Protein AF-0000000072286893 (afdb_homodimer)

Radius of gyrat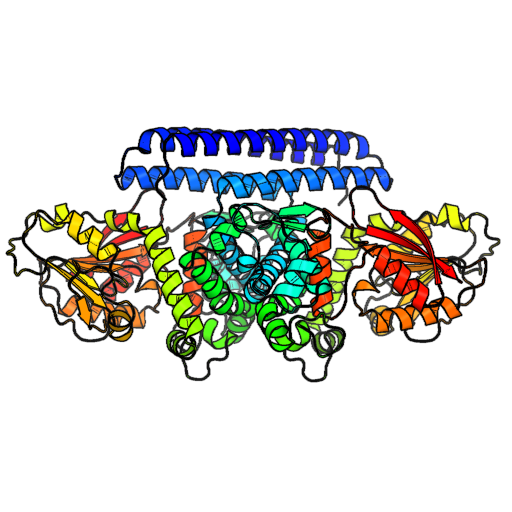ion: 29.66 Å; Cα contacts (8 Å, |Δi|>4): 1519; chains: 2; bounding box: 59×98×63 Å

Secondary structure (DSSP, 8-state):
-PPPHHHHHHHHHHHHHHHHHHHHHHHHHHHHHHHHTT--SHHHHHHHHHHHHHHHHHHHHHHHHHHHHHHHHHHHHHHHHHHHHHHHHHHHTHHHHS-TTS--EEHHHHHHHHTS-HHHHHHHHHHHHHSSSSEEEETTEEE--HHHHGGGSHHHHHHHHHIIIIIIHHHHTHHHHHHHTTT-----SSSSHHHHHHT-TT--HHHHHHT-HHHHHHHHHHHHHHHHHHGGGGGGS-HHHHHTTS---TT-EEEEEET-TTSHHHHHHHHHTTTSSSEEEEEE-HHHHHHS--SSTTSEEEE--TTSPPSS-S-SEEEEES-GGGS-HHHHHHHHHHHHHHPPTTT-EEEEEEEEE-SS---HHHHHHHHHHHTTT---EEHHHHHHHHHHTTEEEEEEEEPTTSSEEEEEEEE-/-PPPHHHHHHHHHHHHHHHHHHHHHHHHHHHHHHHHTT--SHHHHHHHHHHHHHHHHHHHHHHHHHHHHHHHHHHHHHHHHHHHHHHHHHHHTHHHHS-TTS--EEHHHHHHHHT--HHHHHHHHHHHHHSSSSEEEETTEEE--HHHHGGGSHHHHHHHHHIIIIIIHHHHTHHHHHHHTTT-----SSSSHHHHHHT-TT--HHHHHHT-HHHHHHHHHHHHHHHHHTGGGGGGS-HHHHHTTS---TT-EEEEEET-TTSHHHHHHHHHTTTSSSEEEEEE-HHHHHHS--S-TTSEEEE--TTSPPSS-S-SEEEEES-GGGS-HHHHHHHHHHHHHHPPTTT-EEEEEEEEE-SS---HHHHHHHHHHHTTT---EEHHHHHHHHHHTTEEEEEEEEPTTSSEEEEEEEE-

Foldseek 3Di:
DDDDPVRVVVLVVVLVVLVVVLVVLVVVLCVLCVVLVVPLAQQSVLSNLQSVLSNVVSVVVSVCSVCDDVSVVCVVVLVVLLLVLVVVVVVLPQLVQADPVFAKDALVSSCVVSVHDSVVVLVSVVSQCVVHDWHDPDDRIIHGDPSSNVCVQLLNVLQSCLCVVQPVQLVVCVVVLCVVVVNDFDADQCSFSRCVRVVQDPDGSVRSQVVPVVSVVSVLSPVVVVCVVCLSLLVLDQLQVLCVPPDDALDAAQEEEEQCQLCPSVVVSCVSNVVPRYAYEYEHAPVRCVPSPNPPVRHHYDHDDLLDADPAAAHQEYEYEPPQQLHALVVLLSSLLNVQVRHDAPRHKYKYKDQAADPDDGRPCQVVVQVSSSRSSGGHYHPVRVQVSQVSNQKHWDDWRDGRNGSIIITMIGGD/DDDDPVRVVVLVVVLVVLVVVLVVLVVVLCVLCVVLVPPLAQQSVLSNLQSVLSNVVSVVVSVCSVCDDVSVVCVVVLVVLLLVLVVVVVVLPQLVQADPVFAKDALVSSCVVSVHDSVVVLVSVVSQCVVHDWHDPDDRIIHGDPSSNVCVQLLNVLQSCLCCVQPVQLVVCVVVLCVVVVNDFDADQCSFSRCVRVVQDPDGSVRSQVVPVVSVVSVLSPVVVVCVVCLSLLVLDQLQVLCVPPDDALDAAQEEEEQCQLCPSVVVSCVSNVVPRYAYEYEHAPVRCVPSPNPPVRHHYDHDDLLDADPAAAHQEYEYEPPQQLHALVVLLSSLLNVQVRHDAPRHKYKYKDQAADPDDGRPCQVVVQVSSSRSSGGHYHPVRVQVSQVSNQKHWDDWRDGRNGSIIITIIGGD

Organism: Botryotinia fuckeliana (strain B05.10) (NCBI:txid332648)

Structure (mmCIF, N/CA/C/O backbone):
data_AF-0000000072286893-model_v1
#
loop_
_entity.id
_entity.type
_entity.pdbx_description
1 polymer 'Uncharacterized protein'
#
loop_
_atom_site.group_PDB
_atom_site.id
_atom_site.type_symbol
_atom_site.label_atom_id
_atom_site.label_alt_id
_atom_site.label_comp_id
_atom_site.label_asym_id
_atom_site.label_entity_id
_atom_site.label_seq_id
_atom_site.pdbx_PDB_ins_code
_atom_site.Cartn_x
_atom_site.Cartn_y
_atom_site.Cartn_z
_atom_site.occupancy
_atom_site.B_iso_or_equiv
_atom_site.auth_seq_id
_atom_site.auth_comp_id
_atom_site.auth_asym_id
_atom_site.auth_atom_id
_atom_site.pdbx_PDB_model_num
ATOM 1 N N . MET A 1 1 ? -16.156 -13.688 -13.422 1 50.44 1 MET A N 1
ATOM 2 C CA . MET A 1 1 ? -17.406 -13.969 -14.125 1 50.44 1 MET A CA 1
ATOM 3 C C . MET A 1 1 ? -17.266 -13.664 -15.617 1 50.44 1 MET A C 1
ATOM 5 O O . MET A 1 1 ? -16.562 -12.734 -16 1 50.44 1 MET A O 1
ATOM 9 N N . GLU A 1 2 ? -17.719 -14.555 -16.344 1 64.75 2 GLU A N 1
ATOM 10 C CA . GLU A 1 2 ? -17.672 -14.43 -17.797 1 64.75 2 GLU A CA 1
ATOM 11 C C . GLU A 1 2 ? -18.406 -13.172 -18.266 1 64.75 2 GLU A C 1
ATOM 13 O O . GLU A 1 2 ? -19.516 -12.898 -17.844 1 64.75 2 GLU A O 1
ATOM 18 N N . LYS A 1 3 ? -17.719 -12.359 -18.984 1 78.62 3 LYS A N 1
ATOM 19 C CA . LYS A 1 3 ? -18.266 -11.094 -19.453 1 78.62 3 LYS A CA 1
ATOM 20 C C . LYS A 1 3 ? -19.172 -11.305 -20.672 1 78.62 3 LYS A C 1
ATOM 22 O O . LYS A 1 3 ? -18.875 -12.133 -21.531 1 78.62 3 LYS A O 1
ATOM 27 N N . SER A 1 4 ? -20.344 -10.578 -20.656 1 86 4 SER A N 1
ATOM 28 C CA . SER A 1 4 ? -21.203 -10.508 -21.844 1 86 4 SER A CA 1
ATOM 29 C C . SER A 1 4 ? -20.781 -9.383 -22.781 1 86 4 SER A C 1
ATOM 31 O O . SER A 1 4 ? -20.016 -8.492 -22.375 1 86 4 SER A O 1
ATOM 33 N N . PRO A 1 5 ? -21.156 -9.477 -24.031 1 88.75 5 PRO A N 1
ATOM 34 C CA . PRO A 1 5 ? -20.844 -8.367 -24.953 1 88.75 5 PRO A CA 1
ATOM 35 C C . PRO A 1 5 ? -21.359 -7.023 -24.438 1 88.75 5 PRO A C 1
ATOM 37 O O . PRO A 1 5 ? -20.688 -6.004 -24.594 1 88.75 5 PRO A O 1
ATOM 40 N N . GLU A 1 6 ? -22.5 -7.102 -23.828 1 90.5 6 GLU A N 1
ATOM 41 C CA . GLU A 1 6 ? -23.094 -5.875 -23.297 1 90.5 6 GLU A CA 1
ATOM 42 C C . GLU A 1 6 ? -22.266 -5.332 -22.141 1 90.5 6 GLU A C 1
ATOM 44 O O . GLU A 1 6 ? -22.031 -4.125 -22.047 1 90.5 6 GLU A O 1
ATOM 49 N N . SER A 1 7 ? -21.844 -6.172 -21.312 1 90.25 7 SER A N 1
ATOM 50 C CA . SER A 1 7 ? -21.062 -5.742 -20.156 1 90.25 7 SER A CA 1
ATOM 51 C C . SER A 1 7 ? -19.688 -5.227 -20.594 1 90.25 7 SER A C 1
ATOM 53 O O . SER A 1 7 ? -19.156 -4.281 -20 1 90.25 7 SER A O 1
ATOM 55 N N . LEU A 1 8 ? -19.125 -5.82 -21.594 1 92.62 8 LEU A N 1
ATOM 56 C CA . LEU A 1 8 ? -17.844 -5.352 -22.125 1 92.62 8 LEU A CA 1
ATOM 57 C C . LEU A 1 8 ? -17.984 -3.961 -22.734 1 92.62 8 LEU A C 1
ATOM 59 O O . LEU A 1 8 ? -17.141 -3.09 -22.5 1 92.62 8 LEU A O 1
ATOM 63 N N . ALA A 1 9 ? -19.047 -3.797 -23.516 1 93.5 9 ALA A N 1
ATOM 64 C CA . ALA A 1 9 ? -19.297 -2.496 -24.141 1 93.5 9 ALA A CA 1
ATOM 65 C C . ALA A 1 9 ? -19.453 -1.407 -23.078 1 93.5 9 ALA A C 1
ATOM 67 O O . ALA A 1 9 ? -18.984 -0.286 -23.25 1 93.5 9 ALA A O 1
ATOM 68 N N . GLN A 1 10 ? -20.141 -1.723 -22.047 1 93.56 10 GLN A N 1
ATOM 69 C CA . GLN A 1 10 ? -20.344 -0.777 -20.953 1 93.56 10 GLN A CA 1
ATOM 70 C C . GLN A 1 10 ? -19.031 -0.451 -20.25 1 93.56 10 GLN A C 1
ATOM 72 O O . GLN A 1 10 ? -18.797 0.696 -19.875 1 93.56 10 GLN A O 1
ATOM 77 N N . GLU A 1 11 ? -18.281 -1.438 -20.062 1 93.88 11 GLU A N 1
ATOM 78 C CA . GLU A 1 11 ? -16.984 -1.26 -19.438 1 93.88 11 GLU A CA 1
ATOM 79 C C . GLU A 1 11 ? -16.094 -0.336 -20.266 1 93.88 11 GLU A C 1
ATOM 81 O O . GLU A 1 11 ? -15.469 0.583 -19.734 1 93.88 11 GLU A O 1
ATOM 86 N N . ILE A 1 12 ? -16.062 -0.535 -21.547 1 96.06 12 ILE A N 1
ATOM 87 C CA . ILE A 1 12 ? -15.242 0.255 -22.469 1 96.06 12 ILE A CA 1
ATOM 88 C C . ILE A 1 12 ? -15.742 1.698 -22.484 1 96.06 12 ILE A C 1
ATOM 90 O O . ILE A 1 12 ? -14.953 2.639 -22.438 1 96.06 12 ILE A O 1
ATOM 94 N N . ALA A 1 13 ? -17.031 1.828 -22.562 1 96.38 13 ALA A N 1
ATOM 95 C CA . ALA A 1 13 ? -17.625 3.16 -22.562 1 96.38 13 ALA A CA 1
ATOM 96 C C . ALA A 1 13 ? -17.281 3.916 -21.281 1 96.38 13 ALA A C 1
ATOM 98 O O . ALA A 1 13 ? -17.016 5.121 -21.312 1 96.38 13 ALA A O 1
ATOM 99 N N . SER A 1 14 ? -17.328 3.217 -20.219 1 96.06 14 SER A N 1
ATOM 100 C CA . SER A 1 14 ? -17.016 3.812 -18.922 1 96.06 14 SER A CA 1
ATOM 101 C C . SER A 1 14 ? -15.555 4.262 -18.875 1 96.06 14 SER A C 1
ATOM 103 O O . SER A 1 14 ? -15.25 5.34 -18.359 1 96.06 14 SER A O 1
ATOM 105 N N . MET A 1 15 ? -14.625 3.484 -19.391 1 97.31 15 MET A N 1
ATOM 106 C CA . MET A 1 15 ? -13.203 3.838 -19.438 1 97.31 15 MET A CA 1
ATOM 107 C C . MET A 1 15 ? -12.977 5.07 -20.297 1 97.31 15 MET A C 1
ATOM 109 O O . MET A 1 15 ? -12.211 5.961 -19.938 1 97.31 15 MET A O 1
ATOM 113 N N . ARG A 1 16 ? -13.672 5.129 -21.406 1 97.62 16 ARG A N 1
ATOM 114 C CA . ARG A 1 16 ? -13.508 6.246 -22.328 1 97.62 16 ARG A CA 1
ATOM 115 C C . ARG A 1 16 ? -14.07 7.535 -21.734 1 97.62 16 ARG A C 1
ATOM 117 O O . ARG A 1 16 ? -13.5 8.609 -21.922 1 97.62 16 ARG A O 1
ATOM 124 N N . GLU A 1 17 ? -15.188 7.379 -21.109 1 97.75 17 GLU A N 1
ATOM 125 C CA . GLU A 1 17 ? -15.758 8.539 -20.422 1 97.75 17 GLU A CA 1
ATOM 126 C C . GLU A 1 17 ? -14.797 9.078 -19.375 1 97.75 17 GLU A C 1
ATOM 128 O O . GLU A 1 17 ? -14.594 10.289 -19.281 1 97.75 17 GLU A O 1
ATOM 133 N N . GLN A 1 18 ? -14.273 8.188 -18.578 1 97.44 18 GLN A N 1
ATOM 134 C CA . GLN A 1 18 ? -13.328 8.602 -17.547 1 97.44 18 GLN A CA 1
ATOM 135 C C . GLN A 1 18 ? -12.062 9.188 -18.156 1 97.44 18 GLN A C 1
ATOM 137 O O . GLN A 1 18 ? -11.484 10.141 -17.609 1 97.44 18 GLN A O 1
ATOM 142 N N . LEU A 1 19 ? -11.594 8.617 -19.25 1 97.75 19 LEU A N 1
ATOM 143 C CA . LEU A 1 19 ? -10.43 9.141 -19.969 1 97.75 19 LEU A CA 1
ATOM 144 C C . LEU A 1 19 ? -10.68 10.578 -20.422 1 97.75 19 LEU A C 1
ATOM 146 O O . LEU A 1 19 ? -9.773 11.414 -20.344 1 97.75 19 LEU A O 1
ATOM 150 N N . SER A 1 20 ? -11.836 10.828 -20.875 1 97.81 20 SER A N 1
ATOM 151 C CA . SER A 1 20 ? -12.211 12.172 -21.281 1 97.81 20 SER A CA 1
ATOM 152 C C . SER A 1 20 ? -12.164 13.141 -20.094 1 97.81 20 SER A C 1
ATOM 154 O O . SER A 1 20 ? -11.734 14.281 -20.234 1 97.81 20 SER A O 1
ATOM 156 N N . ARG A 1 21 ? -12.633 12.688 -18.984 1 97.62 21 ARG A N 1
ATOM 157 C CA . ARG A 1 21 ? -12.594 13.508 -17.781 1 97.62 21 ARG A CA 1
ATOM 158 C C . ARG A 1 21 ? -11.156 13.828 -17.375 1 97.62 21 ARG A C 1
ATOM 160 O O . ARG A 1 21 ? -10.859 14.945 -16.953 1 97.62 21 ARG A O 1
ATOM 167 N N . VAL A 1 22 ? -10.281 12.875 -17.469 1 97.94 22 VAL A N 1
ATOM 168 C CA . VAL A 1 22 ? -8.867 13.094 -17.172 1 97.94 22 VAL A CA 1
ATOM 169 C C . VAL A 1 22 ? -8.289 14.141 -18.125 1 97.94 22 VAL A C 1
ATOM 171 O O . VAL A 1 22 ? -7.555 15.031 -17.703 1 97.94 22 VAL A O 1
ATOM 174 N N . SER A 1 23 ? -8.625 14.039 -19.391 1 97.69 23 SER A N 1
ATOM 175 C CA . SER A 1 23 ? -8.156 15 -20.375 1 97.69 23 SER A CA 1
ATOM 176 C C . SER A 1 23 ? -8.609 16.422 -20.031 1 97.69 23 SER A C 1
ATOM 178 O O . SER A 1 23 ? -7.82 17.359 -20.094 1 97.69 23 SER A O 1
ATOM 180 N N . GLU A 1 24 ? -9.844 16.531 -19.656 1 97.88 24 GLU A N 1
ATOM 181 C CA . GLU A 1 24 ? -10.406 17.828 -19.281 1 97.88 24 GLU A CA 1
ATOM 182 C C . GLU A 1 24 ? -9.695 18.406 -18.047 1 97.88 24 GLU A C 1
ATOM 184 O O . GLU A 1 24 ? -9.484 19.609 -17.969 1 97.88 24 GLU A O 1
ATOM 189 N N . THR A 1 25 ? -9.406 17.547 -17.141 1 97.44 25 THR A N 1
ATOM 190 C CA . THR A 1 25 ? -8.766 18.016 -15.922 1 97.44 25 THR A CA 1
ATOM 191 C C . THR A 1 25 ? -7.305 18.391 -16.188 1 97.44 25 THR A C 1
ATOM 193 O O . THR A 1 25 ? -6.746 19.25 -15.516 1 97.44 25 THR A O 1
ATOM 196 N N . ILE A 1 26 ? -6.637 17.719 -17.156 1 97.56 26 ILE A N 1
ATOM 197 C CA . ILE A 1 26 ? -5.305 18.156 -17.562 1 97.56 26 ILE A CA 1
ATOM 198 C C . ILE A 1 26 ? -5.375 19.562 -18.141 1 97.56 26 ILE A C 1
ATOM 200 O O . ILE A 1 26 ? -4.539 20.406 -17.812 1 97.56 26 ILE A O 1
ATOM 204 N N . ASP A 1 27 ? -6.402 19.875 -18.953 1 97.56 27 ASP A N 1
ATOM 205 C CA . ASP A 1 27 ? -6.59 21.203 -19.531 1 97.56 27 ASP A CA 1
ATOM 206 C C . ASP A 1 27 ? -6.789 22.25 -18.438 1 97.56 27 ASP A C 1
ATOM 208 O O . ASP A 1 27 ? -6.211 23.344 -18.516 1 97.56 27 ASP A O 1
ATOM 212 N N . ALA A 1 28 ? -7.598 21.891 -17.516 1 97.31 28 ALA A N 1
ATOM 213 C CA . ALA A 1 28 ? -7.875 22.812 -16.422 1 97.31 28 ALA A CA 1
ATOM 214 C C . ALA A 1 28 ? -6.621 23.078 -15.594 1 97.31 28 ALA A C 1
ATOM 216 O O . ALA A 1 28 ? -6.352 24.219 -15.211 1 97.31 28 ALA A O 1
ATOM 217 N N . TYR A 1 29 ? -5.91 22.062 -15.289 1 96.69 29 TYR A N 1
ATOM 218 C CA . TYR A 1 29 ? -4.664 22.203 -14.547 1 96.69 29 TYR A CA 1
ATOM 219 C C . TYR A 1 29 ? -3.662 23.062 -15.312 1 96.69 29 TYR A C 1
ATOM 221 O O . TYR A 1 29 ? -3.047 23.969 -14.75 1 96.69 29 TYR A O 1
ATOM 229 N N . GLU A 1 30 ? -3.531 22.812 -16.562 1 96.56 30 GLU A N 1
ATOM 230 C CA . GLU A 1 30 ? -2.621 23.578 -17.406 1 96.56 30 GLU A CA 1
ATOM 231 C C . GLU A 1 30 ? -2.99 25.062 -17.406 1 96.56 30 GLU A C 1
ATOM 233 O O . GLU A 1 30 ? -2.119 25.922 -17.266 1 96.56 30 GLU A O 1
ATOM 238 N N . SER A 1 31 ? -4.215 25.344 -17.609 1 96.62 31 SER A N 1
ATOM 239 C CA . SER A 1 31 ? -4.691 26.719 -17.672 1 96.62 31 SER A CA 1
ATOM 240 C C . SER A 1 31 ? -4.387 27.469 -16.375 1 96.62 31 SER A C 1
ATOM 242 O O . SER A 1 31 ? -3.799 28.547 -16.406 1 96.62 31 SER A O 1
ATOM 24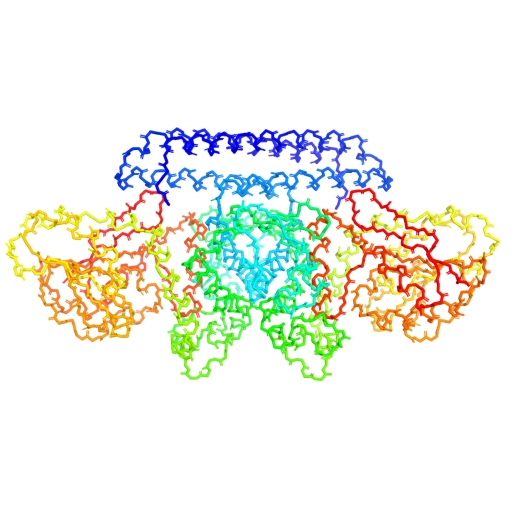4 N N . VAL A 1 32 ? -4.695 26.859 -15.273 1 94.75 32 VAL A N 1
ATOM 245 C CA . VAL A 1 32 ? -4.535 27.516 -13.977 1 94.75 32 VAL A CA 1
ATOM 246 C C . VAL A 1 32 ? -3.053 27.609 -13.633 1 94.75 32 VAL A C 1
ATOM 248 O O . VAL A 1 32 ? -2.592 28.641 -13.133 1 94.75 32 VAL A O 1
ATOM 251 N N . ALA A 1 33 ? -2.352 26.547 -13.883 1 93.44 33 ALA A N 1
ATOM 252 C CA . ALA A 1 33 ? -0.926 26.531 -13.57 1 93.44 33 ALA A CA 1
ATOM 253 C C . ALA A 1 33 ? -0.166 27.547 -14.406 1 93.44 33 ALA A C 1
ATOM 255 O O . ALA A 1 33 ? 0.721 28.234 -13.891 1 93.44 33 ALA A O 1
ATOM 256 N N . THR A 1 34 ? -0.492 27.688 -15.664 1 93.75 34 THR A N 1
ATOM 257 C CA . THR A 1 34 ? 0.171 28.641 -16.547 1 93.75 34 THR A CA 1
ATOM 258 C C . THR A 1 34 ? -0.13 30.078 -16.125 1 93.75 34 THR A C 1
ATOM 260 O O . THR A 1 34 ? 0.765 30.922 -16.094 1 93.75 34 THR A O 1
ATOM 263 N N . GLN A 1 35 ? -1.303 30.328 -15.758 1 93.19 35 GLN A N 1
ATOM 264 C CA . GLN A 1 35 ? -1.732 31.656 -15.375 1 93.19 35 GLN A CA 1
ATOM 265 C C . GLN A 1 35 ? -1.106 32.094 -14.047 1 93.19 35 GLN A C 1
ATOM 267 O O . GLN A 1 35 ? -0.827 33.25 -13.836 1 93.19 35 GLN A O 1
ATOM 272 N N . ASN A 1 36 ? -0.895 31.094 -13.18 1 90.06 36 ASN A N 1
ATOM 273 C CA . ASN A 1 36 ? -0.528 31.422 -11.805 1 90.06 36 ASN A CA 1
ATOM 274 C C . ASN A 1 36 ? 0.952 31.156 -11.539 1 90.06 36 ASN A C 1
ATOM 276 O O . ASN A 1 36 ? 1.458 31.469 -10.461 1 90.06 36 ASN A O 1
ATOM 280 N N . LEU A 1 37 ? 1.642 30.688 -12.453 1 86.88 37 LEU A N 1
ATOM 281 C CA . LEU A 1 37 ? 3.006 30.219 -12.242 1 86.88 37 LEU A CA 1
ATOM 282 C C . LEU A 1 37 ? 3.904 31.344 -11.75 1 86.88 37 LEU A C 1
ATOM 284 O O . LEU A 1 37 ? 4.742 31.125 -10.867 1 86.88 37 LEU A O 1
ATOM 288 N N . ALA A 1 38 ? 3.686 32.5 -12.273 1 83.12 38 ALA A N 1
ATOM 289 C CA . ALA A 1 38 ? 4.547 33.625 -11.953 1 83.12 38 ALA A CA 1
ATOM 290 C C . ALA A 1 38 ? 4.094 34.312 -10.664 1 83.12 38 ALA A C 1
ATOM 292 O O . ALA A 1 38 ? 4.852 35.062 -10.055 1 83.12 38 ALA A O 1
ATOM 293 N N . LYS A 1 39 ? 2.922 33.938 -10.242 1 82.94 39 LYS A N 1
ATOM 294 C CA . LYS A 1 39 ? 2.377 34.562 -9.039 1 82.94 39 LYS A CA 1
ATOM 295 C C . LYS A 1 39 ? 2.826 33.812 -7.781 1 82.94 39 LYS A C 1
ATOM 297 O O . LYS A 1 39 ? 2.748 32.594 -7.715 1 82.94 39 LYS A O 1
ATOM 302 N N . LYS A 1 40 ? 3.369 34.375 -6.898 1 74.62 40 LYS A N 1
ATOM 303 C CA . LYS A 1 40 ? 3.949 33.719 -5.742 1 74.62 40 LYS A CA 1
ATOM 304 C C . LYS A 1 40 ? 3.07 33.875 -4.508 1 74.62 40 LYS A C 1
ATOM 306 O O . LYS A 1 40 ? 3.471 33.531 -3.396 1 74.62 40 LYS A O 1
ATOM 311 N N . ASP A 1 41 ? 1.885 34.312 -4.863 1 80.5 41 ASP A N 1
ATOM 312 C CA . ASP A 1 41 ? 0.995 34.5 -3.721 1 80.5 41 ASP A CA 1
ATOM 313 C C . ASP A 1 41 ? 0.295 33.219 -3.342 1 80.5 41 ASP A C 1
ATOM 315 O O . ASP A 1 41 ? 0.214 32.281 -4.152 1 80.5 41 ASP A O 1
ATOM 319 N N . ILE A 1 42 ? -0.238 33.156 -2.182 1 78.88 42 ILE A N 1
ATOM 320 C CA . ILE A 1 42 ? -0.804 31.953 -1.564 1 78.88 42 ILE A CA 1
ATOM 321 C C . ILE A 1 42 ? -2.059 31.531 -2.322 1 78.88 42 ILE A C 1
ATOM 323 O O . ILE A 1 42 ? -2.32 30.328 -2.473 1 78.88 42 ILE A O 1
ATOM 327 N N . GLN A 1 43 ? -2.795 32.406 -2.73 1 83.19 43 GLN A N 1
ATOM 328 C CA . GLN A 1 43 ? -4.016 32.094 -3.463 1 83.19 43 GLN A CA 1
ATOM 329 C C . GLN A 1 43 ? -3.707 31.375 -4.762 1 83.19 43 GLN A C 1
ATOM 331 O O . GLN A 1 43 ? -4.348 30.359 -5.074 1 83.19 43 GLN A O 1
ATOM 336 N N . SER A 1 44 ? -2.773 31.906 -5.469 1 87.5 44 SER A N 1
ATOM 337 C CA . SER A 1 44 ? -2.375 31.281 -6.73 1 87.5 44 SER A CA 1
ATOM 338 C C . SER A 1 44 ? -1.821 29.875 -6.512 1 87.5 44 SER A C 1
ATOM 340 O O . SER A 1 44 ? -2.135 28.953 -7.27 1 87.5 44 SER A O 1
ATOM 342 N N . LYS A 1 45 ? -1.057 29.734 -5.48 1 85.5 45 LYS A N 1
ATOM 343 C CA . LYS A 1 45 ? -0.509 28.422 -5.164 1 85.5 45 LYS A CA 1
ATOM 344 C C . LYS A 1 45 ? -1.616 27.453 -4.785 1 85.5 45 LYS A C 1
ATOM 346 O O . LYS A 1 45 ? -1.57 26.266 -5.164 1 85.5 45 LYS A O 1
ATOM 351 N N . GLY A 1 46 ? -2.51 27.891 -4.051 1 86.44 46 GLY A N 1
ATOM 352 C CA . GLY A 1 46 ? -3.641 27.062 -3.654 1 86.44 46 GLY A CA 1
ATOM 353 C C . GLY A 1 46 ? -4.488 26.609 -4.828 1 86.44 46 GLY A C 1
ATOM 354 O O . GLY A 1 46 ? -4.957 25.469 -4.855 1 86.44 46 GLY A O 1
ATOM 355 N N . GLU A 1 47 ? -4.684 27.5 -5.742 1 89.19 47 GLU A N 1
ATOM 356 C CA . GLU A 1 47 ? -5.48 27.172 -6.922 1 89.19 47 GLU A CA 1
ATOM 357 C C . GLU A 1 47 ? -4.793 26.094 -7.766 1 89.19 47 GLU A C 1
ATOM 359 O O . GLU A 1 47 ? -5.453 25.203 -8.289 1 89.19 47 GLU A O 1
ATOM 364 N N . ILE A 1 48 ? -3.523 26.281 -7.926 1 90.31 48 ILE A N 1
ATOM 365 C CA . ILE A 1 48 ? -2.756 25.281 -8.672 1 90.31 48 ILE A CA 1
ATOM 366 C C . ILE A 1 48 ? -2.865 23.922 -7.98 1 90.31 48 ILE A C 1
ATOM 368 O O . ILE A 1 48 ? -3.119 22.906 -8.633 1 90.31 48 ILE A O 1
ATOM 372 N N . SER A 1 49 ? -2.723 23.938 -6.684 1 87.69 49 SER A N 1
ATOM 373 C CA . SER A 1 49 ? -2.801 22.719 -5.902 1 87.69 49 SER A CA 1
ATOM 374 C C . SER A 1 49 ? -4.172 22.062 -6.035 1 87.69 49 SER A C 1
ATOM 376 O O . SER A 1 49 ? -4.273 20.844 -6.168 1 87.69 49 SER A O 1
ATOM 378 N N . GLN A 1 50 ? -5.133 22.828 -6.031 1 89.38 50 GLN A N 1
ATOM 379 C CA . GLN A 1 50 ? -6.496 22.328 -6.145 1 89.38 50 GLN A CA 1
ATOM 380 C C . GLN A 1 50 ? -6.707 21.609 -7.477 1 89.38 50 GLN A C 1
ATOM 382 O O . GLN A 1 50 ? -7.285 20.516 -7.512 1 89.38 50 GLN A O 1
ATOM 387 N N . LYS A 1 51 ? -6.273 22.203 -8.516 1 93.75 51 LYS A N 1
ATOM 388 C CA . LYS A 1 51 ? -6.434 21.609 -9.836 1 93.75 51 LYS A CA 1
ATOM 389 C C . LYS A 1 51 ? -5.602 20.328 -9.961 1 93.75 51 LYS A C 1
ATOM 391 O O . LYS A 1 51 ? -6.008 19.375 -10.633 1 93.75 51 LYS A O 1
ATOM 396 N N . HIS A 1 52 ? -4.484 20.375 -9.359 1 92.38 52 HIS A N 1
ATOM 397 C CA . HIS A 1 52 ? -3.643 19.188 -9.375 1 92.38 52 HIS A CA 1
ATOM 398 C C . HIS A 1 52 ? -4.316 18.031 -8.648 1 92.38 52 HIS A C 1
ATOM 400 O O . HIS A 1 52 ? -4.293 16.891 -9.125 1 92.38 52 HIS A O 1
ATOM 406 N N . VAL A 1 53 ? -4.891 18.266 -7.527 1 88.88 53 VAL A N 1
ATOM 407 C CA . VAL A 1 53 ? -5.586 17.25 -6.75 1 88.88 53 VAL A CA 1
ATOM 408 C C . VAL A 1 53 ? -6.762 16.703 -7.555 1 88.88 53 VAL A C 1
ATOM 410 O O . VAL A 1 53 ? -6.988 15.484 -7.578 1 88.88 53 VAL A O 1
ATOM 413 N N . GLU A 1 54 ? -7.477 17.562 -8.18 1 92.81 54 GLU A N 1
ATOM 414 C CA . GLU A 1 54 ? -8.594 17.141 -9.016 1 92.81 54 GLU A CA 1
ATOM 415 C C . GLU A 1 54 ? -8.117 16.203 -10.125 1 92.81 54 GLU A C 1
ATOM 417 O O . GLU A 1 54 ? -8.766 15.195 -10.414 1 92.81 54 GLU A O 1
ATOM 422 N N . LEU A 1 55 ? -7.047 16.625 -10.742 1 96.12 55 LEU A N 1
ATOM 423 C CA . LEU A 1 55 ? -6.461 15.812 -11.797 1 96.12 55 LEU A CA 1
ATOM 424 C C . LEU A 1 55 ? -6.07 14.438 -11.273 1 96.12 55 LEU A C 1
ATOM 426 O O . LEU A 1 55 ? -6.375 13.422 -11.898 1 96.12 55 LEU A O 1
ATOM 430 N N . PHE A 1 56 ? -5.477 14.422 -10.188 1 93.19 56 PHE A N 1
ATOM 431 C CA . PHE A 1 56 ? -5.086 13.156 -9.578 1 93.19 56 PHE A CA 1
ATOM 432 C C . PHE A 1 56 ? -6.309 12.297 -9.297 1 93.19 56 PHE A C 1
ATOM 434 O O . PHE A 1 56 ? -6.316 11.102 -9.602 1 93.19 56 PHE A O 1
ATOM 441 N N . MET A 1 57 ? -7.277 12.812 -8.719 1 92.44 57 MET A N 1
ATOM 442 C CA . MET A 1 57 ? -8.469 12.055 -8.336 1 92.44 57 MET A CA 1
ATOM 443 C C . MET A 1 57 ? -9.133 11.438 -9.562 1 92.44 57 MET A C 1
ATOM 445 O O . MET A 1 57 ? -9.586 10.297 -9.523 1 92.44 57 MET A O 1
ATOM 449 N N . GLU A 1 58 ? -9.227 12.203 -10.633 1 96.06 58 GLU A N 1
ATOM 450 C CA . GLU A 1 58 ? -9.82 11.672 -11.852 1 96.06 58 GLU A CA 1
ATOM 451 C C . GLU A 1 58 ? -8.969 10.555 -12.438 1 96.06 58 GLU A C 1
ATOM 453 O O . GLU A 1 58 ? -9.492 9.586 -12.984 1 96.06 58 GLU A O 1
ATOM 458 N N . THR A 1 59 ? -7.691 10.727 -12.375 1 97 59 THR A N 1
ATOM 459 C CA . THR A 1 59 ? -6.785 9.695 -12.875 1 97 59 THR A CA 1
ATOM 460 C C . THR A 1 59 ? -6.891 8.43 -12.031 1 97 59 THR A C 1
ATOM 462 O O . THR A 1 59 ? -6.836 7.32 -12.562 1 97 59 THR A O 1
ATOM 465 N N . ASP A 1 60 ? -7 8.633 -10.742 1 94.5 60 ASP A N 1
ATOM 466 C CA . ASP A 1 60 ? -7.176 7.504 -9.836 1 94.5 60 ASP A CA 1
ATOM 467 C C . ASP A 1 60 ? -8.445 6.727 -10.172 1 94.5 60 ASP A C 1
ATOM 469 O O . ASP A 1 60 ? -8.461 5.496 -10.133 1 94.5 60 ASP A O 1
ATOM 473 N N . ARG A 1 61 ? -9.5 7.422 -10.461 1 95.06 61 ARG A N 1
ATOM 474 C CA . ARG A 1 61 ? -10.75 6.777 -10.859 1 95.06 61 ARG A CA 1
ATOM 475 C C . ARG A 1 61 ? -10.562 5.961 -12.133 1 95.06 61 ARG A C 1
ATOM 477 O O . ARG A 1 61 ? -11.18 4.91 -12.297 1 95.06 61 ARG A O 1
ATOM 484 N N . LEU A 1 62 ? -9.773 6.488 -13.039 1 97.19 62 LEU A N 1
ATOM 485 C CA . LEU A 1 62 ? -9.484 5.762 -14.266 1 97.19 62 LEU A CA 1
ATOM 486 C C . LEU A 1 62 ? -8.773 4.445 -13.969 1 97.19 62 LEU A C 1
ATOM 488 O O . LEU A 1 62 ? -9.102 3.41 -14.547 1 97.19 62 LEU A O 1
ATOM 492 N N . VAL A 1 63 ? -7.832 4.469 -13.102 1 95.81 63 VAL A N 1
ATOM 493 C CA . VAL A 1 63 ? -7.102 3.266 -12.711 1 95.81 63 VAL A CA 1
ATOM 494 C C . VAL A 1 63 ? -8.078 2.225 -12.164 1 95.81 63 VAL A C 1
ATOM 496 O O . VAL A 1 63 ? -8.008 1.048 -12.531 1 95.81 63 VAL A O 1
ATOM 499 N N . LYS A 1 64 ? -8.938 2.656 -11.312 1 95.31 64 LYS A N 1
ATOM 500 C CA . LYS A 1 64 ? -9.898 1.742 -10.695 1 95.31 64 LYS A CA 1
ATOM 501 C C . LYS A 1 64 ? -10.82 1.128 -11.742 1 95.31 64 LYS A C 1
ATOM 503 O O . LYS A 1 64 ? -11.125 -0.065 -11.688 1 95.31 64 LYS A O 1
ATOM 508 N N . LYS A 1 65 ? -11.234 1.935 -12.656 1 95.38 65 LYS A N 1
ATOM 509 C CA . LYS A 1 65 ? -12.102 1.43 -13.711 1 95.38 65 LYS A CA 1
ATOM 510 C C . LYS A 1 65 ? -11.367 0.419 -14.586 1 95.38 65 LYS A C 1
ATOM 512 O O . LYS A 1 65 ? -11.969 -0.553 -15.055 1 95.38 65 LYS A O 1
ATOM 517 N N . VAL A 1 66 ? -10.133 0.658 -14.836 1 95.88 66 VAL A N 1
ATOM 518 C CA . VAL A 1 66 ? -9.32 -0.222 -15.672 1 95.88 66 VAL A CA 1
ATOM 519 C C . VAL A 1 66 ? -9.07 -1.539 -14.938 1 95.88 66 VAL A C 1
ATOM 521 O O . VAL A 1 66 ? -9.141 -2.613 -15.539 1 95.88 66 VAL A O 1
ATOM 524 N N . ARG A 1 67 ? -8.797 -1.521 -13.688 1 93.06 67 ARG A N 1
ATOM 525 C CA . ARG A 1 67 ? -8.445 -2.703 -12.914 1 93.06 67 ARG A CA 1
ATOM 526 C C . ARG A 1 67 ? -9.688 -3.5 -12.531 1 93.06 67 ARG A C 1
ATOM 528 O O . ARG A 1 67 ? -9.695 -4.73 -12.625 1 93.06 67 ARG A O 1
ATOM 535 N N . GLY A 1 68 ? -10.766 -2.775 -12.109 1 92.62 68 GLY A N 1
ATOM 536 C CA . GLY A 1 68 ? -11.977 -3.428 -11.641 1 92.62 68 GLY A CA 1
ATOM 537 C C . GLY A 1 68 ? -11.922 -3.797 -10.172 1 92.62 68 GLY A C 1
ATOM 538 O O . GLY A 1 68 ? -10.859 -3.736 -9.547 1 92.62 68 GLY A O 1
ATOM 539 N N . PRO A 1 69 ? -13.031 -4.148 -9.602 1 93.38 69 PRO A N 1
ATOM 540 C CA . PRO A 1 69 ? -13.18 -4.355 -8.164 1 93.38 69 PRO A CA 1
ATOM 541 C C . PRO A 1 69 ? -12.305 -5.496 -7.641 1 93.38 69 PRO A C 1
ATOM 543 O O . PRO A 1 69 ? -11.672 -5.363 -6.59 1 93.38 69 PRO A O 1
ATOM 546 N N . VAL A 1 70 ? -12.234 -6.609 -8.352 1 91 70 VAL A N 1
ATOM 547 C CA . VAL A 1 70 ? -11.5 -7.777 -7.887 1 91 70 VAL A CA 1
ATOM 548 C C . VAL A 1 70 ? -10.008 -7.465 -7.848 1 91 70 VAL A C 1
ATOM 550 O O . VAL A 1 70 ? -9.336 -7.719 -6.84 1 91 70 VAL A O 1
ATOM 553 N N . ASP A 1 71 ? -9.523 -6.898 -8.938 1 91.25 71 ASP A N 1
ATOM 554 C CA . ASP A 1 71 ? -8.102 -6.578 -9.016 1 91.25 71 ASP A CA 1
ATOM 555 C C . ASP A 1 71 ? -7.711 -5.547 -7.957 1 91.25 71 ASP A C 1
ATOM 557 O O . ASP A 1 71 ? -6.574 -5.539 -7.48 1 91.25 71 ASP A O 1
ATOM 561 N N . MET A 1 72 ? -8.656 -4.727 -7.59 1 94.06 72 MET A N 1
ATOM 562 C CA . MET A 1 72 ? -8.367 -3.713 -6.582 1 94.06 72 MET A CA 1
ATOM 563 C C . MET A 1 72 ? -8.164 -4.352 -5.211 1 94.06 72 MET A C 1
ATOM 565 O O . MET A 1 72 ? -7.461 -3.799 -4.363 1 94.06 72 MET A O 1
ATOM 569 N N . VAL A 1 73 ? -8.781 -5.527 -4.961 1 94.31 73 VAL A N 1
ATOM 570 C CA . VAL A 1 73 ? -8.492 -6.27 -3.738 1 94.31 73 VAL A CA 1
ATOM 571 C C . VAL A 1 73 ? -7.023 -6.691 -3.73 1 94.31 73 VAL A C 1
ATOM 573 O O . VAL A 1 73 ? -6.32 -6.5 -2.734 1 94.31 73 VAL A O 1
ATOM 576 N N . PHE A 1 74 ? -6.473 -7.133 -4.883 1 91.25 74 PHE A N 1
ATOM 577 C CA . PHE A 1 74 ? -5.105 -7.629 -5 1 91.25 74 PHE A CA 1
ATOM 578 C C . PHE A 1 74 ? -4.105 -6.48 -4.945 1 91.25 74 PHE A C 1
ATOM 580 O O . PHE A 1 74 ? -2.951 -6.676 -4.555 1 91.25 74 PHE A O 1
ATOM 587 N N . SER A 1 75 ? -4.613 -5.289 -5.312 1 93.44 75 SER A N 1
ATOM 588 C CA . SER A 1 75 ? -3.725 -4.133 -5.316 1 93.44 75 SER A CA 1
ATOM 589 C C . SER A 1 75 ? -3.195 -3.84 -3.914 1 93.44 75 SER A C 1
ATOM 591 O O . SER A 1 75 ? -2.09 -3.318 -3.76 1 93.44 75 SER A O 1
ATOM 593 N N . ASN A 1 76 ? -3.99 -4.164 -2.887 1 94.56 76 ASN A N 1
ATOM 594 C CA . ASN A 1 76 ? -3.516 -4.004 -1.516 1 94.56 76 ASN A CA 1
ATOM 595 C C . ASN A 1 76 ? -2.266 -4.84 -1.253 1 94.56 76 ASN A C 1
ATOM 597 O O . ASN A 1 76 ? -1.345 -4.387 -0.57 1 94.56 76 ASN A O 1
ATOM 601 N N . PHE A 1 77 ? -2.25 -5.977 -1.816 1 93.31 77 PHE A N 1
ATOM 602 C CA . PHE A 1 77 ? -1.131 -6.898 -1.655 1 93.31 77 PHE A CA 1
ATOM 603 C C . PHE A 1 77 ? 0.074 -6.434 -2.463 1 93.31 77 PHE A C 1
ATOM 605 O O . PHE A 1 77 ? 1.205 -6.465 -1.974 1 93.31 77 PHE A O 1
ATOM 612 N N . GLU A 1 78 ? -0.215 -6.051 -3.666 1 94.81 78 GLU A N 1
ATOM 613 C CA . GLU A 1 78 ? 0.829 -5.512 -4.531 1 94.81 78 GLU A CA 1
ATOM 614 C C . GLU A 1 78 ? 1.566 -4.359 -3.854 1 94.81 78 GLU A C 1
ATOM 616 O O . GLU A 1 78 ? 2.799 -4.32 -3.852 1 94.81 78 GLU A O 1
ATOM 621 N N . ASN A 1 79 ? 0.794 -3.51 -3.275 1 96 79 ASN A N 1
ATOM 622 C CA . ASN A 1 79 ? 1.358 -2.338 -2.611 1 96 79 ASN A CA 1
ATOM 623 C C . ASN A 1 79 ? 2.188 -2.73 -1.393 1 96 79 ASN A C 1
ATOM 625 O O . ASN A 1 79 ? 3.236 -2.139 -1.134 1 96 79 ASN A O 1
ATOM 629 N N . SER A 1 80 ? 1.676 -3.672 -0.644 1 96.69 80 SER A N 1
ATOM 630 C CA . SER A 1 80 ? 2.365 -4.152 0.549 1 96.69 80 SER A CA 1
ATOM 631 C C . SER A 1 80 ? 3.723 -4.754 0.199 1 96.69 80 SER A C 1
ATOM 633 O O . SER A 1 80 ? 4.738 -4.398 0.799 1 96.69 80 SER A O 1
ATOM 635 N N . VAL A 1 81 ? 3.738 -5.621 -0.809 1 97.62 81 VAL A N 1
ATOM 636 C CA . VAL A 1 81 ? 4.98 -6.262 -1.231 1 97.62 81 VAL A CA 1
ATOM 637 C C . VAL A 1 81 ? 5.938 -5.211 -1.79 1 97.62 81 VAL A C 1
ATOM 639 O O . VAL A 1 81 ? 7.137 -5.234 -1.493 1 97.62 81 VAL A O 1
ATOM 642 N N . HIS A 1 82 ? 5.41 -4.34 -2.541 1 97.56 82 HIS A N 1
ATOM 643 C CA . HIS A 1 82 ? 6.219 -3.305 -3.176 1 97.56 82 HIS A CA 1
ATOM 644 C C . HIS A 1 82 ? 6.91 -2.432 -2.135 1 97.56 82 HIS A C 1
ATOM 646 O O . HIS A 1 82 ? 8.125 -2.229 -2.197 1 97.56 82 HIS A O 1
ATOM 652 N N . SER A 1 83 ? 6.156 -1.954 -1.181 1 97.69 83 SER A N 1
ATOM 653 C CA . SER A 1 83 ? 6.723 -1.068 -0.168 1 97.69 83 SER A CA 1
ATOM 654 C C . SER A 1 83 ? 7.723 -1.806 0.715 1 97.69 83 SER A C 1
ATOM 656 O O . SER A 1 83 ? 8.758 -1.25 1.086 1 97.69 83 SER A O 1
ATOM 658 N N . GLY A 1 84 ? 7.359 -3.049 1.1 1 97.94 84 GLY A N 1
ATOM 659 C CA . GLY A 1 84 ? 8.305 -3.848 1.865 1 97.94 84 GLY A CA 1
ATOM 660 C C . GLY A 1 84 ? 9.609 -4.094 1.132 1 97.94 84 GLY A C 1
ATOM 661 O O . GLY A 1 84 ? 10.688 -4.016 1.727 1 97.94 84 GLY A O 1
ATOM 662 N N . THR A 1 85 ? 9.492 -4.355 -0.149 1 98.38 85 THR A N 1
ATOM 663 C CA . THR A 1 85 ? 10.672 -4.598 -0.976 1 98.38 85 THR A CA 1
ATOM 664 C C . THR A 1 85 ? 11.5 -3.326 -1.113 1 98.38 85 THR A C 1
ATOM 666 O O . THR A 1 85 ? 12.734 -3.371 -1.032 1 98.38 85 THR A O 1
ATOM 669 N N . LEU A 1 86 ? 10.797 -2.258 -1.327 1 98.5 86 LEU A N 1
ATOM 670 C CA . LEU A 1 86 ? 11.453 -0.962 -1.444 1 98.5 86 LEU A CA 1
ATOM 671 C C . LEU A 1 86 ? 12.289 -0.66 -0.2 1 98.5 86 LEU A C 1
ATOM 673 O O . LEU A 1 86 ? 13.43 -0.218 -0.305 1 98.5 86 LEU A O 1
ATOM 677 N N . ARG A 1 87 ? 11.719 -0.895 0.968 1 98.44 87 ARG A N 1
ATOM 678 C CA . ARG A 1 87 ? 12.422 -0.641 2.221 1 98.44 87 ARG A CA 1
ATOM 679 C C . ARG A 1 87 ? 13.625 -1.563 2.371 1 98.44 87 ARG A C 1
ATOM 681 O O . ARG A 1 87 ? 14.672 -1.148 2.867 1 98.44 87 ARG A O 1
ATOM 688 N N . ALA A 1 88 ? 13.492 -2.816 2.002 1 98.38 88 ALA A N 1
ATOM 689 C CA . ALA A 1 88 ? 14.586 -3.783 2.086 1 98.38 88 ALA A CA 1
ATOM 690 C C . ALA A 1 88 ? 15.734 -3.389 1.169 1 98.38 88 ALA A C 1
ATOM 692 O O . ALA A 1 88 ? 16.906 -3.486 1.553 1 98.38 88 ALA A O 1
ATOM 693 N N . VAL A 1 89 ? 15.414 -2.953 -0.03 1 98.56 89 VAL A N 1
ATOM 694 C CA . VAL A 1 89 ? 16.422 -2.586 -1.022 1 98.56 89 VAL A CA 1
ATOM 695 C C . VAL A 1 89 ? 17.141 -1.312 -0.583 1 98.56 89 VAL A C 1
ATOM 697 O O . VAL A 1 89 ? 18.328 -1.155 -0.82 1 98.56 89 VAL A O 1
ATOM 700 N N . LEU A 1 90 ? 16.391 -0.397 0.001 1 98.19 90 LEU A N 1
ATOM 701 C CA . LEU A 1 90 ? 17.016 0.784 0.589 1 98.19 90 LEU A CA 1
ATOM 702 C C . LEU A 1 90 ? 18.016 0.39 1.663 1 98.19 90 LEU A C 1
ATOM 704 O O . LEU A 1 90 ? 19.125 0.929 1.707 1 98.19 90 LEU A O 1
ATOM 708 N N . GLU A 1 91 ? 17.656 -0.543 2.566 1 97.56 91 GLU A N 1
ATOM 709 C CA . GLU A 1 91 ? 18.547 -1.057 3.605 1 97.56 91 GLU A CA 1
ATOM 710 C C . GLU A 1 91 ? 19.75 -1.763 3 1 97.56 91 GLU A C 1
ATOM 712 O O . GLU A 1 91 ? 20.859 -1.65 3.516 1 97.56 91 GLU A O 1
ATOM 717 N N . MET A 1 92 ? 19.516 -2.455 1.941 1 97.88 92 MET A N 1
ATOM 718 C CA . MET A 1 92 ? 20.547 -3.205 1.241 1 97.88 92 MET A CA 1
ATOM 719 C C . MET A 1 92 ? 21.609 -2.268 0.682 1 97.88 92 MET A C 1
ATOM 721 O O . MET A 1 92 ? 22.766 -2.664 0.506 1 97.88 92 MET A O 1
ATOM 725 N N . GLY A 1 93 ? 21.203 -1.015 0.286 1 98.25 93 GLY A N 1
ATOM 726 C CA . GLY A 1 93 ? 22.156 -0.014 -0.182 1 98.25 93 GLY A CA 1
ATOM 727 C C . GLY A 1 93 ? 22.141 0.157 -1.689 1 98.25 93 GLY A C 1
ATOM 728 O O . GLY A 1 93 ? 23 0.842 -2.248 1 98.25 93 GLY A O 1
ATOM 729 N N . VAL A 1 94 ? 21.156 -0.362 -2.357 1 98.44 94 VAL A N 1
ATOM 730 C CA . VAL A 1 94 ? 21.094 -0.347 -3.816 1 98.44 94 VAL A CA 1
ATOM 731 C C . VAL A 1 94 ? 20.969 1.092 -4.312 1 98.44 94 VAL A C 1
ATOM 733 O O . VAL A 1 94 ? 21.594 1.46 -5.32 1 98.44 94 VAL A O 1
ATOM 736 N N . PHE A 1 95 ? 20.172 1.907 -3.682 1 98.31 95 PHE A N 1
ATOM 737 C CA . PHE A 1 95 ? 19.984 3.295 -4.086 1 98.31 95 PHE A CA 1
ATOM 738 C C . PHE A 1 95 ? 21.312 4.02 -4.188 1 98.31 95 PHE A C 1
ATOM 740 O O . PHE A 1 95 ? 21.562 4.746 -5.152 1 98.31 95 PHE A O 1
ATOM 747 N N . ASP A 1 96 ? 22.172 3.783 -3.26 1 98 96 ASP A N 1
ATOM 748 C CA . ASP A 1 96 ? 23.453 4.473 -3.189 1 98 96 ASP A CA 1
ATOM 749 C C . ASP A 1 96 ? 24.469 3.838 -4.137 1 98 96 ASP A C 1
ATOM 751 O O . ASP A 1 96 ? 25.375 4.512 -4.625 1 98 96 ASP A O 1
ATOM 755 N N . ALA A 1 97 ? 24.328 2.588 -4.363 1 98.31 97 ALA A N 1
ATOM 756 C CA . ALA A 1 97 ? 25.312 1.849 -5.156 1 98.31 97 ALA A CA 1
ATOM 757 C C . ALA A 1 97 ? 25.109 2.09 -6.648 1 98.31 97 ALA A C 1
ATOM 759 O O . ALA A 1 97 ? 26.047 1.966 -7.441 1 98.31 97 ALA A O 1
ATOM 760 N N . LEU A 1 98 ? 23.875 2.406 -7.082 1 98.31 98 LEU A N 1
ATOM 761 C CA . LEU A 1 98 ? 23.594 2.68 -8.484 1 98.31 98 LEU A CA 1
ATOM 762 C C . LEU A 1 98 ? 24.172 4.027 -8.906 1 98.31 98 LEU A C 1
ATOM 764 O O . LEU A 1 98 ? 24.125 4.992 -8.141 1 98.31 98 LEU A O 1
ATOM 768 N N . PRO A 1 99 ? 24.688 4.074 -10.117 1 97.31 99 PRO A N 1
ATOM 769 C CA . PRO A 1 99 ? 25.219 5.355 -10.594 1 97.31 99 PRO A CA 1
ATOM 770 C C . PRO A 1 99 ? 24.141 6.43 -10.719 1 97.31 99 PRO A C 1
ATOM 772 O O . PRO A 1 99 ? 23.016 6.133 -11.148 1 97.31 99 PRO A O 1
ATOM 775 N N . THR A 1 100 ? 24.469 7.625 -10.484 1 95.44 100 THR A N 1
ATOM 776 C CA . THR A 1 100 ? 23.5 8.719 -10.5 1 95.44 100 THR A CA 1
ATOM 777 C C . THR A 1 100 ? 23.531 9.438 -11.844 1 95.44 100 THR A C 1
ATOM 779 O O . THR A 1 100 ? 22.734 10.352 -12.086 1 95.44 100 THR A O 1
ATOM 782 N N . ASP A 1 101 ? 24.406 9.047 -12.711 1 94.44 101 ASP A N 1
ATOM 783 C CA . ASP A 1 101 ? 24.547 9.719 -14 1 94.44 101 ASP A CA 1
ATOM 784 C C . ASP A 1 101 ? 23.609 9.102 -15.039 1 94.44 101 ASP A C 1
ATOM 786 O O . ASP A 1 101 ? 23.672 9.461 -16.219 1 94.44 101 ASP A O 1
ATOM 790 N N . GLY A 1 102 ? 22.844 8.156 -14.664 1 89.88 102 GLY A N 1
ATOM 791 C CA . GLY A 1 102 ? 21.875 7.559 -15.57 1 89.88 102 GLY A CA 1
ATOM 792 C C . GLY A 1 102 ? 22.328 6.23 -16.141 1 89.88 102 GLY A C 1
ATOM 793 O O . GLY A 1 102 ? 21.531 5.48 -16.703 1 89.88 102 GLY A O 1
ATOM 794 N N . SER A 1 103 ? 23.547 5.902 -15.945 1 96.38 103 SER A N 1
ATOM 795 C CA . SER A 1 103 ? 24.031 4.621 -16.453 1 96.38 103 SER A CA 1
ATOM 796 C C . SER A 1 103 ? 23.531 3.467 -15.594 1 96.38 103 SER A C 1
ATOM 798 O O . SER A 1 103 ? 23.109 3.672 -14.453 1 96.38 103 SER A O 1
ATOM 800 N N . SER A 1 104 ? 23.562 2.277 -16.172 1 97.88 104 SER A N 1
ATOM 801 C CA . SER A 1 104 ? 23.062 1.088 -15.492 1 97.88 104 SER A CA 1
ATOM 802 C C . SER A 1 104 ? 24.203 0.313 -14.836 1 97.88 104 SER A C 1
ATOM 804 O O . SER A 1 104 ? 25.375 0.561 -15.125 1 97.88 104 SER A O 1
ATOM 806 N N . SER A 1 105 ? 23.875 -0.466 -13.883 1 98.44 105 SER A N 1
ATOM 807 C CA . SER A 1 105 ? 24.766 -1.431 -13.25 1 98.44 105 SER A CA 1
ATOM 808 C C . SER A 1 105 ? 24.156 -2.828 -13.234 1 98.44 105 SER A C 1
ATOM 810 O O . SER A 1 105 ? 22.938 -2.977 -13.109 1 98.44 105 SER A O 1
ATOM 812 N N . SER A 1 106 ? 24.984 -3.789 -13.352 1 98.56 106 SER A N 1
ATOM 813 C CA . SER A 1 106 ? 24.516 -5.168 -13.344 1 98.56 106 SER A CA 1
ATOM 814 C C . SER A 1 106 ? 24.234 -5.652 -11.922 1 98.56 106 SER A C 1
ATOM 816 O O . SER A 1 106 ? 24.812 -5.133 -10.961 1 98.56 106 SER A O 1
ATOM 818 N N . ALA A 1 107 ? 23.453 -6.652 -11.867 1 98.44 107 ALA A N 1
ATOM 819 C CA . ALA A 1 107 ? 23.203 -7.289 -10.578 1 98.44 107 ALA A CA 1
ATOM 820 C C . ALA A 1 107 ? 24.484 -7.848 -9.977 1 98.44 107 ALA A C 1
ATOM 822 O O . ALA A 1 107 ? 24.688 -7.805 -8.758 1 98.44 107 ALA A O 1
ATOM 823 N N . THR A 1 108 ? 25.297 -8.383 -10.781 1 98.62 108 THR A N 1
ATOM 824 C CA . THR A 1 108 ? 26.562 -8.938 -10.32 1 98.62 108 THR A CA 1
ATOM 825 C C . THR A 1 108 ? 27.422 -7.855 -9.688 1 98.62 108 THR A C 1
ATOM 827 O O . THR A 1 108 ? 27.938 -8.031 -8.578 1 98.62 108 THR A O 1
ATOM 830 N N . THR A 1 109 ? 27.562 -6.766 -10.375 1 98.56 109 THR A N 1
ATOM 831 C CA . THR A 1 109 ? 28.359 -5.656 -9.883 1 98.56 109 THR A CA 1
ATOM 832 C C . THR A 1 109 ? 27.781 -5.105 -8.578 1 98.56 109 THR A C 1
ATOM 834 O O . THR A 1 109 ? 28.516 -4.855 -7.625 1 98.56 109 THR A O 1
ATOM 837 N N . LEU A 1 110 ? 26.516 -4.938 -8.539 1 98.56 110 LEU A N 1
ATOM 838 C CA . LEU A 1 110 ? 25.859 -4.414 -7.355 1 98.56 110 LEU A CA 1
ATOM 839 C C . LEU A 1 110 ? 26.016 -5.367 -6.172 1 98.56 110 LEU A C 1
ATOM 841 O O . LEU A 1 110 ? 26.312 -4.934 -5.059 1 98.56 110 LEU A O 1
ATOM 845 N N . ALA A 1 111 ? 25.781 -6.645 -6.41 1 98.56 111 ALA A N 1
ATOM 846 C CA . ALA A 1 111 ? 25.891 -7.645 -5.352 1 98.56 111 ALA A CA 1
ATOM 847 C C . ALA A 1 111 ? 27.297 -7.672 -4.758 1 98.56 111 ALA A C 1
ATOM 849 O O . ALA A 1 111 ? 27.453 -7.766 -3.537 1 98.56 111 ALA A O 1
ATOM 850 N N . ASP A 1 112 ? 28.266 -7.605 -5.609 1 98.38 112 ASP A N 1
ATOM 851 C CA . ASP A 1 112 ? 29.656 -7.602 -5.168 1 98.38 112 ASP A CA 1
ATOM 852 C C . ASP A 1 112 ? 29.969 -6.363 -4.332 1 98.38 112 ASP A C 1
ATOM 854 O O . ASP A 1 112 ? 30.578 -6.461 -3.268 1 98.38 112 ASP A O 1
ATOM 858 N N . LYS A 1 113 ? 29.578 -5.266 -4.805 1 98.06 113 LYS A N 1
ATOM 859 C CA . LYS A 1 113 ? 29.828 -3.998 -4.125 1 98.06 113 LYS A CA 1
ATOM 860 C C . LYS A 1 113 ? 29.156 -3.971 -2.754 1 98.06 113 LYS A C 1
ATOM 862 O O . LYS A 1 113 ? 29.703 -3.414 -1.799 1 98.06 113 LYS A O 1
ATOM 867 N N . LEU A 1 114 ? 27.984 -4.582 -2.654 1 98.12 114 LEU A N 1
ATOM 868 C CA . LEU A 1 114 ? 27.172 -4.48 -1.452 1 98.12 114 LEU A CA 1
ATOM 869 C C . LEU A 1 114 ? 27.422 -5.668 -0.524 1 98.12 114 LEU A C 1
ATOM 871 O O . LEU A 1 114 ? 27.031 -5.637 0.645 1 98.12 114 LEU A O 1
ATOM 875 N N . GLY A 1 115 ? 28.062 -6.688 -1.001 1 98.12 115 GLY A N 1
ATOM 876 C CA . GLY A 1 115 ? 28.297 -7.883 -0.21 1 98.12 115 GLY A CA 1
ATOM 877 C C . GLY A 1 115 ? 27.031 -8.656 0.083 1 98.12 115 GLY A C 1
ATOM 878 O O . GLY A 1 115 ? 26.812 -9.117 1.208 1 98.12 115 GLY A O 1
ATOM 879 N N . VAL A 1 116 ? 26.125 -8.758 -0.901 1 98.12 116 VAL A N 1
ATOM 880 C CA . VAL A 1 116 ? 24.844 -9.445 -0.718 1 98.12 116 VAL A CA 1
ATOM 881 C C . VAL A 1 116 ? 24.688 -10.547 -1.763 1 98.12 116 VAL A C 1
ATOM 883 O O . VAL A 1 116 ? 25.484 -10.625 -2.709 1 98.12 116 VAL A O 1
ATOM 886 N N . GLU A 1 117 ? 23.734 -11.422 -1.557 1 98.19 117 GLU A N 1
ATOM 887 C CA . GLU A 1 117 ? 23.453 -12.484 -2.512 1 98.19 117 GLU A CA 1
ATOM 888 C C . GLU A 1 117 ? 22.844 -11.938 -3.795 1 98.19 117 GLU A C 1
ATOM 890 O O . GLU A 1 117 ? 21.812 -11.25 -3.754 1 98.19 117 GLU A O 1
ATOM 895 N N . LYS A 1 118 ? 23.422 -12.25 -4.914 1 98.12 118 LYS A N 1
ATOM 896 C CA . LYS A 1 118 ? 22.953 -11.75 -6.207 1 98.12 118 LYS A CA 1
ATOM 897 C C . LYS A 1 118 ? 21.516 -12.188 -6.484 1 98.12 118 LYS A C 1
ATOM 899 O O . LYS A 1 118 ? 20.703 -11.391 -6.949 1 98.12 118 LYS A O 1
ATOM 904 N N . GLU A 1 119 ? 21.188 -13.406 -6.234 1 96.38 119 GLU A N 1
ATOM 905 C CA . GLU A 1 119 ? 19.859 -13.938 -6.523 1 96.38 119 GLU A CA 1
ATOM 906 C C . GLU A 1 119 ? 18.781 -13.172 -5.754 1 96.38 119 GLU A C 1
ATOM 908 O O . GLU A 1 119 ? 17.719 -12.867 -6.301 1 96.38 119 GLU A O 1
ATOM 913 N N . LEU A 1 120 ? 19.078 -12.977 -4.527 1 97.81 120 LEU A N 1
ATOM 914 C CA . LEU A 1 120 ? 18.125 -12.211 -3.719 1 97.81 120 LEU A CA 1
ATOM 915 C C . LEU A 1 120 ? 17.938 -10.812 -4.293 1 97.81 120 LEU A C 1
ATOM 917 O O . LEU A 1 120 ? 16.797 -10.328 -4.391 1 97.81 120 LEU A O 1
ATOM 921 N N . LEU A 1 121 ? 19.047 -10.156 -4.66 1 98.56 121 LEU A N 1
ATOM 922 C CA . LEU A 1 121 ? 19 -8.828 -5.258 1 98.56 121 LEU A CA 1
ATOM 923 C C . LEU A 1 121 ? 18.125 -8.828 -6.508 1 98.56 121 LEU A C 1
ATOM 925 O O . LEU A 1 121 ? 17.297 -7.934 -6.691 1 98.56 121 LEU A O 1
ATOM 929 N N . VAL A 1 122 ? 18.25 -9.773 -7.316 1 98.12 122 VAL A N 1
ATOM 930 C CA . VAL A 1 122 ? 17.5 -9.875 -8.562 1 98.12 122 VAL A CA 1
ATOM 931 C C . VAL A 1 122 ? 16.016 -10.016 -8.266 1 98.12 122 VAL A C 1
ATOM 933 O O . VAL A 1 122 ? 15.18 -9.414 -8.945 1 98.12 122 VAL A O 1
ATOM 936 N N . ARG A 1 123 ? 15.648 -10.82 -7.312 1 97.69 123 ARG A N 1
ATOM 937 C CA . ARG A 1 123 ? 14.25 -11 -6.926 1 97.69 123 ARG A CA 1
ATOM 938 C C . ARG A 1 123 ? 13.641 -9.688 -6.449 1 97.69 123 ARG A C 1
ATOM 940 O O . ARG A 1 123 ? 12.516 -9.352 -6.816 1 97.69 123 ARG A O 1
ATOM 947 N N . PHE A 1 124 ? 14.398 -8.922 -5.621 1 98.31 124 PHE A N 1
ATOM 948 C CA . PHE A 1 124 ? 13.93 -7.625 -5.148 1 98.31 124 PHE A CA 1
ATOM 949 C C . PHE A 1 124 ? 13.75 -6.656 -6.309 1 98.31 124 PHE A C 1
ATOM 951 O O . PHE A 1 124 ? 12.719 -5.988 -6.418 1 98.31 124 PHE A O 1
ATOM 958 N N . MET A 1 125 ? 14.758 -6.637 -7.188 1 98.44 125 MET A N 1
ATOM 959 C CA . MET A 1 125 ? 14.75 -5.668 -8.281 1 98.44 125 MET A CA 1
ATOM 960 C C . MET A 1 125 ? 13.641 -5.98 -9.281 1 98.44 125 MET A C 1
ATOM 962 O O . MET A 1 125 ? 13.086 -5.074 -9.906 1 98.44 125 MET A O 1
ATOM 966 N N . ARG A 1 126 ? 13.281 -7.242 -9.414 1 97.56 126 ARG A N 1
ATOM 967 C CA . ARG A 1 126 ? 12.172 -7.617 -10.289 1 97.56 126 ARG A CA 1
ATOM 968 C C . ARG A 1 126 ? 10.883 -6.914 -9.867 1 97.56 126 ARG A C 1
ATOM 970 O O . ARG A 1 126 ? 10.125 -6.438 -10.719 1 97.56 126 ARG A O 1
ATOM 977 N N . VAL A 1 127 ? 10.648 -6.82 -8.602 1 97.38 127 VAL A N 1
ATOM 978 C CA . VAL A 1 127 ? 9.461 -6.148 -8.07 1 97.38 127 VAL A CA 1
ATOM 979 C C . VAL A 1 127 ? 9.562 -4.645 -8.328 1 97.38 127 VAL A C 1
ATOM 981 O O . VAL A 1 127 ? 8.586 -4.008 -8.711 1 97.38 127 VAL A O 1
ATOM 984 N N . LEU A 1 128 ? 10.789 -4.102 -8.195 1 98.12 128 LEU A N 1
ATOM 985 C CA . LEU A 1 128 ? 10.953 -2.652 -8.172 1 98.12 128 LEU A CA 1
ATOM 986 C C . LEU A 1 128 ? 11.227 -2.111 -9.57 1 98.12 128 LEU A C 1
ATOM 988 O O . LEU A 1 128 ? 11.453 -0.912 -9.742 1 98.12 128 LEU A O 1
ATOM 992 N N . THR A 1 129 ? 11.227 -2.973 -10.57 1 97.12 129 THR A N 1
ATOM 993 C CA . THR A 1 129 ? 11.367 -2.504 -11.945 1 97.12 129 THR A CA 1
ATOM 994 C C . THR A 1 129 ? 10.07 -2.715 -12.727 1 97.12 129 THR A C 1
ATOM 996 O O . THR A 1 129 ? 9.828 -2.047 -13.727 1 97.12 129 THR A O 1
ATOM 999 N N . ALA A 1 130 ? 9.203 -3.656 -12.25 1 93 130 ALA A N 1
ATOM 1000 C CA . ALA A 1 130 ? 7.938 -3.91 -12.93 1 93 130 ALA A CA 1
ATOM 1001 C C . ALA A 1 130 ? 7.074 -2.652 -12.969 1 93 130 ALA A C 1
ATOM 1003 O O . ALA A 1 130 ? 6.535 -2.293 -14.016 1 93 130 ALA A O 1
ATOM 1004 N N . SER A 1 131 ? 6.949 -1.967 -11.836 1 90.19 131 SER A N 1
ATOM 1005 C CA . SER A 1 131 ? 6.203 -0.716 -11.75 1 90.19 131 SER A CA 1
ATOM 1006 C C . SER A 1 131 ? 7.094 0.427 -11.273 1 90.19 131 SER A C 1
ATOM 1008 O O . SER A 1 131 ? 6.613 1.534 -11.023 1 90.19 131 SER A O 1
ATOM 1010 N N . GLY A 1 132 ? 8.344 0.155 -11.18 1 94.81 132 GLY A N 1
ATOM 1011 C CA . GLY A 1 132 ? 9.281 1.127 -10.641 1 94.81 132 GLY A CA 1
ATOM 1012 C C . GLY A 1 132 ? 9.539 0.956 -9.156 1 94.81 132 GLY A C 1
ATOM 1013 O O . GLY A 1 132 ? 9.023 0.023 -8.539 1 94.81 132 GLY A O 1
ATOM 1014 N N . PRO A 1 133 ? 10.484 1.711 -8.672 1 97.19 133 PRO A N 1
ATOM 1015 C CA . PRO A 1 133 ? 10.914 3.008 -9.195 1 97.19 133 PRO A CA 1
ATOM 1016 C C . PRO A 1 133 ? 12.18 2.912 -10.039 1 97.19 133 PRO A C 1
ATOM 1018 O O . PRO A 1 133 ? 12.586 3.896 -10.664 1 97.19 133 PRO A O 1
ATOM 1021 N N . PHE A 1 134 ? 12.852 1.776 -10.086 1 98.31 134 PHE A N 1
ATOM 1022 C CA . PHE A 1 134 ? 14.055 1.61 -10.891 1 98.31 134 PHE A CA 1
ATOM 1023 C C . PHE A 1 134 ? 13.703 1.196 -12.312 1 98.31 134 PHE A C 1
ATOM 1025 O O . PHE A 1 134 ? 12.555 0.852 -12.602 1 98.31 134 PHE A O 1
ATOM 1032 N N . ALA A 1 135 ? 14.664 1.279 -13.18 1 97.56 135 ALA A N 1
ATOM 1033 C CA . ALA A 1 135 ? 14.531 0.791 -14.547 1 97.56 135 ALA A CA 1
ATOM 1034 C C . ALA A 1 135 ? 15.344 -0.488 -14.75 1 97.56 135 ALA A C 1
ATOM 1036 O O . ALA A 1 135 ? 16.453 -0.617 -14.234 1 97.56 135 ALA A O 1
ATOM 1037 N N . GLU A 1 136 ? 14.766 -1.462 -15.336 1 97.69 136 GLU A N 1
ATOM 1038 C CA . GLU A 1 136 ? 15.484 -2.613 -15.867 1 97.69 136 GLU A CA 1
ATOM 1039 C C . GLU A 1 136 ? 15.914 -2.373 -17.312 1 97.69 136 GLU A C 1
ATOM 1041 O O . GLU A 1 136 ? 15.086 -2.391 -18.219 1 97.69 136 GLU A O 1
ATOM 1046 N N . THR A 1 137 ? 17.203 -2.154 -17.562 1 97.44 137 THR A N 1
ATOM 1047 C CA . THR A 1 137 ? 17.719 -1.741 -18.859 1 97.44 137 THR A CA 1
ATOM 1048 C C . THR A 1 137 ? 18.188 -2.949 -19.672 1 97.44 137 THR A C 1
ATOM 1050 O O . THR A 1 137 ? 18.516 -2.826 -20.844 1 97.44 137 THR A O 1
ATOM 1053 N N . GLY A 1 138 ? 18.234 -4.039 -19.141 1 97 138 GLY A N 1
ATOM 1054 C CA . GLY A 1 138 ? 18.609 -5.34 -19.656 1 97 138 GLY A CA 1
ATOM 1055 C C . GLY A 1 138 ? 18.484 -6.457 -18.641 1 97 138 GLY A C 1
ATOM 1056 O O . GLY A 1 138 ? 18.016 -6.223 -17.516 1 97 138 GLY A O 1
ATOM 1057 N N . GLU A 1 139 ? 18.781 -7.621 -19.078 1 96.62 139 GLU A N 1
ATOM 1058 C CA . GLU A 1 139 ? 18.719 -8.734 -18.141 1 96.62 139 GLU A CA 1
ATOM 1059 C C . GLU A 1 139 ? 19.609 -8.484 -16.922 1 96.62 139 GLU A C 1
ATOM 1061 O O . GLU A 1 139 ? 20.828 -8.336 -17.078 1 96.62 139 GLU A O 1
ATOM 1066 N N . GLU A 1 140 ? 19.016 -8.359 -15.789 1 97.62 140 GLU A N 1
ATOM 1067 C CA . GLU A 1 140 ? 19.719 -8.148 -14.531 1 97.62 140 GLU A CA 1
ATOM 1068 C C . GLU A 1 140 ? 20.562 -6.879 -14.586 1 97.62 140 GLU A C 1
ATOM 1070 O O . GLU A 1 140 ? 21.688 -6.855 -14.086 1 97.62 140 GLU A O 1
ATOM 1075 N N . GLU A 1 141 ? 20.109 -5.898 -15.266 1 98.38 141 GLU A N 1
ATOM 1076 C CA . GLU A 1 141 ? 20.719 -4.574 -15.359 1 98.38 141 GLU A CA 1
ATOM 1077 C C . GLU A 1 141 ? 19.734 -3.488 -14.914 1 98.38 141 GLU A C 1
ATOM 1079 O O . GLU A 1 141 ? 18.609 -3.416 -15.406 1 98.38 141 GLU A O 1
ATOM 1084 N N . TYR A 1 142 ? 20.234 -2.609 -14.047 1 98.56 142 TYR A N 1
ATOM 1085 C CA . TYR A 1 142 ? 19.297 -1.688 -13.406 1 98.56 142 TYR A CA 1
ATOM 1086 C C . TYR A 1 142 ? 19.844 -0.263 -13.43 1 98.56 142 TYR A C 1
ATOM 1088 O O . TYR A 1 142 ? 21.062 -0.052 -13.438 1 98.56 142 TYR A O 1
ATOM 1096 N N . ALA A 1 143 ? 18.953 0.701 -13.469 1 98.69 143 ALA A N 1
ATOM 1097 C CA . ALA A 1 143 ? 19.328 2.113 -13.445 1 98.69 143 ALA A CA 1
ATOM 1098 C C . ALA A 1 143 ? 18.328 2.93 -12.633 1 98.69 143 ALA A C 1
ATOM 1100 O O . ALA A 1 143 ? 17.188 2.496 -12.414 1 98.69 143 ALA A O 1
ATOM 1101 N N . HIS A 1 144 ? 18.828 4.109 -12.188 1 98.25 144 HIS A N 1
ATOM 1102 C CA . HIS A 1 144 ? 17.953 5.082 -11.555 1 98.25 144 HIS A CA 1
ATOM 1103 C C . HIS A 1 144 ? 16.953 5.656 -12.555 1 98.25 144 HIS A C 1
ATOM 1105 O O . HIS A 1 144 ? 17.219 5.688 -13.758 1 98.25 144 HIS A O 1
ATOM 1111 N N . THR A 1 145 ? 15.836 5.965 -12.125 1 97 145 THR A N 1
ATOM 1112 C CA . THR A 1 145 ? 14.883 6.875 -12.758 1 97 145 THR A CA 1
ATOM 1113 C C . THR A 1 145 ? 14.641 8.102 -11.875 1 97 145 THR A C 1
ATOM 1115 O O . THR A 1 145 ? 15.148 8.172 -10.75 1 97 145 THR A O 1
ATOM 1118 N N . PRO A 1 146 ? 13.898 9.094 -12.359 1 94.75 146 PRO A N 1
ATOM 1119 C CA . PRO A 1 146 ? 13.562 10.203 -11.469 1 94.75 146 PRO A CA 1
ATOM 1120 C C . PRO A 1 146 ? 12.812 9.75 -10.219 1 94.75 146 PRO A C 1
ATOM 1122 O O . PRO A 1 146 ? 12.945 10.375 -9.156 1 94.75 146 PRO A O 1
ATOM 1125 N N . TYR A 1 147 ? 12.133 8.664 -10.32 1 96.56 147 TYR A N 1
ATOM 1126 C CA . TYR A 1 147 ? 11.305 8.172 -9.219 1 96.56 147 TYR A CA 1
ATOM 1127 C C . TYR A 1 147 ? 12.156 7.465 -8.172 1 96.56 147 TYR A C 1
ATOM 1129 O O . TYR A 1 147 ? 11.781 7.406 -6.996 1 96.56 147 TYR A O 1
ATOM 1137 N N . SER A 1 148 ? 13.258 6.867 -8.57 1 98 148 SER A N 1
ATOM 1138 C CA . SER A 1 148 ? 14.172 6.289 -7.586 1 98 148 SER A CA 1
ATOM 1139 C C . SER A 1 148 ? 15.156 7.332 -7.07 1 98 148 SER A C 1
ATOM 1141 O O . SER A 1 148 ? 15.57 7.281 -5.91 1 98 148 SER A O 1
ATOM 1143 N N . MET A 1 149 ? 15.477 8.352 -7.836 1 97.12 149 MET A N 1
ATOM 1144 C CA . MET A 1 149 ? 16.453 9.375 -7.492 1 97.12 149 MET A CA 1
ATOM 1145 C C . MET A 1 149 ? 15.961 10.25 -6.348 1 97.12 149 MET A C 1
ATOM 1147 O O . MET A 1 149 ? 16.75 10.766 -5.562 1 97.12 149 MET A O 1
ATOM 1151 N N . VAL A 1 150 ? 14.695 10.344 -6.211 1 95.31 150 VAL A N 1
ATOM 1152 C CA . VAL A 1 150 ? 14.117 11.203 -5.188 1 95.31 150 VAL A CA 1
ATOM 1153 C C . VAL A 1 150 ? 14.484 10.68 -3.801 1 95.31 150 VAL A C 1
ATOM 1155 O O . VAL A 1 150 ? 14.586 11.453 -2.846 1 95.31 150 VAL A O 1
ATOM 1158 N N . TYR A 1 151 ? 14.758 9.398 -3.682 1 96.44 151 TYR A N 1
ATOM 1159 C CA . TYR A 1 151 ? 15.102 8.781 -2.404 1 96.44 151 TYR A CA 1
ATOM 1160 C C . TYR A 1 151 ? 16.547 9.117 -2.014 1 96.44 151 TYR A C 1
ATOM 1162 O O . TYR A 1 151 ? 16.969 8.828 -0.893 1 96.44 151 TYR A O 1
ATOM 1170 N N . MET A 1 152 ? 17.266 9.742 -2.955 1 96 152 MET A N 1
ATOM 1171 C CA . MET A 1 152 ? 18.625 10.156 -2.662 1 96 152 MET A CA 1
ATOM 1172 C C . MET A 1 152 ? 18.641 11.469 -1.891 1 96 152 MET A C 1
ATOM 1174 O O . MET A 1 152 ? 19.672 11.852 -1.317 1 96 152 MET A O 1
ATOM 1178 N N . VAL A 1 153 ? 17.5 12.148 -1.889 1 93.88 153 VAL A N 1
ATOM 1179 C CA . VAL A 1 153 ? 17.344 13.344 -1.063 1 93.88 153 VAL A CA 1
ATOM 1180 C C . VAL A 1 153 ? 17.141 12.938 0.394 1 93.88 153 VAL A C 1
ATOM 1182 O O . VAL A 1 153 ? 16.156 12.273 0.723 1 93.88 153 VAL A O 1
ATOM 1185 N N . PRO A 1 154 ? 17.984 13.344 1.292 1 92.38 154 PRO A N 1
ATOM 1186 C CA . PRO A 1 154 ? 17.953 12.859 2.676 1 92.38 154 PRO A CA 1
ATOM 1187 C C . PRO A 1 154 ? 16.609 13.062 3.348 1 92.38 154 PRO A C 1
ATOM 1189 O O . PRO A 1 154 ? 16.125 12.18 4.055 1 92.38 154 PRO A O 1
ATOM 1192 N N . GLU A 1 155 ? 15.977 14.18 3.104 1 90 155 GLU A N 1
ATOM 1193 C CA . GLU A 1 155 ? 14.695 14.484 3.729 1 90 155 GLU A CA 1
ATOM 1194 C C . GLU A 1 155 ? 13.602 13.547 3.232 1 90 155 GLU A C 1
ATOM 1196 O O . GLU A 1 155 ? 12.773 13.078 4.02 1 90 155 GLU A O 1
ATOM 1201 N N . LEU A 1 156 ? 13.609 13.258 1.927 1 93 156 LEU A N 1
ATOM 1202 C CA . LEU A 1 156 ? 12.602 12.375 1.358 1 93 156 LEU A CA 1
ATOM 1203 C C . LEU A 1 156 ? 12.883 10.922 1.744 1 93 156 LEU A C 1
ATOM 1205 O O . LEU A 1 156 ? 11.953 10.164 2.025 1 93 156 LEU A O 1
ATOM 1209 N N . ARG A 1 157 ? 14.195 10.578 1.771 1 95.44 157 ARG A N 1
ATOM 1210 C CA . ARG A 1 157 ? 14.586 9.266 2.289 1 95.44 157 ARG A CA 1
ATOM 1211 C C . ARG A 1 157 ? 14.164 9.109 3.746 1 95.44 157 ARG A C 1
ATOM 1213 O O . ARG A 1 157 ? 13.656 8.055 4.137 1 95.44 157 ARG A O 1
ATOM 1220 N N . GLY A 1 158 ? 14.383 10.133 4.473 1 93.25 158 GLY A N 1
ATOM 1221 C CA . GLY A 1 158 ? 14.008 10.141 5.879 1 93.25 158 GLY A CA 1
ATOM 1222 C C . GLY A 1 158 ? 12.516 9.977 6.102 1 93.25 158 GLY A C 1
ATOM 1223 O O . GLY A 1 158 ? 12.094 9.242 6.996 1 93.25 158 GLY A O 1
ATOM 1224 N N . ILE A 1 159 ? 11.734 10.641 5.289 1 92.25 159 ILE A N 1
ATOM 1225 C CA . ILE A 1 159 ? 10.289 10.555 5.438 1 92.25 159 ILE A CA 1
ATOM 1226 C C . ILE A 1 159 ? 9.82 9.141 5.129 1 92.25 159 ILE A C 1
ATOM 1228 O O . ILE A 1 159 ? 8.93 8.609 5.805 1 92.25 159 ILE A O 1
ATOM 1232 N N . PHE A 1 160 ? 10.391 8.57 4.07 1 96.12 160 PHE A N 1
ATOM 1233 C CA . PHE A 1 160 ? 10.016 7.199 3.738 1 96.12 160 PHE A CA 1
ATOM 1234 C C . PHE A 1 160 ? 10.359 6.254 4.883 1 96.12 160 PHE A C 1
ATOM 1236 O O . PHE A 1 160 ? 9.531 5.426 5.277 1 96.12 160 PHE A O 1
ATOM 1243 N N . LYS A 1 161 ? 11.523 6.34 5.434 1 96.12 161 LYS A N 1
ATOM 1244 C CA . LYS A 1 161 ? 11.953 5.484 6.535 1 96.12 161 LYS A CA 1
ATOM 1245 C C . LYS A 1 161 ? 11.07 5.688 7.766 1 96.12 161 LYS A C 1
ATOM 1247 O O . LYS A 1 161 ? 10.688 4.719 8.43 1 96.12 161 LYS A O 1
ATOM 1252 N N . LEU A 1 162 ? 10.789 6.91 8.062 1 94.38 162 LEU A N 1
ATOM 1253 C CA . LEU A 1 162 ? 9.93 7.211 9.211 1 94.38 162 LEU A CA 1
ATOM 1254 C C . LEU A 1 162 ? 8.562 6.551 9.055 1 94.38 162 LEU A C 1
ATOM 1256 O O . LEU A 1 162 ? 8.102 5.859 9.969 1 94.38 162 LEU A O 1
ATOM 1260 N N . MET A 1 163 ? 7.969 6.754 7.918 1 94.12 163 MET A N 1
ATOM 1261 C CA . MET A 1 163 ? 6.621 6.246 7.684 1 94.12 163 MET A CA 1
ATOM 1262 C C . MET A 1 163 ? 6.602 4.719 7.707 1 94.12 163 MET A C 1
ATOM 1264 O O . MET A 1 163 ? 5.691 4.117 8.281 1 94.12 163 MET A O 1
ATOM 1268 N N . PHE A 1 164 ? 7.594 4.172 7.102 1 96.19 164 PHE A N 1
ATOM 1269 C CA . PHE A 1 164 ? 7.621 2.717 7.004 1 96.19 164 PHE A CA 1
ATOM 1270 C C . PHE A 1 164 ? 7.977 2.092 8.344 1 96.19 164 PHE A C 1
ATOM 1272 O O . PHE A 1 164 ? 7.301 1.166 8.805 1 96.19 164 PHE A O 1
ATOM 1279 N N . ASP A 1 165 ? 9.023 2.604 9.031 1 95.62 165 ASP A N 1
ATOM 1280 C CA . ASP A 1 165 ? 9.562 1.985 10.234 1 95.62 165 ASP A CA 1
ATOM 1281 C C . ASP A 1 165 ? 8.656 2.254 11.438 1 95.62 165 ASP A C 1
ATOM 1283 O O . ASP A 1 165 ? 8.523 1.402 12.32 1 95.62 165 ASP A O 1
ATOM 1287 N N . GLU A 1 166 ? 8.078 3.389 11.445 1 95.44 166 GLU A N 1
ATOM 1288 C CA . GLU A 1 166 ? 7.34 3.781 12.648 1 95.44 166 GLU A CA 1
ATOM 1289 C C . GLU A 1 166 ? 5.844 3.518 12.484 1 95.44 166 GLU A C 1
ATOM 1291 O O . GLU A 1 166 ? 5.191 3.043 13.414 1 95.44 166 GLU A O 1
ATOM 1296 N N . TYR A 1 167 ? 5.324 3.787 11.305 1 95.88 167 TYR A N 1
ATOM 1297 C CA . TYR A 1 167 ? 3.869 3.828 11.227 1 95.88 167 TYR A CA 1
ATOM 1298 C C . TYR A 1 167 ? 3.328 2.617 10.477 1 95.88 167 TYR A C 1
ATOM 1300 O O . TYR A 1 167 ? 2.189 2.197 10.695 1 95.88 167 TYR A O 1
ATOM 1308 N N . ASN A 1 168 ? 4.059 2.088 9.531 1 96.75 168 ASN A N 1
ATOM 1309 C CA . ASN A 1 168 ? 3.576 0.958 8.742 1 96.75 168 ASN A CA 1
ATOM 1310 C C . ASN A 1 168 ? 3.238 -0.239 9.633 1 96.75 168 ASN A C 1
ATOM 1312 O O . ASN A 1 168 ? 2.238 -0.921 9.406 1 96.75 168 ASN A O 1
ATOM 1316 N N . LEU A 1 169 ? 4.109 -0.528 10.609 1 95.88 169 LEU A N 1
ATOM 1317 C CA . LEU A 1 169 ? 3.855 -1.634 11.531 1 95.88 169 LEU A CA 1
ATOM 1318 C C . LEU A 1 169 ? 2.596 -1.38 12.352 1 95.88 169 LEU A C 1
ATOM 1320 O O . LEU A 1 169 ? 1.813 -2.301 12.602 1 95.88 169 LEU A O 1
ATOM 1324 N N . ALA A 1 170 ? 2.428 -0.171 12.805 1 97.06 170 ALA A N 1
ATOM 1325 C CA . ALA A 1 170 ? 1.228 0.199 13.555 1 97.06 170 ALA A CA 1
ATOM 1326 C C . ALA A 1 170 ? -0.027 0.003 12.703 1 97.06 170 ALA A C 1
ATOM 1328 O O . ALA A 1 170 ? -1.044 -0.492 13.195 1 97.06 170 ALA A O 1
ATOM 1329 N N . ASN A 1 171 ? 0.029 0.379 11.469 1 97.38 171 ASN A N 1
ATOM 1330 C CA . ASN A 1 171 ? -1.095 0.195 10.555 1 97.38 171 ASN A CA 1
ATOM 1331 C C . ASN A 1 171 ? -1.4 -1.283 10.336 1 97.38 171 ASN A C 1
ATOM 1333 O O . ASN A 1 171 ? -2.566 -1.675 10.25 1 97.38 171 ASN A O 1
ATOM 1337 N N . ALA A 1 172 ? -0.336 -2.08 10.25 1 96.19 172 ALA A N 1
ATOM 1338 C CA . ALA A 1 172 ? -0.481 -3.51 9.984 1 96.19 172 ALA A CA 1
ATOM 1339 C C . ALA A 1 172 ? -1.162 -4.219 11.156 1 96.19 172 ALA A C 1
ATOM 1341 O O . ALA A 1 172 ? -1.834 -5.234 10.969 1 96.19 172 ALA A O 1
ATOM 1342 N N . ARG A 1 173 ? -1.074 -3.668 12.352 1 96.69 173 ARG A N 1
ATOM 1343 C CA . ARG A 1 173 ? -1.614 -4.328 13.531 1 96.69 173 ARG A CA 1
ATOM 1344 C C . ARG A 1 173 ? -2.793 -3.547 14.102 1 96.69 173 ARG A C 1
ATOM 1346 O O . ARG A 1 173 ? -3.258 -3.836 15.211 1 96.69 173 ARG A O 1
ATOM 1353 N N . MET A 1 174 ? -3.215 -2.598 13.367 1 96.94 174 MET A N 1
ATOM 1354 C CA . MET A 1 174 ? -4.238 -1.669 13.844 1 96.94 174 MET A CA 1
ATOM 1355 C C . MET A 1 174 ? -5.508 -2.414 14.234 1 96.94 174 MET A C 1
ATOM 1357 O O . MET A 1 174 ? -6.109 -2.119 15.273 1 96.94 174 MET A O 1
ATOM 1361 N N . TYR A 1 175 ? -5.961 -3.334 13.383 1 97.31 175 TYR A N 1
ATOM 1362 C CA . TYR A 1 175 ? -7.219 -4.027 13.648 1 97.31 175 TYR A CA 1
ATOM 1363 C C . TYR A 1 175 ? -7.129 -4.852 14.93 1 97.31 175 TYR A C 1
ATOM 1365 O O . TYR A 1 175 ? -8.109 -4.965 15.672 1 97.31 175 TYR A O 1
ATOM 1373 N N . GLU A 1 176 ? -5.961 -5.484 15.227 1 96.56 176 GLU A N 1
ATOM 1374 C CA . GLU A 1 176 ? -5.77 -6.223 16.469 1 96.56 176 GLU A CA 1
ATOM 1375 C C . GLU A 1 176 ? -5.938 -5.316 17.688 1 96.56 176 GLU A C 1
ATOM 1377 O O . GLU A 1 176 ? -6.605 -5.688 18.656 1 96.56 176 GLU A O 1
ATOM 1382 N N . PHE A 1 177 ? -5.305 -4.148 17.656 1 98 177 PHE A N 1
ATOM 1383 C CA . PHE A 1 177 ? -5.387 -3.193 18.75 1 98 177 PHE A CA 1
ATOM 1384 C C . PHE A 1 177 ? -6.832 -2.807 19.016 1 98 177 PHE A C 1
ATOM 1386 O O . PHE A 1 177 ? -7.285 -2.854 20.172 1 98 177 PHE A O 1
ATOM 1393 N N . PHE A 1 178 ? -7.555 -2.461 17.984 1 98.12 178 PHE A N 1
ATOM 1394 C CA . PHE A 1 178 ? -8.906 -1.94 18.172 1 98.12 178 PHE A CA 1
ATOM 1395 C C . PHE A 1 178 ? -9.867 -3.055 18.578 1 98.12 178 PHE A C 1
ATOM 1397 O O . PHE A 1 178 ? -10.797 -2.832 19.344 1 98.12 178 PHE A O 1
ATOM 1404 N N . ARG A 1 179 ? -9.633 -4.215 18.016 1 96.94 179 ARG A N 1
ATOM 1405 C CA . ARG A 1 179 ? -10.43 -5.355 18.469 1 96.94 179 ARG A CA 1
ATOM 1406 C C . ARG A 1 179 ? -10.281 -5.574 19.969 1 96.94 179 ARG A C 1
ATOM 1408 O O . ARG A 1 179 ? -11.266 -5.805 20.656 1 96.94 179 ARG A O 1
ATOM 1415 N N . GLU A 1 180 ? -9.102 -5.434 20.469 1 96.69 180 GLU A N 1
ATOM 1416 C CA . GLU A 1 180 ? -8.805 -5.688 21.875 1 96.69 180 GLU A CA 1
ATOM 1417 C C . GLU A 1 180 ? -9.242 -4.516 22.75 1 96.69 180 GLU A C 1
ATOM 1419 O O . GLU A 1 180 ? -9.422 -4.672 23.953 1 96.69 180 GLU A O 1
ATOM 1424 N N . ASN A 1 181 ? -9.414 -3.408 22.172 1 96.62 181 ASN A N 1
ATOM 1425 C CA . ASN A 1 181 ? -9.688 -2.221 22.969 1 96.62 181 ASN A CA 1
ATOM 1426 C C . ASN A 1 181 ? -11.078 -1.656 22.672 1 96.62 181 ASN A C 1
ATOM 1428 O O . ASN A 1 181 ? -11.32 -0.464 22.859 1 96.62 181 ASN A O 1
ATOM 1432 N N . GLY A 1 182 ? -11.953 -2.496 22.094 1 96.25 182 GLY A N 1
ATOM 1433 C CA . GLY A 1 182 ? -13.375 -2.213 22 1 96.25 182 GLY A CA 1
ATOM 1434 C C . GLY A 1 182 ? -13.695 -1.151 20.969 1 96.25 182 GLY A C 1
ATOM 1435 O O . GLY A 1 182 ? -14.703 -0.449 21.078 1 96.25 182 GLY A O 1
ATOM 1436 N N . PHE A 1 183 ? -12.82 -0.864 20 1 97.75 183 PHE A N 1
ATOM 1437 C CA . PHE A 1 183 ? -13.031 0.076 18.906 1 97.75 183 PHE A CA 1
ATOM 1438 C C . PHE A 1 183 ? -13.391 1.456 19.438 1 97.75 183 PHE A C 1
ATOM 1440 O O . PHE A 1 183 ? -14.398 2.041 19.031 1 97.75 183 PHE A O 1
ATOM 1447 N N . LYS A 1 184 ? -12.477 1.914 20.234 1 96.75 184 LYS A N 1
ATOM 1448 C CA . LYS A 1 184 ? -12.539 3.264 20.781 1 96.75 184 LYS A CA 1
ATOM 1449 C C . LYS A 1 184 ? -11.289 4.062 20.438 1 96.75 184 LYS A C 1
ATOM 1451 O O . LYS A 1 184 ? -10.195 3.5 20.344 1 96.75 184 LYS A O 1
ATOM 1456 N N . SER A 1 185 ? -11.484 5.359 20.234 1 95.69 185 SER A N 1
ATOM 1457 C CA . SER A 1 185 ? -10.352 6.227 19.953 1 95.69 185 SER A CA 1
ATOM 1458 C C . SER A 1 185 ? -9.336 6.207 21.094 1 95.69 185 SER A C 1
ATOM 1460 O O . SER A 1 185 ? -9.711 6.297 22.266 1 95.69 185 SER A O 1
ATOM 1462 N N . PRO A 1 186 ? -8.07 6.098 20.734 1 95.81 186 PRO A N 1
ATOM 1463 C CA . PRO A 1 186 ? -7.062 6.137 21.781 1 95.81 186 PRO A CA 1
ATOM 1464 C C . PRO A 1 186 ? -6.863 7.535 22.359 1 95.81 186 PRO A C 1
ATOM 1466 O O . PRO A 1 186 ? -6.812 8.516 21.609 1 95.81 186 PRO A O 1
ATOM 1469 N N . GLU A 1 187 ? -6.73 7.594 23.641 1 92.94 187 GLU A N 1
ATOM 1470 C CA . GLU A 1 187 ? -6.559 8.875 24.312 1 92.94 187 GLU A CA 1
ATOM 1471 C C . GLU A 1 187 ? -5.383 8.836 25.297 1 92.94 187 GLU A C 1
ATOM 1473 O O . GLU A 1 187 ? -5.148 9.789 26.031 1 92.94 187 GLU A O 1
ATOM 1478 N N . ASP A 1 188 ? -4.715 7.688 25.297 1 93.12 188 ASP A N 1
ATOM 1479 C CA . ASP A 1 188 ? -3.605 7.457 26.219 1 93.12 188 ASP A CA 1
ATOM 1480 C C . ASP A 1 188 ? -2.273 7.402 25.469 1 93.12 188 ASP A C 1
ATOM 1482 O O . ASP A 1 188 ? -2.195 6.855 24.359 1 93.12 188 ASP A O 1
ATOM 1486 N N . HIS A 1 189 ? -1.221 7.891 26.094 1 91.88 189 HIS A N 1
ATOM 1487 C CA . HIS A 1 189 ? 0.085 7.984 25.438 1 91.88 189 HIS A CA 1
ATOM 1488 C C . HIS A 1 189 ? 0.729 6.609 25.312 1 91.88 189 HIS A C 1
ATOM 1490 O O . HIS A 1 189 ? 1.687 6.441 24.547 1 91.88 189 HIS A O 1
ATOM 1496 N N . LEU A 1 190 ? 0.217 5.707 26.094 1 94.38 190 LEU A N 1
ATOM 1497 C CA . LEU A 1 190 ? 0.845 4.391 26.094 1 94.38 190 LEU A CA 1
ATOM 1498 C C . LEU A 1 190 ? -0.08 3.344 25.484 1 94.38 190 LEU A C 1
ATOM 1500 O O . LEU A 1 190 ? 0.385 2.346 24.938 1 94.38 190 LEU A O 1
ATOM 1504 N N . LEU A 1 191 ? -1.368 3.582 25.703 1 95.75 191 LEU A N 1
ATOM 1505 C CA . LEU A 1 191 ? -2.336 2.645 25.141 1 95.75 191 LEU A CA 1
ATOM 1506 C C . LEU A 1 191 ? -2.828 3.123 23.781 1 95.75 191 LEU A C 1
ATOM 1508 O O . LEU A 1 191 ? -3.916 3.695 23.672 1 95.75 191 LEU A O 1
ATOM 1512 N N . ASN A 1 192 ? -2.113 2.844 22.766 1 97.25 192 ASN A N 1
ATOM 1513 C CA . ASN A 1 192 ? -2.398 3.266 21.391 1 97.25 192 ASN A CA 1
ATOM 1514 C C . ASN A 1 192 ? -1.778 2.314 20.375 1 97.25 192 ASN A C 1
ATOM 1516 O O . ASN A 1 192 ? -1.003 1.428 20.734 1 97.25 192 ASN A O 1
ATOM 1520 N N . PRO A 1 193 ? -2.133 2.441 19.094 1 97.62 193 PRO A N 1
ATOM 1521 C CA . PRO A 1 193 ? -1.696 1.482 18.078 1 97.62 193 PRO A CA 1
ATOM 1522 C C . PRO A 1 193 ? -0.178 1.43 17.922 1 97.62 193 PRO A C 1
ATOM 1524 O O . PRO A 1 193 ? 0.385 0.362 17.672 1 97.62 193 PRO A O 1
ATOM 1527 N N . TYR A 1 194 ? 0.499 2.539 18.047 1 97.69 194 TYR A N 1
ATOM 1528 C CA . TYR A 1 194 ? 1.95 2.566 17.906 1 97.69 194 TYR A CA 1
ATOM 1529 C C . TYR A 1 194 ? 2.623 1.743 19 1 97.69 194 TYR A C 1
ATOM 1531 O O . TYR A 1 194 ? 3.441 0.868 18.703 1 97.69 194 TYR A O 1
ATOM 1539 N N . CYS A 1 195 ? 2.307 2.062 20.25 1 97.69 195 CYS A N 1
ATOM 1540 C CA . CYS A 1 195 ? 2.914 1.368 21.391 1 97.69 195 CYS A CA 1
ATOM 1541 C C . CYS A 1 195 ? 2.555 -0.113 21.375 1 97.69 195 CYS A C 1
ATOM 1543 O O . CYS A 1 195 ? 3.369 -0.957 21.75 1 97.69 195 CYS A O 1
ATOM 1545 N N . PHE A 1 196 ? 1.365 -0.371 20.969 1 97.62 196 PHE A N 1
ATOM 1546 C CA . PHE A 1 196 ? 0.926 -1.755 20.828 1 97.62 196 PHE A CA 1
ATOM 1547 C C . PHE A 1 196 ? 1.778 -2.496 19.812 1 97.62 196 PHE A C 1
ATOM 1549 O O . PHE A 1 196 ? 2.297 -3.576 20.094 1 97.62 196 PHE A O 1
ATOM 1556 N N . ALA A 1 197 ? 1.961 -1.946 18.656 1 96.75 197 ALA A N 1
ATOM 1557 C CA . ALA A 1 197 ? 2.641 -2.596 17.531 1 96.75 197 ALA A CA 1
ATOM 1558 C C . ALA A 1 197 ? 4.133 -2.756 17.812 1 96.75 197 ALA A C 1
ATOM 1560 O O . ALA A 1 197 ? 4.727 -3.783 17.484 1 96.75 197 ALA A O 1
ATOM 1561 N N . HIS A 1 198 ? 4.719 -1.744 18.406 1 96.38 198 HIS A N 1
ATOM 1562 C CA . HIS A 1 198 ? 6.164 -1.72 18.625 1 96.38 198 HIS A CA 1
ATOM 1563 C C . HIS A 1 198 ? 6.527 -2.301 19.984 1 96.38 198 HIS A C 1
ATOM 1565 O O . HIS A 1 198 ? 7.711 -2.477 20.297 1 96.38 198 HIS A O 1
ATOM 1571 N N . GLN A 1 199 ? 5.531 -2.559 20.781 1 95.62 199 GLN A N 1
ATOM 1572 C CA . GLN A 1 199 ? 5.777 -3.111 22.109 1 95.62 199 GLN A CA 1
ATOM 1573 C C . GLN A 1 199 ? 6.797 -2.271 22.875 1 95.62 199 GLN A C 1
ATOM 1575 O O . GLN A 1 199 ? 7.801 -2.797 23.359 1 95.62 199 GLN A O 1
ATOM 1580 N N . THR A 1 200 ? 6.48 -1.051 23.141 1 96.06 200 THR A N 1
ATOM 1581 C CA . THR A 1 200 ? 7.438 -0.054 23.609 1 96.06 200 THR A CA 1
ATOM 1582 C C . THR A 1 200 ? 7.582 -0.117 25.125 1 96.06 200 THR A C 1
ATOM 1584 O O . THR A 1 200 ? 8.359 0.637 25.703 1 96.06 200 THR A O 1
ATOM 1587 N N . GLY A 1 201 ? 6.883 -1.045 25.781 1 94.44 201 GLY A N 1
ATOM 1588 C CA . GLY A 1 201 ? 6.918 -1.099 27.234 1 94.44 201 GLY A CA 1
ATOM 1589 C C . GLY A 1 201 ? 6.332 0.134 27.891 1 94.44 201 GLY A C 1
ATOM 1590 O O . GLY A 1 201 ? 5.184 0.501 27.625 1 94.44 201 GLY A O 1
ATOM 1591 N N . GLU A 1 202 ? 7.121 0.798 28.625 1 94.12 202 GLU A N 1
ATOM 1592 C CA . GLU A 1 202 ? 6.629 1.959 29.359 1 94.12 202 GLU A CA 1
ATOM 1593 C C . GLU A 1 202 ? 6.977 3.258 28.641 1 94.12 202 GLU A C 1
ATOM 1595 O O . GLU A 1 202 ? 6.812 4.348 29.188 1 94.12 202 GLU A O 1
ATOM 1600 N N . LYS A 1 203 ? 7.371 3.146 27.453 1 94.62 203 LYS A N 1
ATOM 1601 C CA . LYS A 1 203 ? 7.754 4.332 26.703 1 94.62 203 LYS A CA 1
ATOM 1602 C C . LYS A 1 203 ? 6.656 4.738 25.719 1 94.62 203 LYS A C 1
ATOM 1604 O O . LYS A 1 203 ? 6.012 3.881 25.109 1 94.62 203 LYS A O 1
ATOM 1609 N N . ASN A 1 204 ? 6.422 6.012 25.625 1 92.94 204 ASN A N 1
ATOM 1610 C CA . ASN A 1 204 ? 5.59 6.484 24.531 1 92.94 204 ASN A CA 1
ATOM 1611 C C . ASN A 1 204 ? 6.359 6.512 23.203 1 92.94 204 ASN A C 1
ATOM 1613 O O . ASN A 1 204 ? 7.531 6.129 23.156 1 92.94 204 ASN A O 1
ATOM 1617 N N . MET A 1 205 ? 5.742 6.902 22.125 1 92.38 205 MET A N 1
ATOM 1618 C CA . MET A 1 205 ? 6.348 6.844 20.797 1 92.38 205 MET A CA 1
ATOM 1619 C C . MET A 1 205 ? 7.621 7.68 20.75 1 92.38 205 MET A C 1
ATOM 1621 O O . MET A 1 205 ? 8.641 7.227 20.234 1 92.38 205 MET A O 1
ATOM 1625 N N . TRP A 1 206 ? 7.523 8.922 21.234 1 87 206 TRP A N 1
ATOM 1626 C CA . TRP A 1 206 ? 8.648 9.852 21.172 1 87 206 TRP A CA 1
ATOM 1627 C C . TRP A 1 206 ? 9.852 9.312 21.938 1 87 206 TRP A C 1
ATOM 1629 O O . TRP A 1 206 ? 10.984 9.375 21.453 1 87 206 TRP A O 1
ATOM 1639 N N . GLU A 1 207 ? 9.578 8.797 23.109 1 89.12 207 GLU A N 1
ATOM 1640 C CA . GLU A 1 207 ? 10.625 8.18 23.922 1 89.12 207 GLU A CA 1
ATOM 1641 C C . GLU A 1 207 ? 11.219 6.961 23.219 1 89.12 207 GLU A C 1
ATOM 1643 O O . GLU A 1 207 ? 12.43 6.73 23.281 1 89.12 207 GLU A O 1
ATOM 1648 N N . HIS A 1 208 ? 10.328 6.238 22.641 1 93.69 208 HIS A N 1
ATOM 1649 C CA . HIS A 1 208 ? 10.773 5.043 21.922 1 93.69 208 HIS A CA 1
ATOM 1650 C C . HIS A 1 208 ? 11.688 5.402 20.766 1 93.69 208 HIS A C 1
ATOM 1652 O O . HIS A 1 208 ? 12.781 4.844 20.641 1 93.69 208 HIS A O 1
ATOM 1658 N N . ILE A 1 209 ? 11.328 6.316 19.953 1 91.25 209 ILE A N 1
ATOM 1659 C CA . ILE A 1 209 ? 12.133 6.73 18.812 1 91.25 209 ILE A CA 1
ATOM 1660 C C . ILE A 1 209 ? 13.445 7.344 19.281 1 91.25 209 ILE A C 1
ATOM 1662 O O . ILE A 1 209 ? 14.492 7.137 18.672 1 91.25 209 ILE A O 1
ATOM 1666 N N . GLY A 1 210 ? 13.375 8.094 20.375 1 87 210 GLY A N 1
ATOM 1667 C CA . GLY A 1 210 ? 14.547 8.758 20.922 1 87 210 GLY A CA 1
ATOM 1668 C C . GLY A 1 210 ? 15.633 7.793 21.359 1 87 210 GLY A C 1
ATOM 1669 O O . GLY A 1 210 ? 16.797 8.164 21.438 1 87 210 GLY A O 1
ATOM 1670 N N . ALA A 1 211 ? 15.227 6.57 21.609 1 90.19 211 ALA A N 1
ATOM 1671 C CA . ALA A 1 211 ? 16.188 5.555 22.047 1 90.19 211 ALA A CA 1
ATOM 1672 C C . ALA A 1 211 ? 17.016 5.051 20.875 1 90.19 211 ALA A C 1
ATOM 1674 O O . ALA A 1 211 ? 18.047 4.383 21.078 1 90.19 211 ALA A O 1
ATOM 1675 N N . PHE A 1 212 ? 16.656 5.426 19.688 1 91.06 212 PHE A N 1
ATOM 1676 C CA . PHE A 1 212 ? 17.359 4.992 18.484 1 91.06 212 PHE A CA 1
ATOM 1677 C C . PHE A 1 212 ? 17.844 6.188 17.672 1 91.06 212 PHE A C 1
ATOM 1679 O O . PHE A 1 212 ? 17.094 6.738 16.859 1 91.06 212 PHE A O 1
ATOM 1686 N N . PRO A 1 213 ? 19.062 6.484 17.75 1 87.75 213 PRO A N 1
ATOM 1687 C CA . PRO A 1 213 ? 19.594 7.695 17.109 1 87.75 213 PRO A CA 1
ATOM 1688 C C . PRO A 1 213 ? 19.266 7.77 15.625 1 87.75 213 PRO A C 1
ATOM 1690 O O . PRO A 1 213 ? 18.906 8.836 15.117 1 87.75 213 PRO A O 1
ATOM 1693 N N . GLU A 1 214 ? 19.438 6.695 14.953 1 89.31 214 GLU A N 1
ATOM 1694 C CA . GLU A 1 214 ? 19.172 6.695 13.523 1 89.31 214 GLU A CA 1
ATOM 1695 C C . GLU A 1 214 ? 17.703 6.996 13.242 1 89.31 214 GLU A C 1
ATOM 1697 O O . GLU A 1 214 ? 17.375 7.762 12.328 1 89.31 214 GLU A O 1
ATOM 1702 N N . ARG A 1 215 ? 16.828 6.406 13.984 1 89.94 215 ARG A N 1
ATOM 1703 C CA . ARG A 1 215 ? 15.391 6.629 13.812 1 89.94 215 ARG A CA 1
ATOM 1704 C C . ARG A 1 215 ? 15.016 8.062 14.172 1 89.94 215 ARG A C 1
ATOM 1706 O O . ARG A 1 215 ? 14.164 8.672 13.523 1 89.94 215 ARG A O 1
ATOM 1713 N N . PHE A 1 216 ? 15.664 8.531 15.133 1 85.94 216 PHE A N 1
ATOM 1714 C CA . PHE A 1 216 ? 15.438 9.922 15.523 1 85.94 216 PHE A CA 1
ATOM 1715 C C . PHE A 1 216 ? 15.883 10.875 14.43 1 85.94 216 PHE A C 1
ATOM 1717 O O . PHE A 1 216 ? 15.227 11.883 14.172 1 85.94 216 PHE A O 1
ATOM 1724 N N . GLN A 1 217 ? 16.984 10.602 13.82 1 86.38 217 GLN A N 1
ATOM 1725 C CA . GLN A 1 217 ? 17.469 11.406 12.703 1 86.38 217 GLN A CA 1
ATOM 1726 C C . GLN A 1 217 ? 16.484 11.375 11.539 1 86.38 217 GLN A C 1
ATOM 1728 O O . GLN A 1 217 ? 16.266 12.398 10.875 1 86.38 217 GLN A O 1
ATOM 1733 N N . ASN A 1 218 ? 15.922 10.219 11.297 1 89.56 218 ASN A N 1
ATOM 1734 C CA . ASN A 1 218 ? 14.914 10.109 10.25 1 89.56 218 ASN A CA 1
ATOM 1735 C C . ASN A 1 218 ? 13.695 10.977 10.539 1 89.56 218 ASN A C 1
ATOM 1737 O O . ASN A 1 218 ? 13.125 11.586 9.633 1 89.56 218 ASN A O 1
ATOM 1741 N N . LEU A 1 219 ? 13.305 10.953 11.727 1 84.5 219 LEU A N 1
ATOM 1742 C CA . LEU A 1 219 ? 12.195 11.805 12.148 1 84.5 219 LEU A CA 1
ATOM 1743 C C . LEU A 1 219 ? 12.5 13.273 11.859 1 84.5 219 LEU A C 1
ATOM 1745 O O . LEU A 1 219 ? 11.664 13.984 11.305 1 84.5 219 LEU A O 1
ATOM 1749 N N . ASN A 1 220 ? 13.648 13.68 12.18 1 79.75 220 ASN A N 1
ATOM 1750 C CA . ASN A 1 220 ? 14.062 15.062 11.945 1 79.75 220 ASN A CA 1
ATOM 1751 C C . ASN A 1 220 ? 14.031 15.406 10.453 1 79.75 220 ASN A C 1
ATOM 1753 O O . ASN A 1 220 ? 13.547 16.469 10.07 1 79.75 220 ASN A O 1
ATOM 1757 N N . PHE A 1 221 ? 14.562 14.508 9.648 1 83 221 PHE A N 1
ATOM 1758 C CA . PHE A 1 221 ? 14.57 14.711 8.203 1 83 221 PHE A CA 1
ATOM 1759 C C . PHE A 1 221 ? 13.148 14.797 7.664 1 83 221 PHE A C 1
ATOM 1761 O O . PHE A 1 221 ? 12.852 15.641 6.816 1 83 221 PHE A O 1
ATOM 1768 N N . ALA A 1 222 ? 12.375 13.953 8.211 1 83.12 222 ALA A N 1
ATOM 1769 C CA . ALA A 1 222 ? 10.984 13.914 7.762 1 83.12 222 ALA A CA 1
ATOM 1770 C C . ALA A 1 222 ? 10.266 15.219 8.086 1 83.12 222 ALA A C 1
ATOM 1772 O O . ALA A 1 222 ? 9.469 15.711 7.289 1 83.12 222 ALA A O 1
ATOM 1773 N N . MET A 1 223 ? 10.477 15.727 9.195 1 79.81 223 MET A N 1
ATOM 1774 C CA . MET A 1 223 ? 9.844 16.984 9.609 1 79.81 223 MET A CA 1
ATOM 1775 C C . MET A 1 223 ? 10.281 18.125 8.711 1 79.81 223 MET A C 1
ATOM 1777 O O . MET A 1 223 ? 9.469 19 8.367 1 79.81 223 MET A O 1
ATOM 1781 N N . ILE A 1 224 ? 11.547 18.109 8.281 1 76.62 224 ILE A N 1
ATOM 1782 C CA . ILE A 1 224 ? 12.055 19.125 7.367 1 76.62 224 ILE A CA 1
ATOM 1783 C C . ILE A 1 224 ? 11.344 19 6.02 1 76.62 224 ILE A C 1
ATOM 1785 O O . ILE A 1 224 ? 10.891 20 5.457 1 76.62 224 ILE A O 1
ATOM 1789 N N . ALA A 1 225 ? 11.242 17.797 5.598 1 77.69 225 ALA A N 1
ATOM 1790 C CA . ALA A 1 225 ? 10.578 17.547 4.316 1 77.69 225 ALA A CA 1
ATOM 1791 C C . ALA A 1 225 ? 9.125 18.016 4.352 1 77.69 225 ALA A C 1
ATOM 1793 O O . ALA A 1 225 ? 8.648 18.641 3.404 1 77.69 225 ALA A O 1
ATOM 1794 N N . GLN A 1 226 ? 8.484 17.719 5.375 1 75.31 226 GLN A N 1
ATOM 1795 C CA . GLN A 1 226 ? 7.074 18.078 5.504 1 75.31 226 GLN A CA 1
ATOM 1796 C C . GLN A 1 226 ? 6.906 19.594 5.57 1 75.31 226 GLN A C 1
ATOM 1798 O O . GLN A 1 226 ? 5.961 20.141 4.996 1 75.31 226 GLN A O 1
ATOM 1803 N N . THR A 1 227 ? 7.793 20.203 6.266 1 71.69 227 THR A N 1
ATOM 1804 C CA . THR A 1 227 ? 7.762 21.656 6.387 1 71.69 227 THR A CA 1
ATOM 1805 C C . THR A 1 227 ? 7.941 22.312 5.023 1 71.69 227 THR A C 1
ATOM 1807 O O . THR A 1 227 ? 7.219 23.25 4.68 1 71.69 227 THR A O 1
ATOM 1810 N N . VAL A 1 228 ? 8.797 21.734 4.285 1 70.62 228 VAL A N 1
ATOM 1811 C CA . VAL A 1 228 ? 9.062 22.297 2.963 1 70.62 228 VAL A CA 1
ATOM 1812 C C . VAL A 1 228 ? 7.852 22.078 2.057 1 70.62 228 VAL A C 1
ATOM 1814 O O . VAL A 1 228 ? 7.477 22.969 1.288 1 70.62 228 VAL A O 1
ATOM 1817 N N . ALA A 1 229 ? 7.27 21.047 2.285 1 72.5 229 ALA A N 1
ATOM 1818 C CA . ALA A 1 229 ? 6.125 20.688 1.443 1 72.5 229 ALA A CA 1
ATOM 1819 C C . ALA A 1 229 ? 4.914 21.562 1.777 1 72.5 229 ALA A C 1
ATOM 1821 O O . ALA A 1 229 ? 4.074 21.828 0.913 1 72.5 229 ALA A O 1
ATOM 1822 N N . THR A 1 230 ? 4.859 22.062 2.963 1 76.5 230 THR A N 1
ATOM 1823 C CA . THR A 1 230 ? 3.664 22.781 3.393 1 76.5 230 THR A CA 1
ATOM 1824 C C . THR A 1 230 ? 3.992 24.234 3.719 1 76.5 230 THR A C 1
ATOM 1826 O O . THR A 1 230 ? 3.191 24.938 4.344 1 76.5 230 THR A O 1
ATOM 1829 N N . ASN A 1 231 ? 5.145 24.656 3.354 1 75.94 231 ASN A N 1
ATOM 1830 C CA . ASN A 1 231 ? 5.641 25.969 3.725 1 75.94 231 ASN A CA 1
ATOM 1831 C C . ASN A 1 231 ? 4.727 27.078 3.207 1 75.94 231 ASN A C 1
ATOM 1833 O O . ASN A 1 231 ? 4.59 28.125 3.846 1 75.94 231 ASN A O 1
ATOM 1837 N N . TRP A 1 232 ? 4.098 26.844 2.203 1 78.31 232 TRP A N 1
ATOM 1838 C CA . TRP A 1 232 ? 3.271 27.891 1.593 1 78.31 232 TRP A CA 1
ATOM 1839 C C . TRP A 1 232 ? 1.989 28.094 2.393 1 78.31 232 TRP A C 1
ATOM 1841 O O . TRP A 1 232 ? 1.334 29.141 2.262 1 78.31 232 TRP A O 1
ATOM 1851 N N . THR A 1 233 ? 1.699 27.234 3.305 1 86.94 233 THR A N 1
ATOM 1852 C CA . THR A 1 233 ? 0.446 27.297 4.051 1 86.94 233 THR A CA 1
ATOM 1853 C C . THR A 1 233 ? 0.533 28.328 5.168 1 86.94 233 THR A C 1
ATOM 1855 O O . THR A 1 233 ? -0.49 28.75 5.711 1 86.94 233 THR A O 1
ATOM 1858 N N . VAL A 1 234 ? 1.733 28.75 5.535 1 90.69 234 VAL A N 1
ATOM 1859 C CA . VAL A 1 234 ? 1.898 29.719 6.613 1 90.69 234 VAL A CA 1
ATOM 1860 C C . VAL A 1 234 ? 1.273 31.047 6.215 1 90.69 234 VAL A C 1
ATOM 1862 O O . VAL A 1 234 ? 0.808 31.812 7.07 1 90.69 234 VAL A O 1
ATOM 1865 N N . GLY A 1 235 ? 1.182 31.281 4.906 1 90.5 235 GLY A N 1
ATOM 1866 C CA . GLY A 1 235 ? 0.661 32.531 4.387 1 90.5 235 GLY A CA 1
ATOM 1867 C C . GLY A 1 235 ? -0.853 32.625 4.43 1 90.5 235 GLY A C 1
ATOM 1868 O O . GLY A 1 235 ? -1.434 33.656 4.109 1 90.5 235 GLY A O 1
ATOM 1869 N N . ILE A 1 236 ? -1.467 31.547 4.855 1 93.12 236 ILE A N 1
ATOM 1870 C CA . ILE A 1 236 ? -2.922 31.531 4.953 1 93.12 236 ILE A CA 1
ATOM 1871 C C . ILE A 1 236 ? -3.379 32.594 5.969 1 93.12 236 ILE A C 1
ATOM 1873 O O . ILE A 1 236 ? -4.387 33.25 5.758 1 93.12 236 ILE A O 1
ATOM 1877 N N . PHE A 1 237 ? -2.664 32.688 7.031 1 95.94 237 PHE A N 1
ATOM 1878 C CA . PHE A 1 237 ? -2.941 33.719 8.008 1 95.94 237 PHE A CA 1
ATOM 1879 C C . PHE A 1 237 ? -2.289 35.062 7.605 1 95.94 237 PHE A C 1
ATOM 1881 O O . PHE A 1 237 ? -1.104 35.094 7.262 1 95.94 237 PHE A O 1
ATOM 1888 N N . PRO A 1 238 ? -3.025 36.156 7.629 1 95.25 238 PRO A N 1
ATOM 1889 C CA . PRO A 1 238 ? -2.486 37.438 7.199 1 95.25 238 PRO A CA 1
ATOM 1890 C C . PRO A 1 238 ? -1.724 38.156 8.312 1 95.25 238 PRO A C 1
ATOM 1892 O O . PRO A 1 238 ? -2.178 39.188 8.812 1 95.25 238 PRO A O 1
ATOM 1895 N N . PHE A 1 239 ? -0.534 37.75 8.602 1 96.81 239 PHE A N 1
ATOM 1896 C CA . PHE A 1 239 ? 0.282 38.25 9.695 1 96.81 239 PHE A CA 1
ATOM 1897 C C . PHE A 1 239 ? 0.436 39.75 9.594 1 96.81 239 PHE A C 1
ATOM 1899 O O . PHE A 1 239 ? 0.222 40.469 10.57 1 96.81 239 PHE A O 1
ATOM 1906 N N . LYS A 1 240 ? 0.824 40.219 8.43 1 95.56 240 LYS A N 1
ATOM 1907 C CA . LYS A 1 240 ? 1.092 41.625 8.234 1 95.56 240 LYS A CA 1
ATOM 1908 C C . LYS A 1 240 ? -0.148 42.469 8.531 1 95.56 240 LYS A C 1
ATOM 1910 O O . LYS A 1 240 ? -0.079 43.469 9.281 1 95.56 240 LYS A O 1
ATOM 1915 N N . ASP A 1 241 ? -1.242 42.062 8 1 95.06 241 ASP A N 1
ATOM 1916 C CA . ASP A 1 241 ? -2.488 42.812 8.156 1 95.06 241 ASP A CA 1
ATOM 1917 C C . ASP A 1 241 ? -2.934 42.812 9.617 1 95.06 241 ASP A C 1
ATOM 1919 O O . ASP A 1 241 ? -3.508 43.812 10.078 1 95.06 241 ASP A O 1
ATOM 1923 N N . GLU A 1 242 ? -2.652 41.781 10.336 1 94.38 242 GLU A N 1
ATOM 1924 C CA . GLU A 1 242 ? -3.098 41.656 11.719 1 94.38 242 GLU A CA 1
ATOM 1925 C C . GLU A 1 242 ? -2.197 42.469 12.664 1 94.38 242 GLU A C 1
ATOM 1927 O O . GLU A 1 242 ? -2.617 42.844 13.758 1 94.38 242 GLU A O 1
ATOM 1932 N N . LEU A 1 243 ? -0.971 42.719 12.195 1 96.06 243 LEU A N 1
ATOM 1933 C CA . LEU A 1 243 ? 0.004 43.312 13.109 1 96.06 243 LEU A CA 1
ATOM 1934 C C . LEU A 1 243 ? 0.255 44.781 12.75 1 96.06 243 LEU A C 1
ATOM 1936 O O . LEU A 1 243 ? 0.835 45.531 13.539 1 96.06 243 LEU A O 1
ATOM 1940 N N . LYS A 1 244 ? -0.255 45.219 11.625 1 92.5 244 LYS A N 1
ATOM 1941 C CA . LYS A 1 244 ? 0.105 46.531 11.102 1 92.5 244 LYS A CA 1
ATOM 1942 C C . LYS A 1 244 ? -0.379 47.625 12.023 1 92.5 244 LYS A C 1
ATOM 1944 O O . LYS A 1 244 ? 0.221 48.719 12.078 1 92.5 244 LYS A O 1
ATOM 1949 N N . GLU A 1 245 ? -1.409 47.375 12.766 1 89.38 245 GLU A N 1
ATOM 1950 C CA . GLU A 1 245 ? -1.973 48.469 13.578 1 89.38 245 GLU A CA 1
ATOM 1951 C C . GLU A 1 245 ? -1.505 48.375 15.023 1 89.38 245 GLU A C 1
ATOM 1953 O O . GLU A 1 245 ? -1.88 49.188 15.859 1 89.38 245 GLU A O 1
ATOM 1958 N N . ILE A 1 246 ? -0.704 47.406 15.297 1 91.5 246 ILE A N 1
ATOM 1959 C CA . ILE A 1 246 ? -0.228 47.219 16.656 1 91.5 246 ILE A CA 1
ATOM 1960 C C . ILE A 1 246 ? 0.898 48.219 16.953 1 91.5 246 ILE A C 1
ATOM 1962 O O . ILE A 1 246 ? 1.775 48.438 16.125 1 91.5 246 ILE A O 1
ATOM 1966 N N . GLU A 1 247 ? 0.804 48.906 18.078 1 91.25 247 GLU A N 1
ATOM 1967 C CA . GLU A 1 247 ? 1.924 49.719 18.531 1 91.25 247 GLU A CA 1
ATOM 1968 C C . GLU A 1 247 ? 3.1 48.875 18.969 1 91.25 247 GLU A C 1
ATOM 1970 O O . GLU A 1 247 ? 2.963 48.031 19.875 1 91.25 247 GLU A O 1
ATOM 1975 N N . SER A 1 248 ? 4.195 49.031 18.219 1 93.19 248 SER A N 1
ATOM 1976 C CA . SER A 1 248 ? 5.328 48.156 18.484 1 93.19 248 SER A CA 1
ATOM 1977 C C . SER A 1 248 ? 6.648 48.906 18.375 1 93.19 248 SER A C 1
ATOM 1979 O O . SER A 1 248 ? 6.691 50.031 17.844 1 93.19 248 SER A O 1
ATOM 1981 N N . SER A 1 249 ? 7.676 48.375 19.047 1 94.75 249 SER A N 1
ATOM 1982 C CA . SER A 1 249 ? 9.07 48.812 18.938 1 94.75 249 SER A CA 1
ATOM 1983 C C . SER A 1 249 ? 9.977 47.656 18.578 1 94.75 249 SER A C 1
ATOM 1985 O O . SER A 1 249 ? 9.523 46.5 18.5 1 94.75 249 SER A O 1
ATOM 1987 N N . ASP A 1 250 ? 11.258 47.906 18.438 1 92.81 250 ASP A N 1
ATOM 1988 C CA . ASP A 1 250 ? 12.219 46.875 18.062 1 92.81 250 ASP A CA 1
ATOM 1989 C C . ASP A 1 250 ? 12.328 45.781 19.141 1 92.81 250 ASP A C 1
ATOM 1991 O O . ASP A 1 250 ? 12.758 44.656 18.859 1 92.81 250 ASP A O 1
ATOM 1995 N N . GLU A 1 251 ? 11.891 46.125 20.297 1 93.38 251 GLU A N 1
ATOM 1996 C CA . GLU A 1 251 ? 11.992 45.188 21.422 1 93.38 251 GLU A CA 1
ATOM 1997 C C . GLU A 1 251 ? 10.727 44.344 21.547 1 93.38 251 GLU A C 1
ATOM 1999 O O . GLU A 1 251 ? 10.719 43.312 22.25 1 93.38 251 GLU A O 1
ATOM 2004 N N . THR A 1 252 ? 9.695 44.75 20.812 1 95.38 252 THR A N 1
ATOM 2005 C CA . THR A 1 252 ? 8.422 44.031 20.906 1 95.38 252 THR A CA 1
ATOM 2006 C C . THR A 1 252 ? 8.508 42.688 20.219 1 95.38 252 THR A C 1
ATOM 2008 O O . THR A 1 252 ? 8.977 42.594 19.078 1 95.38 252 THR A O 1
ATOM 2011 N N . VAL A 1 253 ? 8.109 41.688 20.938 1 97.44 253 VAL A N 1
ATOM 2012 C CA . VAL A 1 253 ? 7.949 40.406 20.297 1 97.44 253 VAL A CA 1
ATOM 2013 C C . VAL A 1 253 ? 6.586 40.344 19.609 1 97.44 253 VAL A C 1
ATOM 2015 O O . VAL A 1 253 ? 5.559 40.156 20.266 1 97.44 253 VAL A O 1
ATOM 2018 N N . LEU A 1 254 ? 6.637 40.406 18.297 1 97.56 254 LEU A N 1
ATOM 2019 C CA . LEU A 1 254 ? 5.41 40.438 17.5 1 97.56 254 LEU A CA 1
ATOM 2020 C C . LEU A 1 254 ? 4.754 39.062 17.438 1 97.56 254 LEU A C 1
ATOM 2022 O O . LEU A 1 254 ? 3.525 38.969 17.484 1 97.56 254 LEU A O 1
ATOM 2026 N N . VAL A 1 255 ? 5.551 38.062 17.203 1 98.31 255 VAL A N 1
ATOM 2027 C CA . VAL A 1 255 ? 5.074 36.688 17.016 1 98.31 255 VAL A CA 1
ATOM 2028 C C . VAL A 1 255 ? 5.945 35.719 17.812 1 98.31 255 VAL A C 1
ATOM 2030 O O . VAL A 1 255 ? 7.172 35.781 17.766 1 98.31 255 VAL A O 1
ATOM 2033 N N . VAL A 1 256 ? 5.336 34.938 18.609 1 98.38 256 VAL A N 1
ATOM 2034 C CA . VAL A 1 256 ? 5.988 33.812 19.25 1 98.38 256 VAL A CA 1
ATOM 2035 C C . VAL A 1 256 ? 5.652 32.531 18.484 1 98.38 256 VAL A C 1
ATOM 2037 O O . VAL A 1 256 ? 4.52 32.031 18.547 1 98.38 256 VAL A O 1
ATOM 2040 N N . ASP A 1 257 ? 6.598 31.984 17.719 1 97.12 257 ASP A N 1
ATOM 2041 C CA . ASP A 1 257 ? 6.438 30.734 16.984 1 97.12 257 ASP A CA 1
ATOM 2042 C C . ASP A 1 257 ? 6.738 29.531 17.875 1 97.12 257 ASP A C 1
ATOM 2044 O O . ASP A 1 257 ? 7.895 29.141 18.016 1 97.12 257 ASP A O 1
ATOM 2048 N N . ILE A 1 258 ? 5.688 28.969 18.344 1 97.19 258 ILE A N 1
ATOM 2049 C CA . ILE A 1 258 ? 5.809 27.906 19.344 1 97.19 258 ILE A CA 1
ATOM 2050 C C . ILE A 1 258 ? 5.945 26.547 18.641 1 97.19 258 ILE A C 1
ATOM 2052 O O . ILE A 1 258 ? 5.062 26.141 17.891 1 97.19 258 ILE A O 1
ATOM 2056 N N . GLY A 1 259 ? 7.012 25.844 18.969 1 92.06 259 GLY A N 1
ATOM 2057 C CA . GLY A 1 259 ? 7.25 24.562 18.344 1 92.06 259 GLY A CA 1
ATOM 2058 C C . GLY A 1 259 ? 7.57 24.672 16.859 1 92.06 259 GLY A C 1
ATOM 2059 O O . GLY A 1 259 ? 7.078 23.875 16.047 1 92.06 259 GLY A O 1
ATOM 2060 N N . GLY A 1 260 ? 8.344 25.641 16.453 1 88.56 260 GLY A N 1
ATOM 2061 C CA . GLY A 1 260 ? 8.539 25.984 15.062 1 88.56 260 GLY A CA 1
ATOM 2062 C C . GLY A 1 260 ? 9.594 25.141 14.375 1 88.56 260 GLY A C 1
ATOM 2063 O O . GLY A 1 260 ? 9.867 25.312 13.188 1 88.56 260 GLY A O 1
ATOM 2064 N N . GLY A 1 261 ? 10.219 24.219 15.133 1 83.75 261 GLY A N 1
ATOM 2065 C CA . GLY A 1 261 ? 11.164 23.281 14.547 1 83.75 261 GLY A CA 1
ATOM 2066 C C . GLY A 1 261 ? 12.453 23.953 14.094 1 83.75 261 GLY A C 1
ATOM 2067 O O . GLY A 1 261 ? 13.102 24.656 14.867 1 83.75 261 GLY A O 1
ATOM 2068 N N . SER A 1 262 ? 12.812 23.797 12.805 1 80.12 262 SER A N 1
ATOM 2069 C CA . SER A 1 262 ? 14.086 24.25 12.266 1 80.12 262 SER A CA 1
ATOM 2070 C C . SER A 1 262 ? 14.055 25.75 11.961 1 80.12 262 SER A C 1
ATOM 2072 O O . SER A 1 262 ? 15.102 26.375 11.758 1 80.12 262 SER A O 1
ATOM 2074 N N . GLY A 1 263 ? 12.852 26.312 11.922 1 86.06 263 GLY A N 1
ATOM 2075 C CA . GLY A 1 263 ? 12.758 27.766 11.82 1 86.06 263 GLY A CA 1
ATOM 2076 C C . GLY A 1 263 ? 12.484 28.25 10.406 1 86.06 263 GLY A C 1
ATOM 2077 O O . GLY A 1 263 ? 12.422 29.453 10.156 1 86.06 263 GLY A O 1
ATOM 2078 N N . HIS A 1 264 ? 12.234 27.328 9.492 1 84.38 264 HIS A N 1
ATOM 2079 C CA . HIS A 1 264 ? 11.953 27.734 8.117 1 84.38 264 HIS A CA 1
ATOM 2080 C C . HIS A 1 264 ? 10.68 28.578 8.039 1 84.38 264 HIS A C 1
ATOM 2082 O O . HIS A 1 264 ? 10.641 29.578 7.332 1 84.38 264 HIS A O 1
ATOM 2088 N N . VAL A 1 265 ? 9.734 28.141 8.75 1 90.19 265 VAL A N 1
ATOM 2089 C CA . VAL A 1 265 ? 8.477 28.875 8.758 1 90.19 265 VAL A CA 1
ATOM 2090 C C . VAL A 1 265 ? 8.641 30.188 9.523 1 90.19 265 VAL A C 1
ATOM 2092 O O . VAL A 1 265 ? 8.086 31.219 9.133 1 90.19 265 VAL A O 1
ATOM 2095 N N . THR A 1 266 ? 9.414 30.125 10.539 1 92.81 266 THR A N 1
ATOM 2096 C CA . THR A 1 266 ? 9.711 31.344 11.297 1 92.81 266 THR A CA 1
ATOM 2097 C C . THR A 1 266 ? 10.336 32.406 10.398 1 92.81 266 THR A C 1
ATOM 2099 O O . THR A 1 266 ? 9.961 33.562 10.469 1 92.81 266 THR A O 1
ATOM 2102 N N . LYS A 1 267 ? 11.227 31.969 9.609 1 91.06 267 LYS A N 1
ATOM 2103 C CA . LYS A 1 267 ? 11.883 32.875 8.672 1 91.06 267 LYS A CA 1
ATOM 2104 C C . LYS A 1 267 ? 10.875 33.5 7.711 1 91.06 267 LYS A C 1
ATOM 2106 O O . LYS A 1 267 ? 10.961 34.688 7.391 1 91.06 267 LYS A O 1
ATOM 2111 N N . GLN A 1 268 ? 9.969 32.75 7.285 1 91 268 GLN A N 1
ATOM 2112 C CA . GLN A 1 268 ? 8.938 33.281 6.395 1 91 268 GLN A CA 1
ATOM 2113 C C . GLN A 1 268 ? 8.055 34.281 7.102 1 91 268 GLN A C 1
ATOM 2115 O O . GLN A 1 268 ? 7.688 35.312 6.52 1 91 268 GLN A O 1
ATOM 2120 N N . ILE A 1 269 ? 7.703 34.031 8.305 1 95.5 269 ILE A N 1
ATOM 2121 C CA . ILE A 1 269 ? 6.906 34.969 9.094 1 95.5 269 ILE A CA 1
ATOM 2122 C C . ILE A 1 269 ? 7.656 36.281 9.25 1 95.5 269 ILE A C 1
ATOM 2124 O O . ILE A 1 269 ? 7.066 37.344 9.125 1 95.5 269 ILE A O 1
ATOM 2128 N N . MET A 1 270 ? 8.961 36.156 9.484 1 95.56 270 MET A N 1
ATOM 2129 C CA . MET A 1 270 ? 9.789 37.344 9.586 1 95.56 270 MET A CA 1
ATOM 2130 C C . MET A 1 270 ? 9.68 38.188 8.328 1 95.56 270 MET A C 1
ATOM 2132 O O . MET A 1 270 ? 9.609 39.406 8.406 1 95.56 270 MET A O 1
ATOM 2136 N N . GLU A 1 271 ? 9.656 37.5 7.246 1 93 271 GLU A N 1
ATOM 2137 C CA . GLU A 1 271 ? 9.531 38.188 5.977 1 93 271 GLU A CA 1
ATOM 2138 C C . GLU A 1 271 ? 8.172 38.875 5.855 1 93 271 GLU A C 1
ATOM 2140 O O . GLU A 1 271 ? 8.062 39.938 5.258 1 93 271 GLU A O 1
ATOM 2145 N N . PHE A 1 272 ? 7.094 38.25 6.301 1 94.12 272 PHE A N 1
ATOM 2146 C CA . PHE A 1 272 ? 5.746 38.812 6.234 1 94.12 272 PHE A CA 1
ATOM 2147 C C . PHE A 1 272 ? 5.652 40.094 7.043 1 94.12 272 PHE A C 1
ATOM 2149 O O . PHE A 1 272 ? 4.91 41.031 6.676 1 94.12 272 PHE A O 1
ATOM 2156 N N . VAL A 1 273 ? 6.484 40.188 8.109 1 96.19 273 VAL A N 1
ATOM 2157 C CA . VAL A 1 273 ? 6.266 41.312 9.039 1 96.19 273 VAL A CA 1
ATOM 2158 C C . VAL A 1 273 ? 7.496 42.219 9.062 1 96.19 273 VAL A C 1
ATOM 2160 O O . VAL A 1 273 ? 7.684 43 9.992 1 96.19 273 VAL A O 1
ATOM 2163 N N . LYS A 1 274 ? 8.297 42.062 8.094 1 94.5 274 LYS A N 1
ATOM 2164 C CA . LYS A 1 274 ? 9.602 42.719 8.062 1 94.5 274 LYS A CA 1
ATOM 2165 C C . LYS A 1 274 ? 9.445 44.25 8.164 1 94.5 274 LYS A C 1
ATOM 2167 O O . LYS A 1 274 ? 10.352 44.938 8.641 1 94.5 274 LYS A O 1
ATOM 2172 N N . GLU A 1 275 ? 8.328 44.812 7.805 1 94.69 275 GLU A N 1
ATOM 2173 C CA . GLU A 1 275 ? 8.109 46.25 7.793 1 94.69 275 GLU A CA 1
ATOM 2174 C C . GLU A 1 275 ? 7.586 46.75 9.141 1 94.69 275 GLU A C 1
ATOM 2176 O O . GLU A 1 275 ? 7.477 47.938 9.367 1 94.69 275 GLU A O 1
ATOM 2181 N N . ILE A 1 276 ? 7.297 45.844 10.031 1 96.31 276 ILE A N 1
ATOM 2182 C CA . ILE A 1 276 ? 6.781 46.188 11.352 1 96.31 276 ILE A CA 1
ATOM 2183 C C . ILE A 1 276 ? 7.895 46.062 12.391 1 96.31 276 ILE A C 1
ATOM 2185 O O . ILE A 1 276 ? 8.531 45 12.5 1 96.31 276 ILE A O 1
ATOM 2189 N N . PRO A 1 277 ? 8.133 47.156 13.117 1 95.44 277 PRO A N 1
ATOM 2190 C CA . PRO A 1 277 ? 9.172 47.062 14.141 1 95.44 277 PRO A CA 1
ATOM 2191 C C . PRO A 1 277 ? 8.891 45.969 15.172 1 95.44 277 PRO A C 1
ATOM 2193 O O . PRO A 1 277 ? 7.797 45.938 15.742 1 95.44 277 PRO A O 1
ATOM 2196 N N . GLY A 1 278 ? 9.781 45.125 15.367 1 95.25 278 GLY A N 1
ATOM 2197 C CA . GLY A 1 278 ? 9.625 44.031 16.312 1 95.25 278 GLY A CA 1
ATOM 2198 C C . GLY A 1 278 ? 10.414 42.781 15.938 1 95.25 278 GLY A C 1
ATOM 2199 O O . GLY A 1 278 ? 11.242 42.812 15.023 1 95.25 278 GLY A O 1
ATOM 2200 N N . LYS A 1 279 ? 10.211 41.719 16.75 1 95.06 279 LYS A N 1
ATOM 2201 C CA . LYS A 1 279 ? 10.953 40.469 16.516 1 95.06 279 LYS A CA 1
ATOM 2202 C C . LYS A 1 279 ? 10.023 39.281 16.516 1 95.06 279 LYS A C 1
ATOM 2204 O O . LYS A 1 279 ? 8.891 39.344 16.984 1 95.06 279 LYS A O 1
ATOM 2209 N N . VAL A 1 280 ? 10.477 38.25 15.844 1 97 280 VAL A N 1
ATOM 2210 C CA . VAL A 1 280 ? 9.844 36.938 15.867 1 97 280 VAL A CA 1
ATOM 2211 C C . VAL A 1 280 ? 10.727 35.938 16.641 1 97 280 VAL A C 1
ATOM 2213 O O . VAL A 1 280 ? 11.93 35.875 16.406 1 97 280 VAL A O 1
ATOM 2216 N N . VAL A 1 281 ? 10.141 35.312 17.594 1 96.56 281 VAL A N 1
ATOM 2217 C CA . VAL A 1 281 ? 10.906 34.406 18.438 1 96.56 281 VAL A CA 1
ATOM 2218 C C . VAL A 1 281 ? 10.445 32.969 18.172 1 96.56 281 VAL A C 1
ATOM 2220 O O . VAL A 1 281 ? 9.25 32.656 18.234 1 96.56 281 VAL A O 1
ATOM 2223 N N . LEU A 1 282 ? 11.406 32.062 17.891 1 95.75 282 LEU A N 1
ATOM 2224 C CA . LEU A 1 282 ? 11.141 30.641 17.719 1 95.75 282 LEU A CA 1
ATOM 2225 C C . LEU A 1 282 ? 11.359 29.891 19.031 1 95.75 282 LEU A C 1
ATOM 2227 O O . LEU A 1 282 ? 12.453 29.938 19.594 1 95.75 282 LEU A O 1
ATOM 2231 N N . GLN A 1 283 ? 10.336 29.312 19.516 1 95.5 283 GLN A N 1
ATOM 2232 C CA . GLN A 1 283 ? 1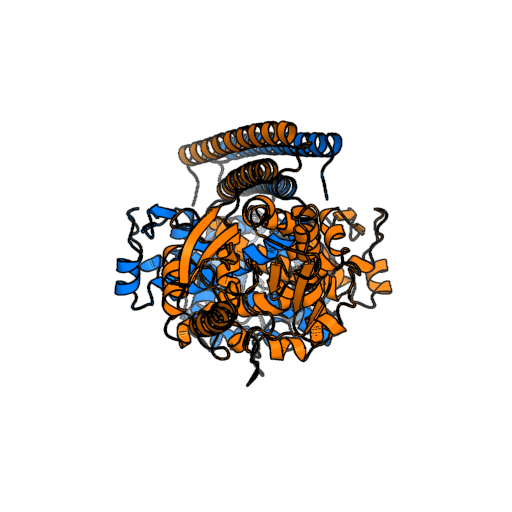0.43 28.469 20.703 1 95.5 283 GLN A CA 1
ATOM 2233 C C . GLN A 1 283 ? 10.438 27 20.328 1 95.5 283 GLN A C 1
ATOM 2235 O O . GLN A 1 283 ? 9.609 26.547 19.547 1 95.5 283 GLN A O 1
ATOM 2240 N N . GLU A 1 284 ? 11.336 26.297 20.828 1 91.12 284 GLU A N 1
ATOM 2241 C CA . GLU A 1 284 ? 11.469 24.859 20.609 1 91.12 284 GLU A CA 1
ATOM 2242 C C . GLU A 1 284 ? 12.148 24.172 21.781 1 91.12 284 GLU A C 1
ATOM 2244 O O . GLU A 1 284 ? 12.812 24.828 22.594 1 91.12 284 GLU A O 1
ATOM 2249 N N . ARG A 1 285 ? 11.984 22.812 21.891 1 86 285 ARG A N 1
ATOM 2250 C CA . ARG A 1 285 ? 12.602 22.031 22.953 1 86 285 ARG A CA 1
ATOM 2251 C C . ARG A 1 285 ? 14.125 22.109 22.875 1 86 285 ARG A C 1
ATOM 2253 O O . ARG A 1 285 ? 14.688 22.219 21.781 1 86 285 ARG A O 1
ATOM 2260 N N . ASP A 1 286 ? 14.734 21.844 23.938 1 83.81 286 ASP A N 1
ATOM 2261 C CA . ASP A 1 286 ? 16.188 21.953 24.094 1 83.81 286 ASP A CA 1
ATOM 2262 C C . ASP A 1 286 ? 16.906 21.047 23.109 1 83.81 286 ASP A C 1
ATOM 2264 O O . ASP A 1 286 ? 17.828 21.484 22.422 1 83.81 286 ASP A O 1
ATOM 2268 N N . GLU A 1 287 ? 16.516 19.875 23.016 1 74.69 287 GLU A N 1
ATOM 2269 C CA . GLU A 1 287 ? 17.203 18.859 22.219 1 74.69 287 GLU A CA 1
ATOM 2270 C C . GLU A 1 287 ? 17.234 19.25 20.75 1 74.69 287 GLU A C 1
ATOM 2272 O O . GLU A 1 287 ? 18.219 19 20.062 1 74.69 287 GLU A O 1
ATOM 2277 N N . LEU A 1 288 ? 16.172 19.859 20.359 1 75.94 288 LEU A N 1
ATOM 2278 C CA . LEU A 1 288 ? 16.094 20.234 18.953 1 75.94 288 LEU A CA 1
ATOM 2279 C C . LEU A 1 288 ? 16.906 21.5 18.672 1 75.94 288 LEU A C 1
ATOM 2281 O O . LEU A 1 288 ? 17.547 21.609 17.625 1 75.94 288 LEU A O 1
ATOM 2285 N N . ILE A 1 289 ? 16.797 22.469 19.531 1 79.94 289 ILE A N 1
ATOM 2286 C CA . ILE A 1 289 ? 17.562 23.688 19.375 1 79.94 289 ILE A CA 1
ATOM 2287 C C . ILE A 1 289 ? 19.047 23.375 19.328 1 79.94 289 ILE A C 1
ATOM 2289 O O . ILE A 1 289 ? 19.797 23.938 18.531 1 79.94 289 ILE A O 1
ATOM 2293 N N . ASP A 1 290 ? 19.422 22.359 20.219 1 77.19 290 ASP A N 1
ATOM 2294 C CA . ASP A 1 290 ? 20.828 22 20.312 1 77.19 290 ASP A CA 1
ATOM 2295 C C . ASP A 1 290 ? 21.266 21.203 19.078 1 77.19 290 ASP A C 1
ATOM 2297 O O . ASP A 1 290 ? 22.406 21.297 18.641 1 77.19 290 ASP A O 1
ATOM 2301 N N . SER A 1 291 ? 20.422 20.328 18.625 1 66.81 291 SER A N 1
ATOM 2302 C CA . SER A 1 291 ? 20.75 19.453 17.5 1 66.81 291 SER A CA 1
ATOM 2303 C C . SER A 1 291 ? 20.672 20.203 16.172 1 66.81 291 SER A C 1
ATOM 2305 O O . SER A 1 291 ? 21.453 19.953 15.266 1 66.81 291 SER A O 1
ATOM 2307 N N . ILE A 1 292 ? 19.516 20.75 15.969 1 58.81 292 ILE A N 1
ATOM 2308 C CA . ILE A 1 292 ? 19.344 21.469 14.719 1 58.81 292 ILE A CA 1
ATOM 2309 C C . ILE A 1 292 ? 20.188 22.75 14.734 1 58.81 292 ILE A C 1
ATOM 2311 O O . ILE A 1 292 ? 19.938 23.656 15.531 1 58.81 292 ILE A O 1
ATOM 2315 N N . GLY A 1 293 ? 21.312 22.797 15.094 1 54.03 293 GLY A N 1
ATOM 2316 C CA . GLY A 1 293 ? 22.062 24.031 15.008 1 54.03 293 GLY A CA 1
ATOM 2317 C C . GLY A 1 293 ? 21.297 25.156 14.328 1 54.03 293 GLY A C 1
ATOM 2318 O O . GLY A 1 293 ? 20.344 24.906 13.586 1 54.03 293 GLY A O 1
ATOM 2319 N N . HIS A 1 294 ? 21.172 26.312 14.891 1 57.47 294 HIS A N 1
ATOM 2320 C CA . HIS A 1 294 ? 20.531 27.484 14.312 1 57.47 294 HIS A CA 1
ATOM 2321 C C . HIS A 1 294 ? 20.891 27.656 12.844 1 57.47 294 HIS A C 1
ATOM 2323 O O . HIS A 1 294 ? 21.953 28.203 12.523 1 57.47 294 HIS A O 1
ATOM 2329 N N . THR A 1 295 ? 20.312 26.703 12.055 1 61.41 295 THR A N 1
ATOM 2330 C CA . THR A 1 295 ? 20.594 26.703 10.625 1 61.41 295 THR A CA 1
ATOM 2331 C C . THR A 1 295 ? 20.234 28.047 10 1 61.41 295 THR A C 1
ATOM 2333 O O . THR A 1 295 ? 20.625 28.344 8.875 1 61.41 295 THR A O 1
ATOM 2336 N N . ILE A 1 296 ? 19.312 28.766 10.836 1 77.81 296 ILE A N 1
ATOM 2337 C CA . ILE A 1 296 ? 18.984 30.047 10.242 1 77.81 296 ILE A CA 1
ATOM 2338 C C . ILE A 1 296 ? 19.391 31.172 11.195 1 77.81 296 ILE A C 1
ATOM 2340 O O . ILE A 1 296 ? 18.656 31.5 12.125 1 77.81 296 ILE A O 1
ATOM 2344 N N . PRO A 1 297 ? 20.5 31.703 11.094 1 79.12 297 PRO A N 1
ATOM 2345 C CA . PRO A 1 297 ? 21.078 32.656 12.031 1 79.12 297 PRO A CA 1
ATOM 2346 C C . PRO A 1 297 ? 20.141 33.844 12.32 1 79.12 297 PRO A C 1
ATOM 2348 O O . PRO A 1 297 ? 20.203 34.438 13.406 1 79.12 297 PRO A O 1
ATOM 2351 N N . GLU A 1 298 ? 19.297 34.156 11.43 1 84.75 298 GLU A N 1
ATOM 2352 C CA . GLU A 1 298 ? 18.438 35.312 11.562 1 84.75 298 GLU A CA 1
ATOM 2353 C C . GLU A 1 298 ? 17.297 35.062 12.547 1 84.75 298 GLU A C 1
ATOM 2355 O O . GLU A 1 298 ? 16.656 36 13.023 1 84.75 298 GLU A O 1
ATOM 2360 N N . VAL A 1 299 ? 17.156 33.812 12.875 1 88.19 299 VAL A N 1
ATOM 2361 C CA . VAL A 1 299 ? 16.016 33.438 13.703 1 88.19 299 VAL A CA 1
ATOM 2362 C C . VAL A 1 299 ? 16.438 33.406 15.172 1 88.19 299 VAL A C 1
ATOM 2364 O O . VAL A 1 299 ? 17.375 32.688 15.531 1 88.19 299 VAL A O 1
ATOM 2367 N N . SER A 1 300 ? 15.805 34.25 15.977 1 91.38 300 SER A N 1
ATOM 2368 C CA . SER A 1 300 ? 16 34.188 17.422 1 91.38 300 SER A CA 1
ATOM 2369 C C . SER A 1 300 ? 15.297 32.969 18.031 1 91.38 300 SER A C 1
ATOM 2371 O O . SER A 1 300 ? 14.086 32.812 17.859 1 91.38 300 SER A O 1
ATOM 2373 N N . THR A 1 301 ? 16.062 32.188 18.812 1 92.75 301 THR A N 1
ATOM 2374 C CA . THR A 1 301 ? 15.5 30.953 19.375 1 92.75 301 THR A CA 1
ATOM 2375 C C . THR A 1 301 ? 15.414 31.031 20.891 1 92.75 301 THR A C 1
ATOM 2377 O O . THR A 1 301 ? 16.156 31.797 21.516 1 92.75 301 THR A O 1
ATOM 2380 N N . MET A 1 302 ? 14.484 30.391 21.422 1 94.06 302 MET A N 1
ATOM 2381 C CA . MET A 1 302 ? 14.297 30.234 22.859 1 94.06 302 MET A CA 1
ATOM 2382 C C . MET A 1 302 ? 13.93 28.797 23.219 1 94.06 302 MET A C 1
ATOM 2384 O O . MET A 1 302 ? 13 28.234 22.641 1 94.06 302 MET A O 1
ATOM 2388 N N . LYS A 1 303 ? 14.711 28.203 24.141 1 94.38 303 LYS A N 1
ATOM 2389 C CA . LYS A 1 303 ? 14.367 26.891 24.672 1 94.38 303 LYS A CA 1
ATOM 2390 C C . LYS A 1 303 ? 13.062 26.922 25.453 1 94.38 303 LYS A C 1
ATOM 2392 O O . LYS A 1 303 ? 12.906 27.75 26.375 1 94.38 303 LYS A O 1
ATOM 2397 N N . TYR A 1 304 ? 12.102 26.031 25.031 1 95.38 304 TYR A N 1
ATOM 2398 C CA . TYR A 1 304 ? 10.781 26.125 25.641 1 95.38 304 TYR A CA 1
ATOM 2399 C C . TYR A 1 304 ? 10 24.828 25.453 1 95.38 304 TYR A C 1
ATOM 2401 O O . TYR A 1 304 ? 10.039 24.219 24.375 1 95.38 304 TYR A O 1
ATOM 2409 N N . ASP A 1 305 ? 9.406 24.359 26.562 1 94.5 305 ASP A N 1
ATOM 2410 C CA . ASP A 1 305 ? 8.414 23.281 26.578 1 94.5 305 ASP A CA 1
ATOM 2411 C C . ASP A 1 305 ? 7 23.844 26.719 1 94.5 305 ASP A C 1
ATOM 2413 O O . ASP A 1 305 ? 6.648 24.422 27.75 1 94.5 305 ASP A O 1
ATOM 2417 N N . PHE A 1 306 ? 6.145 23.578 25.719 1 95.75 306 PHE A N 1
ATOM 2418 C CA . PHE A 1 306 ? 4.867 24.281 25.672 1 95.75 306 PHE A CA 1
ATOM 2419 C C . PHE A 1 306 ? 3.891 23.719 26.688 1 95.75 306 PHE A C 1
ATOM 2421 O O . PHE A 1 306 ? 2.762 24.203 26.812 1 95.75 306 PHE A O 1
ATOM 2428 N N . PHE A 1 307 ? 4.328 22.766 27.5 1 96.19 307 PHE A N 1
ATOM 2429 C CA . PHE A 1 307 ? 3.531 22.312 28.625 1 96.19 307 PHE A CA 1
ATOM 2430 C C . PHE A 1 307 ? 3.822 23.125 29.875 1 96.19 307 PHE A C 1
ATOM 2432 O O . PHE A 1 307 ? 3.119 23.016 30.891 1 96.19 307 PHE A O 1
ATOM 2439 N N . THR A 1 308 ? 4.809 23.922 29.828 1 97.31 308 THR A N 1
ATOM 2440 C CA . THR A 1 308 ? 5.199 24.781 30.938 1 97.31 308 THR A CA 1
ATOM 2441 C C . THR A 1 308 ? 4.746 26.219 30.719 1 97.31 308 THR A C 1
ATOM 2443 O O . THR A 1 308 ? 4.391 26.578 29.594 1 97.31 308 THR A O 1
ATOM 2446 N N . PRO A 1 309 ? 4.789 26.969 31.75 1 97.81 309 PRO A N 1
ATOM 2447 C CA . PRO A 1 309 ? 4.316 28.344 31.594 1 97.81 309 PRO A CA 1
ATOM 2448 C C . PRO A 1 309 ? 5.062 29.109 30.484 1 97.81 309 PRO A C 1
ATOM 2450 O O . PRO A 1 309 ? 6.285 28.984 30.375 1 97.81 309 PRO A O 1
ATOM 2453 N N . GLN A 1 310 ? 4.32 29.797 29.703 1 98.38 310 GLN A N 1
ATOM 2454 C CA . GLN A 1 310 ? 4.863 30.578 28.594 1 98.38 310 GLN A CA 1
ATOM 2455 C C . GLN A 1 310 ? 5.645 31.781 29.109 1 98.38 310 GLN A C 1
ATOM 2457 O O . GLN A 1 310 ? 5.086 32.656 29.766 1 98.38 310 GLN A O 1
ATOM 2462 N N . PRO A 1 311 ? 6.914 31.859 28.781 1 97.75 311 PRO A N 1
ATOM 2463 C CA . PRO A 1 311 ? 7.758 32.938 29.328 1 97.75 311 PRO A CA 1
ATOM 2464 C C . PRO A 1 311 ? 7.488 34.281 28.688 1 97.75 311 PRO A C 1
ATOM 2466 O O . PRO A 1 311 ? 7.715 35.312 29.312 1 97.75 311 PRO A O 1
ATOM 2469 N N . ILE A 1 312 ? 7.129 34.344 27.484 1 98.06 312 ILE A N 1
ATOM 2470 C CA . ILE A 1 312 ? 6.848 35.594 26.797 1 98.06 312 ILE A CA 1
ATOM 2471 C C . ILE A 1 312 ? 5.375 35.969 26.969 1 98.06 312 ILE A C 1
ATOM 2473 O O . ILE A 1 312 ? 4.492 35.281 26.469 1 98.06 312 ILE A O 1
ATOM 2477 N N . LYS A 1 313 ? 5.168 37.062 27.625 1 97.5 313 LYS A N 1
ATOM 2478 C CA . LYS A 1 313 ? 3.805 37.469 27.953 1 97.5 313 LYS A CA 1
ATOM 2479 C C . LYS A 1 313 ? 3.344 38.625 27.062 1 97.5 313 LYS A C 1
ATOM 2481 O O . LYS A 1 313 ? 4.148 39.469 26.656 1 97.5 31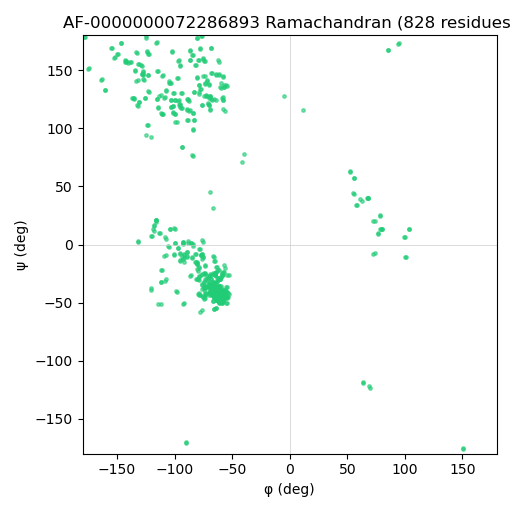3 LYS A O 1
ATOM 2486 N N . GLY A 1 314 ? 2.076 38.531 26.641 1 97.12 314 GLY A N 1
ATOM 2487 C CA . GLY A 1 314 ? 1.401 39.688 26.031 1 97.12 314 GLY A CA 1
ATOM 2488 C C . GLY A 1 314 ? 1.784 39.875 24.578 1 97.12 314 GLY A C 1
ATOM 2489 O O . GLY A 1 314 ? 1.562 40.938 24.016 1 97.12 314 GLY A O 1
ATOM 2490 N N . ALA A 1 315 ? 2.395 38.938 23.969 1 97.75 315 ALA A N 1
ATOM 2491 C CA . ALA A 1 315 ? 2.697 39.062 22.547 1 97.75 315 ALA A CA 1
ATOM 2492 C C . ALA A 1 315 ? 1.418 39.188 21.719 1 97.75 315 ALA A C 1
ATOM 2494 O O . ALA A 1 315 ? 0.412 38.531 22.031 1 97.75 315 ALA A O 1
ATOM 2495 N N . PRO A 1 316 ? 1.439 39.969 20.609 1 97.94 316 PRO A N 1
ATOM 2496 C CA . PRO A 1 316 ? 0.25 40.094 19.766 1 97.94 316 PRO A CA 1
ATOM 2497 C C . PRO A 1 316 ? -0.186 38.781 19.156 1 97.94 316 PRO A C 1
ATOM 2499 O O . PRO A 1 316 ? -1.385 38.5 19.047 1 97.94 316 PRO A O 1
ATOM 2502 N N . ILE A 1 317 ? 0.775 37.906 18.734 1 98.62 317 ILE A N 1
ATOM 2503 C CA . ILE A 1 317 ? 0.422 36.625 18.094 1 98.62 317 ILE A CA 1
ATOM 2504 C C . ILE A 1 317 ? 1.223 35.5 18.719 1 98.62 317 ILE A C 1
ATOM 2506 O O . ILE A 1 317 ? 2.453 35.531 18.766 1 98.62 317 ILE A O 1
ATOM 2510 N N . TYR A 1 318 ? 0.581 34.594 19.25 1 98.75 318 TYR A N 1
ATOM 2511 C CA . TYR A 1 318 ? 1.129 33.25 19.531 1 98.75 318 TYR A CA 1
ATOM 2512 C C . TYR A 1 318 ? 0.779 32.281 18.422 1 98.75 318 TYR A C 1
ATOM 2514 O O . TYR A 1 318 ? -0.398 32.062 18.109 1 98.75 318 TYR A O 1
ATOM 2522 N N . TYR A 1 319 ? 1.793 31.719 17.797 1 98.38 319 TYR A N 1
ATOM 2523 C CA . TYR A 1 319 ? 1.61 30.859 16.625 1 98.38 319 TYR A CA 1
ATOM 2524 C C . TYR A 1 319 ? 2.041 29.438 16.906 1 98.38 319 TYR A C 1
ATOM 2526 O O . TYR A 1 319 ? 3.137 29.203 17.422 1 98.38 319 TYR A O 1
ATOM 2534 N N . ILE A 1 320 ? 1.176 28.5 16.688 1 97.69 320 ILE A N 1
ATOM 2535 C CA . ILE A 1 320 ? 1.5 27.078 16.812 1 97.69 320 ILE A CA 1
ATOM 2536 C C . ILE A 1 320 ? 1.032 26.328 15.578 1 97.69 320 ILE A C 1
ATOM 2538 O O . ILE A 1 320 ? -0.131 26.438 15.18 1 97.69 320 ILE A O 1
ATOM 2542 N N . ARG A 1 321 ? 1.974 25.688 14.969 1 95.12 321 ARG A N 1
ATOM 2543 C CA . ARG A 1 321 ? 1.692 25.047 13.688 1 95.12 321 ARG A CA 1
ATOM 2544 C C . ARG A 1 321 ? 2.066 23.562 13.719 1 95.12 321 ARG A C 1
ATOM 2546 O O . ARG A 1 321 ? 3.188 23.219 14.086 1 95.12 321 ARG A O 1
ATOM 2553 N N . ARG A 1 322 ? 1.056 22.703 13.359 1 92.5 322 ARG A N 1
ATOM 2554 C CA . ARG A 1 322 ? 1.279 21.266 13.18 1 92.5 322 ARG A CA 1
ATOM 2555 C C . ARG A 1 322 ? 1.891 20.641 14.43 1 92.5 322 ARG A C 1
ATOM 2557 O O . ARG A 1 322 ? 2.896 19.938 14.344 1 92.5 322 ARG A O 1
ATOM 2564 N N . CYS A 1 323 ? 1.397 21 15.57 1 93.81 323 CYS A N 1
ATOM 2565 C CA . CYS A 1 323 ? 1.839 20.438 16.844 1 93.81 323 CYS A CA 1
ATOM 2566 C C . CYS A 1 323 ? 0.683 19.766 17.578 1 93.81 323 CYS A C 1
ATOM 2568 O O . CYS A 1 323 ? 0.844 18.688 18.141 1 93.81 323 CYS A O 1
ATOM 2570 N N . LEU A 1 324 ? -0.46 20.375 17.469 1 97 324 LEU A N 1
ATOM 2571 C CA . LEU A 1 324 ? -1.562 19.938 18.328 1 97 324 LEU A CA 1
ATOM 2572 C C . LEU A 1 324 ? -2.176 18.641 17.812 1 97 324 LEU A C 1
ATOM 2574 O O . LEU A 1 324 ? -2.756 17.875 18.594 1 97 324 LEU A O 1
ATOM 2578 N N . HIS A 1 325 ? -2.082 18.359 16.531 1 96.12 325 HIS A N 1
ATOM 2579 C CA . HIS A 1 325 ? -2.631 17.125 15.984 1 96.12 325 HIS A CA 1
ATOM 2580 C C . HIS A 1 325 ? -1.888 15.906 16.531 1 96.12 325 HIS A C 1
ATOM 2582 O O . HIS A 1 325 ? -2.371 14.773 16.422 1 96.12 325 HIS A O 1
ATOM 2588 N N . ASP A 1 326 ? -0.758 16.078 17.219 1 93.38 326 ASP A N 1
ATOM 2589 C CA . ASP A 1 326 ? 0.036 14.992 17.781 1 93.38 326 ASP A CA 1
ATOM 2590 C C . ASP A 1 326 ? -0.538 14.523 19.109 1 93.38 326 ASP A C 1
ATOM 2592 O O . ASP A 1 326 ? -0.124 13.492 19.641 1 93.38 326 ASP A O 1
ATOM 2596 N N . TRP A 1 327 ? -1.53 15.273 19.609 1 94.81 327 TRP A N 1
ATOM 2597 C CA . TRP A 1 327 ? -1.908 15.078 21 1 94.81 327 TRP A CA 1
ATOM 2598 C C . TRP A 1 327 ? -3.408 14.836 21.125 1 94.81 327 TRP A C 1
ATOM 2600 O O . TRP A 1 327 ? -4.199 15.375 20.359 1 94.81 327 TRP A O 1
ATOM 2610 N N . PRO A 1 328 ? -3.746 14.031 22.188 1 94.25 328 PRO A N 1
ATOM 2611 C CA . PRO A 1 328 ? -5.172 13.961 22.516 1 94.25 328 PRO A CA 1
ATOM 2612 C C . PRO A 1 328 ? -5.711 15.266 23.078 1 94.25 328 PRO A C 1
ATOM 2614 O O . PRO A 1 328 ? -4.934 16.156 23.453 1 94.25 328 PRO A O 1
ATOM 2617 N N . ASP A 1 329 ? -6.988 15.367 23.188 1 94.75 329 ASP A N 1
ATOM 2618 C CA . ASP A 1 329 ? -7.641 16.625 23.562 1 94.75 329 ASP A CA 1
ATOM 2619 C C . ASP A 1 329 ? -7.211 17.078 24.953 1 94.75 329 ASP A C 1
ATOM 2621 O O . ASP A 1 329 ? -7.051 18.266 25.203 1 94.75 329 ASP A O 1
ATOM 2625 N N . VAL A 1 330 ? -7.023 16.125 25.812 1 94.94 330 VAL A N 1
ATOM 2626 C CA . VAL A 1 330 ? -6.684 16.469 27.188 1 94.94 330 VAL A CA 1
ATOM 2627 C C . VAL A 1 330 ? -5.348 17.219 27.219 1 94.94 330 VAL A C 1
ATOM 2629 O O . VAL A 1 330 ? -5.184 18.188 27.969 1 94.94 330 VAL A O 1
ATOM 2632 N N . ASP A 1 331 ? -4.438 16.766 26.453 1 96.19 331 ASP A N 1
ATOM 2633 C CA . ASP A 1 331 ? -3.129 17.406 26.391 1 96.19 331 ASP A CA 1
ATOM 2634 C C . ASP A 1 331 ? -3.203 18.734 25.625 1 96.19 331 ASP A C 1
ATOM 2636 O O . ASP A 1 331 ? -2.506 19.688 25.969 1 96.19 331 ASP A O 1
ATOM 2640 N N . CYS A 1 332 ? -3.998 18.797 24.625 1 97.69 332 CYS A N 1
ATOM 2641 C CA . CYS A 1 332 ? -4.168 20.031 23.875 1 97.69 332 CYS A CA 1
ATOM 2642 C C . CYS A 1 332 ? -4.73 21.141 24.766 1 97.69 332 CYS A C 1
ATOM 2644 O O . CYS A 1 332 ? -4.309 22.281 24.672 1 97.69 332 CYS A O 1
ATOM 2646 N N . VAL A 1 333 ? -5.691 20.781 25.594 1 98.06 333 VAL A N 1
ATOM 2647 C CA . VAL A 1 333 ? -6.266 21.75 26.516 1 98.06 333 VAL A CA 1
ATOM 2648 C C . VAL A 1 333 ? -5.18 22.281 27.453 1 98.06 333 VAL A C 1
ATOM 2650 O O . VAL A 1 333 ? -5.113 23.469 27.719 1 98.06 333 VAL A O 1
ATOM 2653 N N . ARG A 1 334 ? -4.301 21.391 27.906 1 97.81 334 ARG A N 1
ATOM 2654 C CA . ARG A 1 334 ? -3.207 21.812 28.781 1 97.81 334 ARG A CA 1
ATOM 2655 C C . ARG A 1 334 ? -2.287 22.797 28.062 1 97.81 334 ARG A C 1
ATOM 2657 O O . ARG A 1 334 ? -1.921 23.828 28.641 1 97.81 334 ARG A O 1
ATOM 2664 N N . ILE A 1 335 ? -1.929 22.484 26.844 1 98.19 335 ILE A N 1
ATOM 2665 C CA . ILE A 1 335 ? -1.041 23.328 26.047 1 98.19 335 ILE A CA 1
ATOM 2666 C C . ILE A 1 335 ? -1.694 24.688 25.812 1 98.19 335 ILE A C 1
ATOM 2668 O O . ILE A 1 335 ? -1.062 25.734 26.016 1 98.19 335 ILE A O 1
ATOM 2672 N N . LEU A 1 336 ? -2.941 24.656 25.438 1 98.62 336 LEU A N 1
ATOM 2673 C CA . LEU A 1 336 ? -3.65 25.875 25.078 1 98.62 336 LEU A CA 1
ATOM 2674 C C . LEU A 1 336 ? -3.885 26.766 26.297 1 98.62 336 LEU A C 1
ATOM 2676 O O . LEU A 1 336 ? -3.84 27.984 26.188 1 98.62 336 LEU A O 1
ATOM 2680 N N . LYS A 1 337 ? -4.148 26.188 27.438 1 98.5 337 LYS A N 1
ATOM 2681 C CA . LYS A 1 337 ? -4.328 26.953 28.656 1 98.5 337 LYS A CA 1
ATOM 2682 C C . LYS A 1 337 ? -3.051 27.703 29.031 1 98.5 337 LYS A C 1
ATOM 2684 O O . LYS A 1 337 ? -3.107 28.828 29.516 1 98.5 337 LYS A O 1
ATOM 2689 N N . VAL A 1 338 ? -1.958 27.031 28.844 1 98.19 338 VAL A N 1
ATOM 2690 C CA . VAL A 1 338 ? -0.657 27.641 29.125 1 98.19 338 VAL A CA 1
ATOM 2691 C C . VAL A 1 338 ? -0.45 28.859 28.234 1 98.19 338 VAL A C 1
ATOM 2693 O O . VAL A 1 338 ? 0.002 29.906 28.703 1 98.19 338 VAL A O 1
ATOM 2696 N N . ILE A 1 339 ? -0.787 28.766 26.984 1 98.5 339 ILE A N 1
ATOM 2697 C CA . ILE A 1 339 ? -0.645 29.875 26.047 1 98.5 339 ILE A CA 1
ATOM 2698 C C . ILE A 1 339 ? -1.635 30.984 26.391 1 98.5 339 ILE A C 1
ATOM 2700 O O . ILE A 1 339 ? -1.273 32.156 26.406 1 98.5 339 ILE A O 1
ATOM 2704 N N . ALA A 1 340 ? -2.857 30.578 26.688 1 98.5 340 ALA A N 1
ATOM 2705 C CA . ALA A 1 340 ? -3.902 31.547 27.047 1 98.5 340 ALA A CA 1
ATOM 2706 C C . ALA A 1 340 ? -3.484 32.406 28.234 1 98.5 340 ALA A C 1
ATOM 2708 O O . ALA A 1 340 ? -3.764 33.594 28.281 1 98.5 340 ALA A O 1
ATOM 2709 N N . ALA A 1 341 ? -2.861 31.781 29.141 1 98.19 341 ALA A N 1
ATOM 2710 C CA . ALA A 1 341 ? -2.445 32.469 30.359 1 98.19 341 ALA A CA 1
ATOM 2711 C C . ALA A 1 341 ? -1.432 33.562 30.062 1 98.19 341 ALA A C 1
ATOM 2713 O O . ALA A 1 341 ? -1.279 34.531 30.828 1 98.19 341 ALA A O 1
ATOM 2714 N N . ALA A 1 342 ? -0.73 33.469 28.969 1 98.38 342 ALA A N 1
ATOM 2715 C CA . ALA A 1 342 ? 0.296 34.438 28.594 1 98.38 342 ALA A CA 1
ATOM 2716 C C . ALA A 1 342 ? -0.283 35.531 27.719 1 98.38 342 ALA A C 1
ATOM 2718 O O . ALA A 1 342 ? 0.344 36.562 27.516 1 98.38 342 ALA A O 1
ATOM 2719 N N . MET A 1 343 ? -1.441 35.344 27.188 1 98.31 343 MET A N 1
ATOM 2720 C CA . MET A 1 343 ? -2.062 36.281 26.25 1 98.31 343 MET A CA 1
ATOM 2721 C C . MET A 1 343 ? -2.572 37.531 26.953 1 98.31 343 MET A C 1
ATOM 2723 O O . MET A 1 343 ? -3.021 37.469 28.094 1 98.31 343 MET A O 1
ATOM 2727 N N . ALA A 1 344 ? -2.477 38.656 26.266 1 96.94 344 ALA A N 1
ATOM 2728 C CA . ALA A 1 344 ? -3.068 39.906 26.734 1 96.94 344 ALA A CA 1
ATOM 2729 C C . ALA A 1 344 ? -4.457 40.094 26.141 1 96.94 344 ALA A C 1
ATOM 2731 O O . ALA A 1 344 ? -4.641 40 24.922 1 96.94 344 ALA A O 1
ATOM 2732 N N . PRO A 1 345 ? -5.398 40.406 27.016 1 95.56 345 PRO A N 1
ATOM 2733 C CA . PRO A 1 345 ? -6.746 40.656 26.5 1 95.56 345 PRO A CA 1
ATOM 2734 C C . PRO A 1 345 ? -6.773 41.75 25.422 1 95.56 345 PRO A C 1
ATOM 2736 O O . PRO A 1 345 ? -6.074 42.75 25.547 1 95.56 345 PRO A O 1
ATOM 2739 N N . GLU A 1 346 ? -7.496 41.562 24.391 1 91.38 346 GLU A N 1
ATOM 2740 C CA . GLU A 1 346 ? -7.797 42.5 23.328 1 91.38 346 GLU A CA 1
ATOM 2741 C C . GLU A 1 346 ? -6.578 42.719 22.438 1 91.38 346 GLU A C 1
ATOM 2743 O O . GLU A 1 346 ? -6.672 43.406 21.406 1 91.38 346 GLU A O 1
ATOM 2748 N N . ILE A 1 347 ? -5.473 42.188 22.844 1 94.12 347 ILE A N 1
ATOM 2749 C CA . ILE A 1 347 ? -4.258 42.406 22.078 1 94.12 347 ILE A CA 1
ATOM 2750 C C . ILE A 1 347 ? -3.801 41.094 21.438 1 94.12 347 ILE A C 1
ATOM 2752 O O . ILE A 1 347 ? -3.584 41.031 20.219 1 94.12 347 ILE A O 1
ATOM 2756 N N . SER A 1 348 ? -3.725 40.125 22.25 1 97.5 348 SER A N 1
ATOM 2757 C CA . SER A 1 348 ? -3.119 38.844 21.844 1 97.5 348 SER A CA 1
ATOM 2758 C C . SER A 1 348 ? -4.109 38 21.047 1 97.5 348 SER A C 1
ATOM 2760 O O . SER A 1 348 ? -5.301 37.969 21.359 1 97.5 348 SER A O 1
ATOM 2762 N N . LYS A 1 349 ? -3.562 37.281 20.031 1 97.69 349 LYS A N 1
ATOM 2763 C CA . LYS A 1 349 ? -4.262 36.219 19.297 1 97.69 349 LYS A CA 1
ATOM 2764 C C . LYS A 1 349 ? -3.457 34.938 19.281 1 97.69 349 LYS A C 1
ATOM 2766 O O . LYS A 1 349 ? -2.225 34.969 19.234 1 97.69 349 LYS A O 1
ATOM 2771 N N . LEU A 1 350 ? -4.203 33.906 19.391 1 98.75 350 LEU A N 1
ATOM 2772 C CA . LEU A 1 350 ? -3.615 32.594 19.141 1 98.75 350 LEU A CA 1
ATOM 2773 C C . LEU A 1 350 ? -3.957 32.094 17.734 1 98.75 350 LEU A C 1
ATOM 2775 O O . LEU A 1 350 ? -5.125 32.094 17.344 1 98.75 350 LEU A O 1
ATOM 2779 N N . VAL A 1 351 ? -2.967 31.781 16.969 1 98.75 351 VAL A N 1
ATOM 2780 C CA . VAL A 1 351 ? -3.156 31.25 15.617 1 98.75 351 VAL A CA 1
ATOM 2781 C C . VAL A 1 351 ? -2.648 29.812 15.562 1 98.75 351 VAL A C 1
ATOM 2783 O O . VAL A 1 351 ? -1.462 29.547 15.781 1 98.75 351 VAL A O 1
ATOM 2786 N N . ILE A 1 352 ? -3.541 28.906 15.273 1 98.5 352 ILE A N 1
ATOM 2787 C CA . ILE A 1 352 ? -3.232 27.484 15.18 1 98.5 352 ILE A CA 1
ATOM 2788 C C . ILE A 1 352 ? -3.346 27.031 13.719 1 98.5 352 ILE A C 1
ATOM 2790 O O . ILE A 1 352 ? -4.445 26.984 13.164 1 98.5 352 ILE A O 1
ATOM 2794 N N . SER A 1 353 ? -2.219 26.688 13.133 1 96.5 353 SER A N 1
ATOM 2795 C CA . SER A 1 353 ? -2.238 26.219 11.75 1 96.5 353 SER A CA 1
ATOM 2796 C C . SER A 1 353 ? -2.178 24.703 11.68 1 96.5 353 SER A C 1
ATOM 2798 O O . SER A 1 353 ? -1.167 24.094 12.039 1 96.5 353 SER A O 1
ATOM 2800 N N . GLU A 1 354 ? -3.221 24.094 11.25 1 96 354 GLU A N 1
ATOM 2801 C CA . GLU A 1 354 ? -3.416 22.656 11.156 1 96 354 GLU A CA 1
ATOM 2802 C C . GLU A 1 354 ? -4.281 22.297 9.953 1 96 354 GLU A C 1
ATOM 2804 O O . GLU A 1 354 ? -4.758 23.172 9.234 1 96 354 GLU A O 1
ATOM 2809 N N . ILE A 1 355 ? -4.383 20.969 9.719 1 95.62 355 ILE A N 1
ATOM 2810 C CA . ILE A 1 355 ? -5.469 20.5 8.867 1 95.62 355 ILE A CA 1
ATOM 2811 C C . ILE A 1 355 ? -6.797 20.641 9.602 1 95.62 355 ILE A C 1
ATOM 2813 O O . ILE A 1 355 ? -6.938 20.188 10.742 1 95.62 355 ILE A O 1
ATOM 2817 N N . VAL A 1 356 ? -7.664 21.359 9.047 1 97.44 356 VAL A N 1
ATOM 2818 C CA . VAL A 1 356 ? -9.031 21.422 9.562 1 97.44 356 VAL A CA 1
ATOM 2819 C C . VAL A 1 356 ? -9.945 20.562 8.711 1 97.44 356 VAL A C 1
ATOM 2821 O O . VAL A 1 356 ? -10.18 20.859 7.535 1 97.44 356 VAL A O 1
ATOM 2824 N N . LEU A 1 357 ? -10.453 19.5 9.305 1 96.94 357 LEU A N 1
ATOM 2825 C CA . LEU A 1 357 ? -11.211 18.5 8.57 1 96.94 357 LEU A CA 1
ATOM 2826 C C . LEU A 1 357 ? -12.555 19.047 8.102 1 96.94 357 LEU A C 1
ATOM 2828 O O . LEU A 1 357 ? -13.312 19.609 8.898 1 96.94 357 LEU A O 1
ATOM 2832 N N . PRO A 1 358 ? -12.828 18.906 6.836 1 94.5 358 PRO A N 1
ATOM 2833 C CA . PRO A 1 358 ? -14.164 19.281 6.359 1 94.5 358 PRO A CA 1
ATOM 2834 C C . PRO A 1 358 ? -15.227 18.266 6.766 1 94.5 358 PRO A C 1
ATOM 2836 O O . PRO A 1 358 ? -14.906 17.109 7.051 1 94.5 358 PRO A O 1
ATOM 2839 N N . PRO A 1 359 ? -16.438 18.688 6.797 1 91.69 359 PRO A N 1
ATOM 2840 C CA . PRO A 1 359 ? -17.5 17.766 7.18 1 91.69 359 PRO A CA 1
ATOM 2841 C C . PRO A 1 359 ? -17.719 16.641 6.16 1 91.69 359 PRO A C 1
ATOM 2843 O O . PRO A 1 359 ? -18.141 15.547 6.516 1 91.69 359 PRO A O 1
ATOM 2846 N N . ILE A 1 360 ? -17.5 16.953 4.898 1 92.38 360 ILE A N 1
ATOM 2847 C CA . ILE A 1 360 ? -17.641 15.969 3.826 1 92.38 360 ILE A CA 1
ATOM 2848 C C . ILE A 1 360 ? -16.5 16.125 2.832 1 92.38 360 ILE A C 1
ATOM 2850 O O . ILE A 1 360 ? -15.875 17.188 2.758 1 92.38 360 ILE A O 1
ATOM 2854 N N . ALA A 1 361 ? -16.219 15.094 2.111 1 89.88 361 ALA A N 1
ATOM 2855 C CA . ALA A 1 361 ? -15.336 15.117 0.955 1 89.88 361 ALA A CA 1
ATOM 2856 C C . ALA A 1 361 ? -13.914 15.508 1.362 1 89.88 361 ALA A C 1
ATOM 2858 O O . ALA A 1 361 ? -13.281 16.344 0.708 1 89.88 361 ALA A O 1
ATOM 2859 N N . ALA A 1 362 ? -13.469 15.047 2.506 1 91.25 362 ALA A N 1
ATOM 2860 C CA . ALA A 1 362 ? -12.055 15.219 2.848 1 91.25 362 ALA A CA 1
ATOM 2861 C C . ALA A 1 362 ? -11.156 14.578 1.793 1 91.25 362 ALA A C 1
ATOM 2863 O O . ALA A 1 362 ? -11.508 13.547 1.214 1 91.25 362 ALA A O 1
ATOM 2864 N N . ASP A 1 363 ? -10.047 15.195 1.562 1 90.06 363 ASP A N 1
ATOM 2865 C CA . ASP A 1 363 ? -9.141 14.617 0.571 1 90.06 363 ASP A CA 1
ATOM 2866 C C . ASP A 1 363 ? -8.32 13.477 1.174 1 90.06 363 ASP A C 1
ATOM 2868 O O . ASP A 1 363 ? -8.438 13.188 2.365 1 90.06 363 ASP A O 1
ATOM 2872 N N . VAL A 1 364 ? -7.52 12.844 0.408 1 91.25 364 VAL A N 1
ATOM 2873 C CA . VAL A 1 364 ? -6.754 11.664 0.782 1 91.25 364 VAL A CA 1
ATOM 2874 C C . VAL A 1 364 ? -5.75 12.023 1.876 1 91.25 364 VAL A C 1
ATOM 2876 O O . VAL A 1 364 ? -5.609 11.289 2.861 1 91.25 364 VAL A O 1
ATOM 2879 N N . GLU A 1 365 ? -5.105 13.133 1.766 1 90.38 365 GLU A N 1
ATOM 2880 C CA . GLU A 1 365 ? -4.078 13.539 2.723 1 90.38 365 GLU A CA 1
ATOM 2881 C C . GLU A 1 365 ? -4.676 13.758 4.109 1 90.38 365 GLU A C 1
ATOM 2883 O O . GLU A 1 365 ? -4.102 13.328 5.113 1 90.38 365 GLU A O 1
ATOM 2888 N N . ALA A 1 366 ? -5.793 14.453 4.137 1 93.25 366 ALA A N 1
ATOM 2889 C CA . ALA A 1 366 ? -6.445 14.719 5.414 1 93.25 366 ALA A CA 1
ATOM 2890 C C . ALA A 1 366 ? -6.785 13.414 6.137 1 93.25 366 ALA A C 1
ATOM 2892 O O . ALA A 1 366 ? -6.625 13.312 7.355 1 93.25 366 ALA A O 1
ATOM 2893 N N . GLY A 1 367 ? -7.234 12.445 5.379 1 93.75 367 GLY A N 1
ATOM 2894 C CA . GLY A 1 367 ? -7.602 11.164 5.957 1 93.75 367 GLY A CA 1
ATOM 2895 C C . GLY A 1 367 ? -6.418 10.414 6.539 1 93.75 367 GLY A C 1
ATOM 2896 O O . GLY A 1 367 ? -6.438 10.031 7.711 1 93.75 367 GLY A O 1
ATOM 2897 N N . TRP A 1 368 ? -5.406 10.203 5.715 1 94.56 368 TRP A N 1
ATOM 2898 C CA . TRP A 1 368 ? -4.309 9.375 6.211 1 94.56 368 TRP A CA 1
ATOM 2899 C C . TRP A 1 368 ? -3.502 10.125 7.266 1 94.56 368 TRP A C 1
ATOM 2901 O O . TRP A 1 368 ? -2.955 9.508 8.188 1 94.56 368 TRP A O 1
ATOM 2911 N N . MET A 1 369 ? -3.439 11.438 7.207 1 93.94 369 MET A N 1
ATOM 2912 C CA . MET A 1 369 ? -2.77 12.195 8.258 1 93.94 369 MET A CA 1
ATOM 2913 C C . MET A 1 369 ? -3.475 12.008 9.602 1 93.94 369 MET A C 1
ATOM 2915 O O . MET A 1 369 ? -2.824 11.805 10.625 1 93.94 369 MET A O 1
ATOM 2919 N N . ASP A 1 370 ? -4.766 12.141 9.578 1 96.94 370 ASP A N 1
ATOM 2920 C CA . ASP A 1 370 ? -5.535 11.945 10.805 1 96.94 370 ASP A CA 1
ATOM 2921 C C . ASP A 1 370 ? -5.266 10.57 11.414 1 96.94 370 ASP A C 1
ATOM 2923 O O . ASP A 1 370 ? -5.012 10.461 12.617 1 96.94 370 ASP A O 1
ATOM 2927 N N . LEU A 1 371 ? -5.281 9.562 10.609 1 97.38 371 LEU A N 1
ATOM 2928 C CA . LEU A 1 371 ? -5.094 8.211 11.117 1 97.38 371 LEU A CA 1
ATOM 2929 C C . LEU A 1 371 ? -3.658 7.992 11.586 1 97.38 371 LEU A C 1
ATOM 2931 O O . LEU A 1 371 ? -3.41 7.25 12.531 1 97.38 371 LEU A O 1
ATOM 2935 N N . THR A 1 372 ? -2.775 8.578 10.906 1 96.19 372 THR A N 1
ATOM 2936 C CA . THR A 1 372 ? -1.386 8.5 11.344 1 96.19 372 THR A CA 1
ATOM 2937 C C . THR A 1 372 ? -1.227 9.102 12.734 1 96.19 372 THR A C 1
ATOM 2939 O O . THR A 1 372 ? -0.568 8.516 13.602 1 96.19 372 THR A O 1
ATOM 2942 N N . MET A 1 373 ? -1.854 10.219 12.953 1 96.31 373 MET A N 1
ATOM 2943 C CA . MET A 1 373 ? -1.789 10.828 14.281 1 96.31 373 MET A CA 1
ATOM 2944 C C . MET A 1 373 ? -2.492 9.961 15.312 1 96.31 373 MET A C 1
ATOM 2946 O O . MET A 1 373 ? -2.08 9.914 16.469 1 96.31 373 MET A O 1
ATOM 2950 N N . MET A 1 374 ? -3.512 9.312 14.898 1 97 374 MET A N 1
ATOM 2951 C CA . MET A 1 374 ? -4.27 8.461 15.812 1 97 374 MET A CA 1
ATOM 2952 C C . MET A 1 374 ? -3.389 7.348 16.375 1 97 374 MET A C 1
ATOM 2954 O O . MET A 1 374 ? -3.598 6.898 17.5 1 97 374 MET A O 1
ATOM 2958 N N . THR A 1 375 ? -2.365 6.914 15.586 1 96.25 375 THR A N 1
ATOM 2959 C CA . THR A 1 375 ? -1.49 5.852 16.062 1 96.25 375 THR A CA 1
ATOM 2960 C C . THR A 1 375 ? -0.812 6.258 17.375 1 96.25 375 THR A C 1
ATOM 2962 O O . THR A 1 375 ? -0.461 5.406 18.188 1 96.25 375 THR A O 1
ATOM 2965 N N . MET A 1 376 ? -0.677 7.57 17.594 1 94.5 376 MET A N 1
ATOM 2966 C CA . MET A 1 376 ? -0.048 8.062 18.812 1 94.5 376 MET A CA 1
ATOM 2967 C C . MET A 1 376 ? -1.043 8.852 19.656 1 94.5 376 MET A C 1
ATOM 2969 O O . MET A 1 376 ? -0.656 9.766 20.391 1 94.5 376 MET A O 1
ATOM 2973 N N . SER A 1 377 ? -2.324 8.633 19.438 1 96 377 SER A N 1
ATOM 2974 C CA . SER A 1 377 ? -3.432 9.148 20.234 1 96 377 SER A CA 1
ATOM 2975 C C . SER A 1 377 ? -3.742 10.594 19.875 1 96 377 SER A C 1
ATOM 2977 O O . SER A 1 377 ? -4.465 11.281 20.609 1 96 377 SER A O 1
ATOM 2979 N N . GLY A 1 378 ? -3.215 11.078 18.797 1 96.62 378 GLY A N 1
ATOM 2980 C CA . GLY A 1 378 ? -3.555 12.391 18.266 1 96.62 378 GLY A CA 1
ATOM 2981 C C . GLY A 1 378 ? -4.711 12.359 17.297 1 96.62 378 GLY A C 1
ATOM 2982 O O . GLY A 1 378 ? -5.414 11.352 17.188 1 96.62 378 GLY A O 1
ATOM 2983 N N . ARG A 1 379 ? -4.938 13.516 16.609 1 96.94 379 ARG A N 1
ATOM 2984 C CA . ARG A 1 379 ? -6.02 13.586 15.633 1 96.94 379 ARG A CA 1
ATOM 2985 C C . ARG A 1 379 ? -6.012 14.922 14.906 1 96.94 379 ARG A C 1
ATOM 2987 O O . ARG A 1 379 ? -5.492 15.914 15.422 1 96.94 379 ARG A O 1
ATOM 2994 N N . GLU A 1 380 ? -6.492 14.914 13.68 1 97.56 380 GLU A N 1
ATOM 2995 C CA . GLU A 1 380 ? -6.969 16.141 13.047 1 97.56 380 GLU A CA 1
ATOM 2996 C C . GLU A 1 380 ? -8.391 16.469 13.477 1 97.56 380 GLU A C 1
ATOM 2998 O O . GLU A 1 380 ? -9.156 15.578 13.844 1 97.56 380 GLU A O 1
ATOM 3003 N N . ARG A 1 381 ? -8.711 17.719 13.406 1 98 381 ARG A N 1
ATOM 3004 C CA . ARG A 1 381 ? -9.969 18.109 14.039 1 98 381 ARG A CA 1
ATOM 3005 C C . ARG A 1 381 ? -10.852 18.891 13.078 1 98 381 ARG A C 1
ATOM 3007 O O . ARG A 1 381 ? -10.352 19.594 12.203 1 98 381 ARG A O 1
ATOM 3014 N N . THR A 1 382 ? -12.156 18.688 13.242 1 96.44 382 THR A N 1
ATOM 3015 C CA . THR A 1 382 ? -13.156 19.484 12.547 1 96.44 382 THR A CA 1
ATOM 3016 C C . THR A 1 382 ? -13.32 20.844 13.227 1 96.44 382 THR A C 1
ATOM 3018 O O . THR A 1 382 ? -12.812 21.062 14.328 1 96.44 382 THR A O 1
ATOM 3021 N N . GLU A 1 383 ? -14.031 21.75 12.547 1 97.25 383 GLU A N 1
ATOM 3022 C CA . GLU A 1 383 ? -14.305 23.047 13.133 1 97.25 383 GLU A CA 1
ATOM 3023 C C . GLU A 1 383 ? -15.023 22.922 14.469 1 97.25 383 GLU A C 1
ATOM 3025 O O . GLU A 1 383 ? -14.68 23.609 15.43 1 97.25 383 GLU A O 1
ATOM 3030 N N . VAL A 1 384 ? -15.977 22.031 14.539 1 96.44 384 VAL A N 1
ATOM 3031 C CA . VAL A 1 384 ? -16.75 21.828 15.758 1 96.44 384 VAL A CA 1
ATOM 3032 C C . VAL A 1 384 ? -15.836 21.359 16.891 1 96.44 384 VAL A C 1
ATOM 3034 O O . VAL A 1 384 ? -15.953 21.828 18.016 1 96.44 384 VAL A O 1
ATOM 3037 N N . GLN A 1 385 ? -14.969 20.516 16.562 1 96.62 385 GLN A N 1
ATOM 3038 C CA . GLN A 1 385 ? -14.039 20 17.562 1 96.62 385 GLN A CA 1
ATOM 3039 C C . GLN A 1 385 ? -13.055 21.078 18.016 1 96.62 385 GLN A C 1
ATOM 3041 O O . GLN A 1 385 ? -12.68 21.125 19.188 1 96.62 385 GLN A O 1
ATOM 3046 N N . TRP A 1 386 ? -12.609 21.938 17.109 1 98.12 386 TRP A N 1
ATOM 3047 C CA . TRP A 1 386 ? -11.742 23.047 17.469 1 98.12 386 TRP A CA 1
ATOM 3048 C C . TRP A 1 386 ? -12.461 24.016 18.406 1 98.12 386 TRP A C 1
ATOM 3050 O O . TRP A 1 386 ? -11.883 24.469 19.406 1 98.12 386 TRP A O 1
ATOM 3060 N N . VAL A 1 387 ? -13.695 24.328 18.094 1 98.25 387 VAL A N 1
ATOM 3061 C CA . VAL A 1 387 ? -14.477 25.234 18.938 1 98.25 387 VAL A CA 1
ATOM 3062 C C . VAL A 1 387 ? -14.562 24.656 20.359 1 98.25 387 VAL A C 1
ATOM 3064 O O . VAL A 1 387 ? -14.375 25.375 21.344 1 98.25 387 VAL A O 1
ATOM 3067 N N . ASN A 1 388 ? -14.852 23.375 20.422 1 97.88 388 ASN A N 1
ATOM 3068 C CA . ASN A 1 388 ? -14.93 22.719 21.734 1 97.88 388 ASN A CA 1
ATOM 3069 C C . ASN A 1 388 ? -13.594 22.781 22.469 1 97.88 388 ASN A C 1
ATOM 3071 O O . ASN A 1 388 ? -13.555 23.078 23.672 1 97.88 388 ASN A O 1
ATOM 3075 N N . LEU A 1 389 ? -12.547 22.484 21.766 1 98 389 LEU A N 1
ATOM 3076 C CA . LEU A 1 389 ? -11.211 22.484 22.344 1 98 389 LEU A CA 1
ATOM 3077 C C . LEU A 1 389 ? -10.836 23.875 22.859 1 98 389 LEU A C 1
ATOM 3079 O O . LEU A 1 389 ? -10.281 24 23.953 1 98 389 LEU A O 1
ATOM 3083 N N . LEU A 1 390 ? -11.094 24.859 22.078 1 98.62 390 LEU A N 1
ATOM 3084 C CA . LEU A 1 390 ? -10.82 26.25 22.453 1 98.62 390 LEU A CA 1
ATOM 3085 C C . LEU A 1 390 ? -11.641 26.641 23.688 1 98.62 390 LEU A C 1
ATOM 3087 O O . LEU A 1 390 ? -11.102 27.234 24.625 1 98.62 390 LEU A O 1
ATOM 3091 N N . THR A 1 391 ? -12.867 26.266 23.688 1 98.44 391 THR A N 1
ATOM 3092 C CA . THR A 1 391 ? -13.758 26.609 24.797 1 98.44 391 THR A CA 1
ATOM 3093 C C . THR A 1 391 ? -13.242 26 26.094 1 98.44 391 THR A C 1
ATOM 3095 O O . THR A 1 391 ? -13.188 26.672 27.125 1 98.44 391 THR A O 1
ATOM 3098 N N . LEU A 1 392 ? -12.836 24.781 26.062 1 98.19 392 LEU A N 1
ATOM 3099 C CA . LEU A 1 392 ? -12.32 24.078 27.219 1 98.19 392 LEU A CA 1
ATOM 3100 C C . LEU A 1 392 ? -11.016 24.703 27.703 1 98.19 392 LEU A C 1
ATOM 3102 O O . LEU A 1 392 ? -10.578 24.469 28.828 1 98.19 392 LEU A O 1
ATOM 3106 N N . SER A 1 393 ? -10.414 25.531 26.906 1 98.44 393 SER A N 1
ATOM 3107 C CA . SER A 1 393 ? -9.094 26.094 27.203 1 98.44 393 SER A CA 1
ATOM 3108 C C . SER A 1 393 ? -9.195 27.562 27.562 1 98.44 393 SER A C 1
ATOM 3110 O O . SER A 1 393 ? -8.172 28.25 27.703 1 98.44 393 SER A O 1
ATOM 3112 N N . GLY A 1 394 ? -10.398 28.062 27.688 1 98 394 GLY A N 1
ATOM 3113 C CA . GLY A 1 394 ? -10.594 29.469 28.016 1 98 394 GLY A CA 1
ATOM 3114 C C . GLY A 1 394 ? -10.406 30.391 26.812 1 98 394 GLY A C 1
ATOM 3115 O O . GLY A 1 394 ? -10.039 31.562 26.984 1 98 394 GLY A O 1
ATOM 3116 N N . LEU A 1 395 ? -10.578 29.906 25.656 1 98.69 395 LEU A N 1
ATOM 3117 C CA . LEU A 1 395 ? -10.43 30.656 24.406 1 98.69 395 LEU A CA 1
ATOM 3118 C C . LEU A 1 395 ? -11.719 30.625 23.594 1 98.69 395 LEU A C 1
ATOM 3120 O O . LEU A 1 395 ? -12.617 29.828 23.891 1 98.69 395 LEU A O 1
ATOM 3124 N N . LYS A 1 396 ? -11.805 31.484 22.672 1 98.25 396 LYS A N 1
ATOM 3125 C CA . LYS A 1 396 ? -12.945 31.516 21.766 1 98.25 396 LYS A CA 1
ATOM 3126 C C . LYS A 1 396 ? -12.477 31.656 20.312 1 98.25 396 LYS A C 1
ATOM 3128 O O . LYS A 1 396 ? -11.523 32.375 20.031 1 98.25 396 LYS A O 1
ATOM 3133 N N . LEU A 1 397 ? -13.172 30.938 19.453 1 98.56 397 LEU A N 1
ATOM 3134 C CA . LEU A 1 397 ? -12.859 31.016 18.031 1 98.56 397 LEU A CA 1
ATOM 3135 C C . LEU A 1 397 ? -13.227 32.375 17.469 1 98.56 397 LEU A C 1
ATOM 3137 O O . LEU A 1 397 ? -14.359 32.844 17.625 1 98.56 397 LEU A O 1
ATOM 3141 N N . ARG A 1 398 ? -12.32 33.031 16.875 1 97.94 398 ARG A N 1
ATOM 3142 C CA . ARG A 1 398 ? -12.594 34.281 16.172 1 97.94 398 ARG A CA 1
ATOM 3143 C C . ARG A 1 398 ? -12.898 34.031 14.703 1 97.94 398 ARG A C 1
ATOM 3145 O O . ARG A 1 398 ? -13.898 34.5 14.18 1 97.94 398 ARG A O 1
ATOM 3152 N N . LYS A 1 399 ? -11.961 33.25 14.094 1 97.69 399 LYS A N 1
ATOM 3153 C CA . LYS A 1 399 ? -12.078 33 12.656 1 97.69 399 LYS A CA 1
ATOM 3154 C C . LYS A 1 399 ? -11.203 31.828 12.234 1 97.69 399 LYS A C 1
ATOM 3156 O O . LYS A 1 399 ? -10.133 31.594 12.797 1 97.69 399 LYS A O 1
ATOM 3161 N N . ILE A 1 400 ? -11.695 31.016 11.32 1 98.06 400 ILE A N 1
ATOM 3162 C CA . ILE A 1 400 ? -10.836 30.047 10.641 1 98.06 400 ILE A CA 1
ATOM 3163 C C . ILE A 1 400 ? -10.508 30.547 9.234 1 98.06 400 ILE A C 1
ATOM 3165 O O . ILE A 1 400 ? -11.398 30.766 8.414 1 98.06 400 ILE A O 1
ATOM 3169 N N . HIS A 1 401 ? -9.25 30.766 8.992 1 96.69 401 HIS A N 1
ATOM 3170 C CA . HIS A 1 401 ? -8.766 31.156 7.668 1 96.69 401 HIS A CA 1
ATOM 3171 C C . HIS A 1 401 ? -8.484 29.922 6.812 1 96.69 401 HIS A C 1
ATOM 3173 O O . HIS A 1 401 ? -7.609 29.125 7.145 1 96.69 401 HIS A O 1
ATOM 3179 N N . HIS A 1 402 ? -9.203 29.797 5.793 1 92.94 402 HIS A N 1
ATOM 3180 C CA . HIS A 1 402 ? -9.031 28.625 4.934 1 92.94 402 HIS A CA 1
ATOM 3181 C C . HIS A 1 402 ? -8.156 28.953 3.729 1 92.94 402 HIS A C 1
ATOM 3183 O O . HIS A 1 402 ? -8.172 30.094 3.234 1 92.94 402 HIS A O 1
ATOM 3189 N N . GLY A 1 403 ? -7.379 27.984 3.389 1 85.88 403 GLY A N 1
ATOM 3190 C CA . GLY A 1 403 ? -6.637 28.094 2.141 1 85.88 403 GLY A CA 1
ATOM 3191 C C . GLY A 1 403 ? -7.34 27.422 0.971 1 85.88 403 GLY A C 1
ATOM 3192 O O . GLY A 1 403 ? -8.109 26.484 1.154 1 85.88 403 GLY A O 1
ATOM 3193 N N . SER A 1 404 ? -7.039 27.938 -0.217 1 80.19 404 SER A N 1
ATOM 3194 C CA . SER A 1 404 ? -7.613 27.312 -1.41 1 80.19 404 SER A CA 1
ATOM 3195 C C . SER A 1 404 ? -6.891 26.016 -1.765 1 80.19 404 SER A C 1
ATOM 3197 O O . SER A 1 404 ? -5.66 25.953 -1.686 1 80.19 404 SER A O 1
ATOM 3199 N N . GLY A 1 405 ? -7.652 24.984 -2.053 1 78.88 405 GLY A N 1
ATOM 3200 C CA . GLY A 1 405 ? -7.09 23.75 -2.58 1 78.88 405 GLY A CA 1
ATOM 3201 C C . GLY A 1 405 ? -6.406 22.891 -1.522 1 78.88 405 GLY A C 1
ATOM 3202 O O . GLY A 1 405 ? -5.621 22 -1.847 1 78.88 405 GLY A O 1
ATOM 3203 N N . THR A 1 406 ? -6.586 23.281 -0.251 1 86.31 406 THR A N 1
ATOM 3204 C CA . THR A 1 406 ? -5.965 22.516 0.834 1 86.31 406 THR A CA 1
ATOM 3205 C C . THR A 1 406 ? -6.891 22.453 2.047 1 86.31 406 THR A C 1
ATOM 3207 O O . THR A 1 406 ? -7.805 23.281 2.178 1 86.31 406 THR A O 1
ATOM 3210 N N . ASN A 1 407 ? -6.672 21.484 2.838 1 91.5 407 ASN A N 1
ATOM 3211 C CA . ASN A 1 407 ? -7.398 21.406 4.102 1 91.5 407 ASN A CA 1
ATOM 3212 C C . ASN A 1 407 ? -6.621 22.078 5.234 1 91.5 407 ASN A C 1
ATOM 3214 O O . ASN A 1 407 ? -7.098 22.125 6.371 1 91.5 407 ASN A O 1
ATOM 3218 N N . TYR A 1 408 ? -5.449 22.609 4.875 1 92.94 408 TYR A N 1
ATOM 3219 C CA . TYR A 1 408 ? -4.742 23.422 5.859 1 92.94 408 TYR A CA 1
ATOM 3220 C C . TYR A 1 408 ? -5.457 24.734 6.094 1 92.94 408 TYR A C 1
ATOM 3222 O O . TYR A 1 408 ? -5.961 25.359 5.152 1 92.94 408 TYR A O 1
ATOM 3230 N N . ALA A 1 409 ? -5.508 25.078 7.305 1 95.94 409 ALA A N 1
ATOM 3231 C CA . ALA A 1 409 ? -6.152 26.328 7.703 1 95.94 409 ALA A CA 1
ATOM 3232 C C . ALA A 1 409 ? -5.508 26.891 8.961 1 95.94 409 ALA A C 1
ATOM 3234 O O . ALA A 1 409 ? -4.684 26.234 9.602 1 95.94 409 ALA A O 1
ATOM 3235 N N . ALA A 1 410 ? -5.805 28.141 9.172 1 97.5 410 ALA A N 1
ATOM 3236 C CA . ALA A 1 410 ? -5.359 28.812 10.398 1 97.5 410 ALA A CA 1
ATOM 3237 C C . ALA A 1 410 ? -6.543 29.125 11.305 1 97.5 410 ALA A C 1
ATOM 3239 O O . ALA A 1 410 ? -7.418 29.906 10.945 1 97.5 410 ALA A O 1
ATOM 3240 N N . VAL A 1 411 ? -6.586 28.469 12.422 1 98.62 411 VAL A N 1
ATOM 3241 C CA . VAL A 1 411 ? -7.605 28.734 13.438 1 98.62 411 VAL A CA 1
ATOM 3242 C C . VAL A 1 411 ? -7.188 29.906 14.312 1 98.62 411 VAL A C 1
ATOM 3244 O O . VAL A 1 411 ? -6.184 29.828 15.023 1 98.62 411 VAL A O 1
ATOM 3247 N N . GLU A 1 412 ? -7.906 30.984 14.219 1 98.62 412 GLU A N 1
ATOM 3248 C CA . GLU A 1 412 ? -7.648 32.156 15.016 1 98.62 412 GLU A CA 1
ATOM 3249 C C . GLU A 1 412 ? -8.539 32.219 16.266 1 98.62 412 GLU A C 1
ATOM 3251 O O . GLU A 1 412 ? -9.766 32.156 16.156 1 98.62 412 GLU A O 1
ATOM 3256 N N . ALA A 1 413 ? -7.879 32.312 17.391 1 98.69 413 ALA A N 1
ATOM 3257 C CA . ALA A 1 413 ? -8.602 32.312 18.656 1 98.69 413 ALA A CA 1
ATOM 3258 C C . ALA A 1 413 ? -8.18 33.5 19.531 1 98.69 413 ALA A C 1
ATOM 3260 O O . ALA A 1 413 ? -7.082 34.031 19.375 1 98.69 413 ALA A O 1
ATOM 3261 N N . VAL A 1 414 ? -9.086 33.938 20.406 1 98.38 414 VAL A N 1
ATOM 3262 C CA . VAL A 1 414 ? -8.836 35 21.375 1 98.38 414 VAL A CA 1
ATOM 3263 C C . VAL A 1 414 ? -9.32 34.562 22.75 1 98.38 414 VAL A C 1
ATOM 3265 O O . VAL A 1 414 ? -9.984 33.531 22.891 1 98.38 414 VAL A O 1
ATOM 3268 N N . LEU A 1 415 ? -8.828 35.344 23.734 1 98.12 415 LEU A N 1
ATOM 3269 C CA . LEU A 1 415 ? -9.297 35.062 25.078 1 98.12 415 LEU A CA 1
ATOM 3270 C C . LEU A 1 415 ? -10.82 35.156 25.156 1 98.12 415 LEU A C 1
ATOM 3272 O O . LEU A 1 415 ? -11.414 36.062 24.547 1 98.12 415 LEU A O 1
ATOM 3276 N N . ALA A 1 416 ? -11.414 34.188 25.859 1 93.94 416 ALA A N 1
ATOM 3277 C CA . ALA A 1 416 ? -12.867 34.219 26.016 1 93.94 416 ALA A CA 1
ATOM 3278 C C . ALA A 1 416 ? -13.312 35.375 26.891 1 93.94 416 ALA A C 1
ATOM 3280 O O . ALA A 1 416 ? -12.578 35.812 27.781 1 93.94 416 ALA A O 1
ATOM 3281 N N . MET B 1 1 ? 10.367 22.109 -5.574 1 50.5 1 MET B N 1
ATOM 3282 C CA . MET B 1 1 ? 11.133 23.062 -6.379 1 50.5 1 MET B CA 1
ATOM 3283 C C . MET B 1 1 ? 10.203 23.875 -7.277 1 50.5 1 MET B C 1
ATOM 3285 O O . MET B 1 1 ? 9.188 23.359 -7.754 1 50.5 1 MET B O 1
ATOM 3289 N N . GLU B 1 2 ? 10.438 25.094 -7.258 1 64.88 2 GLU B N 1
ATOM 3290 C CA . GLU B 1 2 ? 9.648 26.031 -8.055 1 64.88 2 GLU B CA 1
ATOM 3291 C C . GLU B 1 2 ? 9.719 25.672 -9.539 1 64.88 2 GLU B C 1
ATOM 3293 O O . GLU B 1 2 ? 10.805 25.438 -10.078 1 64.88 2 GLU B O 1
ATOM 3298 N N . LYS B 1 3 ? 8.609 25.484 -10.109 1 79.19 3 LYS B N 1
ATOM 3299 C CA . LYS B 1 3 ? 8.523 25.094 -11.516 1 79.19 3 LYS B CA 1
ATOM 3300 C C . LYS B 1 3 ? 8.727 26.297 -12.43 1 79.19 3 LYS B C 1
ATOM 3302 O O . LYS B 1 3 ? 8.234 27.391 -12.141 1 79.19 3 LYS B O 1
ATOM 3307 N N . SER B 1 4 ? 9.531 26.094 -13.539 1 86.25 4 SER B N 1
ATOM 3308 C CA . SER B 1 4 ? 9.641 27.062 -14.617 1 86.25 4 SER B CA 1
ATOM 3309 C C . SER B 1 4 ? 8.555 26.875 -15.664 1 86.25 4 SER B C 1
ATOM 3311 O O . SER B 1 4 ? 7.91 25.812 -15.711 1 86.25 4 SER B O 1
ATOM 3313 N N . PRO B 1 5 ? 8.266 27.891 -16.453 1 89 5 PRO B N 1
ATOM 3314 C CA . PRO B 1 5 ? 7.293 27.719 -17.531 1 89 5 PRO B CA 1
ATOM 3315 C C . PRO B 1 5 ? 7.66 26.578 -18.469 1 89 5 PRO B C 1
ATOM 3317 O O . PRO B 1 5 ? 6.781 25.844 -18.922 1 89 5 PRO B O 1
ATOM 3320 N N . GLU B 1 6 ? 8.938 26.453 -18.688 1 90.62 6 GLU B N 1
ATOM 3321 C CA . GLU B 1 6 ? 9.398 25.391 -19.562 1 90.62 6 GLU B CA 1
ATOM 3322 C C . GLU B 1 6 ? 9.172 24.016 -18.938 1 90.62 6 GLU B C 1
ATOM 3324 O O . GLU B 1 6 ? 8.742 23.094 -19.625 1 90.62 6 GLU B O 1
ATOM 3329 N N . SER B 1 7 ? 9.422 23.922 -17.719 1 90.44 7 SER B N 1
ATOM 3330 C CA . SER B 1 7 ? 9.242 22.641 -17.031 1 90.44 7 SER B CA 1
ATOM 3331 C C . SER B 1 7 ? 7.766 22.281 -16.922 1 90.44 7 SER B C 1
ATOM 3333 O O . SER B 1 7 ? 7.398 21.094 -17.016 1 90.44 7 SER B O 1
ATOM 3335 N N . LEU B 1 8 ? 6.934 23.234 -16.75 1 92.75 8 LEU B N 1
ATOM 3336 C CA . LEU B 1 8 ? 5.496 23 -16.703 1 92.75 8 LEU B CA 1
ATOM 3337 C C . LEU B 1 8 ? 4.984 22.516 -18.047 1 92.75 8 LEU B C 1
ATOM 3339 O O . LEU B 1 8 ? 4.199 21.562 -18.125 1 92.75 8 LEU B O 1
ATOM 3343 N N . ALA B 1 9 ? 5.434 23.203 -19.094 1 93.62 9 ALA B N 1
ATOM 3344 C CA . ALA B 1 9 ? 5.023 22.828 -20.453 1 93.62 9 ALA B CA 1
ATOM 3345 C C . ALA B 1 9 ? 5.438 21.391 -20.75 1 93.62 9 ALA B C 1
ATOM 3347 O O . ALA B 1 9 ? 4.691 20.641 -21.391 1 93.62 9 ALA B O 1
ATOM 3348 N N . GLN B 1 10 ? 6.605 21.031 -20.359 1 93.69 10 GLN B N 1
ATOM 3349 C CA . GLN B 1 10 ? 7.105 19.672 -20.562 1 93.69 10 GLN B CA 1
ATOM 3350 C C . GLN B 1 10 ? 6.281 18.656 -19.766 1 93.69 10 GLN B C 1
ATOM 3352 O O . GLN B 1 10 ? 6.008 17.562 -20.266 1 93.69 10 GLN B O 1
ATOM 3357 N N . GLU B 1 11 ? 5.984 19.031 -18.609 1 94.06 11 GLU B N 1
ATOM 3358 C CA . GLU B 1 11 ? 5.164 18.172 -17.766 1 94.06 11 GLU B CA 1
ATOM 3359 C C . GLU B 1 11 ? 3.797 17.922 -18.391 1 94.06 11 GLU B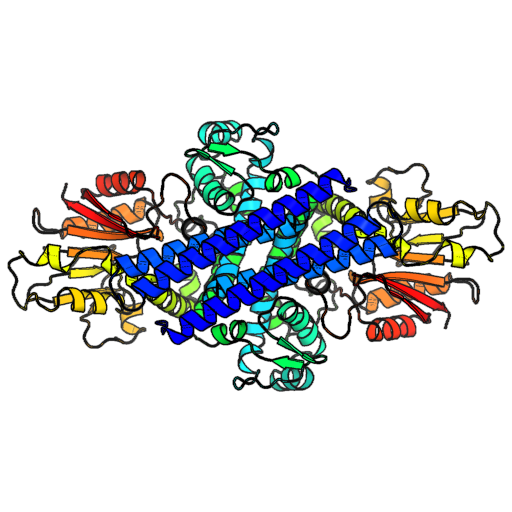 C 1
ATOM 3361 O O . GLU B 1 11 ? 3.336 16.766 -18.453 1 94.06 11 GLU B O 1
ATOM 3366 N N . ILE B 1 12 ? 3.18 18.938 -18.891 1 96.19 12 ILE B N 1
ATOM 3367 C CA . ILE B 1 12 ? 1.857 18.844 -19.5 1 96.19 12 ILE B CA 1
ATOM 3368 C C . ILE B 1 12 ? 1.93 18.016 -20.766 1 96.19 12 ILE B C 1
ATOM 3370 O O . ILE B 1 12 ? 1.077 17.156 -21 1 96.19 12 ILE B O 1
ATOM 3374 N N . ALA B 1 13 ? 2.934 18.266 -21.547 1 96.44 13 ALA B N 1
ATOM 3375 C CA . ALA B 1 13 ? 3.123 17.5 -22.766 1 96.44 13 ALA B CA 1
ATOM 3376 C C . ALA B 1 13 ? 3.305 16.016 -22.469 1 96.44 13 ALA B C 1
ATOM 3378 O O . ALA B 1 13 ? 2.791 15.164 -23.203 1 96.44 13 ALA B O 1
ATOM 3379 N N . SER B 1 14 ? 4.031 15.758 -21.469 1 96.12 14 SER B N 1
ATOM 3380 C CA . SER B 1 14 ? 4.273 14.383 -21.062 1 96.12 14 SER B CA 1
ATOM 3381 C C . SER B 1 14 ? 2.979 13.703 -20.625 1 96.12 14 SER B C 1
ATOM 3383 O O . SER B 1 14 ? 2.738 12.539 -20.969 1 96.12 14 SER B O 1
ATOM 3385 N N . MET B 1 15 ? 2.129 14.375 -19.891 1 97.38 15 MET B N 1
ATOM 3386 C CA . MET B 1 15 ? 0.843 13.836 -19.453 1 97.38 15 MET B CA 1
ATOM 3387 C C . MET B 1 15 ? -0.062 13.555 -20.641 1 97.38 15 MET B C 1
ATOM 3389 O O . MET B 1 15 ? -0.723 12.516 -20.688 1 97.38 15 MET B O 1
ATOM 3393 N N . ARG B 1 16 ? -0.054 14.461 -21.594 1 97.62 16 ARG B N 1
ATOM 3394 C CA . ARG B 1 16 ? -0.912 14.305 -22.766 1 97.62 16 ARG B CA 1
ATOM 3395 C C . ARG B 1 16 ? -0.44 13.148 -23.641 1 97.62 16 ARG B C 1
ATOM 3397 O O . ARG B 1 16 ? -1.256 12.414 -24.203 1 97.62 16 ARG B O 1
ATOM 3404 N N . GLU B 1 17 ? 0.843 13.07 -23.766 1 97.75 17 GLU B N 1
ATOM 3405 C CA . GLU B 1 17 ? 1.39 11.938 -24.516 1 97.75 17 GLU B CA 1
ATOM 3406 C C . GLU B 1 17 ? 0.988 10.609 -23.875 1 97.75 17 GLU B C 1
ATOM 3408 O O . GLU B 1 17 ? 0.587 9.68 -24.562 1 97.75 17 GLU B O 1
ATOM 3413 N N . GLN B 1 18 ? 1.158 10.539 -22.578 1 97.44 18 GLN B N 1
ATOM 3414 C CA . GLN B 1 18 ? 0.796 9.312 -21.875 1 97.44 18 GLN B CA 1
ATOM 3415 C C . GLN B 1 18 ? -0.704 9.047 -21.969 1 97.44 18 GLN B C 1
ATOM 3417 O O . GLN B 1 18 ? -1.13 7.895 -22.062 1 97.44 18 GLN B O 1
ATOM 3422 N N . LEU B 1 19 ? -1.511 10.094 -21.891 1 97.75 19 LEU B N 1
ATOM 3423 C CA . LEU B 1 19 ? -2.955 9.969 -22.031 1 97.75 19 LEU B CA 1
ATOM 3424 C C . LEU B 1 19 ? -3.309 9.375 -23.391 1 97.75 19 LEU B C 1
ATOM 3426 O O . LEU B 1 19 ? -4.219 8.547 -23.5 1 97.75 19 LEU B O 1
ATOM 3430 N N . SER B 1 20 ? -2.625 9.797 -24.375 1 97.81 20 SER B N 1
ATOM 3431 C CA . SER B 1 20 ? -2.828 9.258 -25.719 1 97.81 20 SER B CA 1
ATOM 3432 C C . SER B 1 20 ? -2.494 7.766 -25.766 1 97.81 20 SER B C 1
ATOM 3434 O O . SER B 1 20 ? -3.195 6.992 -26.422 1 97.81 20 SER B O 1
ATOM 3436 N N . ARG B 1 21 ? -1.449 7.395 -25.125 1 97.62 21 ARG B N 1
ATOM 3437 C CA . ARG B 1 21 ? -1.071 5.988 -25.062 1 97.62 21 ARG B CA 1
ATOM 3438 C C . ARG B 1 21 ? -2.145 5.164 -24.359 1 97.62 21 ARG B C 1
ATOM 3440 O O . ARG B 1 21 ? -2.441 4.039 -24.766 1 97.62 21 ARG B O 1
ATOM 3447 N N . VAL B 1 22 ? -2.703 5.672 -23.312 1 97.94 22 VAL B N 1
ATOM 3448 C CA . VAL B 1 22 ? -3.783 4.988 -22.609 1 97.94 22 VAL B CA 1
ATOM 3449 C C . VAL B 1 22 ? -4.98 4.812 -23.531 1 97.94 22 VAL B C 1
ATOM 3451 O O . VAL B 1 22 ? -5.59 3.742 -23.578 1 97.94 22 VAL B O 1
ATOM 3454 N N . SER B 1 23 ? -5.305 5.848 -24.281 1 97.69 23 SER B N 1
ATOM 3455 C CA . SER B 1 23 ? -6.414 5.781 -25.219 1 97.69 23 SER B CA 1
ATOM 3456 C C . SER B 1 23 ? -6.188 4.688 -26.266 1 97.69 23 SER B C 1
ATOM 3458 O O . SER B 1 23 ? -7.098 3.914 -26.562 1 97.69 23 SER B O 1
ATOM 3460 N N . GLU B 1 24 ? -4.988 4.617 -26.766 1 97.94 24 GLU B N 1
ATOM 3461 C CA . GLU B 1 24 ? -4.637 3.607 -27.75 1 97.94 24 GLU B CA 1
ATOM 3462 C C . GLU B 1 24 ? -4.754 2.201 -27.172 1 97.94 24 GLU B C 1
ATOM 3464 O O . GLU B 1 24 ? -5.168 1.271 -27.875 1 97.94 24 GLU B O 1
ATOM 3469 N N . THR B 1 25 ? -4.348 2.072 -25.969 1 97.44 25 THR B N 1
ATOM 3470 C CA . THR B 1 25 ? -4.391 0.751 -25.359 1 97.44 25 THR B CA 1
ATOM 3471 C C . THR B 1 25 ? -5.828 0.355 -25.016 1 97.44 25 THR B C 1
ATOM 3473 O O . THR B 1 25 ? -6.16 -0.831 -25.016 1 97.44 25 THR B O 1
ATOM 3476 N N . ILE B 1 26 ? -6.707 1.334 -24.719 1 97.56 26 ILE B N 1
ATOM 3477 C CA . ILE B 1 26 ? -8.125 1.028 -24.562 1 97.56 26 ILE B CA 1
ATOM 3478 C C . ILE B 1 26 ? -8.672 0.482 -25.891 1 97.56 26 ILE B C 1
ATOM 3480 O O . ILE B 1 26 ? -9.406 -0.511 -25.891 1 97.56 26 ILE B O 1
ATOM 3484 N N . ASP B 1 27 ? -8.297 1.091 -27.031 1 97.56 27 ASP B N 1
ATOM 3485 C CA . ASP B 1 27 ? -8.734 0.641 -28.344 1 97.56 27 ASP B CA 1
ATOM 3486 C C . ASP B 1 27 ? -8.273 -0.789 -28.625 1 97.56 27 ASP B C 1
ATOM 3488 O O . ASP B 1 27 ? -9.039 -1.608 -29.125 1 97.56 27 ASP B O 1
ATOM 3492 N N . ALA B 1 28 ? -7.047 -1.019 -28.297 1 97.25 28 ALA B N 1
ATOM 3493 C CA . ALA B 1 28 ? -6.484 -2.348 -28.531 1 97.25 28 ALA B CA 1
ATOM 3494 C C . ALA B 1 28 ? -7.188 -3.393 -27.672 1 97.25 28 ALA B C 1
ATOM 3496 O O . ALA B 1 28 ? -7.488 -4.492 -28.141 1 97.25 28 ALA B O 1
ATOM 3497 N N . TYR B 1 29 ? -7.395 -3.08 -26.438 1 96.62 29 TYR B N 1
ATOM 3498 C CA . TYR B 1 29 ? -8.102 -3.979 -25.531 1 96.62 29 TYR B CA 1
ATOM 3499 C C . TYR B 1 29 ? -9.516 -4.25 -26.031 1 96.62 29 TYR B C 1
ATOM 3501 O O . TYR B 1 29 ? -9.961 -5.398 -26.062 1 96.62 29 TYR B O 1
ATOM 3509 N N . GLU B 1 30 ? -10.195 -3.223 -26.422 1 96.5 30 GLU B N 1
ATOM 3510 C CA . GLU B 1 30 ? -11.555 -3.365 -26.938 1 96.5 30 GLU B CA 1
ATOM 3511 C C . GLU B 1 30 ? -11.586 -4.281 -28.156 1 96.5 30 GLU B C 1
ATOM 3513 O O . GLU B 1 30 ? -12.445 -5.164 -28.25 1 96.5 30 GLU B O 1
ATOM 3518 N N . SER B 1 31 ? -10.727 -4.059 -29.062 1 96.56 31 SER B N 1
ATOM 3519 C CA . SER B 1 31 ? -10.68 -4.836 -30.297 1 96.56 31 SER B CA 1
ATOM 3520 C C . SER B 1 31 ? -10.461 -6.316 -30.016 1 96.56 31 SER B C 1
ATOM 3522 O O . SER B 1 31 ? -11.219 -7.164 -30.5 1 96.56 31 SER B O 1
ATOM 3524 N N . VAL B 1 32 ? -9.523 -6.605 -29.172 1 94.69 32 VAL B N 1
ATOM 3525 C CA . VAL B 1 32 ? -9.164 -7.988 -28.891 1 94.69 32 VAL B CA 1
ATOM 3526 C C . VAL B 1 32 ? -10.25 -8.641 -28.031 1 94.69 32 VAL B C 1
ATOM 3528 O O . VAL B 1 32 ? -10.625 -9.789 -28.266 1 94.69 32 VAL B O 1
ATOM 3531 N N . ALA B 1 33 ? -10.711 -7.902 -27.078 1 93.31 33 ALA B N 1
ATOM 3532 C CA . ALA B 1 33 ? -11.742 -8.445 -26.188 1 93.31 33 ALA B CA 1
ATOM 3533 C C . ALA B 1 33 ? -13.031 -8.727 -26.953 1 93.31 33 ALA B C 1
ATOM 3535 O O . ALA B 1 33 ? -13.672 -9.758 -26.734 1 93.31 33 ALA B O 1
ATOM 3536 N N . THR B 1 34 ? -13.414 -7.855 -27.859 1 93.69 34 THR B N 1
ATOM 3537 C CA . THR B 1 34 ? -14.633 -8.031 -28.641 1 93.69 34 THR B CA 1
ATOM 3538 C C . THR B 1 34 ? -14.5 -9.234 -29.578 1 93.69 34 THR B C 1
ATOM 3540 O O . THR B 1 34 ? -15.43 -10.023 -29.719 1 93.69 34 THR B O 1
ATOM 3543 N N . GLN B 1 35 ? -13.391 -9.391 -30.156 1 93.06 35 GLN B N 1
ATOM 3544 C CA . GLN B 1 35 ? -13.148 -10.461 -31.109 1 93.06 35 GLN B CA 1
ATOM 3545 C C . GLN B 1 35 ? -13.109 -11.82 -30.406 1 93.06 35 GLN B C 1
ATOM 3547 O O . GLN B 1 35 ? -13.508 -12.836 -30.984 1 93.06 35 GLN B O 1
ATOM 3552 N N . ASN B 1 36 ? -12.625 -11.805 -29.172 1 89.81 36 ASN B N 1
ATOM 3553 C CA . ASN B 1 36 ? -12.32 -13.07 -28.516 1 89.81 36 ASN B CA 1
ATOM 3554 C C . ASN B 1 36 ? -13.367 -13.422 -27.453 1 89.81 36 ASN B C 1
ATOM 3556 O O . ASN B 1 36 ? -13.32 -14.5 -26.859 1 89.81 36 ASN B O 1
ATOM 3560 N N . LEU B 1 37 ? -14.281 -12.625 -27.25 1 86.62 37 LEU B N 1
ATOM 3561 C CA . LEU B 1 37 ? -15.211 -12.766 -26.141 1 86.62 37 LEU B CA 1
ATOM 3562 C C . LEU B 1 37 ? -15.969 -14.086 -26.219 1 86.62 37 LEU B C 1
ATOM 3564 O O . LEU B 1 37 ? -16.188 -14.75 -25.203 1 86.62 37 LEU B O 1
ATOM 3568 N N . ALA B 1 38 ? -16.328 -14.438 -27.406 1 82.81 38 ALA B N 1
ATOM 3569 C CA . ALA B 1 38 ? -17.141 -15.633 -27.594 1 82.81 38 ALA B CA 1
ATOM 3570 C C . ALA B 1 38 ? -16.281 -16.891 -27.656 1 82.81 38 ALA B C 1
ATOM 3572 O O . ALA B 1 38 ? -16.781 -18 -27.5 1 82.81 38 ALA B O 1
ATOM 3573 N N . LYS B 1 39 ? -15 -16.672 -27.75 1 82.81 39 LYS B N 1
ATOM 3574 C CA . LYS B 1 39 ? -14.086 -17.797 -27.859 1 82.81 39 LYS B CA 1
ATOM 3575 C C . LYS B 1 39 ? -13.656 -18.281 -26.484 1 82.81 39 LYS B C 1
ATOM 3577 O O . LYS B 1 39 ? -13.266 -17.484 -25.625 1 82.81 39 LYS B O 1
ATOM 3582 N N . LYS B 1 40 ? -13.789 -19.406 -26.156 1 74.5 40 LYS B N 1
ATOM 3583 C CA . LYS B 1 40 ? -13.539 -19.906 -24.797 1 74.5 40 LYS B CA 1
ATOM 3584 C C . LYS B 1 40 ? -12.219 -20.672 -24.734 1 74.5 40 LYS B C 1
ATOM 3586 O O . LYS B 1 40 ? -11.898 -21.281 -23.703 1 74.5 40 LYS B O 1
ATOM 3591 N N . ASP B 1 41 ? -11.523 -20.453 -25.812 1 80.19 41 ASP B N 1
ATOM 3592 C CA . ASP B 1 41 ? -10.25 -21.172 -25.812 1 80.19 41 ASP B CA 1
ATOM 3593 C C . ASP B 1 41 ? -9.18 -20.391 -25.047 1 80.19 41 ASP B C 1
ATOM 3595 O O . ASP B 1 41 ? -9.305 -19.172 -24.859 1 80.19 41 ASP B O 1
ATOM 3599 N N . ILE B 1 42 ? -8.141 -21.047 -24.688 1 78.81 42 ILE B N 1
ATOM 3600 C CA . ILE B 1 42 ? -7.086 -20.547 -23.812 1 78.81 42 ILE B CA 1
ATOM 3601 C C . ILE B 1 42 ? -6.32 -19.422 -24.516 1 78.81 42 ILE B C 1
ATOM 3603 O O . ILE B 1 42 ? -5.91 -18.453 -23.891 1 78.81 42 ILE B O 1
ATOM 3607 N N . GLN B 1 43 ? -6.113 -19.562 -25.719 1 83.06 43 GLN B N 1
ATOM 3608 C CA . GLN B 1 43 ? -5.387 -18.562 -26.469 1 83.06 43 GLN B CA 1
ATOM 3609 C C . GLN B 1 43 ? -6.125 -17.219 -26.469 1 83.06 43 GLN B C 1
ATOM 3611 O O . GLN B 1 43 ? -5.516 -16.172 -26.234 1 83.06 43 GLN B O 1
ATOM 3616 N N . SER B 1 44 ? -7.379 -17.297 -26.75 1 87.25 44 SER B N 1
ATOM 3617 C CA . SER B 1 44 ? -8.203 -16.094 -26.766 1 87.25 44 SER B CA 1
ATOM 3618 C C . SER B 1 44 ? -8.234 -15.43 -25.391 1 87.25 44 SER B C 1
ATOM 3620 O O . SER B 1 44 ? -8.141 -14.203 -25.281 1 87.25 44 SER B O 1
ATOM 3622 N N . LYS B 1 45 ? -8.328 -16.25 -24.391 1 85.25 45 LYS B N 1
ATOM 3623 C CA . LYS B 1 45 ? -8.328 -15.703 -23.031 1 85.25 45 LYS B CA 1
ATOM 3624 C C . LYS B 1 45 ? -6.988 -15.047 -22.703 1 85.25 45 LYS B C 1
ATOM 3626 O O . LYS B 1 45 ? -6.945 -14 -22.047 1 85.25 45 LYS B O 1
ATOM 3631 N N . GLY B 1 46 ? -5.984 -15.648 -23.078 1 86.31 46 GLY B N 1
ATOM 3632 C CA . GLY B 1 46 ? -4.652 -15.109 -22.859 1 86.31 46 GLY B CA 1
ATOM 3633 C C . GLY B 1 46 ? -4.422 -13.781 -23.562 1 86.31 46 GLY B C 1
ATOM 3634 O O . GLY B 1 46 ? -3.779 -12.891 -23 1 86.31 46 GLY B O 1
ATOM 3635 N N . GLU B 1 47 ? -4.918 -13.695 -24.75 1 89.06 47 GLU B N 1
ATOM 3636 C CA . GLU B 1 47 ? -4.77 -12.461 -25.516 1 89.06 47 GLU B CA 1
ATOM 3637 C C . GLU B 1 47 ? -5.516 -11.305 -24.859 1 89.06 47 GLU B C 1
ATOM 3639 O O . GLU B 1 47 ? -5.02 -10.18 -24.812 1 89.06 47 GLU B O 1
ATOM 3644 N N . ILE B 1 48 ? -6.695 -11.617 -24.422 1 90.19 48 ILE B N 1
ATOM 3645 C CA . ILE B 1 48 ? -7.477 -10.602 -23.734 1 90.19 48 ILE B CA 1
ATOM 3646 C C . ILE B 1 48 ? -6.727 -10.141 -22.484 1 90.19 48 ILE B C 1
ATOM 3648 O O . ILE B 1 48 ? -6.605 -8.938 -22.219 1 90.19 48 ILE B O 1
ATOM 3652 N N . SER B 1 49 ? -6.195 -11.094 -21.766 1 87.56 49 SER B N 1
ATOM 3653 C CA . SER B 1 49 ? -5.457 -10.797 -20.531 1 87.56 49 SER B CA 1
ATOM 3654 C C . SER B 1 49 ? -4.227 -9.938 -20.828 1 87.56 49 SER B C 1
ATOM 3656 O O . SER B 1 49 ? -3.93 -9 -20.094 1 87.56 49 SER B O 1
ATOM 3658 N N . GLN B 1 50 ? -3.602 -10.242 -21.844 1 89.25 50 GLN B N 1
ATOM 3659 C CA . GLN B 1 50 ? -2.404 -9.5 -22.234 1 89.25 50 GLN B CA 1
ATOM 3660 C C . GLN B 1 50 ? -2.727 -8.039 -22.516 1 89.25 50 GLN B C 1
ATOM 3662 O O . GLN B 1 50 ? -2.014 -7.141 -22.062 1 89.25 50 GLN B O 1
ATOM 3667 N N . LYS B 1 51 ? -3.748 -7.82 -23.25 1 93.62 51 LYS B N 1
ATOM 3668 C CA . LYS B 1 51 ? -4.133 -6.449 -23.578 1 93.62 51 LYS B CA 1
ATOM 3669 C C . LYS B 1 51 ? -4.602 -5.695 -22.344 1 93.62 51 LYS B C 1
ATOM 3671 O O . LYS B 1 51 ? -4.383 -4.484 -22.219 1 93.62 51 LYS B O 1
ATOM 3676 N N . HIS B 1 52 ? -5.234 -6.422 -21.5 1 92.31 52 HIS B N 1
ATOM 3677 C CA . HIS B 1 52 ? -5.672 -5.797 -20.266 1 92.31 52 HIS B CA 1
ATOM 3678 C C . HIS B 1 52 ? -4.48 -5.363 -19.406 1 92.31 52 HIS B C 1
ATOM 3680 O O . HIS B 1 52 ? -4.477 -4.266 -18.859 1 92.31 52 HIS B O 1
ATOM 3686 N N . VAL B 1 53 ? -3.498 -6.172 -19.297 1 88.94 53 VAL B N 1
ATOM 3687 C CA . VAL B 1 53 ? -2.293 -5.863 -18.531 1 88.94 53 VAL B CA 1
ATOM 3688 C C . VAL B 1 53 ? -1.589 -4.652 -19.141 1 88.94 53 VAL B C 1
ATOM 3690 O O . VAL B 1 53 ? -1.131 -3.764 -18.422 1 88.94 53 VAL B O 1
ATOM 3693 N N . GLU B 1 54 ? -1.5 -4.641 -20.422 1 92.75 54 GLU B N 1
ATOM 3694 C CA . GLU B 1 54 ? -0.886 -3.508 -21.109 1 92.75 54 GLU B CA 1
ATOM 3695 C C . GLU B 1 54 ? -1.625 -2.209 -20.797 1 92.75 54 GLU B C 1
ATOM 3697 O O . GLU B 1 54 ? -0.999 -1.174 -20.562 1 92.75 54 GLU B O 1
ATOM 3702 N N . LEU B 1 55 ? -2.922 -2.318 -20.875 1 96.06 55 LEU B N 1
ATOM 3703 C CA . LEU B 1 55 ? -3.756 -1.164 -20.562 1 96.06 55 LEU B CA 1
ATOM 3704 C C . LEU B 1 55 ? -3.502 -0.686 -19.125 1 96.06 55 LEU B C 1
ATOM 3706 O O . LEU B 1 55 ? -3.33 0.512 -18.891 1 96.06 55 LEU B O 1
ATOM 3710 N N . PHE B 1 56 ? -3.457 -1.568 -18.281 1 93.12 56 PHE B N 1
ATOM 3711 C CA . PHE B 1 56 ? -3.191 -1.222 -16.875 1 93.12 56 PHE B CA 1
ATOM 3712 C C . PHE B 1 56 ? -1.828 -0.553 -16.75 1 93.12 56 PHE B C 1
ATOM 3714 O O . PHE B 1 56 ? -1.699 0.47 -16.062 1 93.12 56 PHE B O 1
ATOM 3721 N N . MET B 1 57 ? -0.833 -1.086 -17.281 1 92.56 57 MET B N 1
ATOM 3722 C CA . MET B 1 57 ? 0.523 -0.563 -17.156 1 92.56 57 MET B CA 1
ATOM 3723 C C . MET B 1 57 ? 0.613 0.862 -17.688 1 92.56 57 MET B C 1
ATOM 3725 O O . MET B 1 57 ? 1.269 1.715 -17.094 1 92.56 57 MET B O 1
ATOM 3729 N N . GLU B 1 58 ? -0.021 1.107 -18.812 1 96.06 58 GLU B N 1
ATOM 3730 C CA . GLU B 1 58 ? -0.012 2.459 -19.359 1 96.06 58 GLU B CA 1
ATOM 3731 C C . GLU B 1 58 ? -0.761 3.43 -18.453 1 96.06 58 GLU B C 1
ATOM 3733 O O . GLU B 1 58 ? -0.371 4.594 -18.328 1 96.06 58 GLU B O 1
ATOM 3738 N N . THR B 1 59 ? -1.832 2.971 -17.922 1 97 59 THR B N 1
ATOM 3739 C CA . THR B 1 59 ? -2.605 3.805 -17 1 97 59 THR B CA 1
ATOM 3740 C C . THR B 1 59 ? -1.807 4.105 -15.742 1 97 59 THR B C 1
ATOM 3742 O O . THR B 1 59 ? -1.862 5.219 -15.211 1 97 59 THR B O 1
ATOM 3745 N N . ASP B 1 60 ? -1.126 3.088 -15.273 1 94.56 60 ASP B N 1
ATOM 3746 C CA . ASP B 1 60 ? -0.269 3.264 -14.109 1 94.56 60 ASP B CA 1
ATOM 3747 C C . ASP B 1 60 ? 0.808 4.316 -14.367 1 94.56 60 ASP B C 1
ATOM 3749 O O . ASP B 1 60 ? 1.123 5.121 -13.492 1 94.56 60 ASP B O 1
ATOM 3753 N N . ARG B 1 61 ? 1.381 4.297 -15.523 1 95.12 61 ARG B N 1
ATOM 3754 C CA . ARG B 1 61 ? 2.379 5.297 -15.898 1 95.12 61 ARG B CA 1
ATOM 3755 C C . ARG B 1 61 ? 1.779 6.699 -15.891 1 95.12 61 ARG B C 1
ATOM 3757 O O . ARG B 1 61 ? 2.459 7.668 -15.547 1 95.12 61 ARG B O 1
ATOM 3764 N N . LEU B 1 62 ? 0.555 6.793 -16.328 1 97.25 62 LEU B N 1
ATOM 3765 C CA . LEU B 1 62 ? -0.131 8.078 -16.297 1 97.25 62 LEU B CA 1
ATOM 3766 C C . LEU B 1 62 ? -0.279 8.594 -14.867 1 97.25 62 LEU B C 1
ATOM 3768 O O . LEU B 1 62 ? -0.052 9.773 -14.602 1 97.25 62 LEU B O 1
ATOM 3772 N N . VAL B 1 63 ? -0.638 7.742 -13.977 1 95.88 63 VAL B N 1
ATOM 3773 C CA . VAL B 1 63 ? -0.782 8.117 -12.578 1 95.88 63 VAL B CA 1
ATOM 3774 C C . VAL B 1 63 ? 0.543 8.656 -12.047 1 95.88 63 VAL B C 1
ATOM 3776 O O . VAL B 1 63 ? 0.574 9.688 -11.367 1 95.88 63 VAL B O 1
ATOM 3779 N N . LYS B 1 64 ? 1.589 7.957 -12.336 1 95.44 64 LYS B N 1
ATOM 3780 C CA . LYS B 1 64 ? 2.906 8.359 -11.852 1 95.44 64 LYS B CA 1
ATOM 3781 C C . LYS B 1 64 ? 3.309 9.719 -12.414 1 95.44 64 LYS B C 1
ATOM 3783 O O . LYS B 1 64 ? 3.873 10.547 -11.703 1 95.44 64 LYS B O 1
ATOM 3788 N N . LYS B 1 65 ? 3.018 9.922 -13.648 1 95.5 65 LYS B N 1
ATOM 3789 C CA . LYS B 1 65 ? 3.342 11.203 -14.266 1 95.5 65 LYS B CA 1
ATOM 3790 C C . LYS B 1 65 ? 2.529 12.336 -13.641 1 95.5 65 LYS B C 1
ATOM 3792 O O . LYS B 1 65 ? 3.025 13.453 -13.5 1 95.5 65 LYS B O 1
ATOM 3797 N N . VAL B 1 66 ? 1.312 12.055 -13.328 1 96 66 VAL B N 1
ATOM 3798 C CA . VAL B 1 66 ? 0.425 13.055 -12.734 1 96 66 VAL B CA 1
ATOM 3799 C C . VAL B 1 66 ? 0.88 13.367 -11.305 1 96 66 VAL B C 1
ATOM 3801 O O . VAL B 1 66 ? 0.896 14.531 -10.898 1 96 66 VAL B O 1
ATOM 3804 N N . ARG B 1 67 ? 1.254 12.406 -10.555 1 93.12 67 ARG B N 1
ATOM 3805 C CA . ARG B 1 67 ? 1.617 12.578 -9.156 1 93.12 67 ARG B CA 1
ATOM 3806 C C . ARG B 1 67 ? 3.031 13.133 -9.016 1 93.12 67 ARG B C 1
ATOM 3808 O O . ARG B 1 67 ? 3.275 14.031 -8.211 1 93.12 67 ARG B O 1
ATOM 3815 N N . GLY B 1 68 ? 3.98 12.602 -9.852 1 92.75 68 GLY B N 1
ATOM 3816 C CA . GLY B 1 68 ? 5.379 12.992 -9.758 1 92.75 68 GLY B CA 1
ATOM 3817 C C . GLY B 1 68 ? 6.152 12.195 -8.719 1 92.75 68 GLY B C 1
ATOM 3818 O O . GLY B 1 68 ? 5.559 11.477 -7.914 1 92.75 68 GLY B O 1
ATOM 3819 N N . PRO B 1 69 ? 7.441 12.297 -8.742 1 93.5 69 PRO B N 1
ATOM 3820 C CA . PRO B 1 69 ? 8.328 11.461 -7.934 1 93.5 69 PRO B CA 1
ATOM 3821 C C . PRO B 1 69 ? 8.125 11.656 -6.434 1 93.5 69 PRO B C 1
ATOM 3823 O O . PRO B 1 69 ? 8.094 10.688 -5.676 1 93.5 69 PRO B O 1
ATOM 3826 N N . VAL B 1 70 ? 7.965 12.891 -5.988 1 91.25 70 VAL B N 1
ATOM 3827 C CA . VAL B 1 70 ? 7.852 13.18 -4.562 1 91.25 70 VAL B CA 1
ATOM 3828 C C . VAL B 1 70 ? 6.551 12.594 -4.02 1 91.25 70 VAL B C 1
ATOM 3830 O O . VAL B 1 70 ? 6.551 11.906 -2.998 1 91.25 70 VAL B O 1
ATOM 3833 N N . ASP B 1 71 ? 5.477 12.867 -4.73 1 91.44 71 ASP B N 1
ATOM 3834 C CA . ASP B 1 71 ? 4.176 12.367 -4.289 1 91.44 71 ASP B CA 1
ATOM 3835 C C . ASP B 1 71 ? 4.148 10.844 -4.273 1 91.44 71 ASP B C 1
ATOM 3837 O O . ASP B 1 71 ? 3.441 10.242 -3.463 1 91.44 71 ASP B O 1
ATOM 3841 N N . MET B 1 72 ? 4.934 10.258 -5.133 1 94.19 72 MET B N 1
ATOM 3842 C CA . MET B 1 72 ? 4.969 8.797 -5.18 1 94.19 72 MET B CA 1
ATOM 3843 C C . MET B 1 72 ? 5.637 8.227 -3.934 1 94.19 72 MET B C 1
ATOM 3845 O O . MET B 1 72 ? 5.352 7.098 -3.535 1 94.19 72 MET B O 1
ATOM 3849 N N . VAL B 1 73 ? 6.559 9 -3.301 1 94.38 73 VAL B N 1
ATOM 3850 C CA . VAL B 1 73 ? 7.102 8.578 -2.012 1 94.38 73 VAL B CA 1
ATOM 3851 C C . VAL B 1 73 ? 5.984 8.523 -0.973 1 94.38 73 VAL B C 1
ATOM 3853 O O . VAL B 1 73 ? 5.848 7.539 -0.248 1 94.38 73 VAL B O 1
ATOM 3856 N N . PHE B 1 74 ? 5.055 9.508 -0.969 1 91.5 74 PHE B N 1
ATOM 3857 C CA . PHE B 1 74 ? 3.979 9.609 0.008 1 91.5 74 PHE B CA 1
ATOM 3858 C C . PHE B 1 74 ? 2.908 8.562 -0.256 1 91.5 74 PHE B C 1
ATOM 3860 O O . PHE B 1 74 ? 2.201 8.148 0.664 1 91.5 74 PHE B O 1
ATOM 3867 N N . SER B 1 75 ? 2.85 8.141 -1.526 1 93.62 75 SER B N 1
ATOM 3868 C CA . SER B 1 75 ? 1.831 7.16 -1.888 1 93.62 75 SER B CA 1
ATOM 3869 C C . SER B 1 75 ? 2.021 5.855 -1.119 1 93.62 75 SER B C 1
ATOM 3871 O O . SER B 1 75 ? 1.056 5.137 -0.858 1 93.62 75 SER B O 1
ATOM 3873 N N . ASN B 1 76 ? 3.279 5.543 -0.759 1 94.88 76 ASN B N 1
ATOM 3874 C CA . ASN B 1 76 ? 3.529 4.363 0.06 1 94.88 76 ASN B CA 1
ATOM 3875 C C . ASN B 1 76 ? 2.807 4.445 1.401 1 94.88 76 ASN B C 1
ATOM 3877 O O . ASN B 1 76 ? 2.264 3.449 1.883 1 94.88 76 ASN B O 1
ATOM 3881 N N . PHE B 1 77 ? 2.803 5.605 1.935 1 93.56 77 PHE B N 1
ATOM 3882 C CA . PHE B 1 77 ? 2.158 5.848 3.221 1 93.56 77 PHE B CA 1
ATOM 3883 C C . PHE B 1 77 ? 0.641 5.836 3.074 1 93.56 77 PHE B C 1
ATOM 3885 O O . PHE B 1 77 ? -0.065 5.266 3.908 1 93.56 77 PHE B O 1
ATOM 3892 N N . GLU B 1 78 ? 0.177 6.477 2.043 1 94.94 78 GLU B N 1
ATOM 3893 C CA . GLU B 1 78 ? -1.251 6.484 1.741 1 94.94 78 GLU B CA 1
ATOM 3894 C C . GLU B 1 78 ? -1.8 5.062 1.644 1 94.94 78 GLU B C 1
ATOM 3896 O O . GLU B 1 78 ? -2.836 4.75 2.232 1 94.94 78 GLU B O 1
ATOM 3901 N N . ASN B 1 79 ? -1.072 4.266 0.946 1 96.12 79 ASN B N 1
ATOM 3902 C CA . ASN B 1 79 ? -1.489 2.883 0.739 1 96.12 79 ASN B CA 1
ATOM 3903 C C . ASN B 1 79 ? -1.488 2.096 2.047 1 96.12 79 ASN B C 1
ATOM 3905 O O . ASN B 1 79 ? -2.377 1.275 2.283 1 96.12 79 ASN B O 1
ATOM 3909 N N . SER B 1 80 ? -0.459 2.316 2.832 1 96.75 80 SER B N 1
ATOM 3910 C CA . SER B 1 80 ? -0.332 1.638 4.117 1 96.75 80 SER B CA 1
ATOM 3911 C C . SER B 1 80 ? -1.501 1.973 5.039 1 96.75 80 SER B C 1
ATOM 3913 O O . SER B 1 80 ? -2.135 1.075 5.598 1 96.75 80 SER B O 1
ATOM 3915 N N . VAL B 1 81 ? -1.818 3.264 5.145 1 97.62 81 VAL B N 1
ATOM 3916 C CA . VAL B 1 81 ? -2.916 3.703 6 1 97.62 81 VAL B CA 1
ATOM 3917 C C . VAL B 1 81 ? -4.238 3.168 5.457 1 97.62 81 VAL B C 1
ATOM 3919 O O . VAL B 1 81 ? -5.086 2.697 6.219 1 97.62 81 VAL B O 1
ATOM 3922 N N . HIS B 1 82 ? -4.379 3.234 4.203 1 97.62 82 HIS B N 1
ATOM 3923 C CA . HIS B 1 82 ? -5.609 2.791 3.559 1 97.62 82 HIS B CA 1
ATOM 3924 C C . HIS B 1 82 ? -5.867 1.312 3.822 1 97.62 82 HIS B C 1
ATOM 3926 O O . HIS B 1 82 ? -6.957 0.935 4.262 1 97.62 82 HIS B O 1
ATOM 3932 N N . SER B 1 83 ? -4.871 0.495 3.588 1 97.69 83 SER B N 1
ATOM 3933 C CA . SER B 1 83 ? -5.039 -0.944 3.764 1 97.69 83 SER B CA 1
ATOM 3934 C C . SER B 1 83 ? -5.266 -1.299 5.23 1 97.69 83 SER B C 1
ATOM 3936 O O . SER B 1 83 ? -6.07 -2.176 5.543 1 97.69 83 SER B O 1
ATOM 3938 N N . GLY B 1 84 ? -4.484 -0.642 6.121 1 97.94 84 GLY B N 1
ATOM 3939 C CA . GLY B 1 84 ? -4.703 -0.862 7.543 1 97.94 84 GLY B CA 1
ATOM 3940 C C . GLY B 1 84 ? -6.105 -0.489 7.996 1 97.94 84 GLY B C 1
ATOM 3941 O O . GLY B 1 84 ? -6.723 -1.211 8.781 1 97.94 84 GLY B O 1
ATOM 3942 N N . THR B 1 85 ? -6.582 0.616 7.469 1 98.38 85 THR B N 1
ATOM 3943 C CA . THR B 1 85 ? -7.922 1.079 7.809 1 98.38 85 THR B CA 1
ATOM 3944 C C . THR B 1 85 ? -8.977 0.122 7.262 1 98.38 85 THR B C 1
ATOM 3946 O O . THR B 1 85 ? -9.953 -0.19 7.945 1 98.38 85 THR B O 1
ATOM 3949 N N . LEU B 1 86 ? -8.742 -0.285 6.051 1 98.5 86 LEU B N 1
ATOM 3950 C CA . LEU B 1 86 ? -9.648 -1.23 5.41 1 98.5 86 LEU B CA 1
ATOM 3951 C C . LEU B 1 86 ? -9.789 -2.5 6.246 1 98.5 86 LEU B C 1
ATOM 3953 O O . LEU B 1 86 ? -10.898 -2.99 6.453 1 98.5 86 LEU B O 1
ATOM 3957 N N . ARG B 1 87 ? -8.68 -3.029 6.727 1 98.44 87 ARG B N 1
ATOM 3958 C CA . ARG B 1 87 ? -8.695 -4.242 7.535 1 98.44 87 ARG B CA 1
ATOM 3959 C C . ARG B 1 87 ? -9.414 -4.004 8.859 1 98.44 87 ARG B C 1
ATOM 3961 O O . ARG B 1 87 ? -10.141 -4.875 9.344 1 98.44 87 ARG B O 1
ATOM 3968 N N . ALA B 1 88 ? -9.203 -2.869 9.484 1 98.38 88 ALA B N 1
ATOM 3969 C CA . ALA B 1 88 ? -9.844 -2.529 10.75 1 98.38 88 ALA B CA 1
ATOM 3970 C C . ALA B 1 88 ? -11.359 -2.426 10.578 1 98.38 88 ALA B C 1
ATOM 3972 O O . ALA B 1 88 ? -12.117 -2.902 11.422 1 98.38 88 ALA B O 1
ATOM 3973 N N . VAL B 1 89 ? -11.789 -1.799 9.5 1 98.56 89 VAL B N 1
ATOM 3974 C CA . VAL B 1 89 ? -13.211 -1.589 9.234 1 98.56 89 VAL B CA 1
ATOM 3975 C C . VAL B 1 89 ? -13.883 -2.924 8.93 1 98.56 89 VAL B C 1
ATOM 3977 O O . VAL B 1 89 ? -15.039 -3.145 9.297 1 98.56 89 VAL B O 1
ATOM 3980 N N . LEU B 1 90 ? -13.18 -3.787 8.211 1 98.19 90 LEU B N 1
ATOM 3981 C CA . LEU B 1 90 ? -13.68 -5.141 7.996 1 98.19 90 LEU B CA 1
ATOM 3982 C C . LEU B 1 90 ? -13.898 -5.859 9.328 1 98.19 90 LEU B C 1
ATOM 3984 O O . LEU B 1 90 ? -14.922 -6.512 9.523 1 98.19 90 LEU B O 1
ATOM 3988 N N . GLU B 1 91 ? -12.922 -5.773 10.258 1 97.56 91 GLU B N 1
ATOM 3989 C CA . GLU B 1 91 ? -13.023 -6.359 11.586 1 97.56 91 GLU B CA 1
ATOM 3990 C C . GLU B 1 91 ? -14.172 -5.738 12.375 1 97.56 91 GLU B C 1
ATOM 3992 O O . GLU B 1 91 ? -14.875 -6.434 13.109 1 97.56 91 GLU B O 1
ATOM 3997 N N . MET B 1 92 ? -14.344 -4.473 12.203 1 97.94 92 MET B N 1
ATOM 3998 C CA . MET B 1 92 ? -15.391 -3.717 12.891 1 97.94 92 MET B CA 1
ATOM 3999 C C . MET B 1 92 ? -16.766 -4.207 12.484 1 97.94 92 MET B C 1
ATOM 4001 O O . MET B 1 92 ? -17.734 -4.078 13.242 1 97.94 92 MET B O 1
ATOM 4005 N N . GLY B 1 93 ? -16.922 -4.688 11.203 1 98.25 93 GLY B N 1
ATOM 4006 C CA . GLY B 1 93 ? -18.172 -5.254 10.734 1 98.25 93 GLY B CA 1
ATOM 4007 C C . GLY B 1 93 ? -18.953 -4.312 9.836 1 98.25 93 GLY B C 1
ATOM 4008 O O . GLY B 1 93 ? -20.109 -4.59 9.492 1 98.25 93 GLY B O 1
ATOM 4009 N N . VAL B 1 94 ? -18.344 -3.266 9.367 1 98.44 94 VAL B N 1
ATOM 4010 C CA . VAL B 1 94 ? -19.031 -2.242 8.586 1 98.44 94 VAL B CA 1
ATOM 4011 C C . VAL B 1 94 ? -19.5 -2.84 7.262 1 98.44 94 VAL B C 1
ATOM 4013 O O . VAL B 1 94 ? -20.609 -2.529 6.797 1 98.44 94 VAL B O 1
ATOM 4016 N N . PHE B 1 95 ? -18.703 -3.639 6.609 1 98.31 95 PHE B N 1
ATOM 4017 C CA . PHE B 1 95 ? -19.062 -4.254 5.336 1 98.31 95 PHE B CA 1
ATOM 4018 C C . PHE B 1 95 ? -20.406 -4.98 5.449 1 98.31 95 PHE B C 1
ATOM 4020 O O . PHE B 1 95 ? -21.25 -4.859 4.57 1 98.31 95 PHE B O 1
ATOM 4027 N N . ASP B 1 96 ? -20.594 -5.672 6.52 1 98 96 ASP B N 1
ATOM 4028 C CA . ASP B 1 96 ? -21.797 -6.484 6.715 1 98 96 ASP B CA 1
ATOM 4029 C C . ASP B 1 96 ? -22.969 -5.629 7.184 1 98 96 ASP B C 1
ATOM 4031 O O . ASP B 1 96 ? -24.125 -5.957 6.918 1 98 96 ASP B O 1
ATOM 4035 N N . ALA B 1 97 ? -22.688 -4.594 7.871 1 98.31 97 ALA B N 1
ATOM 4036 C CA . ALA B 1 97 ? -23.719 -3.768 8.469 1 98.31 97 ALA B CA 1
ATOM 4037 C C . ALA B 1 97 ? -24.359 -2.84 7.438 1 98.31 97 ALA B C 1
ATOM 4039 O O . ALA B 1 97 ? -25.5 -2.422 7.586 1 98.31 97 ALA B O 1
ATOM 4040 N N . LEU B 1 98 ? -23.625 -2.465 6.387 1 98.31 98 LEU B N 1
ATOM 4041 C CA . LEU B 1 98 ? -24.141 -1.603 5.336 1 98.31 98 LEU B CA 1
ATOM 4042 C C . LEU B 1 98 ? -25.156 -2.355 4.465 1 98.31 98 LEU B C 1
ATOM 4044 O O . LEU B 1 98 ? -24.953 -3.531 4.156 1 98.31 98 LEU B O 1
ATOM 4048 N N . PRO B 1 99 ? -26.203 -1.654 4.078 1 97.25 99 PRO B N 1
ATOM 4049 C CA . PRO B 1 99 ? -27.172 -2.311 3.201 1 97.25 99 PRO B CA 1
ATOM 4050 C C . PRO B 1 99 ? -26.594 -2.693 1.846 1 97.25 99 PRO B C 1
ATOM 4052 O O . PRO B 1 99 ? -25.797 -1.936 1.276 1 97.25 99 PRO B O 1
ATOM 4055 N N . THR B 1 100 ? -27.016 -3.748 1.29 1 95.38 100 THR B N 1
ATOM 4056 C CA . THR B 1 100 ? -26.469 -4.242 0.03 1 95.38 100 THR B CA 1
ATOM 4057 C C . THR B 1 100 ? -27.344 -3.803 -1.144 1 95.38 100 THR B C 1
ATOM 4059 O O . THR B 1 100 ? -27.016 -4.082 -2.301 1 95.38 100 THR B O 1
ATOM 4062 N N . ASP B 1 101 ? -28.422 -3.135 -0.872 1 94.38 101 ASP B N 1
ATOM 4063 C CA . ASP B 1 101 ? -29.344 -2.721 -1.926 1 94.38 101 ASP B CA 1
ATOM 4064 C C . ASP B 1 101 ? -28.953 -1.359 -2.494 1 94.38 101 ASP B C 1
ATOM 4066 O O . ASP B 1 101 ? -29.672 -0.791 -3.314 1 94.38 101 ASP B O 1
ATOM 4070 N N . GLY B 1 102 ? -27.906 -0.816 -2.043 1 89.81 102 GLY B N 1
ATOM 4071 C CA . GLY B 1 102 ? -27.422 0.448 -2.574 1 89.81 102 GLY B CA 1
ATOM 4072 C C . GLY B 1 102 ? -27.781 1.638 -1.701 1 89.81 102 GLY B C 1
ATOM 4073 O O . GLY B 1 102 ? -27.219 2.725 -1.867 1 89.81 102 GLY B O 1
ATOM 4074 N N . SER B 1 103 ? -28.609 1.445 -0.758 1 96.38 103 SER B N 1
ATOM 4075 C CA . SER B 1 103 ? -28.969 2.549 0.126 1 96.38 103 SER B CA 1
ATOM 4076 C C . SER B 1 103 ? -27.859 2.846 1.122 1 96.38 103 SER B C 1
ATOM 4078 O O . SER B 1 103 ? -26.984 2.006 1.349 1 96.38 103 SER B O 1
ATOM 4080 N N . SER B 1 104 ? -27.891 4.043 1.665 1 97.81 104 SER B N 1
ATOM 4081 C CA . SER B 1 104 ? -26.859 4.484 2.598 1 97.81 104 SER B CA 1
ATOM 4082 C C . SER B 1 104 ? -27.297 4.285 4.043 1 97.81 104 SER B C 1
ATOM 4084 O O . SER B 1 104 ? -28.484 4.047 4.312 1 97.81 104 SER B O 1
ATOM 4086 N N . SER B 1 105 ? -26.375 4.23 4.91 1 98.44 105 SER B N 1
ATOM 4087 C CA . SER B 1 105 ? -26.578 4.234 6.355 1 98.44 105 SER B CA 1
ATOM 4088 C C . SER B 1 105 ? -25.734 5.312 7.035 1 98.44 105 SER B C 1
ATOM 4090 O O . SER B 1 105 ? -24.625 5.609 6.594 1 98.44 105 SER B O 1
ATOM 4092 N N . SER B 1 106 ? -26.266 5.848 8.062 1 98.56 106 SER B N 1
ATOM 4093 C CA . SER B 1 106 ? -25.547 6.883 8.797 1 98.56 106 SER B CA 1
ATOM 4094 C C . SER B 1 106 ? -24.5 6.277 9.727 1 98.56 106 SER B C 1
ATOM 4096 O O . SER B 1 106 ? -24.625 5.125 10.141 1 98.56 106 SER B O 1
ATOM 4098 N N . ALA B 1 107 ? -23.578 7.102 10.062 1 98.44 107 ALA B N 1
ATOM 4099 C CA . ALA B 1 107 ? -22.578 6.688 11.039 1 98.44 107 ALA B CA 1
ATOM 4100 C C . ALA B 1 107 ? -23.219 6.344 12.383 1 98.44 107 ALA B C 1
ATOM 4102 O O . ALA B 1 107 ? -22.781 5.418 13.07 1 98.44 107 ALA B O 1
ATOM 4103 N N . THR B 1 108 ? -24.156 7.09 12.75 1 98.62 108 THR B N 1
ATOM 4104 C CA . THR B 1 108 ? -24.859 6.852 14.008 1 98.62 108 THR B CA 1
ATOM 4105 C C . THR B 1 108 ? -25.516 5.473 14.008 1 98.62 108 THR B C 1
ATOM 4107 O O . THR B 1 108 ? -25.344 4.699 14.953 1 98.62 108 THR B O 1
ATOM 4110 N N . THR B 1 109 ? -26.234 5.195 12.953 1 98.56 109 THR B N 1
ATOM 4111 C CA . THR B 1 109 ? -26.906 3.91 12.828 1 98.56 109 THR B CA 1
ATOM 4112 C C . THR B 1 109 ? -25.906 2.762 12.82 1 98.56 109 THR B C 1
ATOM 4114 O O . THR B 1 109 ? -26.094 1.752 13.5 1 98.56 109 THR B O 1
ATOM 4117 N N . LEU B 1 110 ? -24.875 2.908 12.094 1 9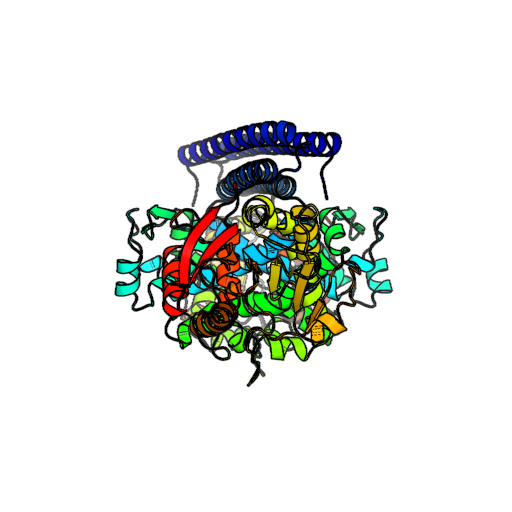8.56 110 LEU B N 1
ATOM 4118 C CA . LEU B 1 110 ? -23.844 1.878 12 1 98.56 110 LEU B CA 1
ATOM 4119 C C . LEU B 1 110 ? -23.156 1.658 13.344 1 98.56 110 LEU B C 1
ATOM 4121 O O . LEU B 1 110 ? -22.953 0.516 13.766 1 98.56 110 LEU B O 1
ATOM 4125 N N . ALA B 1 111 ? -22.781 2.742 14.008 1 98.56 111 ALA B N 1
ATOM 4126 C CA . ALA B 1 111 ? -22.109 2.652 15.297 1 98.56 111 ALA B CA 1
ATOM 4127 C C . ALA B 1 111 ? -22.984 1.925 16.328 1 98.56 111 ALA B C 1
ATOM 4129 O O . ALA B 1 111 ? -22.484 1.098 17.094 1 98.56 111 ALA B O 1
ATOM 4130 N N . ASP B 1 112 ? -24.234 2.254 16.328 1 98.38 112 ASP B N 1
ATOM 4131 C CA . ASP B 1 112 ? -25.188 1.617 17.25 1 98.38 112 ASP B CA 1
ATOM 4132 C C . ASP B 1 112 ? -25.312 0.123 16.953 1 98.38 112 ASP B C 1
ATOM 4134 O O . ASP B 1 112 ? -25.266 -0.697 17.875 1 98.38 112 ASP B O 1
ATOM 4138 N N . LYS B 1 113 ? -25.469 -0.201 15.75 1 98.06 113 LYS B N 1
ATOM 4139 C CA . LYS B 1 113 ? -25.625 -1.592 15.336 1 98.06 113 LYS B CA 1
ATOM 4140 C C . LYS B 1 113 ? -24.391 -2.412 15.68 1 98.06 113 LYS B C 1
ATOM 4142 O O . LYS B 1 113 ? -24.5 -3.582 16.047 1 98.06 113 LYS B O 1
ATOM 4147 N N . LEU B 1 114 ? -23.234 -1.8 15.578 1 98.12 114 LEU B N 1
ATOM 4148 C CA . LEU B 1 114 ? -21.969 -2.516 15.711 1 98.12 114 LEU B CA 1
ATOM 4149 C C . LEU B 1 114 ? -21.438 -2.424 17.141 1 98.12 114 LEU B C 1
ATOM 4151 O O . LEU B 1 114 ? -20.547 -3.174 17.531 1 98.12 114 LEU B O 1
ATOM 4155 N N . GLY B 1 115 ? -21.984 -1.54 17.938 1 98.12 115 GLY B N 1
ATOM 4156 C CA . GLY B 1 115 ? -21.5 -1.336 19.297 1 98.12 115 GLY B CA 1
ATOM 4157 C C . GLY B 1 115 ? -20.125 -0.721 19.344 1 98.12 115 GLY B C 1
ATOM 4158 O O . GLY B 1 115 ? -19.281 -1.149 20.141 1 98.12 115 GLY B O 1
ATOM 4159 N N . VAL B 1 116 ? -19.828 0.239 18.469 1 98.12 116 VAL B N 1
ATOM 4160 C CA . VAL B 1 116 ? -18.516 0.869 18.406 1 98.12 116 VAL B CA 1
ATOM 4161 C C . VAL B 1 116 ? -18.656 2.381 18.562 1 98.12 116 VAL B C 1
ATOM 4163 O O . VAL B 1 116 ? -19.766 2.914 18.516 1 98.12 116 VAL B O 1
ATOM 4166 N N . GLU B 1 117 ? -17.547 3.053 18.812 1 98.19 117 GLU B N 1
ATOM 4167 C CA . GLU B 1 117 ? -17.547 4.508 18.938 1 98.19 117 GLU B CA 1
ATOM 4168 C C . GLU B 1 117 ? -17.812 5.176 17.578 1 98.19 117 GLU B C 1
ATOM 4170 O O . GLU B 1 117 ? -17.094 4.922 16.609 1 98.19 117 GLU B O 1
ATOM 4175 N N . LYS B 1 118 ? -18.766 6.035 17.5 1 98.19 118 LYS B N 1
ATOM 4176 C CA . LYS B 1 118 ? -19.141 6.707 16.266 1 98.19 118 LYS B CA 1
ATOM 4177 C C . LYS B 1 118 ? -17.984 7.531 15.711 1 98.19 118 LYS B C 1
ATOM 4179 O O . LYS B 1 118 ? -17.719 7.504 14.508 1 98.19 118 LYS B O 1
ATOM 4184 N N . GLU B 1 119 ? -17.297 8.266 16.531 1 96.44 119 GLU B N 1
ATOM 4185 C CA . GLU B 1 119 ? -16.219 9.133 16.078 1 96.44 119 GLU B CA 1
ATOM 4186 C C . GLU B 1 119 ? -15.109 8.328 15.406 1 96.44 119 GLU B C 1
ATOM 4188 O O . GLU B 1 119 ? -14.57 8.75 14.383 1 96.44 119 GLU B O 1
ATOM 4193 N N . LEU B 1 120 ? -14.781 7.266 16.047 1 97.81 120 LEU B N 1
ATOM 4194 C CA . LEU B 1 120 ? -13.773 6.398 15.445 1 97.81 120 LEU B CA 1
ATOM 4195 C C . LEU B 1 120 ? -14.219 5.898 14.078 1 97.81 120 LEU B C 1
ATOM 4197 O O . LEU B 1 120 ? -13.43 5.902 13.125 1 97.81 120 LEU B O 1
ATOM 4201 N N . LEU B 1 121 ? -15.477 5.461 13.992 1 98.56 121 LEU B N 1
ATOM 4202 C CA . LEU B 1 121 ? -16.047 4.992 12.734 1 98.56 121 LEU B CA 1
ATOM 4203 C C . LEU B 1 121 ? -15.945 6.07 11.656 1 98.56 121 LEU B C 1
ATOM 4205 O O . LEU B 1 121 ? -15.555 5.789 10.523 1 98.56 121 LEU B O 1
ATOM 4209 N N . VAL B 1 122 ? -16.234 7.246 11.961 1 98.12 122 VAL B N 1
ATOM 4210 C CA . VAL B 1 122 ? -16.219 8.367 11.031 1 98.12 122 VAL B CA 1
ATOM 4211 C C . VAL B 1 122 ? -14.789 8.594 10.531 1 98.12 122 VAL B C 1
ATOM 4213 O O . VAL B 1 122 ? -14.57 8.852 9.344 1 98.12 122 VAL B O 1
ATOM 4216 N N . ARG B 1 123 ? -13.812 8.562 11.406 1 97.69 123 ARG B N 1
ATOM 4217 C CA . ARG B 1 123 ? -12.414 8.734 11.031 1 97.69 123 ARG B CA 1
ATOM 4218 C C . ARG B 1 123 ? -11.969 7.652 10.047 1 97.69 123 ARG B C 1
ATOM 4220 O O . ARG B 1 123 ? -11.297 7.945 9.062 1 97.69 123 ARG B O 1
ATOM 4227 N N . PHE B 1 124 ? -12.367 6.379 10.312 1 98.38 124 PHE B N 1
ATOM 4228 C CA . PHE B 1 124 ? -12.031 5.281 9.414 1 98.38 124 PHE B CA 1
ATOM 4229 C C . PHE B 1 124 ? -12.695 5.48 8.055 1 98.38 124 PHE B C 1
ATOM 4231 O O . PHE B 1 124 ? -12.039 5.344 7.016 1 98.38 124 PHE B O 1
ATOM 4238 N N . MET B 1 125 ? -13.977 5.852 8.086 1 98.44 125 MET B N 1
ATOM 4239 C CA . MET B 1 125 ? -14.742 5.961 6.852 1 98.44 125 MET B CA 1
ATOM 4240 C C . MET B 1 125 ? -14.242 7.129 6.004 1 98.44 125 MET B C 1
ATOM 4242 O O . MET B 1 125 ? -14.297 7.078 4.773 1 98.44 125 MET B O 1
ATOM 4246 N N . ARG B 1 126 ? -13.727 8.156 6.637 1 97.62 126 ARG B N 1
ATOM 4247 C CA . ARG B 1 126 ? -13.148 9.273 5.902 1 97.62 126 ARG B CA 1
ATOM 4248 C C . ARG B 1 126 ? -12.023 8.805 4.984 1 97.62 126 ARG B C 1
ATOM 4250 O O . ARG B 1 126 ? -11.922 9.25 3.838 1 97.62 126 ARG B O 1
ATOM 4257 N N . VAL B 1 127 ? -11.203 7.918 5.449 1 97.44 127 VAL B N 1
ATOM 4258 C CA . VAL B 1 127 ? -10.109 7.367 4.66 1 97.44 127 VAL B CA 1
ATOM 4259 C C . VAL B 1 127 ? -10.664 6.516 3.525 1 97.44 127 VAL B C 1
ATOM 4261 O O . VAL B 1 127 ? -10.18 6.582 2.393 1 97.44 127 VAL B O 1
ATOM 4264 N N . LEU B 1 128 ? -11.75 5.773 3.814 1 98.12 128 LEU B N 1
ATOM 4265 C CA . LEU B 1 128 ? -12.211 4.734 2.895 1 98.12 128 LEU B CA 1
ATOM 4266 C C . LEU B 1 128 ? -13.266 5.285 1.938 1 98.12 128 LEU B C 1
ATOM 4268 O O . LEU B 1 128 ? -13.812 4.539 1.124 1 98.12 128 LEU B O 1
ATOM 4272 N N . THR B 1 129 ? -13.57 6.559 2.035 1 97.12 129 THR B N 1
ATOM 4273 C CA . THR B 1 129 ? -14.484 7.172 1.074 1 97.12 129 THR B CA 1
ATOM 4274 C C . THR B 1 129 ? -13.742 8.156 0.179 1 97.12 129 THR B C 1
ATOM 4276 O O . THR B 1 129 ? -14.195 8.469 -0.925 1 97.12 129 THR B O 1
ATOM 4279 N N . ALA B 1 130 ? -12.57 8.664 0.643 1 93.12 130 ALA B N 1
ATOM 4280 C CA . ALA B 1 130 ? -11.789 9.602 -0.158 1 93.12 130 ALA B CA 1
ATOM 4281 C C . ALA B 1 130 ? -11.375 8.977 -1.486 1 93.12 130 ALA B C 1
ATOM 4283 O O . ALA B 1 130 ? -11.539 9.586 -2.545 1 93.12 130 ALA B O 1
ATOM 4284 N N . SER B 1 131 ? -10.844 7.758 -1.45 1 90.31 131 SER B N 1
ATOM 4285 C CA . SER B 1 131 ? -10.469 7.02 -2.652 1 90.31 131 SER B CA 1
ATOM 4286 C C . SER B 1 131 ? -11.242 5.715 -2.768 1 90.31 131 SER B C 1
ATOM 4288 O O . SER B 1 131 ? -10.984 4.91 -3.666 1 90.31 131 SER B O 1
ATOM 4290 N N . GLY B 1 132 ? -12.172 5.547 -1.9 1 94.81 132 GLY B N 1
ATOM 4291 C CA . GLY B 1 132 ? -12.914 4.297 -1.839 1 94.81 132 GLY B CA 1
ATOM 4292 C C . GLY B 1 132 ? -12.344 3.316 -0.831 1 94.81 132 GLY B C 1
ATOM 4293 O O . GLY B 1 132 ? -11.383 3.633 -0.122 1 94.81 132 GLY B O 1
ATOM 4294 N N . PRO B 1 133 ? -13.07 2.244 -0.649 1 97.19 133 PRO B N 1
ATOM 4295 C CA . PRO B 1 133 ? -13.992 1.632 -1.611 1 97.19 133 PRO B CA 1
ATOM 4296 C C . PRO B 1 133 ? -15.453 1.992 -1.342 1 97.19 133 PRO B C 1
ATOM 4298 O O . PRO B 1 133 ? -16.328 1.672 -2.148 1 97.19 133 PRO B O 1
ATOM 4301 N N . PHE B 1 134 ? -15.781 2.629 -0.239 1 98.31 134 PHE B N 1
ATOM 4302 C CA . PHE B 1 134 ? -17.156 3.021 0.067 1 98.31 134 PHE B CA 1
ATOM 4303 C C . PHE B 1 134 ? -17.469 4.379 -0.546 1 98.31 134 PHE B C 1
ATOM 4305 O O . PHE B 1 134 ? -16.578 5.078 -1.026 1 98.31 134 PHE B O 1
ATOM 4312 N N . ALA B 1 135 ? -18.734 4.703 -0.558 1 97.62 135 ALA B N 1
ATOM 4313 C CA . ALA B 1 135 ? -19.203 6.023 -0.98 1 97.62 135 ALA B CA 1
ATOM 4314 C C . ALA B 1 135 ? -19.672 6.844 0.215 1 97.62 135 ALA B C 1
ATOM 4316 O O . ALA B 1 135 ? -20.312 6.309 1.126 1 97.62 135 ALA B O 1
ATOM 4317 N N . GLU B 1 136 ? -19.25 8.039 0.317 1 97.75 136 GLU B N 1
ATOM 4318 C CA . GLU B 1 136 ? -19.859 9.023 1.212 1 97.75 136 GLU B CA 1
ATOM 4319 C C . GLU B 1 136 ? -21 9.766 0.522 1 97.75 136 GLU B C 1
ATOM 4321 O O . GLU B 1 136 ? -20.766 10.617 -0.342 1 97.75 136 GLU B O 1
ATOM 4326 N N . THR B 1 137 ? -22.25 9.492 0.885 1 97.5 137 THR B N 1
ATOM 4327 C CA . THR B 1 137 ? -23.422 10.008 0.187 1 97.5 137 THR B CA 1
ATOM 4328 C C . THR B 1 137 ? -23.938 11.273 0.864 1 97.5 137 THR B C 1
ATOM 4330 O O . THR B 1 137 ? -24.844 11.938 0.344 1 97.5 137 THR B O 1
ATOM 4333 N N . GLY B 1 138 ? -23.469 11.633 1.912 1 97.06 138 GLY B N 1
ATOM 4334 C CA . GLY B 1 138 ? -23.75 12.789 2.744 1 97.06 138 GLY B CA 1
ATOM 4335 C C . GLY B 1 138 ? -22.875 12.867 3.977 1 97.06 138 GLY B C 1
ATOM 4336 O O . GLY B 1 138 ? -21.969 12.039 4.156 1 97.06 138 GLY B O 1
ATOM 4337 N N . GLU B 1 139 ? -23.078 13.891 4.715 1 96.75 139 GLU B N 1
ATOM 4338 C CA . GLU B 1 139 ? -22.281 14 5.938 1 96.75 139 GLU B CA 1
ATOM 4339 C C . GLU B 1 139 ? -22.484 12.773 6.832 1 96.75 139 GLU B C 1
ATOM 4341 O O . GLU B 1 139 ? -23.609 12.492 7.262 1 96.75 139 GLU B O 1
ATOM 4346 N N . GLU B 1 140 ? -21.438 12.039 7.043 1 97.69 140 GLU B N 1
ATOM 4347 C CA . GLU B 1 140 ? -21.453 10.844 7.887 1 97.69 140 GLU B CA 1
ATOM 4348 C C . GLU B 1 140 ? -22.469 9.828 7.398 1 97.69 140 GLU B C 1
ATOM 4350 O O . GLU B 1 140 ? -23.172 9.203 8.203 1 97.69 140 GLU B O 1
ATOM 4355 N N . GLU B 1 141 ? -22.656 9.758 6.129 1 98.38 141 GLU B N 1
ATOM 4356 C CA . GLU B 1 141 ? -23.516 8.789 5.457 1 98.38 141 GLU B CA 1
ATOM 4357 C C . GLU B 1 141 ? -22.734 7.969 4.434 1 98.38 141 GLU B C 1
ATOM 4359 O O . GLU B 1 141 ? -22.062 8.531 3.57 1 98.38 141 GLU B O 1
ATOM 4364 N N . TYR B 1 142 ? -22.922 6.648 4.512 1 98.56 142 TYR B N 1
ATOM 4365 C CA . TYR B 1 142 ? -22.031 5.801 3.723 1 98.56 142 TYR B CA 1
ATOM 4366 C C . TYR B 1 142 ? -22.812 4.723 2.984 1 98.56 142 TYR B C 1
ATOM 4368 O O . TYR B 1 142 ? -23.875 4.297 3.445 1 98.56 142 TYR B O 1
ATOM 4376 N N . ALA B 1 143 ? -22.328 4.312 1.846 1 98.69 143 ALA B N 1
ATOM 4377 C CA . ALA B 1 143 ? -22.953 3.256 1.053 1 98.69 143 ALA B CA 1
ATOM 4378 C C . ALA B 1 143 ? -21.891 2.369 0.396 1 98.69 143 ALA B C 1
ATOM 4380 O O . ALA B 1 143 ? -20.734 2.775 0.24 1 98.69 143 ALA B O 1
ATOM 4381 N N . HIS B 1 144 ? -22.375 1.134 0.056 1 98.25 144 HIS B N 1
ATOM 4382 C CA . HIS B 1 144 ? -21.531 0.24 -0.741 1 98.25 144 HIS B CA 1
ATOM 4383 C C . HIS B 1 144 ? -21.344 0.783 -2.152 1 98.25 144 HIS B C 1
ATOM 4385 O O . HIS B 1 144 ? -22.172 1.544 -2.652 1 98.25 144 HIS B O 1
ATOM 4391 N N . THR B 1 145 ? -20.25 0.54 -2.701 1 97 145 THR B N 1
ATOM 4392 C CA . THR B 1 145 ? -19.984 0.582 -4.133 1 97 145 THR B CA 1
ATOM 4393 C C . THR B 1 145 ? -19.641 -0.806 -4.66 1 97 145 THR B C 1
ATOM 4395 O O . THR B 1 145 ? -19.516 -1.756 -3.883 1 97 145 THR B O 1
ATOM 4398 N N . PRO B 1 146 ? -19.484 -0.978 -5.977 1 94.69 146 PRO B N 1
ATOM 4399 C CA . PRO B 1 146 ? -19.016 -2.273 -6.469 1 94.69 146 PRO B CA 1
ATOM 4400 C C . PRO B 1 146 ? -17.656 -2.668 -5.887 1 94.69 146 PRO B C 1
ATOM 4402 O O . PRO B 1 146 ? -17.375 -3.857 -5.711 1 94.69 146 PRO B O 1
ATOM 4405 N N . TYR B 1 147 ? -16.891 -1.701 -5.52 1 96.5 147 TYR B N 1
ATOM 4406 C CA . TYR B 1 147 ? -15.531 -1.943 -5.027 1 96.5 147 TYR B CA 1
ATOM 4407 C C . TYR B 1 147 ? -15.555 -2.4 -3.574 1 96.5 147 TYR B C 1
ATOM 4409 O O . TYR B 1 147 ? -14.641 -3.1 -3.125 1 96.5 147 TYR B O 1
ATOM 4417 N N . SER B 1 148 ? -16.531 -1.966 -2.795 1 98 148 SER B N 1
ATOM 4418 C CA . SER B 1 148 ? -16.656 -2.479 -1.435 1 98 148 SER B CA 1
ATOM 4419 C C . SER B 1 148 ? -17.469 -3.775 -1.408 1 98 148 SER B C 1
ATOM 4421 O O . SER B 1 148 ? -17.219 -4.648 -0.576 1 98 148 SER B O 1
ATOM 4423 N N . MET B 1 149 ? -18.344 -3.994 -2.363 1 97.06 149 MET B N 1
ATOM 4424 C CA . MET B 1 149 ? -19.234 -5.156 -2.412 1 97.06 149 MET B CA 1
ATOM 4425 C C . MET B 1 149 ? -18.438 -6.43 -2.693 1 97.06 149 MET B C 1
ATOM 4427 O O . MET B 1 149 ? -18.828 -7.516 -2.262 1 97.06 149 MET B O 1
ATOM 4431 N N . VAL B 1 150 ? -17.344 -6.297 -3.314 1 95.25 150 VAL B N 1
ATOM 4432 C CA . VAL B 1 150 ? -16.547 -7.461 -3.684 1 95.25 150 VAL B CA 1
ATOM 4433 C C . VAL B 1 150 ? -16.047 -8.164 -2.424 1 95.25 150 VAL B C 1
ATOM 4435 O O . VAL B 1 150 ? -15.836 -9.375 -2.426 1 95.25 150 VAL B O 1
ATOM 4438 N N . TYR B 1 151 ? -15.914 -7.445 -1.333 1 96.38 151 TYR B N 1
ATOM 4439 C CA . TYR B 1 151 ? -15.422 -8.008 -0.079 1 96.38 151 TYR B CA 1
ATOM 4440 C C . TYR B 1 151 ? -16.5 -8.844 0.602 1 96.38 151 TYR B C 1
ATOM 4442 O O . TYR B 1 151 ? -16.234 -9.531 1.586 1 96.38 151 TYR B O 1
ATOM 4450 N N . MET B 1 152 ? -17.719 -8.766 0.038 1 95.94 152 MET B N 1
ATOM 4451 C CA . MET B 1 152 ? -18.812 -9.57 0.577 1 95.94 152 MET B CA 1
ATOM 4452 C C . MET B 1 152 ? -18.734 -11 0.056 1 95.94 152 MET B C 1
ATOM 4454 O O . MET B 1 152 ? -19.391 -11.898 0.594 1 95.94 152 MET B O 1
ATOM 4458 N N . VAL B 1 153 ? -17.953 -11.195 -0.988 1 93.75 153 VAL B N 1
ATOM 4459 C CA . VAL B 1 153 ? -17.688 -12.547 -1.481 1 93.75 153 VAL B CA 1
ATOM 4460 C C . VAL B 1 153 ? -16.688 -13.242 -0.558 1 93.75 153 VAL B C 1
ATOM 4462 O O . VAL B 1 153 ? -15.555 -12.797 -0.408 1 93.75 153 VAL B O 1
ATOM 4465 N N . PRO B 1 154 ? -17.047 -14.344 0.044 1 92.19 154 PRO B N 1
ATOM 4466 C CA . PRO B 1 154 ? -16.234 -14.984 1.077 1 92.19 154 PRO B CA 1
ATOM 4467 C C . PRO B 1 154 ? -14.812 -15.273 0.603 1 92.19 154 PRO B C 1
ATOM 4469 O O . PRO B 1 154 ? -13.852 -15.062 1.349 1 92.19 154 PRO B O 1
ATOM 4472 N N . GLU B 1 155 ? -14.672 -15.719 -0.61 1 89.75 155 GLU B N 1
ATOM 4473 C CA . GLU B 1 155 ? -13.352 -16.062 -1.145 1 89.75 155 GLU B CA 1
ATOM 4474 C C . GLU B 1 155 ? -12.469 -14.836 -1.281 1 89.75 155 GLU B C 1
ATOM 4476 O O . GLU B 1 155 ? -11.281 -14.883 -0.967 1 89.75 155 GLU B O 1
ATOM 4481 N N . LEU B 1 156 ? -13.07 -13.727 -1.742 1 92.81 156 LEU B N 1
ATOM 4482 C CA . LEU B 1 156 ? -12.305 -12.5 -1.911 1 92.81 156 LEU B CA 1
ATOM 4483 C C . LEU B 1 156 ? -12.008 -11.852 -0.561 1 92.81 156 LEU B C 1
ATOM 4485 O O . LEU B 1 156 ? -10.914 -11.328 -0.348 1 92.81 156 LEU B O 1
ATOM 4489 N N . ARG B 1 157 ? -13.016 -11.945 0.348 1 95.25 157 ARG B N 1
ATOM 4490 C CA . ARG B 1 157 ? -12.773 -11.508 1.721 1 95.25 157 ARG B CA 1
ATOM 4491 C C . ARG B 1 157 ? -11.656 -12.328 2.365 1 95.25 157 ARG B C 1
ATOM 4493 O O . ARG B 1 157 ? -10.797 -11.773 3.049 1 95.25 157 ARG B O 1
ATOM 4500 N N . GLY B 1 158 ? -11.719 -13.578 2.129 1 93.12 158 GLY B N 1
ATOM 4501 C CA . GLY B 1 158 ? -10.703 -14.484 2.662 1 93.12 158 GLY B CA 1
ATOM 4502 C C . GLY B 1 158 ? -9.312 -14.188 2.145 1 93.12 158 GLY B C 1
ATOM 4503 O O . GLY B 1 158 ? -8.344 -14.211 2.908 1 93.12 158 GLY B O 1
ATOM 4504 N N . ILE B 1 159 ? -9.219 -13.891 0.881 1 92.25 159 ILE B N 1
ATOM 4505 C CA . ILE B 1 159 ? -7.914 -13.602 0.292 1 92.25 159 ILE B CA 1
ATOM 4506 C C . ILE B 1 159 ? -7.348 -12.32 0.893 1 92.25 159 ILE B C 1
ATOM 4508 O O . ILE B 1 159 ? -6.148 -12.227 1.166 1 92.25 159 ILE B O 1
ATOM 4512 N N . PHE B 1 160 ? -8.219 -11.328 1.033 1 96.06 160 PHE B N 1
ATOM 4513 C CA . PHE B 1 160 ? -7.754 -10.078 1.632 1 96.06 160 PHE B CA 1
ATOM 4514 C C . PHE B 1 160 ? -7.25 -10.312 3.051 1 96.06 160 PHE B C 1
ATOM 4516 O O . PHE B 1 160 ? -6.176 -9.844 3.42 1 96.06 160 PHE B O 1
ATOM 4523 N N . LYS B 1 161 ? -7.973 -11.031 3.85 1 96.06 161 LYS B N 1
ATOM 4524 C CA . LYS B 1 161 ? -7.582 -11.32 5.227 1 96.06 161 LYS B CA 1
ATOM 4525 C C . LYS B 1 161 ? -6.277 -12.109 5.273 1 96.06 161 LYS B C 1
ATOM 4527 O O . LYS B 1 161 ? -5.402 -11.828 6.094 1 96.06 161 LYS B O 1
ATOM 4532 N N . LEU B 1 162 ? -6.176 -13.078 4.438 1 94.25 162 LEU B N 1
ATOM 4533 C CA . LEU B 1 162 ? -4.961 -13.891 4.387 1 94.25 162 LEU B CA 1
ATOM 4534 C C . LEU B 1 162 ? -3.744 -13.016 4.086 1 94.25 162 LEU B C 1
ATOM 4536 O O . LEU B 1 162 ? -2.744 -13.078 4.805 1 94.25 162 LEU B O 1
ATOM 4540 N N . MET B 1 163 ? -3.859 -12.227 3.076 1 93.88 163 MET B N 1
ATOM 4541 C CA . MET B 1 163 ? -2.734 -11.414 2.631 1 93.88 163 MET B CA 1
ATOM 4542 C C . MET B 1 163 ? -2.352 -10.391 3.695 1 93.88 163 MET B C 1
ATOM 4544 O O . MET B 1 163 ? -1.167 -10.172 3.955 1 93.88 163 MET B O 1
ATOM 4548 N N . PHE B 1 164 ? -3.35 -9.812 4.254 1 96.12 164 PHE B N 1
ATOM 4549 C CA . PHE B 1 164 ? -3.086 -8.766 5.227 1 96.12 164 PHE B CA 1
ATOM 4550 C C . PHE B 1 164 ? -2.572 -9.352 6.535 1 96.12 164 PHE B C 1
ATOM 4552 O O . PHE B 1 164 ? -1.571 -8.883 7.082 1 96.12 164 PHE B O 1
ATOM 4559 N N . ASP B 1 165 ? -3.223 -10.422 7.047 1 95.56 165 ASP B N 1
ATOM 4560 C CA . ASP B 1 165 ? -2.928 -10.969 8.367 1 95.56 165 ASP B CA 1
ATOM 4561 C C . ASP B 1 165 ? -1.635 -11.781 8.352 1 95.56 165 ASP B C 1
ATOM 4563 O O . ASP B 1 165 ? -0.89 -11.789 9.328 1 95.56 165 ASP B O 1
ATOM 4567 N N . GLU B 1 166 ? -1.403 -12.422 7.266 1 95.38 166 GLU B N 1
ATOM 4568 C CA . GLU B 1 166 ? -0.279 -13.352 7.242 1 95.38 166 GLU B CA 1
ATOM 4569 C C . GLU B 1 166 ? 0.952 -12.711 6.605 1 95.38 166 GLU B C 1
ATOM 4571 O O . GLU B 1 166 ? 2.068 -12.875 7.102 1 95.38 166 GLU B O 1
ATOM 4576 N N . TYR B 1 167 ? 0.743 -11.969 5.539 1 95.81 167 TYR B N 1
ATOM 4577 C CA . TYR B 1 167 ? 1.914 -11.609 4.75 1 95.81 167 TYR B CA 1
ATOM 4578 C C . TYR B 1 167 ? 2.268 -10.141 4.934 1 95.81 167 TYR B C 1
ATOM 4580 O O . TYR B 1 167 ? 3.424 -9.742 4.77 1 95.81 167 TYR B O 1
ATOM 4588 N N . ASN B 1 168 ? 1.305 -9.289 5.195 1 96.69 168 ASN B N 1
ATOM 4589 C CA . ASN B 1 168 ? 1.573 -7.859 5.34 1 96.69 168 ASN B CA 1
ATOM 4590 C C . ASN B 1 168 ? 2.574 -7.59 6.457 1 96.69 168 ASN B C 1
ATOM 4592 O O . ASN B 1 168 ? 3.453 -6.734 6.316 1 96.69 168 ASN B O 1
ATOM 4596 N N . LEU B 1 169 ? 2.406 -8.289 7.594 1 95.88 169 LEU B N 1
ATOM 4597 C CA . LEU B 1 169 ? 3.334 -8.125 8.703 1 95.88 169 LEU B CA 1
ATOM 4598 C C . LEU B 1 169 ? 4.738 -8.578 8.312 1 95.88 169 LEU B C 1
ATOM 4600 O O . LEU B 1 169 ? 5.727 -7.949 8.695 1 95.88 169 LEU B O 1
ATOM 4604 N N . ALA B 1 170 ? 4.828 -9.672 7.617 1 97.06 170 ALA B N 1
ATOM 4605 C CA . ALA B 1 170 ? 6.113 -10.164 7.133 1 97.06 170 ALA B CA 1
ATOM 4606 C C . ALA B 1 170 ? 6.781 -9.141 6.215 1 97.06 170 ALA B C 1
ATOM 4608 O O . ALA B 1 170 ? 7.992 -8.914 6.305 1 97.06 170 ALA B O 1
ATOM 4609 N N . ASN B 1 171 ? 6.027 -8.539 5.352 1 97.38 171 ASN B N 1
ATOM 4610 C CA . ASN B 1 171 ? 6.551 -7.512 4.457 1 97.38 171 ASN B CA 1
ATOM 4611 C C . ASN B 1 171 ? 7.039 -6.293 5.23 1 97.38 171 ASN B C 1
ATOM 4613 O O . ASN B 1 171 ? 8.062 -5.699 4.883 1 97.38 171 ASN B O 1
ATOM 4617 N N . ALA B 1 172 ? 6.297 -5.949 6.277 1 96.19 172 ALA B N 1
ATOM 4618 C CA . ALA B 1 172 ? 6.613 -4.766 7.078 1 96.19 172 ALA B CA 1
ATOM 4619 C C . ALA B 1 172 ? 7.93 -4.949 7.828 1 96.19 172 ALA B C 1
ATOM 4621 O O . ALA B 1 172 ? 8.633 -3.977 8.117 1 96.19 172 ALA B O 1
ATOM 4622 N N . ARG B 1 173 ? 8.32 -6.176 8.094 1 96.75 173 ARG B N 1
ATOM 4623 C CA . ARG B 1 173 ? 9.523 -6.438 8.883 1 96.75 173 ARG B CA 1
ATOM 4624 C C . ARG B 1 173 ? 10.609 -7.09 8.039 1 96.75 173 ARG B C 1
ATOM 4626 O O . ARG B 1 173 ? 11.617 -7.559 8.57 1 96.75 173 ARG B O 1
ATOM 4633 N N . MET B 1 174 ? 10.375 -7.109 6.785 1 97 174 MET B N 1
ATOM 4634 C CA . MET B 1 174 ? 11.25 -7.828 5.863 1 97 174 MET B CA 1
ATOM 4635 C C . MET B 1 174 ? 12.68 -7.309 5.953 1 97 174 MET B C 1
ATOM 4637 O O . MET B 1 174 ? 13.625 -8.094 5.977 1 97 174 MET B O 1
ATOM 4641 N N . TYR B 1 175 ? 12.844 -5.977 5.934 1 97.31 175 TYR B N 1
ATOM 4642 C CA . TYR B 1 175 ? 14.18 -5.402 5.93 1 97.31 175 TYR B CA 1
ATOM 4643 C C . TYR B 1 175 ? 14.938 -5.766 7.203 1 97.31 175 TYR B C 1
ATOM 4645 O O . TYR B 1 175 ? 16.156 -5.98 7.172 1 97.31 175 TYR B O 1
ATOM 4653 N N . GLU B 1 176 ? 14.258 -5.828 8.383 1 96.62 176 GLU B N 1
ATOM 4654 C CA . GLU B 1 176 ? 14.883 -6.242 9.633 1 96.62 176 GLU B CA 1
ATOM 4655 C C . GLU B 1 176 ? 15.422 -7.668 9.539 1 96.62 176 GLU B C 1
ATOM 4657 O O . GLU B 1 176 ? 16.547 -7.941 9.961 1 96.62 176 GLU B O 1
ATOM 4662 N N . PHE B 1 177 ? 14.602 -8.562 9.016 1 98 177 PHE B N 1
ATOM 4663 C CA . PHE B 1 177 ? 15 -9.961 8.867 1 98 177 PHE B CA 1
ATOM 4664 C C . PHE B 1 177 ? 16.25 -10.078 8.016 1 98 177 PHE B C 1
ATOM 4666 O O . PHE B 1 177 ? 17.219 -10.75 8.406 1 98 177 PHE B O 1
ATOM 4673 N N . PHE B 1 178 ? 16.266 -9.422 6.883 1 98.12 178 PHE B N 1
ATOM 4674 C CA . PHE B 1 178 ? 17.375 -9.594 5.945 1 98.12 178 PHE B CA 1
ATOM 4675 C C . PHE B 1 178 ? 18.625 -8.898 6.449 1 98.12 178 PHE B C 1
ATOM 4677 O O . PHE B 1 178 ? 19.734 -9.375 6.227 1 98.12 178 PHE B O 1
ATOM 4684 N N . ARG B 1 179 ? 18.422 -7.773 7.09 1 96.94 179 ARG B N 1
ATOM 4685 C CA . ARG B 1 179 ? 19.578 -7.129 7.723 1 96.94 179 ARG B CA 1
ATOM 4686 C C . ARG B 1 179 ? 20.25 -8.07 8.711 1 96.94 179 ARG B C 1
ATOM 4688 O O . ARG B 1 179 ? 21.484 -8.172 8.742 1 96.94 179 ARG B O 1
ATOM 4695 N N . GLU B 1 180 ? 19.484 -8.797 9.453 1 96.69 180 GLU B N 1
ATOM 4696 C CA . GLU B 1 180 ? 19.984 -9.68 10.5 1 96.69 180 GLU B CA 1
ATOM 4697 C C . GLU B 1 180 ? 20.516 -10.984 9.906 1 96.69 180 GLU B C 1
ATOM 4699 O O . GLU B 1 180 ? 21.312 -11.68 10.539 1 96.69 180 GLU B O 1
ATOM 4704 N N . ASN B 1 181 ? 20.109 -11.281 8.742 1 96.5 181 ASN B N 1
ATOM 4705 C CA . ASN B 1 181 ? 20.469 -12.578 8.18 1 96.5 181 ASN B CA 1
ATOM 4706 C C . ASN B 1 181 ? 21.344 -12.438 6.941 1 96.5 181 ASN B C 1
ATOM 4708 O O . ASN B 1 181 ? 21.375 -13.32 6.086 1 96.5 181 ASN B O 1
ATOM 4712 N N . GLY B 1 182 ? 22 -11.266 6.805 1 96.06 182 GLY B N 1
ATOM 4713 C CA . GLY B 1 182 ? 23.062 -11.055 5.844 1 96.06 182 GLY B CA 1
ATOM 4714 C C . GLY B 1 182 ? 22.578 -10.977 4.41 1 96.06 182 GLY B C 1
ATOM 4715 O O . GLY B 1 182 ? 23.312 -11.305 3.475 1 96.06 182 GLY B O 1
ATOM 4716 N N . PHE B 1 183 ? 21.297 -10.703 4.156 1 97.69 183 PHE B N 1
ATOM 4717 C CA . PHE B 1 183 ? 20.703 -10.523 2.836 1 97.69 183 PHE B CA 1
ATOM 4718 C C . PHE B 1 183 ? 20.953 -11.742 1.961 1 97.69 183 PHE B C 1
ATOM 4720 O O . PHE B 1 183 ? 21.453 -11.617 0.84 1 97.69 183 PHE B O 1
ATOM 4727 N N . LYS B 1 184 ? 20.484 -12.82 2.508 1 96.62 184 LYS B N 1
ATOM 4728 C CA . LYS B 1 184 ? 20.5 -14.102 1.813 1 96.62 184 LYS B CA 1
ATOM 4729 C C . LYS B 1 184 ? 19.094 -14.688 1.702 1 96.62 184 LYS B C 1
ATOM 4731 O O . LYS B 1 184 ? 18.266 -14.5 2.6 1 96.62 184 LYS B O 1
ATOM 4736 N N . SER B 1 185 ? 18.859 -15.375 0.595 1 95.56 185 SER B N 1
ATOM 4737 C CA . SER B 1 185 ? 17.562 -16.016 0.411 1 95.56 185 SER B CA 1
ATOM 4738 C C . SER B 1 185 ? 17.297 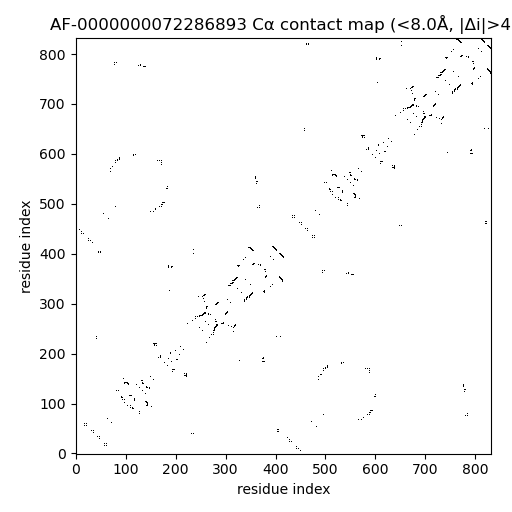-17.047 1.51 1 95.56 185 SER B C 1
ATOM 4740 O O . SER B 1 185 ? 18.172 -17.844 1.856 1 95.56 185 SER B O 1
ATOM 4742 N N . PRO B 1 186 ? 16.078 -17.016 2.031 1 95.81 186 PRO B N 1
ATOM 4743 C CA . PRO B 1 186 ? 15.758 -18.016 3.049 1 95.81 186 PRO B CA 1
ATOM 4744 C C . PRO B 1 186 ? 15.562 -19.422 2.461 1 95.81 186 PRO B C 1
ATOM 4746 O O . PRO B 1 186 ? 14.922 -19.562 1.414 1 95.81 186 PRO B O 1
ATOM 4749 N N . GLU B 1 187 ? 16.062 -20.375 3.143 1 92.94 187 GLU B N 1
ATOM 4750 C CA . GLU B 1 187 ? 15.969 -21.766 2.68 1 92.94 187 GLU B CA 1
ATOM 4751 C C . GLU B 1 187 ? 15.484 -22.672 3.795 1 92.94 187 GLU B C 1
ATOM 4753 O O . GLU B 1 187 ? 15.43 -23.906 3.621 1 92.94 187 GLU B O 1
ATOM 4758 N N . ASP B 1 188 ? 15.203 -22.062 4.93 1 93.06 188 ASP B N 1
ATOM 4759 C CA . ASP B 1 188 ? 14.797 -22.812 6.117 1 93.06 188 ASP B CA 1
ATOM 4760 C C . ASP B 1 188 ? 13.32 -22.578 6.438 1 93.06 188 ASP B C 1
ATOM 4762 O O . ASP B 1 188 ? 12.82 -21.453 6.281 1 93.06 188 ASP B O 1
ATOM 4766 N N . HIS B 1 189 ? 12.648 -23.578 6.945 1 91.94 189 HIS B N 1
ATOM 4767 C CA . HIS B 1 189 ? 11.211 -23.5 7.207 1 91.94 189 HIS B CA 1
ATOM 4768 C C . HIS B 1 189 ? 10.914 -22.625 8.414 1 91.94 189 HIS B C 1
ATOM 4770 O O . HIS B 1 189 ? 9.773 -22.203 8.625 1 91.94 189 HIS B O 1
ATOM 4776 N N . LEU B 1 190 ? 11.945 -22.438 9.195 1 94.38 190 LEU B N 1
ATOM 4777 C CA . LEU B 1 190 ? 11.719 -21.688 10.43 1 94.38 190 LEU B CA 1
ATOM 4778 C C . LEU B 1 190 ? 12.43 -20.344 10.383 1 94.38 190 LEU B C 1
ATOM 4780 O O . LEU B 1 190 ? 11.992 -19.391 11.023 1 94.38 190 LEU B O 1
ATOM 4784 N N . LEU B 1 191 ? 13.562 -20.359 9.688 1 95.75 191 LEU B N 1
ATOM 4785 C CA . LEU B 1 191 ? 14.312 -19.109 9.57 1 95.75 191 LEU B CA 1
ATOM 4786 C C . LEU B 1 191 ? 13.93 -18.375 8.289 1 95.75 191 LEU B C 1
ATOM 4788 O O . LEU B 1 191 ? 14.648 -18.438 7.293 1 95.75 191 LEU B O 1
ATOM 4792 N N . ASN B 1 192 ? 12.883 -17.625 8.328 1 97.25 192 ASN B N 1
ATOM 4793 C CA . ASN B 1 192 ? 12.336 -16.891 7.191 1 97.25 192 ASN B CA 1
ATOM 4794 C C . ASN B 1 192 ? 11.531 -15.68 7.645 1 97.25 192 ASN B C 1
ATOM 4796 O O . ASN B 1 192 ? 11.273 -15.516 8.836 1 97.25 192 ASN B O 1
ATOM 4800 N N . PRO B 1 193 ? 11.156 -14.781 6.723 1 97.69 193 PRO B N 1
ATOM 4801 C CA . PRO B 1 193 ? 10.508 -13.523 7.09 1 97.69 193 PRO B CA 1
ATOM 4802 C C . PRO B 1 193 ? 9.18 -13.734 7.812 1 97.69 193 PRO B C 1
ATOM 4804 O O . PRO B 1 193 ? 8.828 -12.969 8.719 1 97.69 193 PRO B O 1
ATOM 4807 N N . TYR B 1 194 ? 8.414 -14.727 7.441 1 97.75 194 TYR B N 1
ATOM 4808 C CA . TYR B 1 194 ? 7.129 -14.977 8.078 1 97.75 194 TYR B CA 1
ATOM 4809 C C . TYR B 1 194 ? 7.305 -15.344 9.547 1 97.75 194 TYR B C 1
ATOM 4811 O O . TYR B 1 194 ? 6.68 -14.734 10.422 1 97.75 194 TYR B O 1
ATOM 4819 N N . CYS B 1 195 ? 8.117 -16.359 9.797 1 97.69 195 CYS B N 1
ATOM 4820 C CA . CYS B 1 195 ? 8.344 -16.812 11.164 1 97.69 195 CYS B CA 1
ATOM 4821 C C . CYS B 1 195 ? 8.977 -15.719 12.016 1 97.69 195 CYS B C 1
ATOM 4823 O O . CYS B 1 195 ? 8.68 -15.602 13.203 1 97.69 195 CYS B O 1
ATOM 4825 N N . PHE B 1 196 ? 9.836 -14.992 11.406 1 97.56 196 PHE B N 1
ATOM 4826 C CA . PHE B 1 196 ? 10.453 -13.859 12.086 1 97.56 196 PHE B CA 1
ATOM 4827 C C . PHE B 1 196 ? 9.398 -12.836 12.5 1 97.56 196 PHE B C 1
ATOM 4829 O O . PHE B 1 196 ? 9.359 -12.422 13.664 1 97.56 196 PHE B O 1
ATOM 4836 N N . ALA B 1 197 ? 8.547 -12.453 11.602 1 96.81 197 ALA B N 1
ATOM 4837 C CA . ALA B 1 197 ? 7.566 -11.391 11.82 1 96.81 197 ALA B CA 1
ATOM 4838 C C . ALA B 1 197 ? 6.5 -11.82 12.82 1 96.81 197 ALA B C 1
ATOM 4840 O O . ALA B 1 197 ? 6.078 -11.023 13.664 1 96.81 197 ALA B O 1
ATOM 4841 N N . HIS B 1 198 ? 6.07 -13.047 12.719 1 96.38 198 HIS B N 1
ATOM 4842 C CA . HIS B 1 198 ? 4.969 -13.547 13.539 1 96.38 198 HIS B CA 1
ATOM 4843 C C . HIS B 1 198 ? 5.48 -14.18 14.828 1 96.38 198 HIS B C 1
ATOM 4845 O O . HIS B 1 198 ? 4.688 -14.547 15.695 1 96.38 198 HIS B O 1
ATOM 4851 N N . GLN B 1 199 ? 6.77 -14.344 14.906 1 95.62 199 GLN B N 1
ATOM 4852 C CA . GLN B 1 199 ? 7.355 -14.953 16.094 1 95.62 199 GLN B CA 1
ATOM 4853 C C . GLN B 1 199 ? 6.691 -16.297 16.422 1 95.62 199 GLN B C 1
ATOM 4855 O O . GLN B 1 199 ? 6.223 -16.5 17.531 1 95.62 199 GLN B O 1
ATOM 4860 N N . THR B 1 200 ? 6.797 -17.234 15.539 1 96.06 200 THR B N 1
ATOM 4861 C CA . THR B 1 200 ? 6.004 -18.453 15.562 1 96.06 200 THR B CA 1
ATOM 4862 C C . THR B 1 200 ? 6.652 -19.5 16.453 1 96.06 200 THR B C 1
ATOM 4864 O O . THR B 1 200 ? 6.121 -20.609 16.609 1 96.06 200 THR B O 1
ATOM 4867 N N . GLY B 1 201 ? 7.785 -19.172 17.094 1 94.44 201 GLY B N 1
ATOM 4868 C CA . GLY B 1 201 ? 8.492 -20.156 17.891 1 94.44 201 GLY B CA 1
ATOM 4869 C C . GLY B 1 201 ? 9.031 -21.328 17.078 1 94.44 201 GLY B C 1
ATOM 4870 O O . GLY B 1 201 ? 9.766 -21.125 16.109 1 94.44 201 GLY B O 1
ATOM 4871 N N . GLU B 1 202 ? 8.578 -22.469 17.375 1 94.19 202 GLU B N 1
ATOM 4872 C CA . GLU B 1 202 ? 9.086 -23.656 16.703 1 94.19 202 GLU B CA 1
ATOM 4873 C C . GLU B 1 202 ? 8.141 -24.125 15.602 1 94.19 202 GLU B C 1
ATOM 4875 O O . GLU B 1 202 ? 8.312 -25.203 15.039 1 94.19 202 GLU B O 1
ATOM 4880 N N . LYS B 1 203 ? 7.25 -23.297 15.266 1 94.62 203 LYS B N 1
ATOM 4881 C CA . LYS B 1 203 ? 6.281 -23.672 14.242 1 94.62 203 LYS B CA 1
ATOM 4882 C C . LYS B 1 203 ? 6.613 -23 12.906 1 94.62 203 LYS B C 1
ATOM 4884 O O . LYS B 1 203 ? 7.047 -21.844 12.875 1 94.62 203 LYS B O 1
ATOM 4889 N N . ASN B 1 204 ? 6.465 -23.75 11.844 1 92.94 204 ASN B N 1
ATOM 4890 C CA . ASN B 1 204 ? 6.5 -23.109 10.539 1 92.94 204 ASN B CA 1
ATOM 4891 C C . ASN B 1 204 ? 5.195 -22.375 10.234 1 92.94 204 ASN B C 1
ATOM 4893 O O . ASN B 1 204 ? 4.281 -22.359 11.062 1 92.94 204 ASN B O 1
ATOM 4897 N N . MET B 1 205 ? 5.086 -21.734 9.102 1 92.38 205 MET B N 1
ATOM 4898 C CA . MET B 1 205 ? 3.93 -20.906 8.773 1 92.38 205 MET B CA 1
ATOM 4899 C C . MET B 1 205 ? 2.645 -21.734 8.789 1 92.38 205 MET B C 1
ATOM 4901 O O . MET B 1 205 ? 1.64 -21.297 9.359 1 92.38 205 MET B O 1
ATOM 4905 N N . TRP B 1 206 ? 2.674 -22.891 8.125 1 86.81 206 TRP B N 1
ATOM 4906 C CA . TRP B 1 206 ? 1.484 -23.734 8.008 1 86.81 206 TRP B CA 1
ATOM 4907 C C . TRP B 1 206 ? 0.996 -24.188 9.375 1 86.81 206 TRP B C 1
ATOM 4909 O O . TRP B 1 206 ? -0.205 -24.156 9.656 1 86.81 206 TRP B O 1
ATOM 4919 N N . GLU B 1 207 ? 1.932 -24.594 10.195 1 89 207 GLU B N 1
ATOM 4920 C CA . GLU B 1 207 ? 1.604 -24.984 11.562 1 89 207 GLU B CA 1
ATOM 4921 C C . GLU B 1 207 ? 1.039 -23.812 12.352 1 89 207 GLU B C 1
ATOM 4923 O O . GLU B 1 207 ? 0.112 -23.984 13.148 1 89 207 GLU B O 1
ATOM 4928 N N . HIS B 1 208 ? 1.657 -22.703 12.117 1 93.62 208 HIS B N 1
ATOM 4929 C CA . HIS B 1 208 ? 1.207 -21.516 12.82 1 93.62 208 HIS B CA 1
ATOM 4930 C C . HIS B 1 208 ? -0.223 -21.156 12.43 1 93.62 208 HIS B C 1
ATOM 4932 O O . HIS B 1 208 ? -1.073 -20.938 13.297 1 93.62 208 HIS B O 1
ATOM 4938 N N . ILE B 1 209 ? -0.534 -21.125 11.203 1 91.19 209 ILE B N 1
ATOM 4939 C CA . ILE B 1 209 ? -1.868 -20.781 10.719 1 91.19 209 ILE B CA 1
ATOM 4940 C C . ILE B 1 209 ? -2.871 -21.828 11.188 1 91.19 209 ILE B C 1
ATOM 4942 O O . ILE B 1 209 ? -4.008 -21.5 11.539 1 91.19 209 ILE B O 1
ATOM 4946 N N . GLY B 1 210 ? -2.447 -23.078 11.188 1 86.81 210 GLY B N 1
ATOM 4947 C CA . GLY B 1 210 ? -3.301 -24.188 11.586 1 86.81 210 GLY B CA 1
ATOM 4948 C C . GLY B 1 210 ? -3.766 -24.094 13.023 1 86.81 210 GLY B C 1
ATOM 4949 O O . GLY B 1 210 ? -4.793 -24.672 13.391 1 86.81 210 GLY B O 1
ATOM 4950 N N . ALA B 1 211 ? -3.027 -23.344 13.797 1 90.12 211 ALA B N 1
ATOM 4951 C CA . ALA B 1 211 ? -3.367 -23.188 15.211 1 90.12 211 ALA B CA 1
ATOM 4952 C C . ALA B 1 211 ? -4.535 -22.219 15.391 1 90.12 211 ALA B C 1
ATOM 4954 O O . ALA B 1 211 ? -5.133 -22.141 16.469 1 90.12 211 ALA B O 1
ATOM 4955 N N . PHE B 1 212 ? -4.91 -21.562 14.344 1 91.06 212 PHE B N 1
ATOM 4956 C CA . PHE B 1 212 ? -5.996 -20.578 14.383 1 91.06 212 PHE B CA 1
ATOM 4957 C C . PHE B 1 212 ? -7.078 -20.938 13.367 1 91.06 212 PHE B C 1
ATOM 4959 O O . PHE B 1 212 ? -6.98 -20.562 12.195 1 91.06 212 PHE B O 1
ATOM 4966 N N . PRO B 1 213 ? -8.125 -21.469 13.812 1 87.56 213 PRO B N 1
ATOM 4967 C CA . PRO B 1 213 ? -9.164 -21.969 12.906 1 87.56 213 PRO B CA 1
ATOM 4968 C C . PRO B 1 213 ? -9.656 -20.906 11.93 1 87.56 213 PRO B C 1
ATOM 4970 O O . PRO B 1 213 ? -9.852 -21.188 10.742 1 87.56 213 PRO B O 1
ATOM 4973 N N . GLU B 1 214 ? -9.891 -19.75 12.43 1 89.12 214 GLU B N 1
ATOM 4974 C CA . GLU B 1 214 ? -10.375 -18.688 11.555 1 89.12 214 GLU B CA 1
ATOM 4975 C C . GLU B 1 214 ? -9.352 -18.359 10.469 1 89.12 214 GLU B C 1
ATOM 4977 O O . GLU B 1 214 ? -9.719 -18.156 9.312 1 89.12 214 GLU B O 1
ATOM 4982 N N . ARG B 1 215 ? -8.125 -18.266 10.82 1 89.88 215 ARG B N 1
ATOM 4983 C CA . ARG B 1 215 ? -7.062 -17.969 9.867 1 89.88 215 ARG B CA 1
ATOM 4984 C C . ARG B 1 215 ? -6.906 -19.109 8.859 1 89.88 215 ARG B C 1
ATOM 4986 O O . ARG B 1 215 ? -6.66 -18.859 7.676 1 89.88 215 ARG B O 1
ATOM 4993 N N . PHE B 1 216 ? -7.082 -20.25 9.352 1 85.75 216 PHE B N 1
ATOM 4994 C CA . PHE B 1 216 ? -7.02 -21.406 8.469 1 85.75 216 PHE B CA 1
ATOM 4995 C C . PHE B 1 216 ? -8.164 -21.391 7.461 1 85.75 216 PHE B C 1
ATOM 4997 O O . PHE B 1 216 ? -7.98 -21.734 6.297 1 85.75 216 PHE B O 1
ATOM 5004 N N . GLN B 1 217 ? -9.32 -21.031 7.895 1 86.25 217 GLN B N 1
ATOM 5005 C CA . GLN B 1 217 ? -10.469 -20.906 7.004 1 86.25 217 GLN B CA 1
ATOM 5006 C C . GLN B 1 217 ? -10.219 -19.844 5.934 1 86.25 217 GLN B C 1
ATOM 5008 O O . GLN B 1 217 ? -10.609 -20.031 4.777 1 86.25 217 GLN B O 1
ATOM 5013 N N . ASN B 1 218 ? -9.602 -18.766 6.336 1 89.5 218 ASN B N 1
ATOM 5014 C CA . ASN B 1 218 ? -9.258 -17.719 5.371 1 89.5 218 ASN B CA 1
ATOM 5015 C C . ASN B 1 218 ? -8.297 -18.234 4.305 1 89.5 218 ASN B C 1
ATOM 5017 O O . ASN B 1 218 ? -8.422 -17.891 3.131 1 89.5 218 ASN B O 1
ATOM 5021 N N . LEU B 1 219 ? -7.363 -18.969 4.73 1 84.38 219 LEU B N 1
ATOM 5022 C CA . LEU B 1 219 ? -6.43 -19.578 3.795 1 84.38 219 LEU B CA 1
ATOM 5023 C C . LEU B 1 219 ? -7.172 -20.438 2.777 1 84.38 219 LEU B C 1
ATOM 5025 O O . LEU B 1 219 ? -6.922 -20.344 1.573 1 84.38 219 LEU B O 1
ATOM 5029 N N . ASN B 1 220 ? -8.062 -21.203 3.229 1 79.38 220 ASN B N 1
ATOM 5030 C CA . ASN B 1 220 ? -8.852 -22.062 2.352 1 79.38 220 ASN B CA 1
ATOM 5031 C C . ASN B 1 220 ? -9.648 -21.25 1.337 1 79.38 220 ASN B C 1
ATOM 5033 O O . ASN B 1 220 ? -9.68 -21.594 0.152 1 79.38 220 ASN B O 1
ATOM 5037 N N . PHE B 1 221 ? -10.281 -20.203 1.819 1 82.69 221 PHE B N 1
ATOM 5038 C CA . PHE B 1 221 ? -11.055 -19.344 0.945 1 82.69 221 PHE B CA 1
ATOM 5039 C C . PHE B 1 221 ? -10.164 -18.688 -0.106 1 82.69 221 PHE B C 1
ATOM 5041 O O . PHE B 1 221 ? -10.539 -18.594 -1.277 1 82.69 221 PHE B O 1
ATOM 5048 N N . ALA B 1 222 ? -9.047 -18.312 0.377 1 83 222 ALA B N 1
ATOM 5049 C CA . ALA B 1 222 ? -8.102 -17.656 -0.52 1 83 222 ALA B CA 1
ATOM 5050 C C . ALA B 1 222 ? -7.648 -18.609 -1.628 1 83 222 ALA B C 1
ATOM 5052 O O . ALA B 1 222 ? -7.492 -18.188 -2.779 1 83 222 ALA B O 1
ATOM 5053 N N . MET B 1 223 ? -7.387 -19.766 -1.321 1 79.56 223 MET B N 1
ATOM 5054 C CA . MET B 1 223 ? -6.941 -20.75 -2.301 1 79.56 223 MET B CA 1
ATOM 5055 C C . MET B 1 223 ? -8.016 -21 -3.348 1 79.56 223 MET B C 1
ATOM 5057 O O . MET B 1 223 ? -7.715 -21.172 -4.531 1 79.56 223 MET B O 1
ATOM 5061 N N . ILE B 1 224 ? -9.281 -20.984 -2.906 1 76.12 224 ILE B N 1
ATOM 5062 C CA . ILE B 1 224 ? -10.398 -21.141 -3.83 1 76.12 224 ILE B CA 1
ATOM 5063 C C . ILE B 1 224 ? -10.453 -19.953 -4.789 1 76.12 224 ILE B C 1
ATOM 5065 O O . ILE B 1 224 ? -10.586 -20.141 -6 1 76.12 224 ILE B O 1
ATOM 5069 N N . ALA B 1 225 ? -10.297 -18.828 -4.211 1 77.19 225 ALA B N 1
ATOM 5070 C CA . ALA B 1 225 ? -10.336 -17.609 -5.02 1 77.19 225 ALA B CA 1
ATOM 5071 C C . ALA B 1 225 ? -9.219 -17.609 -6.055 1 77.19 225 ALA B C 1
ATOM 5073 O O . ALA B 1 225 ? -9.438 -17.25 -7.219 1 77.19 225 ALA B O 1
ATOM 5074 N N . GLN B 1 226 ? -8.094 -17.953 -5.648 1 74.88 226 GLN B N 1
ATOM 5075 C CA . GLN B 1 226 ? -6.941 -17.969 -6.547 1 74.88 226 GLN B CA 1
ATOM 5076 C C . GLN B 1 226 ? -7.125 -18.984 -7.664 1 74.88 226 GLN B C 1
ATOM 5078 O O . GLN B 1 226 ? -6.758 -18.734 -8.812 1 74.88 226 GLN B O 1
ATOM 5083 N N . THR B 1 227 ? -7.66 -20.094 -7.285 1 71.38 227 THR B N 1
ATOM 5084 C CA . THR B 1 227 ? -7.91 -21.141 -8.266 1 71.38 227 THR B CA 1
ATOM 5085 C C . THR B 1 227 ? -8.898 -20.672 -9.32 1 71.38 227 THR B C 1
ATOM 5087 O O . THR B 1 227 ? -8.695 -20.891 -10.516 1 71.38 227 THR B O 1
ATOM 5090 N N . VAL B 1 228 ? -9.844 -19.984 -8.875 1 69.88 228 VAL B N 1
ATOM 5091 C CA . VAL B 1 228 ? -10.867 -19.5 -9.797 1 69.88 228 VAL B CA 1
ATOM 5092 C C . VAL B 1 228 ? -10.266 -18.438 -10.711 1 69.88 228 VAL B C 1
ATOM 5094 O O . VAL B 1 228 ? -10.555 -18.406 -11.914 1 69.88 228 VAL B O 1
ATOM 5097 N N . ALA B 1 229 ? -9.43 -17.75 -10.172 1 71.94 229 ALA B N 1
ATOM 5098 C CA . ALA B 1 229 ? -8.828 -16.656 -10.922 1 71.94 229 ALA B CA 1
ATOM 5099 C C . ALA B 1 229 ? -7.852 -17.172 -11.969 1 71.94 229 ALA B C 1
ATOM 5101 O O . ALA B 1 229 ? -7.648 -16.547 -13.008 1 71.94 229 ALA B O 1
ATOM 5102 N N . THR B 1 230 ? -7.324 -18.344 -11.742 1 75.75 230 THR B N 1
ATOM 5103 C CA . THR B 1 230 ? -6.281 -18.844 -12.625 1 75.75 230 THR B CA 1
ATOM 5104 C C . THR B 1 230 ? -6.719 -20.141 -13.305 1 75.75 230 THR B C 1
ATOM 5106 O O . THR B 1 230 ? -5.895 -20.875 -13.859 1 75.75 230 THR B O 1
ATOM 5109 N N . ASN B 1 231 ? -7.945 -20.438 -13.219 1 74.81 231 ASN B N 1
ATOM 5110 C CA . ASN B 1 231 ? -8.477 -21.719 -13.703 1 74.81 231 ASN B CA 1
ATOM 5111 C C . ASN B 1 231 ? -8.227 -21.891 -15.195 1 74.81 231 ASN B C 1
ATOM 5113 O O . ASN B 1 231 ? -8.031 -23.016 -15.664 1 74.81 231 ASN B O 1
ATOM 5117 N N . TRP B 1 232 ? -8.148 -20.875 -15.844 1 77.94 232 TRP B N 1
ATOM 5118 C CA . TRP B 1 232 ? -8 -20.969 -17.297 1 77.94 232 TRP B CA 1
ATOM 5119 C C . TRP B 1 232 ? -6.582 -21.375 -17.672 1 77.94 232 TRP B C 1
ATOM 5121 O O . TRP B 1 232 ? -6.336 -21.844 -18.797 1 77.94 232 TRP B O 1
ATOM 5131 N N . THR B 1 233 ? -5.672 -21.375 -16.75 1 86.88 233 THR B N 1
ATOM 5132 C CA . THR B 1 233 ? -4.27 -21.656 -17.031 1 86.88 233 THR B CA 1
ATOM 5133 C C . THR B 1 233 ? -4.023 -23.156 -17.141 1 86.88 233 THR B C 1
ATOM 5135 O O . THR B 1 233 ? -2.994 -23.594 -17.656 1 86.88 233 THR B O 1
ATOM 5138 N N . VAL B 1 234 ? -4.953 -23.969 -16.656 1 90.62 234 VAL B N 1
ATOM 5139 C CA . VAL B 1 234 ? -4.781 -25.422 -16.703 1 90.62 234 VAL B CA 1
ATOM 5140 C C . VAL B 1 234 ? -4.766 -25.891 -18.156 1 90.62 234 VAL B C 1
ATOM 5142 O O . VAL B 1 234 ? -4.125 -26.891 -18.484 1 90.62 234 VAL B O 1
ATOM 5145 N N . GLY B 1 235 ? -5.383 -25.109 -19.031 1 90.38 235 GLY B N 1
ATOM 5146 C CA . GLY B 1 235 ? -5.5 -25.484 -20.438 1 90.38 235 GLY B CA 1
ATOM 5147 C C . GLY B 1 235 ? -4.23 -25.219 -21.219 1 90.38 235 GLY B C 1
ATOM 5148 O O . GLY B 1 235 ? -4.148 -25.562 -22.406 1 90.38 235 GLY B O 1
ATOM 5149 N N . ILE B 1 236 ? -3.262 -24.641 -20.562 1 93.06 236 ILE B N 1
ATOM 5150 C CA . ILE B 1 236 ? -1.996 -24.359 -21.234 1 93.06 236 ILE B CA 1
ATOM 5151 C C . ILE B 1 236 ? -1.351 -25.672 -21.672 1 93.06 236 ILE B C 1
ATOM 5153 O O . ILE B 1 236 ? -0.771 -25.75 -22.766 1 93.06 236 ILE B O 1
ATOM 5157 N N . PHE B 1 237 ? -1.444 -26.656 -20.859 1 95.94 237 PHE B N 1
ATOM 5158 C CA . PHE B 1 237 ? -0.964 -27.984 -21.219 1 95.94 237 PHE B CA 1
ATOM 5159 C C . PHE B 1 237 ? -2.02 -28.75 -22.031 1 95.94 237 PHE B C 1
ATOM 5161 O O . PHE B 1 237 ? -3.186 -28.797 -21.625 1 95.94 237 PHE B O 1
ATOM 5168 N N . PRO B 1 238 ? -1.641 -29.328 -23.141 1 95.25 238 PRO B N 1
ATOM 5169 C CA . PRO B 1 238 ? -2.605 -30.031 -24 1 95.25 238 PRO B CA 1
ATOM 5170 C C . PRO B 1 238 ? -2.854 -31.469 -23.562 1 95.25 238 PRO B C 1
ATOM 5172 O O . PRO B 1 238 ? -2.467 -32.406 -24.25 1 95.25 238 PRO B O 1
ATOM 5175 N N . PHE B 1 239 ? -3.607 -31.672 -22.516 1 96.88 239 PHE B N 1
ATOM 5176 C CA . PHE B 1 239 ? -3.859 -32.969 -21.906 1 96.88 239 PHE B CA 1
ATOM 5177 C C . PHE B 1 239 ? -4.387 -33.969 -22.953 1 96.88 239 PHE B C 1
ATOM 5179 O O . PHE B 1 239 ? -3.885 -35.062 -23.047 1 96.88 239 PHE B O 1
ATOM 5186 N N . LYS B 1 240 ? -5.391 -33.531 -23.672 1 95.62 240 LYS B N 1
ATOM 5187 C CA . LYS B 1 240 ? -6.035 -34.438 -24.625 1 95.62 240 LYS B CA 1
ATOM 5188 C C . LYS B 1 240 ? -5.047 -34.906 -25.688 1 95.62 240 LYS B C 1
ATOM 5190 O O . LYS B 1 240 ? -4.961 -36.094 -25.953 1 95.62 240 LYS B O 1
ATOM 5195 N N . ASP B 1 241 ? -4.312 -34 -26.203 1 95 241 ASP B N 1
ATOM 5196 C CA . ASP B 1 241 ? -3.365 -34.312 -27.266 1 95 241 ASP B CA 1
ATOM 5197 C C . ASP B 1 241 ? -2.27 -35.25 -26.766 1 95 241 ASP B C 1
ATOM 5199 O O . ASP B 1 241 ? -1.783 -36.125 -27.516 1 95 241 ASP B O 1
ATOM 5203 N N . GLU B 1 242 ? -1.909 -35.125 -25.531 1 94.44 242 GLU B N 1
ATOM 5204 C CA . GLU B 1 242 ? -0.818 -35.906 -24.953 1 94.44 242 GLU B CA 1
ATOM 5205 C C . GLU B 1 242 ? -1.284 -37.312 -24.578 1 94.44 242 GLU B C 1
ATOM 5207 O O . GLU B 1 242 ? -0.474 -38.25 -24.5 1 94.44 242 GLU B O 1
ATOM 5212 N N . LEU B 1 243 ? -2.605 -37.469 -24.406 1 96.06 243 LEU B N 1
ATOM 5213 C CA . LEU B 1 243 ? -3.104 -38.719 -23.875 1 96.06 243 LEU B CA 1
ATOM 5214 C C . LEU B 1 243 ? -3.834 -39.531 -24.953 1 96.06 243 LEU B C 1
ATOM 5216 O O . LEU B 1 243 ? -4.098 -40.719 -24.781 1 96.06 243 LEU B O 1
ATOM 5220 N N . LYS B 1 244 ? -4.066 -38.906 -26.078 1 92.5 244 LYS B N 1
ATOM 5221 C CA . LYS B 1 244 ? -4.941 -39.5 -27.078 1 92.5 244 LYS B CA 1
ATOM 5222 C C . LYS B 1 244 ? -4.34 -40.781 -27.625 1 92.5 244 LYS B C 1
ATOM 5224 O O . LYS B 1 244 ? -5.07 -41.688 -28.047 1 92.5 244 LYS B O 1
ATOM 5229 N N . GLU B 1 245 ? -3.053 -40.906 -27.594 1 89.5 245 GLU B N 1
ATOM 5230 C CA . GLU B 1 245 ? -2.436 -42.062 -28.219 1 89.5 245 GLU B CA 1
ATOM 5231 C C . GLU B 1 245 ? -2.082 -43.125 -27.188 1 89.5 245 GLU B C 1
ATOM 5233 O O . GLU B 1 245 ? -1.552 -44.188 -27.531 1 89.5 245 GLU B O 1
ATOM 5238 N N . ILE B 1 246 ? -2.383 -42.875 -25.969 1 91.5 246 ILE B N 1
ATOM 5239 C CA . ILE B 1 246 ? -2.055 -43.781 -24.906 1 91.5 246 ILE B CA 1
ATOM 5240 C C . ILE B 1 246 ? -3.078 -44.938 -24.875 1 91.5 246 ILE B C 1
ATOM 5242 O O . ILE B 1 246 ? -4.281 -44.688 -25 1 91.5 246 ILE B O 1
ATOM 5246 N N . GLU B 1 247 ? -2.607 -46.156 -24.844 1 91.25 247 GLU B N 1
ATOM 5247 C CA . GLU B 1 247 ? -3.508 -47.281 -24.625 1 91.25 247 GLU B CA 1
ATOM 5248 C C . GLU B 1 247 ? -4.055 -47.281 -23.203 1 91.25 247 GLU B C 1
ATOM 5250 O O . GLU B 1 247 ? -3.289 -47.344 -22.234 1 91.25 247 GLU B O 1
ATOM 5255 N N . SER B 1 248 ? -5.391 -47.125 -23.156 1 93 248 SER B N 1
ATOM 5256 C CA . SER B 1 248 ? -5.988 -47 -21.828 1 93 248 SER B CA 1
ATOM 5257 C C . SER B 1 248 ? -7.324 -47.719 -21.75 1 93 248 SER B C 1
ATOM 5259 O O . SER B 1 248 ? -7.895 -48.094 -22.781 1 93 248 SER B O 1
ATOM 5261 N N . SER B 1 249 ? -7.723 -48.062 -20.531 1 94.69 249 SER B N 1
ATOM 5262 C CA . SER B 1 249 ? -9.031 -48.625 -20.172 1 94.69 249 SER B CA 1
ATOM 5263 C C . SER B 1 249 ? -9.695 -47.781 -19.094 1 94.69 249 SER B C 1
ATOM 5265 O O . SER B 1 249 ? -9.102 -46.844 -18.562 1 94.69 249 SER B O 1
ATOM 5267 N N . ASP B 1 250 ? -10.898 -48.125 -18.688 1 92.75 250 ASP B N 1
ATOM 5268 C CA . ASP B 1 250 ? -11.648 -47.406 -17.688 1 92.75 250 ASP B CA 1
ATOM 5269 C C . ASP B 1 250 ? -10.953 -47.438 -16.328 1 92.75 250 ASP B C 1
ATOM 5271 O O . ASP B 1 250 ? -11.188 -46.594 -15.477 1 92.75 250 ASP B O 1
ATOM 5275 N N . GLU B 1 251 ? -10.078 -48.375 -16.188 1 93.31 251 GLU B N 1
ATOM 5276 C CA . GLU B 1 251 ? -9.383 -48.531 -14.914 1 93.31 251 GLU B CA 1
ATOM 5277 C C . GLU B 1 251 ? -8.062 -47.781 -14.898 1 93.31 251 GLU B C 1
ATOM 5279 O O . GLU B 1 251 ? -7.48 -47.562 -13.828 1 93.31 251 GLU B O 1
ATOM 5284 N N . THR B 1 252 ? -7.668 -47.312 -16.062 1 95.31 252 THR B N 1
ATOM 5285 C CA . THR B 1 252 ? -6.398 -46.594 -16.172 1 95.31 252 THR B CA 1
ATOM 5286 C C . THR B 1 252 ? -6.492 -45.219 -15.531 1 95.31 252 THR B C 1
ATOM 5288 O O . THR B 1 252 ? -7.434 -44.469 -15.805 1 95.31 252 THR B O 1
ATOM 5291 N N . VAL B 1 253 ? -5.566 -44.969 -14.672 1 97.44 253 VAL B N 1
ATOM 5292 C CA . VAL B 1 253 ? -5.449 -43.625 -14.172 1 97.44 253 VAL B CA 1
ATOM 5293 C C . VAL B 1 253 ? -4.645 -42.781 -15.156 1 97.44 253 VAL B C 1
ATOM 5295 O O . VAL B 1 253 ? -3.418 -42.875 -15.219 1 97.44 253 VAL B O 1
ATOM 5298 N N . LEU B 1 254 ? -5.359 -41.906 -15.844 1 97.56 254 LEU B N 1
ATOM 5299 C CA . LEU B 1 254 ? -4.742 -41.094 -16.891 1 97.56 254 LEU B CA 1
ATOM 5300 C C . LEU B 1 254 ? -3.912 -39.969 -16.297 1 97.56 254 LEU B C 1
ATOM 5302 O O . LEU B 1 254 ? -2.84 -39.656 -16.812 1 97.56 254 LEU B O 1
ATOM 5306 N N . VAL B 1 255 ? -4.457 -39.312 -15.312 1 98.31 255 VAL B N 1
ATOM 5307 C CA . VAL B 1 255 ? -3.834 -38.125 -14.688 1 98.31 255 VAL B CA 1
ATOM 5308 C C . VAL B 1 255 ? -3.932 -38.25 -13.172 1 98.31 255 VAL B C 1
ATOM 5310 O O . VAL B 1 255 ? -5.004 -38.531 -12.633 1 98.31 255 VAL B O 1
ATOM 5313 N N . VAL B 1 256 ? -2.857 -38.156 -12.531 1 98.44 256 VAL B N 1
ATOM 5314 C CA . VAL B 1 256 ? -2.818 -37.969 -11.086 1 98.44 256 VAL B CA 1
ATOM 5315 C C . VAL B 1 256 ? -2.621 -36.5 -10.742 1 98.44 256 VAL B C 1
ATOM 5317 O O . VAL B 1 256 ? -1.534 -35.938 -10.938 1 98.44 256 VAL B O 1
ATOM 5320 N N . ASP B 1 257 ? -3.662 -35.812 -10.289 1 97.25 257 ASP B N 1
ATOM 5321 C CA . ASP B 1 257 ? -3.604 -34.406 -9.867 1 97.25 257 ASP B CA 1
ATOM 5322 C C . ASP B 1 257 ? -3.131 -34.281 -8.422 1 97.25 257 ASP B C 1
ATOM 5324 O O . ASP B 1 257 ? -3.934 -34.406 -7.492 1 97.25 257 ASP B O 1
ATOM 5328 N N . ILE B 1 258 ? -1.883 -34 -8.297 1 97.25 258 ILE B N 1
ATOM 5329 C CA . ILE B 1 258 ? -1.243 -34 -6.988 1 97.25 258 ILE B CA 1
ATOM 5330 C C . ILE B 1 258 ? -1.395 -32.625 -6.328 1 97.25 258 ILE B C 1
ATOM 5332 O O . ILE B 1 258 ? -0.929 -31.625 -6.867 1 97.25 258 ILE B O 1
ATOM 5336 N N . GLY B 1 259 ? -1.971 -32.625 -5.145 1 92.12 259 GLY B N 1
ATOM 5337 C CA . GLY B 1 259 ? -2.186 -31.359 -4.445 1 92.12 259 GLY B CA 1
ATOM 5338 C C . GLY B 1 259 ? -3.215 -30.469 -5.113 1 92.12 259 GLY B C 1
ATOM 5339 O O . GLY B 1 259 ? -3.02 -29.266 -5.219 1 92.12 259 GLY B O 1
ATOM 5340 N N . GLY B 1 260 ? -4.289 -31.031 -5.609 1 88.56 260 GLY B N 1
ATOM 5341 C CA . GLY B 1 260 ? -5.23 -30.328 -6.465 1 88.56 260 GLY B CA 1
ATOM 5342 C C . GLY B 1 260 ? -6.258 -29.531 -5.691 1 88.56 260 GLY B C 1
ATOM 5343 O O . GLY B 1 260 ? -7.113 -28.875 -6.285 1 88.56 260 GLY B O 1
ATOM 5344 N N . GLY B 1 261 ? -6.184 -29.562 -4.355 1 83.75 261 GLY B N 1
ATOM 5345 C CA . GLY B 1 261 ? -7.047 -28.75 -3.521 1 83.75 261 GLY B CA 1
ATOM 5346 C C . GLY B 1 261 ? -8.5 -29.172 -3.561 1 83.75 261 GLY B C 1
ATOM 5347 O O . GLY B 1 261 ? -8.812 -30.344 -3.336 1 83.75 261 GLY B O 1
ATOM 5348 N N . SER B 1 262 ? -9.414 -28.266 -3.953 1 80.31 262 SER B N 1
ATOM 5349 C CA . SER B 1 262 ? -10.852 -28.5 -3.9 1 80.31 262 SER B CA 1
ATOM 5350 C C . SER B 1 262 ? -11.328 -29.297 -5.117 1 80.31 262 SER B C 1
ATOM 5352 O O . SER B 1 262 ? -12.453 -29.797 -5.141 1 80.31 262 SER B O 1
ATOM 5354 N N . GLY B 1 263 ? -10.469 -29.375 -6.133 1 86.19 263 GLY B N 1
ATOM 5355 C CA . GLY B 1 263 ? -10.781 -30.266 -7.242 1 86.19 263 GLY B CA 1
ATOM 5356 C C . GLY B 1 263 ? -11.375 -29.531 -8.438 1 86.19 263 GLY B C 1
ATOM 5357 O O . GLY B 1 263 ? -11.719 -30.156 -9.445 1 86.19 263 GLY B O 1
ATOM 5358 N N . HIS B 1 264 ? -11.422 -28.219 -8.391 1 84.44 264 HIS B N 1
ATOM 5359 C CA . HIS B 1 264 ? -11.969 -27.469 -9.508 1 84.44 264 HIS B CA 1
ATOM 5360 C C . HIS B 1 264 ? -11.141 -27.672 -10.773 1 84.44 264 HIS B C 1
ATOM 5362 O O . HIS B 1 264 ? -11.695 -27.859 -11.859 1 84.44 264 HIS B O 1
ATOM 5368 N N . VAL B 1 265 ? -9.891 -27.656 -10.586 1 90.25 265 VAL B N 1
ATOM 5369 C CA . VAL B 1 265 ? -9 -27.859 -11.727 1 90.25 265 VAL B CA 1
ATOM 5370 C C . VAL B 1 265 ? -9.062 -29.328 -12.172 1 90.25 265 VAL B C 1
ATOM 5372 O O . VAL B 1 265 ? -9.039 -29.625 -13.367 1 90.25 265 VAL B O 1
ATOM 5375 N N . THR B 1 266 ? -9.188 -30.188 -11.234 1 92.88 266 THR B N 1
ATOM 5376 C CA . THR B 1 266 ? -9.336 -31.594 -11.547 1 92.88 266 THR B CA 1
ATOM 5377 C C . THR B 1 266 ? -10.555 -31.844 -12.438 1 92.88 266 THR B C 1
ATOM 5379 O O . THR B 1 266 ? -10.484 -32.594 -13.406 1 92.88 266 THR B O 1
ATOM 5382 N N . LYS B 1 267 ? -11.586 -31.188 -12.086 1 91.19 267 LYS B N 1
ATOM 5383 C CA . LYS B 1 267 ? -12.812 -31.312 -12.875 1 91.19 267 LYS B CA 1
ATOM 5384 C C . LYS B 1 267 ? -12.594 -30.812 -14.305 1 91.19 267 LYS B C 1
ATOM 5386 O O . LYS B 1 267 ? -13.109 -31.422 -15.25 1 91.19 267 LYS B O 1
ATOM 5391 N N . GLN B 1 268 ? -11.898 -29.812 -14.461 1 91.12 268 GLN B N 1
ATOM 5392 C CA . GLN B 1 268 ? -11.602 -29.297 -15.789 1 91.12 268 GLN B CA 1
ATOM 5393 C C . GLN B 1 268 ? -10.742 -30.281 -16.594 1 91.12 268 GLN B C 1
ATOM 5395 O O . GLN B 1 268 ? -10.969 -30.484 -17.781 1 91.12 268 GLN B O 1
ATOM 5400 N N . ILE B 1 269 ? -9.773 -30.859 -15.961 1 95.56 269 ILE B N 1
ATOM 5401 C CA . ILE B 1 269 ? -8.93 -31.844 -16.609 1 95.56 269 ILE B CA 1
ATOM 5402 C C . ILE B 1 269 ? -9.789 -33.031 -17.078 1 95.56 269 ILE B C 1
ATOM 5404 O O . ILE B 1 269 ? -9.602 -33.531 -18.188 1 95.56 269 ILE B O 1
ATOM 5408 N N . MET B 1 270 ? -10.727 -33.406 -16.219 1 95.75 270 MET B N 1
ATOM 5409 C CA . MET B 1 270 ? -11.648 -34.469 -16.578 1 95.75 270 MET B CA 1
ATOM 5410 C C . MET B 1 270 ? -12.383 -34.156 -17.875 1 95.75 270 MET B C 1
ATOM 5412 O O . MET B 1 270 ? -12.57 -35 -18.734 1 95.75 270 MET B O 1
ATOM 5416 N N . GLU B 1 271 ? -12.734 -32.906 -17.953 1 93.06 271 GLU B N 1
ATOM 5417 C CA . GLU B 1 271 ? -13.43 -32.469 -19.156 1 93.06 271 GLU B CA 1
ATOM 5418 C C . GLU B 1 271 ? -12.516 -32.531 -20.375 1 93.06 271 GLU B C 1
ATOM 5420 O O . GLU B 1 271 ? -12.969 -32.812 -21.484 1 93.06 271 GLU B O 1
ATOM 5425 N N . PHE B 1 272 ? -11.25 -32.156 -20.25 1 94.12 272 PHE B N 1
ATOM 5426 C CA . PHE B 1 272 ? -10.289 -32.188 -21.344 1 94.12 272 PHE B CA 1
ATOM 5427 C C . PHE B 1 272 ? -10.102 -33.594 -21.891 1 94.12 272 PHE B C 1
ATOM 5429 O O . PHE B 1 272 ? -9.875 -33.781 -23.078 1 94.12 272 PHE B O 1
ATOM 5436 N N . VAL B 1 273 ? -10.289 -34.594 -20.984 1 96.19 273 VAL B N 1
ATOM 5437 C CA . VAL B 1 273 ? -9.898 -35.938 -21.406 1 96.19 273 VAL B CA 1
ATOM 5438 C C . VAL B 1 273 ? -11.125 -36.844 -21.422 1 96.19 273 VAL B C 1
ATOM 5440 O O . VAL B 1 273 ? -11 -38.094 -21.391 1 96.19 273 VAL B O 1
ATOM 5443 N N . LYS B 1 274 ? -12.242 -36.281 -21.391 1 94.56 274 LYS B N 1
ATOM 5444 C CA . LYS B 1 274 ? -13.5 -37 -21.219 1 94.56 274 LYS B CA 1
ATOM 5445 C C . LYS B 1 274 ? -13.672 -38.062 -22.312 1 94.56 274 LYS B C 1
ATOM 5447 O O . LYS B 1 274 ? -14.344 -39.062 -22.094 1 94.56 274 LYS B O 1
ATOM 5452 N N . GLU B 1 275 ? -13.047 -37.938 -23.453 1 94.75 275 GLU B N 1
ATOM 5453 C CA . GLU B 1 275 ? -13.203 -38.844 -24.562 1 94.75 275 GLU B CA 1
ATOM 5454 C C . GLU B 1 275 ? -12.203 -40 -24.484 1 94.75 275 GLU B C 1
ATOM 5456 O O . GLU B 1 275 ? -12.273 -40.938 -25.266 1 94.75 275 GLU B O 1
ATOM 5461 N N . ILE B 1 276 ? -11.312 -39.938 -23.547 1 96.31 276 ILE B N 1
ATOM 5462 C CA . ILE B 1 276 ? -10.297 -40.969 -23.375 1 96.31 276 ILE B CA 1
ATOM 5463 C C . ILE B 1 276 ? -10.68 -41.875 -22.188 1 96.31 276 ILE B C 1
ATOM 5465 O O . ILE B 1 276 ? -10.906 -41.375 -21.078 1 96.31 276 ILE B O 1
ATOM 5469 N N . PRO B 1 277 ? -10.766 -43.188 -22.469 1 95.44 277 PRO B N 1
ATOM 5470 C CA . PRO B 1 277 ? -11.102 -44.094 -21.359 1 95.44 277 PRO B CA 1
ATOM 5471 C C . PRO B 1 277 ? -10.102 -44 -20.203 1 95.44 277 PRO B C 1
ATOM 5473 O O . PRO B 1 277 ? -8.891 -44.125 -20.422 1 95.44 277 PRO B O 1
ATOM 5476 N N . GLY B 1 278 ? -10.547 -43.781 -19.062 1 95.25 278 GLY B N 1
ATOM 5477 C CA . GLY B 1 278 ? -9.695 -43.656 -17.891 1 95.25 278 GLY B CA 1
ATOM 5478 C C . GLY B 1 278 ? -10.25 -42.75 -16.828 1 95.25 278 GLY B C 1
ATOM 5479 O O . GLY B 1 278 ? -11.406 -42.312 -16.906 1 95.25 278 GLY B O 1
ATOM 5480 N N . LYS B 1 279 ? -9.422 -42.531 -15.758 1 95.06 279 LYS B N 1
ATOM 5481 C CA . LYS B 1 279 ? -9.867 -41.719 -14.641 1 95.06 279 LYS B CA 1
ATOM 5482 C C . LYS B 1 279 ? -8.82 -40.688 -14.273 1 95.06 279 LYS B C 1
ATOM 5484 O O . LYS B 1 279 ? -7.652 -40.812 -14.656 1 95.06 279 LYS B O 1
ATOM 5489 N N . VAL B 1 280 ? -9.297 -39.625 -13.672 1 97.06 280 VAL B N 1
ATOM 5490 C CA . VAL B 1 280 ? -8.453 -38.594 -13.055 1 97.06 280 VAL B CA 1
ATOM 5491 C C . VAL B 1 280 ? -8.57 -38.688 -11.539 1 97.06 280 VAL B C 1
ATOM 5493 O O . VAL B 1 280 ? -9.672 -38.75 -10.992 1 97.06 280 VAL B O 1
ATOM 5496 N N . VAL B 1 281 ? -7.457 -38.781 -10.891 1 96.69 281 VAL B N 1
ATOM 5497 C CA . VAL B 1 281 ? -7.469 -38.938 -9.438 1 96.69 281 VAL B CA 1
ATOM 5498 C C . VAL B 1 281 ? -6.879 -37.688 -8.789 1 96.69 281 VAL B C 1
ATOM 5500 O O . VAL B 1 281 ? -5.785 -37.25 -9.156 1 96.69 281 VAL B O 1
ATOM 5503 N N . LEU B 1 282 ? -7.609 -37.094 -7.84 1 95.81 282 LEU B N 1
ATOM 5504 C CA . LEU B 1 282 ? -7.141 -35.938 -7.059 1 95.81 282 LEU B CA 1
ATOM 5505 C C . LEU B 1 282 ? -6.496 -36.406 -5.758 1 95.81 282 LEU B C 1
ATOM 5507 O O . LEU B 1 282 ? -7.137 -37.094 -4.949 1 95.81 282 LEU B O 1
ATOM 5511 N N . GLN B 1 283 ? -5.27 -36.125 -5.621 1 95.5 283 GLN B N 1
ATOM 5512 C CA . GLN B 1 283 ? -4.559 -36.406 -4.379 1 95.5 283 GLN B CA 1
ATOM 5513 C C . GLN B 1 283 ? -4.41 -35.156 -3.527 1 95.5 283 GLN B C 1
ATOM 5515 O O . GLN B 1 283 ? -4 -34.094 -4.031 1 95.5 283 GLN B O 1
ATOM 5520 N N . GLU B 1 284 ? -4.742 -35.25 -2.338 1 91.12 284 GLU B N 1
ATOM 5521 C CA . GLU B 1 284 ? -4.637 -34.125 -1.386 1 91.12 284 GLU B CA 1
ATOM 5522 C C . GLU B 1 284 ? -4.453 -34.656 0.038 1 91.12 284 GLU B C 1
ATOM 5524 O O . GLU B 1 284 ? -4.762 -35.812 0.329 1 91.12 284 GLU B O 1
ATOM 5529 N N . ARG B 1 285 ? -3.93 -33.781 0.95 1 86.06 285 ARG B N 1
ATOM 5530 C CA . ARG B 1 285 ? -3.734 -34.125 2.35 1 86.06 285 ARG B CA 1
ATOM 5531 C C . ARG B 1 285 ? -5.062 -34.469 3.021 1 86.06 285 ARG B C 1
ATOM 5533 O O . ARG B 1 285 ? -6.098 -33.906 2.678 1 86.06 285 ARG B O 1
ATOM 5540 N N . ASP B 1 286 ? -4.977 -35.188 4.047 1 83.88 286 ASP B N 1
ATOM 5541 C CA . ASP B 1 286 ? -6.133 -35.688 4.777 1 83.88 286 ASP B CA 1
ATOM 5542 C C . ASP B 1 286 ? -7.008 -34.562 5.285 1 83.88 286 ASP B C 1
ATOM 5544 O O . ASP B 1 286 ? -8.227 -34.562 5.109 1 83.88 286 ASP B O 1
ATOM 5548 N N . GLU B 1 287 ? -6.445 -33.625 5.852 1 74.75 287 GLU B N 1
ATOM 5549 C CA . GLU B 1 287 ? -7.164 -32.531 6.5 1 74.75 287 GLU B CA 1
ATOM 5550 C C . GLU B 1 287 ? -8.023 -31.766 5.5 1 74.75 287 GLU B C 1
ATOM 5552 O O . GLU B 1 287 ? -9.133 -31.328 5.832 1 74.75 287 GLU B O 1
ATOM 5557 N N . LEU B 1 288 ? -7.488 -31.641 4.348 1 75.88 288 LEU B N 1
ATOM 5558 C CA . LEU B 1 288 ? -8.219 -30.891 3.334 1 75.88 288 LEU B CA 1
ATOM 5559 C C . LEU B 1 288 ? -9.336 -31.734 2.73 1 75.88 288 LEU B C 1
ATOM 5561 O O . LEU B 1 288 ? -10.422 -31.219 2.455 1 75.88 288 LEU B O 1
ATOM 5565 N N . ILE B 1 289 ? -9.055 -32.969 2.432 1 80.19 289 ILE B N 1
ATOM 5566 C CA . ILE B 1 289 ? -10.078 -33.844 1.877 1 80.19 289 ILE B CA 1
ATOM 5567 C C . ILE B 1 289 ? -11.258 -33.969 2.846 1 80.19 289 ILE B C 1
ATOM 5569 O O . ILE B 1 289 ? -12.414 -33.938 2.43 1 80.19 289 ILE B O 1
ATOM 5573 N N . ASP B 1 290 ? -10.883 -33.969 4.176 1 77.31 290 ASP B N 1
ATOM 5574 C CA . ASP B 1 290 ? -11.914 -34.125 5.195 1 77.31 290 ASP B CA 1
ATOM 5575 C C . ASP B 1 290 ? -12.695 -32.812 5.379 1 77.31 290 ASP B C 1
ATOM 5577 O O . ASP B 1 290 ? -13.891 -32.844 5.68 1 77.31 290 ASP B O 1
ATOM 5581 N N . SER B 1 291 ? -12.016 -31.734 5.32 1 67.19 291 SER B N 1
ATOM 5582 C CA . SER B 1 291 ? -12.617 -30.422 5.574 1 67.19 291 SER B CA 1
ATOM 5583 C C . SER B 1 291 ? -13.422 -29.938 4.371 1 67.19 291 SER B C 1
ATOM 5585 O O . SER B 1 291 ? -14.469 -29.312 4.527 1 67.19 291 SER B O 1
ATOM 5587 N N . ILE B 1 292 ? -12.75 -29.844 3.254 1 59.22 292 ILE B N 1
ATOM 5588 C CA . ILE B 1 292 ? -13.43 -29.328 2.062 1 59.22 292 ILE B CA 1
ATOM 5589 C C . ILE B 1 292 ? -14.516 -30.312 1.635 1 59.22 292 ILE B C 1
ATOM 5591 O O . ILE B 1 292 ? -15.312 -30.016 0.741 1 59.22 292 ILE B O 1
ATOM 5595 N N . GLY B 1 293 ? -15.164 -31.031 2.34 1 54.16 293 GLY B N 1
ATOM 5596 C CA . GLY B 1 293 ? -16.172 -31.953 1.84 1 54.16 293 GLY B CA 1
ATOM 5597 C C . GLY B 1 293 ? -16.125 -32.125 0.332 1 54.16 293 GLY B C 1
ATOM 5598 O O . GLY B 1 293 ? -15.758 -31.188 -0.388 1 54.16 293 GLY B O 1
ATOM 5599 N N . HIS B 1 294 ? -15.836 -33.25 -0.214 1 59.31 294 HIS B N 1
ATOM 5600 C CA . HIS B 1 294 ? -15.727 -33.469 -1.648 1 59.31 294 HIS B CA 1
ATOM 5601 C C . HIS B 1 294 ? -16.797 -32.719 -2.418 1 59.31 294 HIS B C 1
ATOM 5603 O O . HIS B 1 294 ? -17.953 -33.125 -2.473 1 59.31 294 HIS B O 1
ATOM 5609 N N . THR B 1 295 ? -16.531 -31.375 -2.557 1 62.31 295 THR B N 1
ATOM 5610 C CA . THR B 1 295 ? -17.438 -30.406 -3.16 1 62.31 295 THR B CA 1
ATOM 5611 C C . THR B 1 295 ? -17.797 -30.812 -4.586 1 62.31 295 THR B C 1
ATOM 5613 O O . THR B 1 295 ? -18.734 -30.266 -5.176 1 62.31 295 THR B O 1
ATOM 5616 N N . ILE B 1 296 ? -16.891 -31.766 -5.125 1 78.62 296 ILE B N 1
ATOM 5617 C CA . ILE B 1 296 ? -17.234 -32.156 -6.492 1 78.62 296 ILE B CA 1
ATOM 5618 C C . ILE B 1 296 ? -17.375 -33.656 -6.582 1 78.62 296 ILE B C 1
ATOM 5620 O O . ILE B 1 296 ? -16.359 -34.375 -6.699 1 78.62 296 ILE B O 1
ATOM 5624 N N . PRO B 1 297 ? -18.469 -34.188 -6.469 1 79.94 297 PRO B N 1
ATOM 5625 C CA . PRO B 1 297 ? -18.703 -35.656 -6.367 1 79.94 297 PRO B CA 1
ATOM 5626 C C . PRO B 1 297 ? -18.078 -36.438 -7.512 1 79.94 297 PRO B C 1
ATOM 5628 O O . PRO B 1 297 ? -17.703 -37.594 -7.336 1 79.94 297 PRO B O 1
ATOM 5631 N N . GLU B 1 298 ? -17.906 -35.812 -8.625 1 85.12 298 GLU B N 1
ATOM 5632 C CA . GLU B 1 298 ? -17.391 -36.531 -9.805 1 85.12 298 GLU B CA 1
ATOM 5633 C C . GLU B 1 298 ? -15.891 -36.75 -9.703 1 85.12 298 GLU B C 1
ATOM 5635 O O . GLU B 1 298 ? -15.336 -37.594 -10.438 1 85.12 298 GLU B O 1
ATOM 5640 N N . VAL B 1 299 ? -15.328 -36.125 -8.742 1 88.25 299 VAL B N 1
ATOM 5641 C CA . VAL B 1 299 ? -13.867 -36.188 -8.641 1 88.25 299 VAL B CA 1
ATOM 5642 C C . VAL B 1 299 ? -13.469 -37.281 -7.656 1 88.25 299 VAL B C 1
ATOM 5644 O O . VAL B 1 299 ? -13.898 -37.25 -6.5 1 88.25 299 VAL B O 1
ATOM 5647 N N . SER B 1 300 ? -12.734 -38.25 -8.141 1 91.56 300 SER B N 1
ATOM 5648 C CA . SER B 1 300 ? -12.164 -39.281 -7.266 1 91.56 300 SER B CA 1
ATOM 5649 C C . SER B 1 300 ? -10.992 -38.719 -6.461 1 91.56 300 SER B C 1
ATOM 5651 O O . SER B 1 300 ? -10.031 -38.188 -7.027 1 91.56 300 SER B O 1
ATOM 5653 N N . THR B 1 301 ? -11.047 -38.906 -5.125 1 92.94 301 THR B N 1
ATOM 5654 C CA . THR B 1 301 ? -10.023 -38.312 -4.266 1 92.94 301 THR B CA 1
ATOM 5655 C C . THR B 1 301 ? -9.211 -39.406 -3.584 1 92.94 301 THR B C 1
ATOM 5657 O O . THR B 1 301 ? -9.688 -40.562 -3.428 1 92.94 301 THR B O 1
ATOM 5660 N N . MET B 1 302 ? -8.016 -39.125 -3.328 1 94.19 302 MET B N 1
ATOM 5661 C CA . MET B 1 302 ? -7.102 -40 -2.586 1 94.19 302 MET B CA 1
ATOM 5662 C C . MET B 1 302 ? -6.285 -39.188 -1.582 1 94.19 302 MET B C 1
ATOM 5664 O O . MET B 1 302 ? -5.664 -38.188 -1.942 1 94.19 302 MET B O 1
ATOM 5668 N N . LYS B 1 303 ? -6.332 -39.625 -0.305 1 94.44 303 LYS B N 1
ATOM 5669 C CA . LYS B 1 303 ? -5.477 -39.031 0.708 1 94.44 303 LYS B CA 1
ATOM 5670 C C . LYS B 1 303 ? -4.004 -39.312 0.428 1 94.44 303 LYS B C 1
ATOM 5672 O O . LYS B 1 303 ? -3.609 -40.469 0.245 1 94.44 303 LYS B O 1
ATOM 5677 N N . TYR B 1 304 ? -3.203 -38.156 0.355 1 95.44 304 TYR B N 1
ATOM 5678 C CA . TYR B 1 304 ? -1.814 -38.344 -0.049 1 95.44 304 TYR B CA 1
ATOM 5679 C C . TYR B 1 304 ? -0.961 -37.156 0.367 1 95.44 304 TYR B C 1
ATOM 5681 O O . TYR B 1 304 ? -1.396 -36 0.261 1 95.44 304 TYR B O 1
ATOM 5689 N N . ASP B 1 305 ? 0.199 -37.469 0.96 1 94.5 305 ASP B N 1
ATOM 5690 C CA . ASP B 1 305 ? 1.28 -36.531 1.229 1 94.5 305 ASP B CA 1
ATOM 5691 C C . ASP B 1 305 ? 2.398 -36.688 0.199 1 94.5 305 ASP B C 1
ATOM 5693 O O . ASP B 1 305 ? 3.08 -37.719 0.15 1 94.5 305 ASP B O 1
ATOM 5697 N N . PHE B 1 306 ? 2.68 -35.625 -0.555 1 95.88 306 PHE B N 1
ATOM 5698 C CA . PHE B 1 306 ? 3.557 -35.75 -1.711 1 95.88 306 PHE B CA 1
ATOM 5699 C C . PHE B 1 306 ? 5.016 -35.875 -1.274 1 95.88 306 PHE B C 1
ATOM 5701 O O . PHE B 1 306 ? 5.906 -36.031 -2.109 1 95.88 306 PHE B O 1
ATOM 5708 N N . PHE B 1 307 ? 5.266 -35.906 0.023 1 96.19 307 PHE B N 1
ATOM 5709 C CA . PHE B 1 307 ? 6.602 -36.188 0.531 1 96.19 307 PHE B CA 1
ATOM 5710 C C . PHE B 1 307 ? 6.793 -37.688 0.732 1 96.19 307 PHE B C 1
ATOM 5712 O O . PHE B 1 307 ? 7.906 -38.156 0.979 1 96.19 307 PHE B O 1
ATOM 5719 N N . THR B 1 308 ? 5.762 -38.406 0.649 1 97.31 308 THR B N 1
ATOM 5720 C CA . THR B 1 308 ? 5.797 -39.875 0.818 1 97.31 308 THR B CA 1
ATOM 5721 C C . THR B 1 308 ? 5.73 -40.562 -0.534 1 97.31 308 THR B C 1
ATOM 5723 O O . THR B 1 308 ? 5.383 -39.938 -1.544 1 97.31 308 THR B O 1
ATOM 5726 N N . PRO B 1 309 ? 6.031 -41.812 -0.516 1 97.81 309 PRO B N 1
ATOM 5727 C CA . PRO B 1 309 ? 6.027 -42.531 -1.799 1 97.81 309 PRO B CA 1
ATOM 5728 C C . PRO B 1 309 ? 4.68 -42.438 -2.514 1 97.81 309 PRO B C 1
ATOM 5730 O O . PRO B 1 309 ? 3.631 -42.594 -1.883 1 97.81 309 PRO B O 1
ATOM 5733 N N . GLN B 1 310 ? 4.754 -42.188 -3.771 1 98.38 310 GLN B N 1
ATOM 5734 C CA . GLN B 1 310 ? 3.566 -42.062 -4.613 1 98.38 310 GLN B CA 1
ATOM 5735 C C . GLN B 1 310 ? 2.883 -43.406 -4.801 1 98.38 310 GLN B C 1
ATOM 5737 O O . GLN B 1 310 ? 3.473 -44.344 -5.359 1 98.38 310 GLN B O 1
ATOM 5742 N N . PRO B 1 311 ? 1.646 -43.531 -4.387 1 97.75 311 PRO B N 1
ATOM 5743 C CA . PRO B 1 311 ? 0.964 -44.812 -4.426 1 97.75 311 PRO B CA 1
ATOM 5744 C C . PRO B 1 311 ? 0.551 -45.219 -5.836 1 97.75 311 PRO B C 1
ATOM 5746 O O . PRO B 1 311 ? 0.432 -46.438 -6.129 1 97.75 311 PRO B O 1
ATOM 5749 N N . ILE B 1 312 ? 0.236 -44.344 -6.672 1 98.06 312 ILE B N 1
ATOM 5750 C CA . ILE B 1 312 ? -0.168 -44.656 -8.039 1 98.06 312 ILE B CA 1
ATOM 5751 C C . ILE B 1 312 ? 1.062 -44.688 -8.945 1 98.06 312 ILE B C 1
ATOM 5753 O O . ILE B 1 312 ? 1.703 -43.656 -9.164 1 98.06 312 ILE B O 1
ATOM 5757 N N . LYS B 1 313 ? 1.301 -45.844 -9.484 1 97.44 313 LYS B N 1
ATOM 5758 C CA . LYS B 1 313 ? 2.506 -46.031 -10.289 1 97.44 313 LYS B CA 1
ATOM 5759 C C . LYS B 1 313 ? 2.176 -46.062 -11.773 1 97.44 313 LYS B C 1
ATOM 5761 O O . LYS B 1 313 ? 1.11 -46.531 -12.172 1 97.44 313 LYS B O 1
ATOM 5766 N N . GLY B 1 314 ? 3.049 -45.438 -12.562 1 97.12 314 GLY B N 1
ATOM 5767 C CA . GLY B 1 314 ? 3.045 -45.625 -14.008 1 97.12 314 GLY B CA 1
ATOM 5768 C C . GLY B 1 314 ? 1.951 -44.812 -14.703 1 97.12 314 GLY B C 1
ATOM 5769 O O . GLY B 1 314 ? 1.604 -45.125 -15.852 1 97.12 314 GLY B O 1
ATOM 5770 N N . ALA B 1 315 ? 1.358 -43.906 -14.047 1 97.75 315 ALA B N 1
ATOM 5771 C CA . ALA B 1 315 ? 0.363 -43.062 -14.719 1 97.75 315 ALA B CA 1
ATOM 5772 C C . ALA B 1 315 ? 0.995 -42.281 -15.852 1 97.75 315 ALA B C 1
ATOM 5774 O O . ALA B 1 315 ? 2.141 -41.812 -15.742 1 97.75 315 ALA B O 1
ATOM 5775 N N . PRO B 1 316 ? 0.237 -42.031 -16.953 1 97.94 316 PRO B N 1
ATOM 5776 C CA . PRO B 1 316 ? 0.777 -41.25 -18.078 1 97.94 316 PRO B CA 1
ATOM 5777 C C . PRO B 1 316 ? 1.145 -39.844 -17.672 1 97.94 316 PRO B C 1
ATOM 5779 O O . PRO B 1 316 ? 2.148 -39.281 -18.141 1 97.94 316 PRO B O 1
ATOM 5782 N N . ILE B 1 317 ? 0.334 -39.156 -16.797 1 98.62 317 ILE B N 1
ATOM 5783 C CA . ILE B 1 317 ? 0.6 -37.781 -16.422 1 98.62 317 ILE B CA 1
ATOM 5784 C C . ILE B 1 317 ? 0.508 -37.625 -14.898 1 98.62 317 ILE B C 1
ATOM 5786 O O . ILE B 1 317 ? -0.505 -38 -14.289 1 98.62 317 ILE B O 1
ATOM 5790 N N . TYR B 1 318 ? 1.517 -37.25 -14.32 1 98.75 318 TYR B N 1
ATOM 5791 C CA . TYR B 1 318 ? 1.509 -36.656 -12.977 1 98.75 318 TYR B CA 1
ATOM 5792 C C . TYR B 1 318 ? 1.476 -35.156 -13.031 1 98.75 318 TYR B C 1
ATOM 5794 O O . TYR B 1 318 ? 2.354 -34.531 -13.625 1 98.75 318 TYR B O 1
ATOM 5802 N N . TYR B 1 319 ? 0.447 -34.562 -12.453 1 98.38 319 TYR B N 1
ATOM 5803 C CA . TYR B 1 319 ? 0.209 -33.125 -12.547 1 98.38 319 TYR B CA 1
ATOM 5804 C C . TYR B 1 319 ? 0.326 -32.469 -11.188 1 98.38 319 TYR B C 1
ATOM 5806 O O . TYR B 1 319 ? -0.277 -32.906 -10.211 1 98.38 319 TYR B O 1
ATOM 5814 N N . ILE B 1 320 ? 1.154 -31.469 -11.07 1 97.69 320 ILE B N 1
ATOM 5815 C CA . ILE B 1 320 ? 1.277 -30.672 -9.852 1 97.69 320 ILE B CA 1
ATOM 5816 C C . ILE B 1 320 ? 1.222 -29.188 -10.195 1 97.69 320 ILE B C 1
ATOM 5818 O O . ILE B 1 320 ? 1.972 -28.719 -11.055 1 97.69 320 ILE B O 1
ATOM 5822 N N . ARG B 1 321 ? 0.279 -28.547 -9.578 1 95.06 321 ARG B N 1
ATOM 5823 C CA . ARG B 1 321 ? 0.022 -27.141 -9.93 1 95.06 321 ARG B CA 1
ATOM 5824 C C . ARG B 1 321 ? 0.068 -26.266 -8.688 1 95.06 321 ARG B C 1
ATOM 5826 O O . ARG B 1 321 ? -0.603 -26.531 -7.691 1 95.06 321 ARG B O 1
ATOM 5833 N N . ARG B 1 322 ? 0.935 -25.188 -8.773 1 92.38 322 ARG B N 1
ATOM 5834 C CA . ARG B 1 322 ? 0.99 -24.156 -7.754 1 92.38 322 ARG B CA 1
ATOM 5835 C C . ARG B 1 322 ? 1.247 -24.75 -6.375 1 92.38 322 ARG B C 1
ATOM 5837 O O . ARG B 1 322 ? 0.523 -24.453 -5.422 1 92.38 322 ARG B O 1
ATOM 5844 N N . CYS B 1 323 ? 2.145 -25.656 -6.285 1 93.75 323 CYS B N 1
ATOM 5845 C CA . CYS B 1 323 ? 2.547 -26.281 -5.023 1 93.75 323 CYS B CA 1
ATOM 5846 C C . CYS B 1 323 ? 4.031 -26.062 -4.762 1 93.75 323 CYS B C 1
ATOM 5848 O O . CYS B 1 323 ? 4.434 -25.766 -3.635 1 93.75 323 CYS B O 1
ATOM 5850 N N . LEU B 1 324 ? 4.789 -26.141 -5.816 1 96.94 324 LEU B N 1
ATOM 5851 C CA . LEU B 1 324 ? 6.238 -26.188 -5.633 1 96.94 324 LEU B CA 1
ATOM 5852 C C . LEU B 1 324 ? 6.797 -24.812 -5.297 1 96.94 324 LEU B C 1
ATOM 5854 O O . LEU B 1 324 ? 7.848 -24.703 -4.668 1 96.94 324 LEU B O 1
ATOM 5858 N N . HIS B 1 325 ? 6.137 -23.734 -5.691 1 96.12 325 HIS B N 1
ATOM 5859 C CA . HIS B 1 325 ? 6.605 -22.391 -5.379 1 96.12 325 HIS B CA 1
ATOM 5860 C C . HIS B 1 325 ? 6.539 -22.125 -3.881 1 96.12 325 HIS B C 1
ATOM 5862 O O . HIS B 1 325 ? 7.141 -21.156 -3.393 1 96.12 325 HIS B O 1
ATOM 5868 N N . ASP B 1 326 ? 5.914 -22.984 -3.088 1 93.38 326 ASP B N 1
ATOM 5869 C CA . ASP B 1 326 ? 5.785 -22.828 -1.643 1 93.38 326 ASP B CA 1
ATOM 5870 C C . ASP B 1 326 ? 7.039 -23.312 -0.923 1 93.38 326 ASP B C 1
ATOM 5872 O O . ASP B 1 326 ? 7.199 -23.094 0.279 1 93.38 326 ASP B O 1
ATOM 5876 N N . TRP B 1 327 ? 7.93 -23.938 -1.694 1 94.75 327 TRP B N 1
ATOM 5877 C CA . TRP B 1 327 ? 8.992 -24.703 -1.036 1 94.75 327 TRP B CA 1
ATOM 5878 C C . TRP B 1 327 ? 10.359 -24.281 -1.55 1 94.75 327 TRP B C 1
ATOM 5880 O O . TRP B 1 327 ? 10.508 -23.922 -2.721 1 94.75 327 TRP B O 1
ATOM 5890 N N . PRO B 1 328 ? 11.352 -24.391 -0.616 1 94.25 328 PRO B N 1
ATOM 5891 C CA . PRO B 1 328 ? 12.719 -24.234 -1.106 1 94.25 328 PRO B CA 1
ATOM 5892 C C . PRO B 1 328 ? 13.156 -25.391 -2.006 1 94.25 328 PRO B C 1
ATOM 5894 O O . PRO B 1 328 ? 12.484 -26.422 -2.053 1 94.25 328 PRO B O 1
ATOM 5897 N N . ASP B 1 329 ? 14.258 -25.234 -2.66 1 94.75 329 ASP B N 1
ATOM 5898 C CA . ASP B 1 329 ? 14.703 -26.188 -3.67 1 94.75 329 ASP B CA 1
ATOM 5899 C C . ASP B 1 329 ? 14.93 -27.578 -3.057 1 94.75 329 ASP B C 1
ATOM 5901 O O . ASP B 1 329 ? 14.641 -28.594 -3.686 1 94.75 329 ASP B O 1
ATOM 5905 N N . VAL B 1 330 ? 15.43 -27.594 -1.857 1 94.88 330 VAL B N 1
ATOM 5906 C CA . VAL B 1 330 ? 15.75 -28.859 -1.225 1 94.88 330 VAL B CA 1
ATOM 5907 C C . VAL B 1 330 ? 14.477 -29.688 -1.059 1 94.88 330 VAL B C 1
ATOM 5909 O O . VAL B 1 330 ? 14.492 -30.906 -1.285 1 94.88 330 VAL B O 1
ATOM 5912 N N . ASP B 1 331 ? 13.438 -29.062 -0.7 1 96.19 331 ASP B N 1
ATOM 5913 C CA . ASP B 1 331 ? 12.164 -29.766 -0.53 1 96.19 331 ASP B CA 1
ATOM 5914 C C . ASP B 1 331 ? 11.539 -30.109 -1.882 1 96.19 331 ASP B C 1
ATOM 5916 O O . ASP B 1 331 ? 10.906 -31.156 -2.033 1 96.19 331 ASP B O 1
ATOM 5920 N N . CYS B 1 332 ? 11.688 -29.25 -2.832 1 97.69 332 CYS B N 1
ATOM 5921 C CA . CYS B 1 332 ? 11.172 -29.531 -4.168 1 97.69 332 CYS B CA 1
ATOM 5922 C C . CYS B 1 332 ? 11.828 -30.766 -4.766 1 97.69 332 CYS B C 1
ATOM 5924 O O . CYS B 1 332 ? 11.164 -31.578 -5.41 1 97.69 332 CYS B O 1
ATOM 5926 N N . VAL B 1 333 ? 13.125 -30.875 -4.566 1 98.06 333 VAL B N 1
ATOM 5927 C CA . VAL B 1 333 ? 13.844 -32.062 -5.055 1 98.06 333 VAL B CA 1
ATOM 5928 C C . VAL B 1 333 ? 13.281 -33.312 -4.402 1 98.06 333 VAL B C 1
ATOM 5930 O O . VAL B 1 333 ? 13.086 -34.344 -5.07 1 98.06 333 VAL B O 1
ATOM 5933 N N . ARG B 1 334 ? 12.984 -33.25 -3.119 1 97.81 334 ARG B N 1
ATOM 5934 C CA . ARG B 1 334 ? 12.406 -34.375 -2.416 1 97.81 334 ARG B CA 1
ATOM 5935 C C . ARG B 1 334 ? 11.062 -34.781 -3.01 1 97.81 334 ARG B C 1
ATOM 5937 O O . ARG B 1 334 ? 10.797 -35.938 -3.26 1 97.81 334 ARG B O 1
ATOM 5944 N N . ILE B 1 335 ? 10.219 -33.781 -3.24 1 98.25 335 ILE B N 1
ATOM 5945 C CA . ILE B 1 335 ? 8.883 -34 -3.793 1 98.25 335 ILE B CA 1
ATOM 5946 C C . ILE B 1 335 ? 9 -34.625 -5.188 1 98.25 335 ILE B C 1
ATOM 5948 O O . ILE B 1 335 ? 8.336 -35.625 -5.496 1 98.25 335 ILE B O 1
ATOM 5952 N N . LEU B 1 336 ? 9.859 -34.031 -5.98 1 98.62 336 LEU B N 1
ATOM 5953 C CA . LEU B 1 336 ? 9.984 -34.438 -7.379 1 98.62 336 LEU B CA 1
ATOM 5954 C C . LEU B 1 336 ? 10.586 -35.844 -7.488 1 98.62 336 LEU B C 1
ATOM 5956 O O . LEU B 1 336 ? 10.211 -36.625 -8.375 1 98.62 336 LEU B O 1
ATOM 5960 N N . LYS B 1 337 ? 11.508 -36.188 -6.625 1 98.5 337 LYS B N 1
ATOM 5961 C CA . LYS B 1 337 ? 12.086 -37.531 -6.625 1 98.5 337 LYS B CA 1
ATOM 5962 C C . LYS B 1 337 ? 11.031 -38.594 -6.316 1 98.5 337 LYS B C 1
ATOM 5964 O O . LYS B 1 337 ? 11.062 -39.688 -6.883 1 98.5 337 LYS B O 1
ATOM 5969 N N . VAL B 1 338 ? 10.18 -38.25 -5.406 1 98.19 338 VAL B N 1
ATOM 5970 C CA . VAL B 1 338 ? 9.094 -39.156 -5.031 1 98.19 338 VAL B CA 1
ATOM 5971 C C . VAL B 1 338 ? 8.188 -39.406 -6.234 1 98.19 338 VAL B C 1
ATOM 5973 O O . VAL B 1 338 ? 7.797 -40.531 -6.5 1 98.19 338 VAL B O 1
ATOM 5976 N N . ILE B 1 339 ? 7.867 -38.406 -6.984 1 98.5 339 ILE B N 1
ATOM 5977 C CA . ILE B 1 339 ? 7.02 -38.531 -8.164 1 98.5 339 ILE B CA 1
ATOM 5978 C C . ILE B 1 339 ? 7.766 -39.281 -9.258 1 98.5 339 ILE B C 1
ATOM 5980 O O . ILE B 1 339 ? 7.203 -40.188 -9.898 1 98.5 339 ILE B O 1
ATOM 5984 N N . ALA B 1 340 ? 9.031 -38.938 -9.445 1 98.5 340 ALA B N 1
ATOM 5985 C CA . ALA B 1 340 ? 9.859 -39.594 -10.453 1 98.5 340 ALA B CA 1
ATOM 5986 C C . ALA B 1 340 ? 9.906 -41.125 -10.234 1 98.5 340 ALA B C 1
ATOM 5988 O O . ALA B 1 340 ? 9.883 -41.875 -11.195 1 98.5 340 ALA B O 1
ATOM 5989 N N . ALA B 1 341 ? 9.984 -41.469 -9.023 1 98.19 341 ALA B N 1
ATOM 5990 C CA . ALA B 1 341 ? 10.086 -42.875 -8.672 1 98.19 341 ALA B CA 1
ATOM 5991 C C . ALA B 1 341 ? 8.828 -43.656 -9.086 1 98.19 341 ALA B C 1
ATOM 5993 O O . ALA B 1 341 ? 8.875 -44.875 -9.281 1 98.19 341 ALA B O 1
ATOM 5994 N N . ALA B 1 342 ? 7.73 -42.969 -9.211 1 98.38 342 ALA B N 1
ATOM 5995 C CA . ALA B 1 342 ? 6.465 -43.625 -9.57 1 98.38 342 ALA B CA 1
ATOM 5996 C C . ALA B 1 342 ? 6.254 -43.594 -11.078 1 98.38 342 ALA B C 1
ATOM 5998 O O . ALA B 1 342 ? 5.391 -44.312 -11.594 1 98.38 342 ALA B O 1
ATOM 5999 N N . MET B 1 343 ? 6.996 -42.844 -11.805 1 98.25 343 MET B N 1
ATOM 6000 C CA . MET B 1 343 ? 6.828 -42.656 -13.242 1 98.25 343 MET B CA 1
ATOM 6001 C C . MET B 1 343 ? 7.32 -43.875 -14.008 1 98.25 343 MET B C 1
ATOM 6003 O O . MET B 1 343 ? 8.281 -44.531 -13.594 1 98.25 343 MET B O 1
ATOM 6007 N N . ALA B 1 344 ? 6.656 -44.188 -15.102 1 96.88 344 ALA B N 1
ATOM 6008 C CA . ALA B 1 344 ? 7.098 -45.219 -16.031 1 96.88 344 ALA B CA 1
ATOM 6009 C C . ALA B 1 344 ? 7.91 -44.625 -17.172 1 96.88 344 ALA B C 1
ATOM 6011 O O . ALA B 1 344 ? 7.484 -43.656 -17.797 1 96.88 344 ALA B O 1
ATOM 6012 N N . PRO B 1 345 ? 9.055 -45.219 -17.406 1 95.5 345 PRO B N 1
ATOM 6013 C CA . PRO B 1 345 ? 9.867 -44.719 -18.516 1 95.5 345 PRO B CA 1
ATOM 6014 C C . PRO B 1 345 ? 9.102 -44.688 -19.844 1 95.5 345 PRO B C 1
ATOM 6016 O O . PRO B 1 345 ? 8.344 -45.625 -20.141 1 95.5 345 PRO B O 1
ATOM 6019 N N . GLU B 1 346 ? 9.227 -43.656 -20.594 1 91.25 346 GLU B N 1
ATOM 6020 C CA . GLU B 1 346 ? 8.727 -43.5 -21.953 1 91.25 346 GLU B CA 1
ATOM 6021 C C . GLU B 1 346 ? 7.211 -43.312 -21.969 1 91.25 346 GLU B C 1
ATOM 6023 O O . GLU B 1 346 ? 6.621 -43 -23.016 1 91.25 346 GLU B O 1
ATOM 6028 N N . ILE B 1 347 ? 6.625 -43.469 -20.812 1 94.06 347 ILE B N 1
ATOM 6029 C CA . ILE B 1 347 ? 5.168 -43.375 -20.766 1 94.06 347 ILE B CA 1
ATOM 6030 C C . ILE B 1 347 ? 4.773 -42.156 -19.938 1 94.06 347 ILE B C 1
ATOM 6032 O O . ILE B 1 347 ? 4.004 -41.312 -20.406 1 94.06 347 ILE B O 1
ATOM 6036 N N . SER B 1 348 ? 5.332 -42.094 -18.797 1 97.5 348 SER B N 1
ATOM 6037 C CA . SER B 1 348 ? 4.91 -41.062 -17.828 1 97.5 348 SER B CA 1
ATOM 6038 C C . SER B 1 348 ? 5.539 -39.719 -18.125 1 97.5 348 SER B C 1
ATOM 6040 O O . SER B 1 348 ? 6.695 -39.656 -18.547 1 97.5 348 SER B O 1
ATOM 6042 N N . LYS B 1 349 ? 4.75 -38.656 -17.875 1 97.69 349 LYS B N 1
ATOM 6043 C CA . LYS B 1 349 ? 5.199 -37.25 -17.875 1 97.69 349 LYS B CA 1
ATOM 6044 C C . LYS B 1 349 ? 4.824 -36.562 -16.562 1 97.69 349 LYS B C 1
ATOM 6046 O O . LYS B 1 349 ? 3.764 -36.844 -16 1 97.69 349 LYS B O 1
ATOM 6051 N N . LEU B 1 350 ? 5.742 -35.781 -16.172 1 98.75 350 LEU B N 1
ATOM 6052 C CA . LEU B 1 350 ? 5.43 -34.844 -15.086 1 98.75 350 LEU B CA 1
ATOM 6053 C C . LEU B 1 350 ? 5.129 -33.469 -15.625 1 98.75 350 LEU B C 1
ATOM 6055 O O . LEU B 1 350 ? 5.902 -32.906 -16.422 1 98.75 350 LEU B O 1
ATOM 6059 N N . VAL B 1 351 ? 3.988 -32.938 -15.305 1 98.75 351 VAL B N 1
ATOM 6060 C CA . VAL B 1 351 ? 3.6 -31.578 -15.711 1 98.75 351 VAL B CA 1
ATOM 6061 C C . VAL B 1 351 ? 3.479 -30.688 -14.477 1 98.75 351 VAL B C 1
ATOM 6063 O O . VAL B 1 351 ? 2.656 -30.938 -13.594 1 98.75 351 VAL B O 1
ATOM 6066 N N . ILE B 1 352 ? 4.305 -29.672 -14.43 1 98.5 352 ILE B N 1
ATOM 6067 C CA . ILE B 1 352 ? 4.324 -28.703 -13.336 1 98.5 352 ILE B CA 1
ATOM 6068 C C . ILE B 1 352 ? 3.793 -27.359 -13.82 1 98.5 352 ILE B C 1
ATOM 6070 O O . ILE B 1 352 ? 4.434 -26.688 -14.633 1 98.5 352 ILE B O 1
ATOM 6074 N N . SER B 1 353 ? 2.637 -26.969 -13.32 1 96.44 353 SER B N 1
ATOM 6075 C CA . SER B 1 353 ? 2.068 -25.688 -13.711 1 96.44 353 SER B CA 1
ATOM 6076 C C . SER B 1 353 ? 2.33 -24.625 -12.656 1 96.44 353 SER B C 1
ATOM 6078 O O . SER B 1 353 ? 1.812 -24.703 -11.539 1 96.44 353 SER B O 1
ATOM 6080 N N . GLU B 1 354 ? 3.129 -23.672 -12.969 1 95.94 354 GLU B N 1
ATOM 6081 C CA . GLU B 1 354 ? 3.58 -22.578 -12.109 1 95.94 354 GLU B CA 1
ATOM 6082 C C . GLU B 1 354 ? 3.785 -21.297 -12.898 1 95.94 354 GLU B C 1
ATOM 6084 O O . GLU B 1 354 ? 3.629 -21.281 -14.125 1 95.94 354 GLU B O 1
ATOM 6089 N N . ILE B 1 355 ? 4.059 -20.219 -12.148 1 95.5 355 ILE B N 1
ATOM 6090 C CA . ILE B 1 355 ? 4.652 -19.047 -12.797 1 95.5 355 ILE B CA 1
ATOM 6091 C C . ILE B 1 355 ? 6.098 -19.359 -13.188 1 95.5 355 ILE B C 1
ATOM 6093 O O . ILE B 1 355 ? 6.887 -19.812 -12.352 1 95.5 355 ILE B O 1
ATOM 6097 N N . VAL B 1 356 ? 6.371 -19.266 -14.406 1 97.38 356 VAL B N 1
ATOM 6098 C CA . VAL B 1 356 ? 7.75 -19.359 -14.867 1 97.38 356 VAL B CA 1
ATOM 6099 C C . VAL B 1 356 ? 8.289 -17.953 -15.156 1 97.38 356 VAL B C 1
ATOM 6101 O O . VAL B 1 356 ? 7.828 -17.281 -16.078 1 97.38 356 VAL B O 1
ATOM 6104 N N . LEU B 1 357 ? 9.258 -17.547 -14.375 1 96.88 357 LEU B N 1
ATOM 6105 C CA . LEU B 1 357 ? 9.758 -16.172 -14.422 1 96.88 357 LEU B CA 1
ATOM 6106 C C . LEU B 1 357 ? 10.508 -15.906 -15.727 1 96.88 357 LEU B C 1
ATOM 6108 O O . LEU B 1 357 ? 11.406 -16.672 -16.094 1 96.88 357 LEU B O 1
ATOM 6112 N N . PRO B 1 358 ? 10.141 -14.859 -16.406 1 94.31 358 PRO B N 1
ATOM 6113 C CA . PRO B 1 358 ? 10.938 -14.461 -17.578 1 94.31 358 PRO B CA 1
ATOM 6114 C C . PRO B 1 358 ? 12.266 -13.82 -17.188 1 94.31 358 PRO B C 1
ATOM 6116 O O . PRO B 1 358 ? 12.414 -13.32 -16.078 1 94.31 358 PRO B O 1
ATOM 6119 N N . PRO B 1 359 ? 13.188 -13.852 -18.094 1 91.56 359 PRO B N 1
ATOM 6120 C CA . PRO B 1 359 ? 14.484 -13.242 -17.781 1 91.56 359 PRO B CA 1
ATOM 6121 C C . PRO B 1 359 ? 14.406 -11.727 -17.625 1 91.56 359 PRO B C 1
ATOM 6123 O O . PRO B 1 359 ? 15.203 -11.133 -16.891 1 91.56 359 PRO B O 1
ATOM 6126 N N . ILE B 1 360 ? 13.531 -11.102 -18.359 1 92.06 360 ILE B N 1
ATOM 6127 C CA . ILE B 1 360 ? 13.336 -9.656 -18.281 1 92.06 360 ILE B CA 1
ATOM 6128 C C . ILE B 1 360 ? 11.844 -9.336 -18.328 1 92.06 360 ILE B C 1
ATOM 6130 O O . ILE B 1 360 ? 11.039 -10.148 -18.797 1 92.06 360 ILE B O 1
ATOM 6134 N N . ALA B 1 361 ? 11.492 -8.195 -17.828 1 89.69 361 ALA B N 1
ATOM 6135 C CA . ALA B 1 361 ? 10.164 -7.609 -17.969 1 89.69 361 ALA B CA 1
ATOM 6136 C C . ALA B 1 361 ? 9.102 -8.492 -17.344 1 89.69 361 ALA B C 1
ATOM 6138 O O . ALA B 1 361 ? 8.055 -8.742 -17.938 1 89.69 361 ALA B O 1
ATOM 6139 N N . ALA B 1 362 ? 9.406 -9.086 -16.203 1 91 362 ALA B N 1
ATOM 6140 C CA . ALA B 1 362 ? 8.359 -9.766 -15.438 1 91 362 ALA B CA 1
ATOM 6141 C C . ALA B 1 362 ? 7.23 -8.805 -15.078 1 91 362 ALA B C 1
ATOM 6143 O O . ALA B 1 362 ? 7.469 -7.621 -14.828 1 91 362 ALA B O 1
ATOM 6144 N N . ASP B 1 363 ? 6.051 -9.312 -15.078 1 89.94 363 ASP B N 1
ATOM 6145 C CA . ASP B 1 363 ? 4.934 -8.438 -14.727 1 89.94 363 ASP B CA 1
ATOM 6146 C C . ASP B 1 363 ? 4.812 -8.273 -13.219 1 89.94 363 ASP B C 1
ATOM 6148 O O . ASP B 1 363 ? 5.574 -8.883 -12.461 1 89.94 363 ASP B O 1
ATOM 6152 N N . VAL B 1 364 ? 3.916 -7.5 -12.766 1 91.06 364 VAL B N 1
ATOM 6153 C CA . VAL B 1 364 ? 3.74 -7.137 -11.367 1 91.06 364 VAL B CA 1
ATOM 6154 C C . VAL B 1 364 ? 3.363 -8.375 -10.555 1 91.06 364 VAL B C 1
ATOM 6156 O O . VAL B 1 364 ? 3.908 -8.602 -9.469 1 91.06 364 VAL B O 1
ATOM 6159 N N . GLU B 1 365 ? 2.514 -9.195 -11.07 1 90.25 365 GLU B N 1
ATOM 6160 C CA . GLU B 1 365 ? 2.039 -10.375 -10.344 1 90.25 365 GLU B CA 1
ATOM 6161 C C . GLU B 1 365 ? 3.174 -11.359 -10.094 1 90.25 365 GLU B C 1
ATOM 6163 O O . GLU B 1 365 ? 3.295 -11.898 -8.992 1 90.25 365 GLU B O 1
ATOM 6168 N N . ALA B 1 366 ? 3.953 -11.586 -11.117 1 93.12 366 ALA B N 1
ATOM 6169 C CA . ALA B 1 366 ? 5.074 -12.516 -10.977 1 93.12 366 ALA B CA 1
ATOM 6170 C C . ALA B 1 366 ? 6.023 -12.055 -9.867 1 93.12 366 ALA B C 1
ATOM 6172 O O . ALA B 1 366 ? 6.523 -12.875 -9.094 1 93.12 366 ALA B O 1
ATOM 6173 N N . GLY B 1 367 ? 6.242 -10.766 -9.805 1 93.62 367 GLY B N 1
ATOM 6174 C CA . GLY B 1 367 ? 7.133 -10.219 -8.797 1 93.62 367 GLY B CA 1
ATOM 6175 C C . GLY B 1 367 ? 6.613 -10.391 -7.383 1 93.62 367 GLY B C 1
ATOM 6176 O O . GLY B 1 367 ? 7.301 -10.953 -6.527 1 93.62 367 GLY B O 1
ATOM 6177 N N . TRP B 1 368 ? 5.406 -9.898 -7.16 1 94.44 368 TRP B N 1
ATOM 6178 C CA . TRP B 1 368 ? 4.93 -9.938 -5.781 1 94.44 368 TRP B CA 1
ATOM 6179 C C . TRP B 1 368 ? 4.613 -11.367 -5.359 1 94.44 368 TRP B C 1
ATOM 6181 O O . TRP B 1 368 ? 4.758 -11.727 -4.184 1 94.44 368 TRP B O 1
ATOM 6191 N N . MET B 1 369 ? 4.227 -12.234 -6.27 1 93.81 369 MET B N 1
ATOM 6192 C CA . MET B 1 369 ? 4.02 -13.641 -5.926 1 93.81 369 MET B CA 1
ATOM 6193 C C . MET B 1 369 ? 5.32 -14.281 -5.465 1 93.81 369 MET B C 1
ATOM 6195 O O . MET B 1 369 ? 5.34 -15.016 -4.473 1 93.81 369 MET B O 1
ATOM 6199 N N . ASP B 1 370 ? 6.359 -14.055 -6.211 1 96.88 370 ASP B N 1
ATOM 6200 C CA . ASP B 1 370 ? 7.66 -14.602 -5.84 1 96.88 370 ASP B CA 1
ATOM 6201 C C . ASP B 1 370 ? 8.055 -14.164 -4.434 1 96.88 370 ASP B C 1
ATOM 6203 O O . ASP B 1 370 ? 8.477 -14.984 -3.615 1 96.88 370 ASP B O 1
ATOM 6207 N N . LEU B 1 371 ? 7.898 -12.914 -4.145 1 97.38 371 LEU B N 1
ATOM 6208 C CA . LEU B 1 371 ? 8.312 -12.406 -2.844 1 97.38 371 LEU B CA 1
ATOM 6209 C C . LEU B 1 371 ? 7.395 -12.922 -1.74 1 97.38 371 LEU B C 1
ATOM 6211 O O . LEU B 1 371 ? 7.84 -13.141 -0.611 1 97.38 371 LEU B O 1
ATOM 6215 N N . THR B 1 372 ? 6.18 -13.055 -2.053 1 96.12 372 THR B N 1
ATOM 6216 C CA . THR B 1 372 ? 5.258 -13.633 -1.082 1 96.12 372 THR B CA 1
ATOM 6217 C C . THR B 1 372 ? 5.684 -15.047 -0.714 1 96.12 372 THR B C 1
ATOM 6219 O O . THR B 1 372 ? 5.703 -15.414 0.464 1 96.12 372 THR B O 1
ATOM 6222 N N . MET B 1 373 ? 6.051 -15.805 -1.706 1 96.25 373 MET B N 1
ATOM 6223 C CA . MET B 1 373 ? 6.52 -17.156 -1.426 1 96.25 373 MET B CA 1
ATOM 6224 C C . MET B 1 373 ? 7.828 -17.141 -0.642 1 96.25 373 MET B C 1
ATOM 6226 O O . MET B 1 373 ? 8.078 -18.016 0.19 1 96.25 373 MET B O 1
ATOM 6230 N N . MET B 1 374 ? 8.617 -16.172 -0.908 1 97 374 MET B N 1
ATOM 6231 C CA . MET B 1 374 ? 9.898 -16.047 -0.224 1 97 374 MET B CA 1
ATOM 6232 C C . MET B 1 374 ? 9.703 -15.898 1.281 1 97 374 MET B C 1
ATOM 6234 O O . MET B 1 374 ? 10.547 -16.344 2.068 1 97 374 MET B O 1
ATOM 6238 N N . THR B 1 375 ? 8.562 -15.297 1.694 1 96.25 375 THR B N 1
ATOM 6239 C CA . THR B 1 375 ? 8.32 -15.125 3.121 1 96.25 375 THR B CA 1
ATOM 6240 C C . THR B 1 375 ? 8.312 -16.469 3.838 1 96.25 375 THR B C 1
A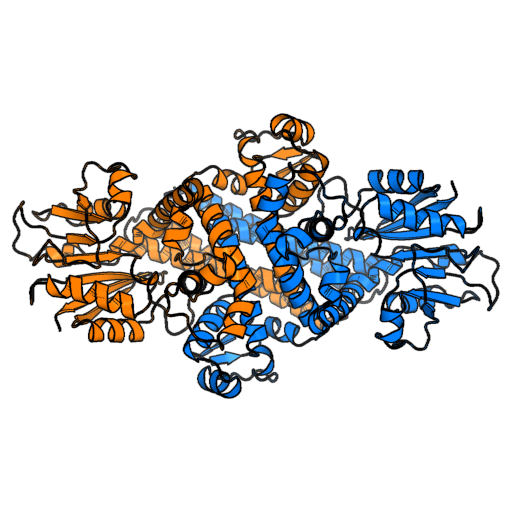TOM 6242 O O . THR B 1 375 ? 8.625 -16.547 5.027 1 96.25 375 THR B O 1
ATOM 6245 N N . MET B 1 376 ? 8.008 -17.531 3.092 1 94.5 376 MET B N 1
ATOM 6246 C CA . MET B 1 376 ? 7.984 -18.875 3.682 1 94.5 376 MET B CA 1
ATOM 6247 C C . MET B 1 376 ? 9.055 -19.766 3.059 1 94.5 376 MET B C 1
ATOM 6249 O O . MET B 1 376 ? 8.883 -20.984 2.975 1 94.5 376 MET B O 1
ATOM 6253 N N . SER B 1 377 ? 10.055 -19.156 2.471 1 96 377 SER B N 1
ATOM 6254 C CA . SER B 1 377 ? 11.258 -19.812 1.962 1 96 377 SER B CA 1
ATOM 6255 C C . SER B 1 377 ? 11.008 -20.469 0.608 1 96 377 SER B C 1
ATOM 6257 O O . SER B 1 377 ? 11.812 -21.266 0.136 1 96 377 SER B O 1
ATOM 6259 N N . GLY B 1 378 ? 9.914 -20.156 -0.014 1 96.56 378 GLY B N 1
ATOM 6260 C CA . GLY B 1 378 ? 9.625 -20.594 -1.372 1 96.56 378 GLY B CA 1
ATOM 6261 C C . GLY B 1 378 ? 10.109 -19.625 -2.426 1 96.56 378 GLY B C 1
ATOM 6262 O O . GLY B 1 378 ? 10.875 -18.703 -2.125 1 96.56 378 GLY B O 1
ATOM 6263 N N . ARG B 1 379 ? 9.695 -19.875 -3.693 1 96.88 379 ARG B N 1
ATOM 6264 C CA . ARG B 1 379 ? 10.086 -18.984 -4.781 1 96.88 379 ARG B CA 1
ATOM 6265 C C . ARG B 1 379 ? 9.406 -19.375 -6.086 1 96.88 379 ARG B C 1
ATOM 6267 O O . ARG B 1 379 ? 9 -20.531 -6.258 1 96.88 379 ARG B O 1
ATOM 6274 N N . GLU B 1 380 ? 9.203 -18.406 -6.953 1 97.5 380 GLU B N 1
ATOM 6275 C CA . GLU B 1 380 ? 9 -18.672 -8.375 1 97.5 380 GLU B CA 1
ATOM 6276 C C . GLU B 1 380 ? 10.328 -18.875 -9.094 1 97.5 380 GLU B C 1
ATOM 6278 O O . GLU B 1 380 ? 11.359 -18.359 -8.664 1 97.5 380 GLU B O 1
ATOM 6283 N N . ARG B 1 381 ? 10.273 -19.594 -10.164 1 97.94 381 ARG B N 1
ATOM 6284 C CA . ARG B 1 381 ? 11.547 -20 -10.734 1 97.94 381 ARG B CA 1
ATOM 6285 C C . ARG B 1 381 ? 11.625 -19.656 -12.219 1 97.94 381 ARG B C 1
ATOM 6287 O O . ARG B 1 381 ? 10.602 -19.656 -12.914 1 97.94 381 ARG B O 1
ATOM 6294 N N . THR B 1 382 ? 12.844 -19.328 -12.633 1 96.44 382 THR B N 1
ATOM 6295 C CA . THR B 1 382 ? 13.141 -19.172 -14.055 1 96.44 382 THR B CA 1
ATOM 6296 C C . THR B 1 382 ? 13.297 -20.516 -14.734 1 96.44 382 THR B C 1
ATOM 6298 O O . THR B 1 382 ? 13.367 -21.547 -14.07 1 96.44 382 THR B O 1
ATOM 6301 N N . GLU B 1 383 ? 13.344 -20.484 -16.062 1 97.12 383 GLU B N 1
ATOM 6302 C CA . GLU B 1 383 ? 13.555 -21.719 -16.828 1 97.12 383 GLU B CA 1
ATOM 6303 C C . GLU B 1 383 ? 14.859 -22.406 -16.406 1 97.12 383 GLU B C 1
ATOM 6305 O O . GLU B 1 383 ? 14.898 -23.625 -16.219 1 97.12 383 GLU B O 1
ATOM 6310 N N . VAL B 1 384 ? 15.891 -21.625 -16.219 1 96.31 384 VAL B N 1
ATOM 6311 C CA . VAL B 1 384 ? 17.203 -22.156 -15.844 1 96.31 384 VAL B CA 1
ATOM 6312 C C . VAL B 1 384 ? 17.109 -22.844 -14.484 1 96.31 384 VAL B C 1
ATOM 6314 O O . VAL B 1 384 ? 17.656 -23.922 -14.289 1 96.31 384 VAL B O 1
ATOM 6317 N N . GLN B 1 385 ? 16.422 -22.25 -13.625 1 96.62 385 GLN B N 1
ATOM 6318 C CA . GLN B 1 385 ? 16.25 -22.812 -12.281 1 96.62 385 GLN B CA 1
ATOM 6319 C C . GLN B 1 385 ? 15.414 -24.078 -12.32 1 96.62 385 GLN B C 1
ATOM 6321 O O . GLN B 1 385 ? 15.68 -25.031 -11.57 1 96.62 385 GLN B O 1
ATOM 6326 N N . TRP B 1 386 ? 14.391 -24.141 -13.156 1 98.12 386 TRP B N 1
ATOM 6327 C CA . TRP B 1 386 ? 13.594 -25.359 -13.312 1 98.12 386 TRP B CA 1
ATOM 6328 C C . TRP B 1 386 ? 14.438 -26.5 -13.867 1 98.12 386 TRP B C 1
ATOM 6330 O O . TRP B 1 386 ? 14.352 -27.625 -13.383 1 98.12 386 TRP B O 1
ATOM 6340 N N . VAL B 1 387 ? 15.242 -26.203 -14.867 1 98.25 387 VAL B N 1
ATOM 6341 C CA . VAL B 1 387 ? 16.109 -27.219 -15.453 1 98.25 387 VAL B CA 1
ATOM 6342 C C . VAL B 1 387 ? 17.016 -27.812 -14.375 1 98.25 387 VAL B C 1
ATOM 6344 O O . VAL B 1 387 ? 17.188 -29.031 -14.281 1 98.25 387 VAL B O 1
ATOM 6347 N N . ASN B 1 388 ? 17.578 -26.906 -13.578 1 97.81 388 ASN B N 1
ATOM 6348 C CA . ASN B 1 388 ? 18.453 -27.359 -12.492 1 97.81 388 ASN B CA 1
ATOM 6349 C C . ASN B 1 388 ? 17.688 -28.234 -11.5 1 97.81 388 ASN B C 1
ATOM 6351 O O . ASN B 1 388 ? 18.188 -29.281 -11.078 1 97.81 388 ASN B O 1
ATOM 6355 N N . LEU B 1 389 ? 16.531 -27.781 -11.125 1 97.94 389 LEU B N 1
ATOM 6356 C CA . LEU B 1 389 ? 15.711 -28.5 -10.156 1 97.94 389 LEU B CA 1
ATOM 6357 C C . LEU B 1 389 ? 15.336 -29.891 -10.688 1 97.94 389 LEU B C 1
ATOM 6359 O O . LEU B 1 389 ? 15.383 -30.875 -9.945 1 97.94 389 LEU B O 1
ATOM 6363 N N . LEU B 1 390 ? 14.93 -29.938 -11.914 1 98.62 390 LEU B N 1
ATOM 6364 C CA . LEU B 1 390 ? 14.57 -31.203 -12.547 1 98.62 390 LEU B CA 1
ATOM 6365 C C . LEU B 1 390 ? 15.773 -32.156 -12.609 1 98.62 390 LEU B C 1
ATOM 6367 O O . LEU B 1 390 ? 15.664 -33.312 -12.273 1 98.62 390 LEU B O 1
ATOM 6371 N N . THR B 1 391 ? 16.891 -31.609 -12.953 1 98.44 391 THR B N 1
ATOM 6372 C CA . THR B 1 391 ? 18.109 -32.406 -13.062 1 98.44 391 THR B CA 1
ATOM 6373 C C . THR B 1 391 ? 18.469 -33.031 -11.719 1 98.44 391 THR B C 1
ATOM 6375 O O . THR B 1 391 ? 18.781 -34.219 -11.648 1 98.44 391 THR B O 1
ATOM 6378 N N . LEU B 1 392 ? 18.391 -32.281 -10.695 1 98.19 392 LEU B N 1
ATOM 6379 C CA . LEU B 1 392 ? 18.703 -32.75 -9.352 1 98.19 392 LEU B CA 1
ATOM 6380 C C . LEU B 1 392 ? 17.719 -33.812 -8.891 1 98.19 392 LEU B C 1
ATOM 6382 O O . LEU B 1 392 ? 17.984 -34.531 -7.934 1 98.19 392 LEU B O 1
ATOM 6386 N N . SER B 1 393 ? 16.625 -33.938 -9.578 1 98.44 393 SER B N 1
ATOM 6387 C CA . SER B 1 393 ? 15.547 -34.812 -9.164 1 98.44 393 SER B CA 1
ATOM 6388 C C . SER B 1 393 ? 15.469 -36.062 -10.055 1 98.44 393 SER B C 1
ATOM 6390 O O . SER B 1 393 ? 14.531 -36.844 -9.953 1 98.44 393 SER B O 1
ATOM 6392 N N . GLY B 1 394 ? 16.406 -36.188 -10.945 1 98 394 GLY B N 1
ATOM 6393 C CA . GLY B 1 394 ? 16.406 -37.312 -11.867 1 98 394 GLY B CA 1
ATOM 6394 C C . GLY B 1 394 ? 15.438 -37.156 -13.023 1 98 394 GLY B C 1
ATOM 6395 O O . GLY B 1 394 ? 14.938 -38.156 -13.57 1 98 394 GLY B O 1
ATOM 6396 N N . LEU B 1 395 ? 15.117 -35.969 -13.367 1 98.69 395 LEU B N 1
ATOM 6397 C CA . LEU B 1 395 ? 14.203 -35.656 -14.453 1 98.69 395 LEU B CA 1
ATOM 6398 C C . LEU B 1 395 ? 14.875 -34.75 -15.484 1 98.69 395 LEU B C 1
ATOM 6400 O O . LEU B 1 395 ? 15.953 -34.219 -15.234 1 98.69 395 LEU B O 1
ATOM 6404 N N . LYS B 1 396 ? 14.289 -34.688 -16.609 1 98.19 396 LYS B N 1
ATOM 6405 C CA . LYS B 1 396 ? 14.773 -33.781 -17.656 1 98.19 396 LYS B CA 1
ATOM 6406 C C . LYS B 1 396 ? 13.633 -32.969 -18.266 1 98.19 396 LYS B C 1
ATOM 6408 O O . LYS B 1 396 ? 12.523 -33.5 -18.438 1 98.19 396 LYS B O 1
ATOM 6413 N N . LEU B 1 397 ? 13.945 -31.734 -18.531 1 98.56 397 LEU B N 1
ATOM 6414 C CA . LEU B 1 397 ? 12.961 -30.859 -19.156 1 98.56 397 LEU B CA 1
ATOM 6415 C C . LEU B 1 397 ? 12.664 -31.297 -20.594 1 98.56 397 LEU B C 1
ATOM 6417 O O . LEU B 1 397 ? 13.586 -31.469 -21.391 1 98.56 397 LEU B O 1
ATOM 6421 N N . ARG B 1 398 ? 11.469 -31.531 -20.875 1 97.88 398 ARG B N 1
ATOM 6422 C CA . ARG B 1 398 ? 11.062 -31.828 -22.25 1 97.88 398 ARG B CA 1
ATOM 6423 C C . ARG B 1 398 ? 10.633 -30.547 -22.984 1 97.88 398 ARG B C 1
ATOM 6425 O O . ARG B 1 398 ? 11.094 -30.281 -24.094 1 97.88 398 ARG B O 1
ATOM 6432 N N . LYS B 1 399 ? 9.711 -29.828 -22.281 1 97.69 399 LYS B N 1
ATOM 6433 C CA . LYS B 1 399 ? 9.156 -28.625 -22.906 1 97.69 399 LYS B CA 1
ATOM 6434 C C . LYS B 1 399 ? 8.484 -27.734 -21.859 1 97.69 399 LYS B C 1
ATOM 6436 O O . LYS B 1 399 ? 7.926 -28.234 -20.875 1 97.69 399 LYS B O 1
ATOM 6441 N N . ILE B 1 400 ? 8.625 -26.453 -22.016 1 98 400 ILE B N 1
ATOM 6442 C CA . ILE B 1 400 ? 7.805 -25.516 -21.25 1 98 400 ILE B CA 1
ATOM 6443 C C . ILE B 1 400 ? 6.707 -24.953 -22.156 1 98 400 ILE B C 1
ATOM 6445 O O . ILE B 1 400 ? 6.996 -24.312 -23.172 1 98 400 ILE B O 1
ATOM 6449 N N . HIS B 1 401 ? 5.488 -25.203 -21.797 1 96.62 401 HIS B N 1
ATOM 6450 C CA . HIS B 1 401 ? 4.336 -24.656 -22.5 1 96.62 401 HIS B CA 1
ATOM 6451 C C . HIS B 1 401 ? 3.953 -23.281 -21.938 1 96.62 401 HIS B C 1
ATOM 6453 O O . HIS B 1 401 ? 3.564 -23.172 -20.781 1 96.62 401 HIS B O 1
ATOM 6459 N N . HIS B 1 402 ? 4.086 -22.328 -22.734 1 92.81 402 HIS B N 1
ATOM 6460 C CA . HIS B 1 402 ? 3.781 -20.984 -22.281 1 92.81 402 HIS B CA 1
ATOM 6461 C C . HIS B 1 402 ? 2.375 -20.562 -22.688 1 92.81 402 HIS B C 1
ATOM 6463 O O . HIS B 1 402 ? 1.884 -20.969 -23.75 1 92.81 402 HIS B O 1
ATOM 6469 N N . GLY B 1 403 ? 1.78 -19.844 -21.797 1 85.56 403 GLY B N 1
ATOM 6470 C CA . GLY B 1 403 ? 0.516 -19.219 -22.141 1 85.56 403 GLY B CA 1
ATOM 6471 C C . GLY B 1 403 ? 0.674 -17.781 -22.625 1 85.56 403 GLY B C 1
ATOM 6472 O O . GLY B 1 403 ? 1.631 -17.094 -22.266 1 85.56 403 GLY B O 1
ATOM 6473 N N . SER B 1 404 ? -0.296 -17.359 -23.422 1 80.06 404 SER B N 1
ATOM 6474 C CA . SER B 1 404 ? -0.271 -15.977 -23.891 1 80.06 404 SER B CA 1
ATOM 6475 C C . SER B 1 404 ? -0.752 -15.023 -22.797 1 80.06 404 SER B C 1
ATOM 6477 O O . SER B 1 404 ? -1.725 -15.305 -22.109 1 80.06 404 SER B O 1
ATOM 6479 N N . GLY B 1 405 ? -0.013 -13.938 -22.594 1 78.75 405 GLY B N 1
ATOM 6480 C CA . GLY B 1 405 ? -0.458 -12.859 -21.719 1 78.75 405 GLY B CA 1
ATOM 6481 C C . GLY B 1 405 ? -0.305 -13.188 -20.25 1 78.75 405 GLY B C 1
ATOM 6482 O O . GLY B 1 405 ? -0.907 -12.531 -19.391 1 78.75 405 GLY B O 1
ATOM 6483 N N . THR B 1 406 ? 0.384 -14.297 -19.953 1 86.19 406 THR B N 1
ATOM 6484 C CA . THR B 1 406 ? 0.583 -14.688 -18.562 1 86.19 406 THR B CA 1
ATOM 6485 C C . THR B 1 406 ? 1.975 -15.281 -18.359 1 86.19 406 THR B C 1
ATOM 6487 O O . THR B 1 406 ? 2.615 -15.719 -19.312 1 86.19 406 THR B O 1
ATOM 6490 N N . ASN B 1 407 ? 2.41 -15.227 -17.156 1 91.31 407 ASN B N 1
ATOM 6491 C CA . ASN B 1 407 ? 3.666 -15.891 -16.828 1 91.31 407 ASN B CA 1
ATOM 6492 C C . ASN B 1 407 ? 3.432 -17.312 -16.328 1 91.31 407 ASN B C 1
ATOM 6494 O O . ASN B 1 407 ? 4.383 -18.031 -16.031 1 91.31 407 ASN B O 1
ATOM 6498 N N . TYR B 1 408 ? 2.146 -17.703 -16.297 1 92.81 408 TYR B N 1
ATOM 6499 C CA . TYR B 1 408 ? 1.862 -19.094 -16.016 1 92.81 408 TYR B CA 1
ATOM 6500 C C . TYR B 1 408 ? 2.268 -19.984 -17.172 1 92.81 408 TYR B C 1
ATOM 6502 O O . TYR B 1 408 ? 2.068 -19.641 -18.344 1 92.81 408 TYR B O 1
ATOM 6510 N N . ALA B 1 409 ? 2.84 -21.031 -16.812 1 95.88 409 ALA B N 1
ATOM 6511 C CA . ALA B 1 409 ? 3.289 -22.016 -17.797 1 95.88 409 ALA B CA 1
ATOM 6512 C C . ALA B 1 409 ? 3.246 -23.422 -17.234 1 95.88 409 ALA B C 1
ATOM 6514 O O . ALA B 1 409 ? 3.039 -23.625 -16.031 1 95.88 409 ALA B O 1
ATOM 6515 N N . ALA B 1 410 ? 3.305 -24.359 -18.156 1 97.44 410 ALA B N 1
ATOM 6516 C CA . ALA B 1 410 ? 3.391 -25.766 -17.766 1 97.44 410 ALA B CA 1
ATOM 6517 C C . ALA B 1 410 ? 4.758 -26.344 -18.125 1 97.44 410 ALA B C 1
ATOM 6519 O O . ALA B 1 410 ? 5.125 -26.422 -19.297 1 97.44 410 ALA B O 1
ATOM 6520 N N . VAL B 1 411 ? 5.504 -26.672 -17.109 1 98.62 411 VAL B N 1
ATOM 6521 C CA . VAL B 1 411 ? 6.805 -27.312 -17.281 1 98.62 411 VAL B CA 1
ATOM 6522 C C . VAL B 1 411 ? 6.617 -28.828 -17.453 1 98.62 411 VAL B C 1
ATOM 6524 O O . VAL B 1 411 ? 6.16 -29.5 -16.531 1 98.62 411 VAL B O 1
ATOM 6527 N N . GLU B 1 412 ? 6.922 -29.312 -18.609 1 98.62 412 GLU B N 1
ATOM 6528 C CA . GLU B 1 412 ? 6.832 -30.75 -18.906 1 98.62 412 GLU B CA 1
ATOM 6529 C C . GLU B 1 412 ? 8.188 -31.422 -18.734 1 98.62 412 GLU B C 1
ATOM 6531 O O . GLU B 1 412 ? 9.164 -31.031 -19.375 1 98.62 412 GLU B O 1
ATOM 6536 N N . ALA B 1 413 ? 8.18 -32.438 -17.906 1 98.69 413 ALA B N 1
ATOM 6537 C CA . ALA B 1 413 ? 9.422 -33.156 -17.625 1 98.69 413 ALA B CA 1
ATOM 6538 C C . ALA B 1 413 ? 9.227 -34.656 -17.797 1 98.69 413 ALA B C 1
ATOM 6540 O O . ALA B 1 413 ? 8.109 -35.156 -17.703 1 98.69 413 ALA B O 1
ATOM 6541 N N . VAL B 1 414 ? 10.32 -35.375 -18.094 1 98.38 414 VAL B N 1
ATOM 6542 C CA . VAL B 1 414 ? 10.352 -36.844 -18.219 1 98.38 414 VAL B CA 1
ATOM 6543 C C . VAL B 1 414 ? 11.547 -37.375 -17.453 1 98.38 414 VAL B C 1
ATOM 6545 O O . VAL B 1 414 ? 12.414 -36.625 -17 1 98.38 414 VAL B O 1
ATOM 6548 N N . LEU B 1 415 ? 11.445 -38.719 -17.266 1 98.12 415 LEU B N 1
ATOM 6549 C CA . LEU B 1 415 ? 12.578 -39.344 -16.609 1 98.12 415 LEU B CA 1
ATOM 6550 C C . LEU B 1 415 ? 13.859 -39.125 -17.406 1 98.12 415 LEU B C 1
ATOM 6552 O O . LEU B 1 415 ? 13.844 -39.188 -18.641 1 98.12 415 LEU B O 1
ATOM 6556 N N . ALA B 1 416 ? 14.922 -38.844 -16.672 1 94 416 ALA B N 1
ATOM 6557 C CA . ALA B 1 416 ? 16.203 -38.625 -17.328 1 94 416 ALA B CA 1
ATOM 6558 C C . ALA B 1 416 ? 16.766 -39.906 -17.906 1 94 416 ALA B C 1
ATOM 6560 O O . ALA B 1 416 ? 16.484 -41 -17.391 1 94 416 ALA B O 1
#

Sequence (832 aa):
MEKSPESLAQEIASMREQLSRVSETIDAYESVATQNLAKKDIQSKGEISQKHVELFMETDRLVKKVRGPVDMVFSNFENSVHSGTLRAVLEMGVFDALPTDGSSSSATTLADKLGVEKELLVRFMRVLTASGPFAETGEEEYAHTPYSMVYMVPELRGIFKLMFDEYNLANARMYEFFRENGFKSPEDHLLNPYCFAHQTGEKNMWEHIGAFPERFQNLNFAMIAQTVATNWTVGIFPFKDELKEIESSDETVLVVDIGGGSGHVTKQIMEFVKEIPGKVVLQERDELIDSIGHTIPEVSTMKYDFFTPQPIKGAPIYYIRRCLHDWPDVDCVRILKVIAAAMAPEISKLVISEIVLPPIAADVEAGWMDLTMMTMSGRERTEVQWVNLLTLSGLKLRKIHHGSGTNYAAVEAVLAMEKSPESLAQEIASMREQLSRVSETIDAYESVATQNLAKKDIQSKGEISQKHVELFMETDRLVKKVRGPVDMVFSNFENSVHSGTLRAVLEMGVFDALPTDGSSSSATTLADKLGVEKELLVRFMRVLTASGPFAETGEEEYAHTPYSMVYMVPELRGIFKLMFDEYNLANARMYEFFRENGFKSPEDHLLNPYCFAHQTGEKNMWEHIGAFPERFQNLNFAMIAQTVATNWTVGIFPFKDELKEIESSDETVLVVDIGGGSGHVTKQIMEFVKEIPGKVVLQERDELIDSIGHTIPEVSTMKYDFFTPQPIKGAPIYYIRRCLHDWPDVDCVRILKVIAAAMAPEISKLVISEIVLPPIAADVEAGWMDLTMMTMSGRERTEVQWVNLLTLSGLKLRKIHHGSGTNYAAVEAVLA

pLDDT: mean 93.34, std 7.09, range [50.44, 98.75]

InterPro domains:
  IPR001077 O-methyltransferase, C-terminal domain [PF00891] (252-394)
  IPR012967 Caffeic acid 3-O-methyltransferase-like, dimerisation domain [PF08100] (80-153)
  IPR016461 O-methyltransferase-like [PS51683] (74-415)
  IPR029063 S-adenosyl-L-methionine-dependent methyltransferase superfamily [G3DSA:3.40.50.150] (164-414)
  IPR029063 S-adenosyl-L-methionine-dependent methyltransferase superfamily [SSF53335] (159-405)
  IPR036388 Winged helix-like DNA-binding domain superfamily [G3DSA:1.10.10.10] (72-155)
  IPR036390 Winged helix DNA-binding domain superfamily [SSF46785] (65-149)

Nearest PDB structures (foldseek):
  5w7p-assembly1_A-2  TM=8.659E-01  e=7.127E-34  Penicillium oxalicum
  7wup-assembly1_B  TM=8.609E-01  e=7.523E-28  Apiospora montagnei NRRL 25634
  6inw-assembly1_A  TM=8.355E-01  e=2.614E-26  Aspergillus flavus NRRL3357
  6ix7-assembly1_A  TM=8.452E-01  e=5.855E-26  Aspergillus flavus NRRL3357
  6ix3-assembly1_A  TM=8.297E-01  e=4.722E-26  Aspergillus flavus NRRL3357

Solvent-accessible surface area (backbone atoms only — not comparable to full-atom values): 42378 Å² total; per-residue (Å²): 129,88,74,48,74,66,55,49,53,51,51,51,51,51,49,51,52,38,49,49,50,31,53,52,30,50,52,51,29,49,54,47,36,65,72,26,59,85,46,83,47,54,62,42,50,14,49,36,44,31,33,47,51,52,30,45,54,40,43,52,50,40,47,47,62,68,56,33,44,71,49,52,58,52,45,54,51,48,51,41,42,46,50,21,43,52,52,28,41,54,72,62,37,51,75,75,69,44,49,87,86,57,47,65,45,40,44,65,60,51,18,63,75,58,67,39,40,45,68,46,50,51,56,50,46,44,42,30,33,46,82,32,45,35,39,65,82,45,72,59,21,36,24,55,34,71,50,40,48,48,53,72,39,63,31,53,32,14,34,47,48,36,44,47,72,58,44,38,47,17,27,64,42,32,37,62,49,31,64,75,57,61,40,51,74,40,72,37,71,55,63,24,33,34,32,60,55,66,60,44,77,93,31,35,66,68,58,48,38,61,75,33,64,70,58,39,50,21,45,54,25,21,52,52,40,50,46,64,72,48,51,66,58,66,58,47,48,61,60,39,76,72,48,67,79,54,91,63,41,72,83,33,49,48,34,39,31,42,57,44,74,78,34,69,63,54,52,51,50,44,62,58,36,63,87,50,59,37,37,58,38,35,25,26,44,57,69,51,55,67,65,49,50,75,81,41,78,87,58,45,75,41,78,40,58,66,81,39,79,51,85,71,63,50,31,42,28,40,35,38,47,74,56,59,38,57,35,27,68,73,56,39,30,52,33,44,34,28,49,52,72,22,44,30,84,97,56,21,32,39,37,39,35,38,56,45,46,56,79,58,87,43,50,62,64,62,25,42,51,25,52,56,24,32,29,57,8,15,35,61,38,35,66,69,52,47,47,52,46,32,48,75,24,57,27,33,75,73,46,73,34,72,38,50,59,50,52,46,26,26,40,30,29,31,74,98,129,88,74,48,72,67,55,48,52,51,50,52,51,50,49,51,52,37,50,51,50,32,53,52,31,49,53,51,29,48,54,47,37,67,72,25,60,86,45,86,46,56,62,41,50,15,50,37,43,30,33,48,51,51,30,45,53,39,42,52,50,39,48,48,62,70,57,34,44,69,49,52,57,51,44,55,52,50,49,41,43,47,51,21,42,50,52,26,41,55,73,61,38,52,75,76,68,46,48,85,84,57,48,67,45,40,44,65,58,50,19,63,76,58,67,39,40,45,68,44,51,50,56,48,48,43,42,30,34,48,83,32,45,35,40,65,80,46,75,60,21,35,24,55,34,72,51,39,50,47,52,71,39,63,30,54,33,14,34,48,48,37,45,48,70,57,44,40,46,16,27,64,39,32,37,61,47,32,66,74,56,61,40,53,73,39,71,36,72,55,61,23,32,33,30,62,53,66,60,45,77,92,32,35,66,68,58,48,37,62,73,33,65,69,57,38,51,21,46,54,26,22,52,52,41,51,44,64,74,48,50,66,59,66,60,49,47,60,61,40,76,73,46,67,79,54,93,62,40,71,82,33,50,48,32,40,33,42,57,44,74,76,34,66,63,53,52,50,51,45,61,57,36,63,88,49,60,38,38,56,39,34,24,26,44,58,69,52,57,68,64,59,44,77,78,41,79,89,57,44,75,40,78,41,59,66,82,41,80,50,85,72,64,51,30,43,28,39,36,38,49,77,55,62,38,56,35,27,67,73,56,40,30,51,33,44,33,28,50,51,72,23,44,30,85,98,56,21,32,39,37,38,35,38,58,44,46,56,80,58,86,44,50,62,64,61,25,43,50,25,53,56,25,32,29,57,7,15,34,61,38,36,67,70,54,46,48,51,48,32,48,75,24,56,25,32,75,74,46,73,35,72,39,51,58,49,51,46,26,26,40,30,29,30,75,99